Protein AF-A0A7W0M1M4-F1 (afdb_monomer)

Secondary structure (DSSP, 8-state):
--SHHHHHHHHHHHHHHHHHTT-------------SS----THHHHHHTTS-PPPPPHHHHHHHHHTTTT--S-----------PPP-------------PPP----------HHHHHHHHHHHHHHTS-TTSS-TTS-TTTTT--HHHHHHHHHHHHHHHTS---TTHHHHS-SHHHHHHHHTTSPPGGGTSS-----S-TTEEEPPHHHHHHHHHHHH-TTS--EEEEEEEEEE---HHHHHHHHHHHHHH-GGGGEEEE-SSSS-EEEEPPPP--SS-TTEEEEE--S-HHHHHHHHHHS---TTTS-SEEEEEEE-SSSEEEEEEEEETTT--HHHHHHHHHHHHHHHHHHHTTPPP--PPP---HHHHHHHHHHHHTSHHHHHHHHHHHHHHHHTTTTS-PPPP-SS-TTSPP-SPEEEEEEE--HHHHHHHHHHHHHTT--HHHHHHHHHHHHHHHHHT-SEEEEEEEE----SS-TTGGG--S---EEEEEEEEPPTTS-TTTHHHHHHHHHHHHHTTTTS-HHHHHHHS---SSS---S-SEEEEEE----PPPTT-SEEEEEEEEEEE-TT-SEEEEEEEETTEEEEEEEEETTTS-HHHHHHHHHHHHHHHHHHTT----------HHHHHHHHHHH-TTSEEEEETTEEEEHHHHHHHHHHHHHHHHHTT--TT-EEEEE--SSHHHHHHHHHHHHTT-EEEE--TTS-HHHHHHHHHHHT--EEEE-GGGHHHHHTS-S-EEEETTSPP-PPP-TTPPPP---TTSEEEEEEE--TTSS-EEEEEEHHHHHH-

pLDDT: mean 75.46, std 21.23, range [21.81, 98.5]

Foldseek 3Di:
DPVVVVVVVVVVVVCVVVVVVVHDDDDDDDDDDDDPPPDPDPVVVVVVVVPPDDDDDPVRVVVVVVVVVPDDDDDDDDDDDPDDDDDDDDDDDDDDDDPPDDPDPPPPPDPDDPQLQQLLVLLCVVLVHDSVVDDQPDFCVNSVCALVNLQVSQVSSCVVQVHHDPSCLCQLQGGSNSSSVVVVPDDDPPVLPDPPDDDPDPFKDAADLQLVLQVVQCVVAVQAAFKWKFKKKKFFDDDVLLLQQLVLVVCQVAQLQQWAWDDPVDHIMIGRDDRDDDSHDPQEEEDEDDDDVQVVVLVVNSPHDRRNPDGQWHWYWYHPDDGIIMIMIMGGLQRFDLLLVLLSQQSSLQCSLQVVVVHHRDDDDDPDAVVSVVVLLVVLCPDVLLVVLLVVLLVVLVVLVLLDAQDFDWPFDPLAFQHDDKDKDKDWADLVLLVLLCVLCSVLVHHSVLLLVLLVQVLSCVRRVHQKAKAWEKDQQQPGSDGPSSNHGGNNMATWIQIDGHDPPDDPSCSSVSSVVSVVVRVSSVSDGQSSSLVSHDDDPGYRRGSHQEYEYEHENDDDNDVSRSMDMFTDDIDGDGSNHAWYWYWYDGPSMIMIMTIHHCNTHPPVRVVVSVVSSSVSSSVSSVHPPPPPVLQFPLNVLLVVCVVFVQDWDDDFPPDTHGSVRLLQLLCLLLVVCVVVVDAAAAEEEEAEDDGSLSSSVLSNCVQVNYAYEYDYLPDDLVLLLLSCVQSVHQAYEYAPVSVVSRVSSDPHHYHHSPPDDPDDGDSPDDGRPYDQQRFRYWYWDCDPVNRIDTDTDGSVNVVVD

Sequence (805 aa):
MGAYAAANAFLDAFALAETQAGRPVQVLNFAAWANTGMAAAPAFRAAAAAKGVPQLSTEQALQALYDATTLNSPQLLVMDAGRQAGRVEDTGDAVPATRTSVPMREQVRTADSPARDVIASLIAAELGQRAHDIDDDTSFLAMGLDSLTAVDLVKKLEHEMGRALPTTLLFEHSSIARLSAHLSRTPSEEQIAEVAAQHDDESSFALTPVQLAFHTTGKLHPDIGSYAYLRQTVVGELDADLLAQSLVFLERRHPMLRMRIRSDGGQPRQVIRPSIETDWPDWFETSDLDGPIEAVEDDLCNRVFRLANEPPIRVLLLREGADRAALLILLHHAAADGASLNVLCEELWQVYTAMSQGRAPELPSLHSHFRDYVDSIGKLRASEAFAADCRYWRERLEVTGQAQPKSLTYDGDLDAEPSGPLAARQFVTGASVTEALQERAAELDVSLFHLVLTAYIRRLACWGGQQQVTVNVARAGREARVQDIARLVGPFADTLPVTVTVHETGDTAALPHEVRVAWLDSERRGSVTTLDLARLLPTIDTAPRTAGTASFSFARFPLESQPGCPVSITATAARTASAATQLGLVCWEFEGALNFSWNYPGNRFSPETIERFTNEYLAELTATAGCAATPATESSVAQRIRAQCRRTPEAVAVEAGDVTLTYAQLDQSAHRLAARLRRHGIKANDRVALLTSPGADTVVGLLGVLHAGAAWVPLDSAHPLQRLAGQVARAGVTAVVCHGSTREVADRLGELGVIDLDAPSTEEPCADGPDPAVRPHDVAYIIFTSGTTGRPKGVPITHSAMTTY

Radius of gyration: 34.17 Å; Cα contacts (8 Å, |Δi|>4): 1232; chains: 1; bounding box: 72×74×99 Å

Nearest PDB structures (foldseek):
  8fx6-assembly2_B  TM=7.760E-01  e=3.295E-30  Thermobifida fusca YX
  5t3e-assembly1_A  TM=8.117E-01  e=9.249E-25  Thermoactinomyces vulgaris
  8weu-assembly1_A-2  TM=8.456E-01  e=2.542E-11  Amycolatopsis thermoflava N1165
  5es8-assembly1_A  TM=7.266E-01  e=5.598E-13  Brevibacillus parabrevis
  1amu-assembly2_B  TM=8.471E-01  e=1.952E-10  Brevibacillus brevis

Mean predicted aligned error: 18.9 Å

Solvent-accessible surface area (backbone atoms only — not comparable to full-atom values): 46286 Å² total; per-residue (Å²): 143,74,61,70,64,53,55,47,52,48,52,54,52,49,49,51,52,38,48,75,70,73,46,94,80,87,87,86,84,91,86,79,91,82,84,87,85,83,72,99,50,77,73,57,62,64,59,57,73,74,64,80,67,84,79,77,50,74,65,59,54,46,49,58,50,56,71,60,68,79,68,88,83,88,86,83,86,79,86,82,78,96,70,84,85,78,91,78,82,91,76,87,80,91,77,80,88,79,82,78,74,77,76,80,75,78,80,77,78,76,73,96,44,77,57,39,56,53,51,35,43,57,51,14,67,73,71,74,50,56,47,87,77,58,62,45,80,48,39,46,56,80,72,67,46,48,79,66,54,46,40,53,48,42,53,53,47,22,63,77,67,75,43,92,66,64,77,56,47,63,74,79,24,42,18,50,52,52,36,27,56,56,60,71,70,54,83,64,77,86,74,70,79,78,79,81,79,89,71,98,62,89,44,60,46,75,55,47,66,62,36,46,41,50,55,50,48,40,68,77,32,67,67,35,29,43,32,35,36,41,33,29,43,37,40,36,74,77,58,66,66,54,48,30,41,26,52,45,51,48,44,64,75,34,54,39,53,35,31,26,49,47,66,89,87,58,81,57,28,36,34,46,53,82,84,75,96,58,64,62,54,94,48,54,47,77,48,70,63,81,76,65,65,66,62,56,50,47,53,60,60,44,55,55,78,56,37,69,81,40,55,39,49,42,34,40,39,30,35,65,68,93,45,31,31,38,41,37,42,38,32,29,40,65,30,26,29,70,68,22,50,35,47,53,53,52,51,37,53,52,31,33,32,25,49,78,70,77,40,81,65,84,73,85,87,75,90,54,55,63,64,58,49,44,54,50,50,57,54,48,68,72,33,69,67,36,55,50,34,55,50,53,50,45,54,52,45,61,74,68,57,46,74,58,55,76,63,63,77,58,78,37,72,86,77,55,57,72,54,57,57,64,40,71,51,74,52,67,51,55,44,71,45,38,50,32,32,45,54,44,14,50,77,65,78,43,51,52,67,34,46,57,48,38,43,48,50,53,49,50,18,62,60,40,74,34,46,69,37,45,33,26,36,52,45,67,58,65,83,61,99,47,66,61,45,88,73,51,51,33,48,43,46,47,46,48,64,34,64,51,76,58,62,97,85,54,67,80,78,51,52,37,54,52,46,45,51,37,45,52,56,39,59,76,44,53,80,62,48,50,55,55,55,30,69,65,45,70,94,61,98,57,61,76,62,54,71,28,63,34,33,41,36,80,51,67,59,85,63,76,74,56,90,82,36,68,46,48,59,43,70,76,47,61,52,58,46,34,66,76,42,54,42,25,40,40,36,33,66,48,96,67,16,42,34,36,19,43,23,28,28,49,72,38,45,50,73,66,56,53,49,50,52,49,55,54,48,54,50,40,48,30,54,69,23,66,45,76,67,74,71,67,76,71,60,23,49,58,54,51,53,49,52,48,26,71,74,44,35,84,43,79,66,44,78,37,90,97,45,75,33,27,21,42,57,41,50,34,49,10,43,56,45,14,52,54,42,43,74,74,66,52,44,61,70,36,28,34,31,38,36,54,69,94,46,58,64,41,57,31,52,51,46,6,33,35,50,39,17,17,13,35,26,76,43,63,84,88,52,58,66,73,57,53,33,52,49,38,64,71,66,54,47,59,30,36,38,22,32,76,93,39,37,74,62,56,67,71,56,51,101,52,53,74,44,58,70,75,55,90,75,89,71,80,77,58,85,83,57,81,76,50,80,57,53,34,83,38,48,44,32,35,52,68,42,87,33,96,84,81,48,72,41,72,49,76,38,30,18,47,62,59,62,76,104

Structure (mmCIF, N/CA/C/O backbone):
data_AF-A0A7W0M1M4-F1
#
_entry.id   AF-A0A7W0M1M4-F1
#
loop_
_atom_site.group_PDB
_atom_site.id
_atom_site.type_symbol
_atom_site.label_atom_id
_atom_site.label_alt_id
_atom_site.label_comp_id
_atom_site.label_asym_id
_atom_site.label_entity_id
_atom_site.label_seq_id
_atom_site.pdbx_PDB_ins_code
_atom_site.Cartn_x
_atom_site.Cartn_y
_atom_site.Cartn_z
_atom_site.occupancy
_atom_site.B_iso_or_equiv
_atom_site.auth_seq_id
_atom_site.auth_comp_id
_atom_site.auth_asym_id
_atom_site.auth_atom_id
_atom_site.pdbx_PDB_model_num
ATOM 1 N N . MET A 1 1 ? 7.503 -13.613 61.437 1.00 41.31 1 MET A N 1
ATOM 2 C CA . MET A 1 1 ? 7.939 -14.143 60.126 1.00 41.31 1 MET A CA 1
ATOM 3 C C . MET A 1 1 ? 7.103 -15.377 59.782 1.00 41.31 1 MET A C 1
ATOM 5 O O . MET A 1 1 ? 7.562 -16.478 60.025 1.00 41.31 1 MET A O 1
ATOM 9 N N . GLY A 1 2 ? 5.862 -15.214 59.302 1.00 35.69 2 GLY A N 1
ATOM 10 C CA . GLY A 1 2 ? 4.947 -16.363 59.125 1.00 35.69 2 GLY A CA 1
ATOM 11 C C . GLY A 1 2 ? 3.949 -16.298 57.960 1.00 35.69 2 GLY A C 1
ATOM 12 O O . GLY A 1 2 ? 3.436 -17.337 57.584 1.00 35.69 2 GLY A O 1
ATOM 13 N N . ALA A 1 3 ? 3.706 -15.137 57.338 1.00 31.62 3 ALA A N 1
ATOM 14 C CA . ALA A 1 3 ? 2.821 -15.028 56.163 1.00 31.62 3 ALA A CA 1
ATOM 15 C C . ALA A 1 3 ? 3.587 -14.800 54.843 1.00 31.62 3 ALA A C 1
ATOM 17 O O . ALA A 1 3 ? 3.163 -15.259 53.790 1.00 31.62 3 ALA A O 1
ATOM 18 N N . TYR A 1 4 ? 4.765 -14.168 54.908 1.00 32.53 4 TYR A N 1
ATOM 19 C CA . TYR A 1 4 ? 5.622 -13.931 53.736 1.00 32.53 4 TYR A CA 1
ATOM 20 C C . TYR A 1 4 ? 6.211 -15.227 53.159 1.00 32.53 4 TYR A C 1
ATOM 22 O O . TYR A 1 4 ? 6.344 -15.364 51.950 1.00 32.53 4 TYR A O 1
ATOM 30 N N . ALA A 1 5 ? 6.506 -16.207 54.020 1.00 33.34 5 ALA A N 1
ATOM 31 C CA . ALA A 1 5 ? 6.972 -17.524 53.590 1.00 33.34 5 ALA A CA 1
ATOM 32 C C . ALA A 1 5 ? 5.856 -18.351 52.921 1.00 33.34 5 ALA A C 1
ATOM 34 O O . ALA A 1 5 ? 6.146 -19.136 52.030 1.00 33.34 5 ALA A O 1
ATOM 35 N N . ALA A 1 6 ? 4.588 -18.142 53.302 1.00 32.94 6 ALA A N 1
ATOM 36 C CA . ALA A 1 6 ? 3.442 -18.827 52.702 1.00 32.94 6 ALA A CA 1
ATOM 37 C C . ALA A 1 6 ? 3.048 -18.230 51.338 1.00 32.94 6 ALA A C 1
ATOM 39 O O . ALA A 1 6 ? 2.707 -18.976 50.428 1.00 32.94 6 ALA A O 1
ATOM 40 N N . ALA A 1 7 ? 3.151 -16.905 51.172 1.00 34.19 7 ALA A N 1
ATOM 41 C CA . ALA A 1 7 ? 2.937 -16.242 49.883 1.00 34.19 7 ALA A CA 1
ATOM 42 C C . ALA A 1 7 ? 4.032 -16.600 48.865 1.00 34.19 7 ALA A C 1
ATOM 44 O O . ALA A 1 7 ? 3.717 -16.899 47.718 1.00 34.19 7 ALA A O 1
ATOM 45 N N . ASN A 1 8 ? 5.297 -16.658 49.299 1.00 37.81 8 ASN A N 1
ATOM 46 C CA . ASN A 1 8 ? 6.385 -17.123 48.439 1.00 37.81 8 ASN A CA 1
ATOM 47 C C . ASN A 1 8 ? 6.237 -18.612 48.102 1.00 37.81 8 ASN A C 1
ATOM 49 O O . ASN A 1 8 ? 6.357 -18.965 46.942 1.00 37.81 8 ASN A O 1
ATOM 53 N N . ALA A 1 9 ? 5.855 -19.468 49.059 1.00 37.06 9 ALA A N 1
ATOM 54 C CA . ALA A 1 9 ? 5.606 -20.885 48.779 1.00 37.06 9 ALA A CA 1
ATOM 55 C C . ALA A 1 9 ? 4.432 -21.120 47.805 1.00 37.06 9 ALA A C 1
ATOM 57 O O . ALA A 1 9 ? 4.476 -22.065 47.024 1.00 37.06 9 ALA A O 1
ATOM 58 N N . PHE A 1 10 ? 3.397 -20.269 47.821 1.00 39.84 10 PHE A N 1
ATOM 59 C CA . PHE A 1 10 ? 2.310 -20.314 46.837 1.00 39.84 10 PHE A CA 1
ATOM 60 C C . PHE A 1 10 ? 2.772 -19.850 45.451 1.00 39.84 10 PHE A C 1
ATOM 62 O O . PHE A 1 10 ? 2.469 -20.513 44.466 1.00 39.84 10 PHE A O 1
ATOM 69 N N . LEU A 1 11 ? 3.532 -18.751 45.373 1.00 39.50 11 LEU A N 1
ATOM 70 C CA . LEU A 1 11 ? 4.080 -18.240 44.112 1.00 39.50 11 LEU A CA 1
ATOM 71 C C . LEU A 1 11 ? 5.096 -19.212 43.497 1.00 39.50 11 LEU A C 1
ATOM 73 O O . LEU A 1 11 ? 5.069 -19.418 42.289 1.00 39.50 11 LEU A O 1
ATOM 77 N N . ASP A 1 12 ? 5.911 -19.873 44.321 1.00 42.06 12 ASP A N 1
ATOM 78 C CA . ASP A 1 12 ? 6.856 -20.907 43.892 1.00 42.06 12 ASP A CA 1
ATOM 79 C C . ASP A 1 12 ? 6.125 -22.182 43.429 1.00 42.06 12 ASP A C 1
ATOM 81 O O . ASP A 1 12 ? 6.490 -22.766 42.411 1.00 42.06 12 ASP A O 1
ATOM 85 N N . ALA A 1 13 ? 5.056 -22.605 44.121 1.00 40.16 13 ALA A N 1
ATOM 86 C CA . ALA A 1 13 ? 4.242 -23.760 43.721 1.00 40.16 13 ALA A CA 1
ATOM 87 C C . ALA A 1 13 ? 3.413 -23.493 42.450 1.00 40.16 13 ALA A C 1
ATOM 89 O O . ALA A 1 13 ? 3.265 -24.384 41.614 1.00 40.16 13 ALA A O 1
ATOM 90 N N . PHE A 1 14 ? 2.907 -22.268 42.285 1.00 42.03 14 PHE A N 1
ATOM 91 C CA . PHE A 1 14 ? 2.188 -21.814 41.093 1.00 42.03 14 PHE A CA 1
ATOM 92 C C . PHE A 1 14 ? 3.132 -21.684 39.891 1.00 42.03 14 PHE A C 1
ATOM 94 O O . PHE A 1 14 ? 2.835 -22.209 38.822 1.00 42.03 14 PHE A O 1
ATOM 101 N N . ALA A 1 15 ? 4.316 -21.091 40.079 1.00 43.72 15 ALA A N 1
ATOM 102 C CA . ALA A 1 15 ? 5.346 -21.024 39.045 1.00 43.72 15 ALA A CA 1
ATOM 103 C C . ALA A 1 15 ? 5.835 -22.422 38.627 1.00 43.72 15 ALA A C 1
ATOM 105 O O . ALA A 1 15 ? 6.028 -22.667 37.438 1.00 43.72 15 ALA A O 1
ATOM 106 N N . LEU A 1 16 ? 5.981 -23.367 39.569 1.00 41.59 16 LEU A N 1
ATOM 107 C CA . LEU A 1 16 ? 6.354 -24.754 39.268 1.00 41.59 16 LEU A CA 1
ATOM 108 C C . LEU A 1 16 ? 5.262 -25.489 38.466 1.00 41.59 16 LEU A C 1
ATOM 110 O O . LEU A 1 16 ? 5.596 -26.218 37.532 1.00 41.59 16 LEU A O 1
ATOM 114 N N . ALA A 1 17 ? 3.980 -25.273 38.786 1.00 41.56 17 ALA A N 1
ATOM 115 C CA . ALA A 1 17 ? 2.842 -25.844 38.059 1.00 41.56 17 ALA A CA 1
ATOM 116 C C . ALA A 1 17 ? 2.703 -25.271 36.633 1.00 41.56 17 ALA A C 1
ATOM 118 O O . ALA A 1 17 ? 2.511 -26.031 35.686 1.00 41.56 17 ALA A O 1
ATOM 119 N N . GLU A 1 18 ? 2.883 -23.958 36.460 1.00 45.53 18 GLU A N 1
ATOM 120 C CA . GLU A 1 18 ? 2.844 -23.290 35.148 1.00 45.53 18 GLU A CA 1
ATOM 121 C C . GLU A 1 18 ? 4.065 -23.644 34.275 1.00 45.53 18 GLU A C 1
ATOM 123 O O . GLU A 1 18 ? 3.927 -23.863 33.070 1.00 45.53 18 GLU A O 1
ATOM 128 N N . THR A 1 19 ? 5.247 -23.819 34.885 1.00 45.16 19 THR A N 1
ATOM 129 C CA . THR A 1 19 ? 6.462 -24.289 34.187 1.00 45.16 19 THR A CA 1
ATOM 130 C C . THR A 1 19 ? 6.320 -25.751 33.740 1.00 45.16 19 THR A C 1
ATOM 132 O O . THR A 1 19 ? 6.719 -26.096 32.630 1.00 45.16 19 THR A O 1
ATOM 135 N N . GLN A 1 20 ? 5.705 -26.620 34.556 1.00 42.16 20 GLN A N 1
ATOM 136 C CA . GLN A 1 20 ? 5.370 -27.998 34.159 1.00 42.16 20 GLN A CA 1
ATOM 137 C C . GLN A 1 20 ? 4.278 -28.057 33.073 1.00 42.16 20 GLN A C 1
ATOM 139 O O . GLN A 1 20 ? 4.240 -29.021 32.311 1.00 42.16 20 GLN A O 1
ATOM 144 N N . ALA A 1 21 ? 3.443 -27.018 32.958 1.00 42.22 21 ALA A N 1
ATOM 145 C CA . ALA A 1 21 ? 2.466 -26.827 31.884 1.00 42.22 21 ALA A CA 1
ATOM 146 C C . ALA A 1 21 ? 3.031 -26.096 30.643 1.00 42.22 21 ALA A C 1
ATOM 148 O O . ALA A 1 21 ? 2.273 -25.770 29.728 1.00 42.22 21 ALA A O 1
ATOM 149 N N . GLY A 1 22 ? 4.346 -25.844 30.594 1.00 34.16 22 GLY A N 1
ATOM 150 C CA . GLY A 1 22 ? 5.046 -25.298 29.428 1.00 34.16 22 GLY A CA 1
ATOM 151 C C . GLY A 1 22 ? 4.925 -23.784 29.221 1.00 34.16 22 GLY A C 1
ATOM 152 O O . GLY A 1 22 ? 5.233 -23.312 28.128 1.00 34.16 22 GLY A O 1
ATOM 153 N N . ARG A 1 23 ? 4.491 -23.010 30.227 1.00 39.12 23 ARG A N 1
ATOM 154 C CA . ARG A 1 23 ? 4.334 -21.546 30.123 1.00 39.12 23 ARG A CA 1
ATOM 155 C C . ARG A 1 23 ? 5.459 -20.824 30.885 1.00 39.12 23 ARG A C 1
ATOM 157 O O . ARG A 1 23 ? 5.651 -21.111 32.067 1.00 39.12 23 ARG A O 1
ATOM 164 N N . PRO A 1 24 ? 6.225 -19.908 30.260 1.00 32.81 24 PRO A N 1
ATOM 165 C CA . PRO A 1 24 ? 7.336 -19.233 30.929 1.00 32.81 24 PRO A CA 1
ATOM 166 C C . PRO A 1 24 ? 6.841 -18.090 31.830 1.00 32.81 24 PRO A C 1
ATOM 168 O O . PRO A 1 24 ? 6.168 -17.177 31.359 1.00 32.81 24 PRO A O 1
ATOM 171 N N . VAL A 1 25 ? 7.213 -18.098 33.117 1.00 37.41 25 VAL A N 1
ATOM 172 C CA . VAL A 1 25 ? 6.992 -16.972 34.048 1.00 37.41 25 VAL A CA 1
ATOM 173 C C . VAL A 1 25 ? 8.238 -16.747 34.919 1.00 37.41 25 VAL A C 1
ATOM 175 O O . VAL A 1 25 ? 8.776 -17.695 35.487 1.00 37.41 25 VAL A O 1
ATOM 178 N N . GLN A 1 26 ? 8.677 -15.485 35.057 1.00 34.09 26 GLN A N 1
ATOM 179 C CA . GLN A 1 26 ? 9.661 -15.032 36.058 1.00 34.09 26 GLN A CA 1
ATOM 180 C C . GLN A 1 26 ? 8.982 -14.186 37.147 1.00 34.09 26 GLN A C 1
ATOM 182 O O . GLN A 1 26 ? 8.151 -13.331 36.852 1.00 34.09 26 GLN A O 1
ATOM 187 N N . VAL A 1 27 ? 9.376 -14.387 38.409 1.00 36.75 27 VAL A N 1
ATOM 188 C CA . VAL A 1 27 ? 8.903 -13.613 39.572 1.00 36.75 27 VAL A CA 1
ATOM 189 C C . VAL A 1 27 ? 10.035 -12.714 40.086 1.00 36.75 27 VAL A C 1
ATOM 191 O O . VAL A 1 27 ? 11.117 -13.210 40.396 1.00 36.75 27 VAL A O 1
ATOM 194 N N . LEU A 1 28 ? 9.788 -11.404 40.235 1.00 31.17 28 LEU A N 1
ATOM 195 C CA . LEU A 1 28 ? 10.718 -10.442 40.854 1.00 31.17 28 LEU A CA 1
ATOM 196 C C . LEU A 1 28 ? 10.132 -9.829 42.139 1.00 31.17 28 LEU A C 1
ATOM 198 O O . LEU A 1 28 ? 8.965 -9.448 42.202 1.00 31.17 28 LEU A O 1
ATOM 202 N N . ASN A 1 29 ? 10.968 -9.735 43.179 1.00 31.69 29 ASN A N 1
ATOM 203 C CA . ASN A 1 29 ? 10.613 -9.349 44.550 1.00 31.69 29 ASN A CA 1
ATOM 204 C C . ASN A 1 29 ? 11.158 -7.942 44.894 1.00 31.69 29 ASN A C 1
ATOM 206 O O . ASN A 1 29 ? 12.367 -7.719 44.861 1.00 31.69 29 ASN A O 1
ATOM 210 N N . PHE A 1 30 ? 10.287 -6.990 45.254 1.00 33.34 30 PHE A N 1
ATOM 211 C CA . PHE A 1 30 ? 10.610 -5.555 45.387 1.00 33.34 30 PHE A CA 1
ATOM 212 C C . PHE A 1 30 ? 10.792 -5.072 46.839 1.00 33.34 30 PHE A C 1
ATOM 214 O O . PHE A 1 30 ? 10.016 -4.264 47.349 1.00 33.34 30 PHE A O 1
ATOM 221 N N . ALA A 1 31 ? 11.847 -5.517 47.523 1.00 28.34 31 ALA A N 1
ATOM 222 C CA . ALA A 1 31 ? 12.089 -5.149 48.925 1.00 28.34 31 ALA A CA 1
ATOM 223 C C . ALA A 1 31 ? 13.068 -3.974 49.176 1.00 28.34 31 ALA A C 1
ATOM 225 O O . ALA A 1 31 ? 13.454 -3.766 50.325 1.00 28.34 31 ALA A O 1
ATOM 226 N N . ALA A 1 32 ? 13.486 -3.176 48.185 1.00 32.03 32 ALA A N 1
ATOM 227 C CA . ALA A 1 32 ? 14.485 -2.120 48.430 1.00 32.03 32 ALA A CA 1
ATOM 228 C C . ALA A 1 32 ? 14.256 -0.829 47.627 1.00 32.03 32 ALA A C 1
ATOM 230 O O . ALA A 1 32 ? 14.985 -0.531 46.689 1.00 32.03 32 ALA A O 1
ATOM 231 N N . TRP A 1 33 ? 13.269 -0.022 48.024 1.00 31.62 33 TRP A N 1
ATOM 232 C CA . TRP A 1 33 ? 13.191 1.390 47.626 1.00 31.62 33 TRP A CA 1
ATOM 233 C C . TRP A 1 33 ? 13.669 2.270 48.790 1.00 31.62 33 TRP A C 1
ATOM 235 O O . TRP A 1 33 ? 12.910 2.612 49.695 1.00 31.62 33 TRP A O 1
ATOM 245 N N . ALA A 1 34 ? 14.958 2.613 48.771 1.00 28.83 34 ALA A N 1
ATOM 246 C CA . ALA A 1 34 ? 15.563 3.683 49.562 1.00 28.83 34 ALA A CA 1
ATOM 247 C C . ALA A 1 34 ? 15.949 4.840 48.614 1.00 28.83 34 ALA A C 1
ATOM 249 O O . ALA A 1 34 ? 16.330 4.569 47.482 1.00 28.83 34 ALA A O 1
ATOM 250 N N . ASN A 1 35 ? 15.888 6.094 49.098 1.00 36.81 35 ASN A N 1
ATOM 251 C CA . ASN A 1 35 ? 16.219 7.381 48.426 1.00 36.81 35 ASN A CA 1
ATOM 252 C C . ASN A 1 35 ? 15.072 8.282 47.911 1.00 36.81 35 ASN A C 1
ATOM 254 O O . ASN A 1 35 ? 15.281 9.085 47.010 1.00 36.81 35 ASN A O 1
ATOM 258 N N . THR A 1 36 ? 13.907 8.306 48.564 1.00 34.06 36 THR A N 1
ATOM 259 C CA . THR A 1 36 ? 12.875 9.352 48.338 1.00 34.06 36 THR A CA 1
ATOM 260 C C . THR A 1 36 ? 12.937 10.532 49.327 1.00 34.06 36 THR A C 1
ATOM 262 O O . THR A 1 36 ? 11.934 11.172 49.625 1.00 34.06 36 THR A O 1
ATOM 265 N N . GLY A 1 37 ? 14.122 10.869 49.852 1.00 32.56 37 GLY A N 1
ATOM 266 C CA . GLY A 1 37 ? 14.365 12.199 50.439 1.00 32.56 37 GLY A CA 1
ATOM 267 C C . GLY A 1 37 ? 13.685 12.550 51.777 1.00 32.56 37 GLY A C 1
ATOM 268 O O . GLY A 1 37 ? 13.780 13.699 52.198 1.00 32.56 37 GLY A O 1
ATOM 269 N N . MET A 1 38 ? 13.074 11.608 52.502 1.00 33.22 38 MET A N 1
ATOM 270 C CA . MET A 1 38 ? 12.570 11.837 53.871 1.00 33.22 38 MET A CA 1
ATOM 271 C C . MET A 1 38 ? 13.224 10.910 54.906 1.00 33.22 38 MET A C 1
ATOM 273 O O . MET A 1 38 ? 12.551 10.077 55.497 1.00 33.22 38 MET A O 1
ATOM 277 N N . ALA A 1 39 ? 14.536 11.024 55.130 1.00 31.09 39 ALA A N 1
ATOM 278 C CA . ALA A 1 39 ? 15.198 10.507 56.342 1.00 31.09 39 ALA A CA 1
ATOM 279 C C . ALA A 1 39 ? 16.673 10.941 56.393 1.00 31.09 39 ALA A C 1
ATOM 281 O O . ALA A 1 39 ? 17.590 10.128 56.291 1.00 31.09 39 ALA A O 1
ATOM 282 N N . ALA A 1 40 ? 16.930 12.232 56.599 1.00 33.53 40 ALA A N 1
ATOM 283 C CA . ALA A 1 40 ? 18.245 12.712 57.028 1.00 33.53 40 ALA A CA 1
ATOM 284 C C . ALA A 1 40 ? 18.455 12.443 58.535 1.00 33.53 40 ALA A C 1
ATOM 286 O O . ALA A 1 40 ? 18.701 13.359 59.312 1.00 33.53 40 ALA A O 1
ATOM 287 N N . ALA A 1 41 ? 18.320 11.184 58.964 1.00 38.50 41 ALA A N 1
ATOM 288 C CA . ALA A 1 41 ? 18.547 10.780 60.349 1.00 38.50 41 ALA A CA 1
ATOM 289 C C . ALA A 1 41 ? 19.822 9.915 60.447 1.00 38.50 41 ALA A C 1
ATOM 291 O O . ALA A 1 41 ? 19.858 8.813 59.890 1.00 38.50 41 ALA A O 1
ATOM 292 N N . PRO A 1 42 ? 20.866 10.361 61.175 1.00 37.28 42 PRO A N 1
ATOM 293 C CA . PRO A 1 42 ? 22.141 9.644 61.323 1.00 37.28 42 PRO A CA 1
ATOM 294 C C . PRO A 1 42 ? 22.008 8.209 61.860 1.00 37.28 42 PRO A C 1
ATOM 296 O O . PRO A 1 42 ? 22.847 7.360 61.568 1.00 37.28 42 PRO A O 1
ATOM 299 N N . ALA A 1 43 ? 20.927 7.913 62.589 1.00 39.62 43 ALA A N 1
ATOM 300 C CA . ALA A 1 43 ? 20.675 6.609 63.199 1.00 39.62 43 ALA A CA 1
ATOM 301 C C . ALA A 1 43 ? 20.481 5.465 62.181 1.00 39.62 43 ALA A C 1
ATOM 303 O O . ALA A 1 43 ? 20.780 4.315 62.496 1.00 39.62 43 ALA A O 1
ATOM 304 N N . PHE A 1 44 ? 20.039 5.750 60.948 1.00 35.19 44 PHE A N 1
ATOM 305 C CA . PHE A 1 44 ? 19.783 4.700 59.950 1.00 35.19 44 PHE A CA 1
ATOM 306 C C . PHE A 1 44 ? 21.061 4.209 59.245 1.00 35.19 44 PHE A C 1
ATOM 308 O O . PHE A 1 44 ? 21.140 3.048 58.840 1.00 35.19 44 PHE A O 1
ATOM 315 N N . ARG A 1 45 ? 22.110 5.046 59.160 1.00 38.28 45 ARG A N 1
ATOM 316 C CA . ARG A 1 45 ? 23.403 4.643 58.566 1.00 38.28 45 ARG A CA 1
ATOM 317 C C . ARG A 1 45 ? 24.134 3.600 59.411 1.00 38.28 45 ARG A C 1
ATOM 319 O O . ARG A 1 45 ? 24.796 2.731 58.855 1.00 38.28 45 ARG A O 1
ATOM 326 N N . ALA A 1 46 ? 23.971 3.643 60.734 1.00 41.72 46 ALA A N 1
ATOM 327 C CA . ALA A 1 46 ? 24.588 2.675 61.639 1.00 41.72 46 ALA A CA 1
ATOM 328 C C . ALA A 1 46 ? 23.950 1.274 61.537 1.00 41.72 46 ALA A C 1
ATOM 330 O O . ALA A 1 46 ? 24.642 0.273 61.696 1.00 41.72 46 ALA A O 1
ATOM 331 N N . ALA A 1 47 ? 22.652 1.187 61.217 1.00 38.81 47 ALA A N 1
ATOM 332 C CA . ALA A 1 47 ? 21.944 -0.089 61.085 1.00 38.81 47 ALA A CA 1
ATOM 333 C C . ALA A 1 47 ? 22.183 -0.781 59.728 1.00 38.81 47 ALA A C 1
ATOM 335 O O . ALA A 1 47 ? 22.241 -2.010 59.671 1.00 38.81 47 ALA A O 1
ATOM 336 N N . ALA A 1 48 ? 22.362 -0.015 58.645 1.00 38.84 48 ALA A N 1
ATOM 337 C CA . ALA A 1 48 ? 22.622 -0.562 57.309 1.00 38.84 48 ALA A CA 1
ATOM 338 C C . ALA A 1 48 ? 24.037 -1.160 57.166 1.00 38.84 48 ALA A C 1
ATOM 340 O O . ALA A 1 48 ? 24.210 -2.165 56.480 1.00 38.84 48 ALA A O 1
ATOM 341 N N . ALA A 1 49 ? 25.030 -0.618 57.882 1.00 39.62 49 ALA A N 1
ATOM 342 C CA . ALA A 1 49 ? 26.388 -1.171 57.913 1.00 39.62 49 ALA A CA 1
ATOM 343 C C . ALA A 1 49 ? 26.473 -2.548 58.608 1.00 39.62 49 ALA A C 1
ATOM 345 O O . ALA A 1 49 ? 27.391 -3.317 58.340 1.00 39.62 49 ALA A O 1
ATOM 346 N N . ALA A 1 50 ? 25.505 -2.891 59.467 1.00 38.81 50 ALA A N 1
ATOM 347 C CA . ALA A 1 50 ? 25.525 -4.123 60.257 1.00 38.81 50 ALA A CA 1
ATOM 348 C C . ALA A 1 50 ? 24.937 -5.359 59.543 1.00 38.81 50 ALA A C 1
ATOM 350 O O . ALA A 1 50 ? 25.049 -6.461 60.074 1.00 38.81 50 ALA A O 1
ATOM 351 N N . LYS A 1 51 ? 24.293 -5.212 58.371 1.00 35.41 51 LYS A N 1
ATOM 352 C CA . LYS A 1 51 ? 23.581 -6.324 57.702 1.00 35.41 51 LYS A CA 1
ATOM 353 C C . LYS A 1 51 ? 24.087 -6.728 56.318 1.00 35.41 51 LYS A C 1
ATOM 355 O O . LYS A 1 51 ? 23.460 -7.580 55.702 1.00 35.41 51 LYS A O 1
ATOM 360 N N . GLY A 1 52 ? 25.214 -6.186 55.852 1.00 37.41 52 GLY A N 1
ATOM 361 C CA . GLY A 1 52 ? 25.922 -6.716 54.676 1.00 37.41 52 GLY A CA 1
ATOM 362 C C . GLY A 1 52 ? 25.068 -6.878 53.410 1.00 37.41 52 GLY A C 1
ATOM 363 O O . GLY A 1 52 ? 25.317 -7.791 52.631 1.00 37.41 52 GLY A O 1
ATOM 364 N N . VAL A 1 53 ? 24.047 -6.037 53.212 1.00 37.06 53 VAL A N 1
ATOM 365 C CA . VAL A 1 53 ? 23.235 -6.055 51.989 1.00 37.06 53 VAL A CA 1
ATOM 366 C C . VAL A 1 53 ? 23.925 -5.156 50.961 1.00 37.06 53 VAL A C 1
ATOM 368 O O . VAL A 1 53 ? 24.163 -3.985 51.275 1.00 37.06 53 VAL A O 1
ATOM 371 N N . PRO A 1 54 ? 24.275 -5.660 49.765 1.00 37.19 54 PRO A N 1
ATOM 372 C CA . PRO A 1 54 ? 24.919 -4.836 48.755 1.00 37.19 54 PRO A CA 1
ATOM 373 C C . PRO A 1 54 ? 23.944 -3.758 48.270 1.00 37.19 54 PRO A C 1
ATOM 375 O O . PRO A 1 54 ? 22.785 -4.040 47.968 1.00 37.19 54 PRO A O 1
ATOM 378 N N . GLN A 1 55 ? 24.409 -2.510 48.222 1.00 39.47 55 GLN A N 1
ATOM 379 C CA . GLN A 1 55 ? 23.674 -1.430 47.571 1.00 39.47 55 GLN A CA 1
ATOM 380 C C . GLN A 1 55 ? 23.932 -1.494 46.067 1.00 39.47 55 GLN A C 1
ATOM 382 O O . GLN A 1 55 ? 25.086 -1.511 45.643 1.00 39.47 55 GLN A O 1
ATOM 387 N N . LEU A 1 56 ? 22.858 -1.531 45.279 1.00 36.62 56 LEU A N 1
ATOM 388 C CA . LEU A 1 56 ? 22.933 -1.428 43.823 1.00 36.62 56 LEU A CA 1
ATOM 389 C C . LEU A 1 56 ? 23.364 -0.012 43.431 1.00 36.62 56 LEU A C 1
ATOM 391 O O . LEU A 1 56 ? 22.904 0.970 44.023 1.00 36.62 56 LEU A O 1
ATOM 395 N N . SER A 1 57 ? 24.244 0.096 42.436 1.00 40.31 57 SER A N 1
ATOM 396 C CA . SER A 1 57 ? 24.604 1.394 41.864 1.00 40.31 57 SER A CA 1
ATOM 397 C C . SER A 1 57 ? 23.431 1.972 41.062 1.00 40.31 57 SER A C 1
ATOM 399 O O . SER A 1 57 ? 22.564 1.238 40.586 1.00 40.31 57 SER A O 1
ATOM 401 N N . THR A 1 58 ? 23.412 3.295 40.874 1.00 38.59 58 THR A N 1
ATOM 402 C CA . THR A 1 58 ? 22.413 3.995 40.043 1.00 38.59 58 THR A CA 1
ATOM 403 C C . THR A 1 58 ? 22.297 3.385 38.642 1.00 38.59 58 THR A C 1
ATOM 405 O O . THR A 1 58 ? 21.209 3.319 38.090 1.00 38.59 58 THR A O 1
ATOM 408 N N . GLU A 1 59 ? 23.403 2.881 38.100 1.00 39.16 59 GLU A N 1
ATOM 409 C CA . GLU A 1 59 ? 23.491 2.231 36.791 1.00 39.16 59 GLU A CA 1
ATOM 410 C C . GLU A 1 59 ? 22.817 0.846 36.773 1.00 39.16 59 GLU A C 1
ATOM 412 O O . GLU A 1 59 ? 22.084 0.531 35.843 1.00 39.16 59 GLU A O 1
ATOM 417 N N . GLN A 1 60 ? 22.950 0.051 37.841 1.00 40.50 60 GLN A N 1
ATOM 418 C CA . GLN A 1 60 ? 22.254 -1.239 37.973 1.00 40.50 60 GLN A CA 1
ATOM 419 C C . GLN A 1 60 ? 20.757 -1.070 38.275 1.00 40.50 60 GLN A C 1
ATOM 421 O O . GLN A 1 60 ? 19.942 -1.892 37.860 1.00 40.50 60 GLN A O 1
ATOM 426 N N . ALA A 1 61 ? 20.382 0.011 38.963 1.00 40.12 61 ALA A N 1
ATOM 427 C CA . ALA A 1 61 ? 18.983 0.394 39.146 1.00 40.12 61 ALA A CA 1
ATOM 428 C C . ALA A 1 61 ? 18.350 0.912 37.839 1.00 40.12 61 ALA A C 1
ATOM 430 O O . ALA A 1 61 ? 17.181 0.639 37.583 1.00 40.12 61 ALA A O 1
ATOM 431 N N . LEU A 1 62 ? 19.126 1.615 37.003 1.00 39.97 62 LEU A N 1
ATOM 432 C CA . LEU A 1 62 ? 18.721 2.055 35.665 1.00 39.97 62 LEU A CA 1
ATOM 433 C C . LEU A 1 62 ? 18.583 0.883 34.692 1.00 39.97 62 LEU A C 1
ATOM 435 O O . LEU A 1 62 ? 17.598 0.853 33.967 1.00 39.97 62 LEU A O 1
ATOM 439 N N . GLN A 1 63 ? 19.484 -0.103 34.718 1.00 41.66 63 GLN A N 1
ATOM 440 C CA . GLN A 1 63 ? 19.355 -1.311 33.896 1.00 41.66 63 GLN A CA 1
ATOM 441 C C . GLN A 1 63 ? 18.114 -2.130 34.282 1.00 41.66 63 GLN A C 1
ATOM 443 O O . GLN A 1 63 ? 17.367 -2.547 33.410 1.00 41.66 63 GLN A O 1
ATOM 448 N N . ALA A 1 64 ? 17.812 -2.264 35.578 1.0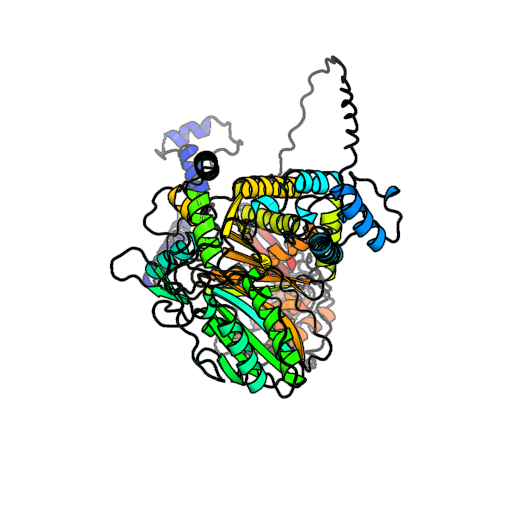0 39.19 64 ALA A N 1
ATOM 449 C CA . ALA A 1 64 ? 16.586 -2.926 36.036 1.00 39.19 64 ALA A CA 1
ATOM 450 C C . ALA A 1 64 ? 15.297 -2.152 35.678 1.00 39.19 64 ALA A C 1
ATOM 452 O O . ALA A 1 64 ? 14.233 -2.752 35.543 1.00 39.19 64 ALA A O 1
ATOM 453 N N . LEU A 1 65 ? 15.381 -0.825 35.523 1.00 39.06 65 LEU A N 1
ATOM 454 C CA . LEU A 1 65 ? 14.308 0.018 34.980 1.00 39.06 65 LEU A CA 1
ATOM 455 C C . LEU A 1 65 ? 14.186 -0.139 33.459 1.00 39.06 65 LEU A C 1
ATOM 457 O O . LEU A 1 65 ? 13.074 -0.203 32.953 1.00 39.06 65 LEU A O 1
ATOM 461 N N . TYR A 1 66 ? 15.309 -0.246 32.750 1.00 36.91 66 TYR A N 1
ATOM 462 C CA . TYR A 1 66 ? 15.368 -0.481 31.307 1.00 36.91 66 TYR A CA 1
ATOM 463 C C . TYR A 1 66 ? 14.789 -1.858 30.945 1.00 36.91 66 TYR A C 1
ATOM 465 O O . TYR A 1 66 ? 13.954 -1.973 30.052 1.00 36.91 66 TYR A O 1
ATOM 473 N N . ASP A 1 67 ? 15.102 -2.890 31.725 1.00 38.16 67 ASP A N 1
ATOM 474 C CA . ASP A 1 67 ? 14.565 -4.242 31.535 1.00 38.16 67 ASP A CA 1
ATOM 475 C C . ASP A 1 67 ? 13.067 -4.338 31.906 1.00 38.16 67 ASP A C 1
ATOM 477 O O . ASP A 1 67 ? 12.376 -5.258 31.476 1.00 38.16 67 ASP A O 1
ATOM 481 N N . ALA A 1 68 ? 12.534 -3.364 32.655 1.00 35.94 68 ALA A N 1
ATOM 482 C CA . ALA A 1 68 ? 11.102 -3.223 32.931 1.00 35.94 68 ALA A CA 1
ATOM 483 C C . ALA A 1 68 ? 10.337 -2.439 31.840 1.00 35.94 68 ALA A C 1
ATOM 485 O O . ALA A 1 68 ? 9.106 -2.442 31.847 1.00 35.94 68 ALA A O 1
ATOM 486 N N . THR A 1 69 ? 11.032 -1.782 30.897 1.00 33.66 69 THR A N 1
ATOM 487 C CA . THR A 1 69 ? 10.420 -0.975 29.816 1.00 33.66 69 THR A CA 1
ATOM 488 C C . THR A 1 69 ? 9.980 -1.767 28.576 1.00 33.66 69 THR A C 1
ATOM 490 O O . THR A 1 69 ? 9.528 -1.168 27.606 1.00 33.66 69 THR A O 1
ATOM 493 N N . THR A 1 70 ? 10.029 -3.102 28.599 1.00 35.19 70 THR A N 1
ATOM 494 C CA . THR A 1 70 ? 9.574 -3.977 27.496 1.00 35.19 70 THR A CA 1
ATOM 495 C C . THR A 1 70 ? 8.148 -4.533 27.665 1.00 35.19 70 THR A C 1
ATOM 497 O O . THR A 1 70 ? 7.727 -5.394 26.896 1.00 35.19 70 THR A O 1
ATOM 500 N N . LEU A 1 71 ? 7.363 -4.036 28.630 1.00 32.56 71 LEU A N 1
ATOM 501 C CA . LEU A 1 71 ? 5.945 -4.387 28.801 1.00 32.56 71 LEU A CA 1
ATOM 502 C C . LEU A 1 71 ? 5.027 -3.331 28.152 1.00 32.56 71 LEU A C 1
ATOM 504 O O . LEU A 1 71 ? 5.014 -2.170 28.557 1.00 32.56 71 LEU A O 1
ATOM 508 N N . ASN A 1 72 ? 4.253 -3.755 27.147 1.00 29.19 72 ASN A N 1
ATOM 509 C CA . ASN A 1 72 ? 3.291 -2.939 26.398 1.00 29.19 72 ASN A CA 1
ATOM 510 C C . ASN A 1 72 ? 2.018 -2.602 27.218 1.00 29.19 72 ASN A C 1
ATOM 512 O O . ASN A 1 72 ? 1.441 -3.478 27.860 1.00 29.19 72 ASN A O 1
ATOM 516 N N . SER A 1 73 ? 1.548 -1.352 27.060 1.00 26.52 73 SER A N 1
ATOM 517 C CA . SER A 1 73 ? 0.266 -0.720 27.474 1.00 26.52 73 SER A CA 1
ATOM 518 C C . SER A 1 73 ? 0.186 0.038 28.828 1.00 26.52 73 SER A C 1
ATOM 520 O O . SER A 1 73 ? 0.931 -0.248 29.759 1.00 26.52 73 SER A O 1
ATOM 522 N N . PRO A 1 74 ? -0.635 1.119 28.916 1.00 29.97 74 PRO A N 1
ATOM 523 C CA . PRO A 1 74 ? -0.100 2.468 29.129 1.00 29.97 74 PRO A CA 1
ATOM 524 C C . PRO A 1 74 ? -0.316 3.090 30.524 1.00 29.97 74 PRO A C 1
ATOM 526 O O . PRO A 1 74 ? -1.236 2.763 31.267 1.00 29.97 74 PRO A O 1
ATOM 529 N N . GLN A 1 75 ? 0.488 4.139 30.732 1.00 25.77 75 GLN A N 1
ATOM 530 C CA . GLN A 1 75 ? 0.418 5.256 31.684 1.00 25.77 75 GLN A CA 1
ATOM 531 C C . GLN A 1 75 ? 1.066 5.092 33.066 1.00 25.77 75 GLN A C 1
ATOM 533 O O . GLN A 1 75 ? 0.508 4.522 33.999 1.00 25.77 75 GLN A O 1
ATOM 538 N N . LEU A 1 76 ? 2.149 5.854 33.253 1.00 21.81 76 LEU A N 1
ATOM 539 C CA . LEU A 1 76 ? 2.268 6.684 34.448 1.00 21.81 76 LEU A CA 1
ATOM 540 C C . LEU A 1 76 ? 2.904 8.037 34.113 1.00 21.81 76 LEU A C 1
ATOM 542 O O . LEU A 1 76 ? 4.116 8.187 33.990 1.00 21.81 76 LEU A O 1
ATOM 546 N N . LEU A 1 77 ? 2.029 9.034 33.980 1.00 23.78 77 LEU A N 1
ATOM 547 C CA . LEU A 1 77 ? 2.349 10.444 34.167 1.00 23.78 77 LEU A CA 1
ATOM 548 C C . LEU A 1 77 ? 2.703 10.665 35.641 1.00 23.78 77 LEU A C 1
ATOM 550 O O . LEU A 1 77 ? 1.921 10.308 36.524 1.00 23.78 77 LEU A O 1
ATOM 554 N N . VAL A 1 78 ? 3.825 11.330 35.908 1.00 23.34 78 VAL A N 1
ATOM 555 C CA . VAL A 1 78 ? 4.042 12.004 37.192 1.00 23.34 78 VAL A CA 1
ATOM 556 C C . VAL A 1 78 ? 4.285 13.478 36.914 1.00 23.34 78 VAL A C 1
ATOM 558 O O . VAL A 1 78 ? 5.387 13.895 36.570 1.00 23.34 78 VAL A O 1
ATOM 561 N N . MET A 1 79 ? 3.232 14.273 37.099 1.00 23.83 79 MET A N 1
ATOM 562 C CA . MET A 1 79 ? 3.405 15.638 37.573 1.00 23.83 79 MET A CA 1
ATOM 563 C C . MET A 1 79 ? 3.661 15.577 39.078 1.00 23.83 79 MET A C 1
ATOM 565 O O . MET A 1 79 ? 2.936 14.898 39.802 1.00 23.83 79 MET A O 1
ATOM 569 N N . ASP A 1 80 ? 4.663 16.299 39.556 1.00 25.31 80 ASP A N 1
ATOM 570 C CA . ASP A 1 80 ? 4.441 17.598 40.200 1.00 25.31 80 ASP A CA 1
ATOM 571 C C . ASP A 1 80 ? 5.715 17.998 40.953 1.00 25.31 80 ASP A C 1
ATOM 573 O O . ASP A 1 80 ? 6.315 17.211 41.688 1.00 25.31 80 ASP A O 1
ATOM 577 N N . ALA A 1 81 ? 6.103 19.256 40.802 1.00 27.38 81 ALA A N 1
ATOM 578 C CA . ALA A 1 81 ? 6.947 19.906 41.782 1.00 27.38 81 ALA A CA 1
ATOM 579 C C . ALA A 1 81 ? 6.566 21.381 41.878 1.00 27.38 81 ALA A C 1
ATOM 581 O O . ALA A 1 81 ? 7.325 22.279 41.518 1.00 27.38 81 ALA A O 1
ATOM 582 N N . GLY A 1 82 ? 5.416 21.636 42.496 1.00 26.58 82 GLY A N 1
ATOM 583 C CA . GLY A 1 82 ? 5.304 22.760 43.408 1.00 26.58 82 GLY A CA 1
ATOM 584 C C . GLY A 1 82 ? 6.442 22.724 44.438 1.00 26.58 82 GLY A C 1
ATOM 585 O O . GLY A 1 82 ? 6.359 22.044 45.461 1.00 26.58 82 GLY A O 1
ATOM 586 N N . ARG A 1 83 ? 7.498 23.513 44.205 1.00 29.92 83 ARG A N 1
ATOM 587 C CA . ARG A 1 83 ? 8.304 24.095 45.282 1.00 29.92 83 ARG A CA 1
ATOM 588 C C . ARG A 1 83 ? 8.557 25.580 45.048 1.00 29.92 83 ARG A C 1
ATOM 590 O O . ARG A 1 83 ? 9.088 26.008 44.034 1.00 29.92 83 ARG A O 1
ATOM 597 N N . GLN A 1 84 ? 8.134 26.305 46.076 1.00 29.41 84 GLN A N 1
ATOM 598 C CA . GLN A 1 84 ? 8.309 27.710 46.407 1.00 29.41 84 GLN A CA 1
ATOM 599 C C . GLN A 1 84 ? 9.544 28.395 45.808 1.00 29.41 84 GLN A C 1
ATOM 601 O O . GLN A 1 84 ? 10.684 28.004 46.053 1.00 29.41 84 GLN A O 1
ATOM 606 N N . ALA A 1 85 ? 9.265 29.508 45.131 1.00 29.27 85 ALA A N 1
ATOM 607 C CA . ALA A 1 85 ? 10.215 30.544 44.777 1.00 29.27 85 ALA A CA 1
ATOM 608 C C . ALA A 1 85 ? 10.811 31.202 46.036 1.00 29.27 85 ALA A C 1
ATOM 610 O O . ALA A 1 85 ? 10.088 31.734 46.882 1.00 29.27 85 ALA A O 1
ATOM 611 N N . GLY A 1 86 ? 12.140 31.200 46.127 1.00 27.94 86 GLY A N 1
ATOM 612 C CA . GLY A 1 86 ? 12.893 32.156 46.930 1.00 27.94 86 GLY A CA 1
ATOM 613 C C . GLY A 1 86 ? 13.110 33.436 46.122 1.00 27.94 86 GLY A C 1
ATOM 614 O O . GLY A 1 86 ? 13.522 33.378 44.968 1.00 27.94 86 GLY A O 1
ATOM 615 N N . ARG A 1 87 ? 12.819 34.591 46.728 1.00 27.30 87 ARG A N 1
ATOM 616 C CA . ARG A 1 87 ? 13.215 35.917 46.227 1.00 27.30 87 ARG A CA 1
ATOM 617 C C . ARG A 1 87 ? 14.740 36.028 46.185 1.00 27.30 87 ARG A C 1
ATOM 619 O O . ARG A 1 87 ? 15.332 35.896 47.250 1.00 27.30 87 ARG A O 1
ATOM 626 N N . VAL A 1 88 ? 15.310 36.416 45.040 1.00 25.59 88 VAL A N 1
ATOM 627 C CA . VAL A 1 88 ? 16.437 37.366 44.952 1.00 25.59 88 VAL A CA 1
ATOM 628 C C . VAL A 1 88 ? 16.306 38.186 43.658 1.00 25.59 88 VAL A C 1
ATOM 630 O O . VAL A 1 88 ? 16.281 37.639 42.564 1.00 25.59 88 VAL A O 1
ATOM 633 N N . GLU A 1 89 ? 16.125 39.483 43.892 1.00 26.08 89 GLU A N 1
ATOM 634 C CA . GLU A 1 89 ? 16.523 40.708 43.180 1.00 26.08 89 GLU A CA 1
ATOM 635 C C . GLU A 1 89 ? 16.613 40.776 41.645 1.00 26.08 89 GLU A C 1
ATOM 637 O O . GLU A 1 89 ? 17.433 40.153 40.979 1.00 26.08 89 GLU A O 1
ATOM 642 N N . ASP A 1 90 ? 15.774 41.689 41.154 1.00 29.42 90 ASP A N 1
ATOM 643 C CA . ASP A 1 90 ? 15.839 42.437 39.907 1.00 29.42 90 ASP A CA 1
ATOM 644 C C . ASP A 1 90 ? 17.132 43.266 39.829 1.00 29.42 90 ASP A C 1
ATOM 646 O O . ASP A 1 90 ? 17.344 44.188 40.621 1.00 29.42 90 ASP A O 1
ATOM 650 N N . THR A 1 91 ? 17.974 42.960 38.847 1.00 27.56 91 THR A N 1
ATOM 651 C CA . THR A 1 91 ? 18.841 43.955 38.219 1.00 27.56 91 THR A CA 1
ATOM 652 C C . THR A 1 91 ? 18.622 43.883 36.719 1.00 27.56 91 THR A C 1
ATOM 654 O O . THR A 1 91 ? 19.190 43.054 36.008 1.00 27.56 91 THR A O 1
ATOM 657 N N . GLY A 1 92 ? 17.730 44.750 36.249 1.00 33.75 92 GLY A N 1
ATOM 658 C CA . GLY A 1 92 ? 17.565 45.028 34.839 1.00 33.75 92 GLY A CA 1
ATOM 659 C C . GLY A 1 92 ? 18.883 45.409 34.173 1.00 33.75 92 GLY A C 1
ATOM 660 O O . GLY A 1 92 ? 19.671 46.174 34.717 1.00 33.75 92 GLY A O 1
ATOM 661 N N . ASP A 1 93 ? 19.056 44.912 32.956 1.00 27.20 93 ASP A N 1
ATOM 662 C CA . ASP A 1 93 ? 19.703 45.670 31.899 1.00 27.20 93 ASP A CA 1
ATOM 663 C C . ASP A 1 93 ? 19.023 45.330 30.572 1.00 27.20 93 ASP A C 1
ATOM 665 O O . ASP A 1 93 ? 19.011 44.196 30.091 1.00 27.20 93 ASP A O 1
ATOM 669 N N . ALA A 1 94 ? 18.387 46.355 30.015 1.00 32.25 94 ALA A N 1
ATOM 670 C CA . ALA A 1 94 ? 17.799 46.354 28.693 1.00 32.25 94 ALA A CA 1
ATOM 671 C C . ALA A 1 94 ? 18.904 46.572 27.654 1.00 32.25 94 ALA A C 1
ATOM 673 O O . ALA A 1 94 ? 19.620 47.568 27.718 1.00 32.25 94 ALA A O 1
ATOM 674 N N . VAL A 1 95 ? 18.993 45.694 26.651 1.00 28.77 95 VAL A N 1
ATOM 675 C CA . VAL A 1 95 ? 19.769 45.933 25.422 1.00 28.77 95 VAL A CA 1
ATOM 676 C C . VAL A 1 95 ? 18.941 45.429 24.223 1.00 28.77 95 VAL A C 1
ATOM 678 O O . VAL A 1 95 ? 18.288 44.391 24.333 1.00 28.77 95 VAL A O 1
ATOM 681 N N . PRO A 1 96 ? 18.842 46.197 23.120 1.00 27.80 96 PRO A N 1
ATOM 682 C CA . PRO A 1 96 ? 17.618 46.283 22.328 1.00 27.80 96 PRO A CA 1
ATOM 683 C C . PRO A 1 96 ? 17.476 45.210 21.245 1.00 27.80 96 PRO A C 1
ATOM 685 O O . PRO A 1 96 ? 18.444 44.758 20.636 1.00 27.80 96 PRO A O 1
ATOM 688 N N . ALA A 1 97 ? 16.214 44.907 20.932 1.00 26.14 97 ALA A N 1
ATOM 689 C CA . ALA A 1 97 ? 15.805 44.188 19.737 1.00 26.14 97 ALA A CA 1
ATOM 690 C C . ALA A 1 97 ? 16.261 44.943 18.478 1.00 26.14 97 ALA A C 1
ATOM 692 O O . ALA A 1 97 ? 15.706 45.980 18.111 1.00 26.14 97 ALA A O 1
ATOM 693 N N . THR A 1 98 ? 17.256 44.399 17.785 1.00 23.91 98 THR A N 1
ATOM 694 C CA . THR A 1 98 ? 17.520 44.748 16.392 1.00 23.91 98 THR A CA 1
ATOM 695 C C . THR A 1 98 ? 16.555 43.944 15.530 1.00 23.91 98 THR A C 1
ATOM 697 O O . THR A 1 98 ? 16.710 42.745 15.323 1.00 23.91 98 THR A O 1
ATOM 700 N N . ARG A 1 99 ? 15.507 44.616 15.042 1.00 25.91 99 ARG A N 1
ATOM 701 C CA . ARG A 1 99 ? 14.730 44.147 13.894 1.00 25.91 99 ARG A CA 1
ATOM 702 C C . ARG A 1 99 ? 15.655 44.147 12.681 1.00 25.91 99 ARG A C 1
ATOM 704 O O . ARG A 1 99 ? 15.862 45.191 12.067 1.00 25.91 99 ARG A O 1
ATOM 711 N N . THR A 1 100 ? 16.204 42.993 12.331 1.00 23.52 100 THR A N 1
ATOM 712 C CA . THR A 1 100 ? 16.794 42.786 11.011 1.00 23.52 100 THR A CA 1
ATOM 713 C C . THR A 1 100 ? 15.638 42.689 10.023 1.00 23.52 100 THR A C 1
ATOM 715 O O . THR A 1 100 ? 14.922 41.692 9.963 1.00 23.52 100 THR A O 1
ATOM 718 N N . SER A 1 101 ? 15.407 43.776 9.291 1.00 23.69 101 SER A N 1
ATOM 719 C CA . SER A 1 101 ? 14.600 43.773 8.078 1.00 23.69 101 SER A CA 1
ATOM 720 C C . SER A 1 101 ? 15.148 42.702 7.138 1.00 23.69 101 SER A C 1
ATOM 722 O O . SER A 1 101 ? 16.302 42.785 6.713 1.00 23.69 101 SER A O 1
ATOM 724 N N . VAL A 1 102 ? 14.329 41.701 6.826 1.00 26.06 102 VAL A N 1
ATOM 725 C CA . VAL A 1 102 ? 14.571 40.790 5.706 1.00 26.06 102 VAL A CA 1
ATOM 726 C C . VAL A 1 102 ? 14.701 41.656 4.446 1.00 26.06 102 VAL A C 1
ATOM 728 O O . VAL A 1 102 ? 13.806 42.470 4.199 1.00 26.06 102 VAL A O 1
ATOM 731 N N . PRO A 1 103 ? 15.793 41.563 3.665 1.00 23.84 103 PRO A N 1
ATOM 732 C CA . PRO A 1 103 ? 15.867 42.284 2.409 1.00 23.84 103 PRO A CA 1
ATOM 733 C C . PRO A 1 103 ? 14.796 41.721 1.477 1.00 23.84 103 PRO A C 1
ATOM 735 O O . PRO A 1 103 ? 14.706 40.511 1.260 1.00 23.84 103 PRO A O 1
ATOM 738 N N . MET A 1 104 ? 13.971 42.625 0.956 1.00 25.52 104 MET A N 1
ATOM 739 C CA . MET A 1 104 ? 13.060 42.385 -0.154 1.00 25.52 104 MET A CA 1
ATOM 740 C C . MET A 1 104 ? 13.868 41.730 -1.278 1.00 25.52 104 MET A C 1
ATOM 742 O O . MET A 1 104 ? 14.769 42.357 -1.835 1.00 25.52 104 MET A O 1
ATOM 746 N N . ARG A 1 105 ? 13.612 40.442 -1.544 1.00 26.88 105 ARG A N 1
ATOM 747 C CA . ARG A 1 105 ? 14.205 39.745 -2.686 1.00 26.88 105 ARG A CA 1
ATOM 748 C C . ARG A 1 105 ? 13.760 40.481 -3.944 1.00 26.88 105 ARG A C 1
ATOM 750 O O . ARG A 1 105 ? 12.564 40.631 -4.179 1.00 26.88 105 ARG A O 1
ATOM 757 N N . GLU A 1 106 ? 14.737 40.950 -4.711 1.00 26.09 106 GLU A N 1
ATOM 758 C CA . GLU A 1 106 ? 14.550 41.421 -6.078 1.00 26.09 106 GLU A CA 1
ATOM 759 C C . GLU A 1 106 ? 13.721 40.395 -6.857 1.00 26.09 106 GLU A C 1
ATOM 761 O O . GLU A 1 106 ? 14.111 39.233 -6.988 1.00 26.09 106 GLU A O 1
ATOM 766 N N . GLN A 1 107 ? 12.567 40.842 -7.354 1.00 27.33 107 GLN A N 1
ATOM 767 C CA . GLN A 1 107 ? 11.808 40.147 -8.383 1.00 27.33 107 GLN A CA 1
ATOM 768 C C . GLN A 1 107 ? 12.701 40.023 -9.616 1.00 27.33 107 GLN A C 1
ATOM 770 O O . GLN A 1 107 ? 12.906 40.987 -10.358 1.00 27.33 107 GLN A O 1
ATOM 775 N N . VAL A 1 108 ? 13.230 38.825 -9.843 1.00 30.22 108 VAL A N 1
ATOM 776 C CA . VAL A 1 108 ? 13.770 38.459 -11.147 1.00 30.22 108 VAL A CA 1
ATOM 777 C C . VAL A 1 108 ? 12.565 38.307 -12.066 1.00 30.22 108 VAL A C 1
ATOM 779 O O . VAL A 1 108 ? 11.948 37.251 -12.111 1.00 30.22 108 VAL A O 1
ATOM 782 N N . ARG A 1 109 ? 12.213 39.371 -12.795 1.00 31.38 109 ARG A N 1
ATOM 783 C CA . ARG A 1 109 ? 11.381 39.230 -13.993 1.00 31.38 109 ARG A CA 1
ATOM 784 C C . ARG A 1 109 ? 12.147 38.331 -14.959 1.00 31.38 109 ARG A C 1
ATOM 786 O O . ARG A 1 109 ? 13.112 38.775 -15.582 1.00 31.38 109 ARG A O 1
ATOM 793 N N . THR A 1 110 ? 11.773 37.060 -15.029 1.00 35.25 110 THR A N 1
ATOM 794 C CA . THR A 1 110 ? 12.268 36.149 -16.056 1.00 35.25 110 THR A CA 1
ATOM 795 C C . THR A 1 110 ? 11.793 36.657 -17.410 1.00 35.25 110 THR A C 1
ATOM 797 O O . THR A 1 110 ? 10.602 36.857 -17.621 1.00 35.25 110 THR A O 1
ATOM 800 N N . ALA A 1 111 ? 12.752 36.933 -18.290 1.00 35.97 111 ALA A N 1
ATOM 801 C CA . ALA A 1 111 ? 12.517 37.338 -19.667 1.00 35.97 111 ALA A CA 1
ATOM 802 C C . ALA A 1 111 ? 11.688 36.291 -20.436 1.00 35.97 111 ALA A C 1
ATOM 804 O O . ALA A 1 111 ? 11.769 35.099 -20.132 1.00 35.97 111 ALA A O 1
ATOM 805 N N . ASP A 1 112 ? 10.937 36.766 -21.436 1.00 47.50 112 ASP A N 1
ATOM 806 C CA . ASP A 1 112 ? 10.077 35.998 -22.344 1.00 47.50 112 ASP A CA 1
ATOM 807 C C . ASP A 1 112 ? 10.742 34.692 -22.817 1.00 47.50 112 ASP A C 1
ATOM 809 O O . ASP A 1 112 ? 11.701 34.698 -23.593 1.00 47.50 112 ASP A O 1
ATOM 813 N N . SER A 1 113 ? 10.221 33.559 -22.340 1.00 58.00 113 SER A N 1
ATOM 814 C CA . SER A 1 113 ? 10.536 32.224 -22.852 1.00 58.00 113 SER A CA 1
ATOM 815 C C . SER A 1 113 ? 9.309 31.695 -23.601 1.00 58.00 113 SER A C 1
ATOM 817 O O . SER A 1 113 ? 8.219 31.745 -23.032 1.00 58.00 113 SER A O 1
ATOM 819 N N . PRO A 1 114 ? 9.447 31.117 -24.812 1.00 67.81 114 PRO A N 1
ATOM 820 C CA . PRO A 1 114 ? 8.327 30.518 -25.546 1.00 67.81 114 PRO A CA 1
ATOM 821 C C . PRO A 1 114 ? 7.544 29.489 -24.717 1.00 67.81 114 PRO A C 1
ATOM 823 O O . PRO A 1 114 ? 6.328 29.382 -24.837 1.00 67.81 114 PRO A O 1
ATOM 826 N N . ALA A 1 115 ? 8.230 28.769 -23.819 1.00 68.50 115 ALA A N 1
ATOM 827 C CA . ALA A 1 115 ? 7.596 27.819 -22.910 1.00 68.50 115 ALA A CA 1
ATOM 828 C C . ALA A 1 115 ? 6.667 28.514 -21.900 1.00 68.50 115 ALA A C 1
ATOM 830 O O . ALA A 1 115 ? 5.611 27.980 -21.580 1.00 68.50 115 ALA A O 1
ATOM 831 N N . ARG A 1 116 ? 7.025 29.714 -21.424 1.00 82.69 116 ARG A N 1
ATOM 832 C CA . ARG A 1 116 ? 6.205 30.491 -20.481 1.00 82.69 116 ARG A CA 1
ATOM 833 C C . ARG A 1 116 ? 4.862 30.868 -21.103 1.00 82.69 116 ARG A C 1
ATOM 835 O O . ARG A 1 116 ? 3.835 30.675 -20.461 1.00 82.69 116 ARG A O 1
ATOM 842 N N . ASP A 1 117 ? 4.866 31.334 -22.348 1.00 78.94 117 ASP A N 1
ATOM 843 C CA . ASP A 1 117 ? 3.646 31.780 -23.028 1.00 78.94 117 ASP A CA 1
ATOM 844 C C . ASP A 1 117 ? 2.692 30.618 -23.341 1.00 78.94 117 ASP A C 1
ATOM 846 O O . ASP A 1 117 ? 1.476 30.768 -23.199 1.00 78.94 117 ASP A O 1
ATOM 850 N N . VAL A 1 118 ? 3.227 29.440 -23.688 1.00 78.94 118 VAL A N 1
ATOM 851 C CA . VAL A 1 118 ? 2.434 28.211 -23.877 1.00 78.94 118 VAL A CA 1
ATOM 852 C C . VAL A 1 118 ? 1.782 27.781 -22.560 1.00 78.94 118 VAL A C 1
ATOM 854 O O . VAL A 1 118 ? 0.570 27.575 -22.512 1.00 78.94 118 VAL A O 1
ATOM 857 N N . ILE A 1 119 ? 2.553 27.718 -21.469 1.00 80.69 119 ILE A N 1
ATOM 858 C CA . ILE A 1 119 ? 2.045 27.329 -20.143 1.00 80.69 119 ILE A CA 1
ATOM 859 C C . ILE A 1 119 ? 0.971 28.316 -19.662 1.00 80.69 119 ILE A C 1
ATOM 861 O O . ILE A 1 119 ? -0.111 27.898 -19.256 1.00 80.69 119 ILE A O 1
ATOM 865 N N . ALA A 1 120 ? 1.241 29.623 -19.738 1.00 81.25 120 ALA A N 1
ATOM 866 C CA . ALA A 1 120 ? 0.299 30.657 -19.313 1.00 81.25 120 ALA A CA 1
ATOM 867 C C . ALA A 1 120 ? -0.997 30.629 -20.139 1.00 81.25 120 ALA A C 1
ATOM 869 O O . ALA A 1 120 ? -2.078 30.823 -19.589 1.00 81.25 120 ALA A O 1
ATOM 870 N N . SER A 1 121 ? -0.914 30.339 -21.441 1.00 80.25 121 SER A N 1
ATOM 871 C CA . SER A 1 121 ? -2.090 30.243 -22.316 1.00 80.25 121 SER A CA 1
ATOM 872 C C . SER A 1 121 ? -2.964 29.030 -21.999 1.00 80.25 121 SER A C 1
ATOM 874 O O . SER A 1 121 ? -4.187 29.163 -21.947 1.00 80.25 121 SER A O 1
ATOM 876 N N . LEU A 1 122 ? -2.355 27.869 -21.738 1.00 81.25 122 LEU A N 1
ATOM 877 C CA . LEU A 1 122 ? -3.080 26.654 -21.355 1.00 81.25 122 LEU A CA 1
ATOM 878 C C . LEU A 1 122 ? -3.796 26.825 -20.009 1.00 81.25 122 LEU A C 1
ATOM 880 O O . LEU A 1 122 ? -4.956 26.442 -19.881 1.00 81.25 122 LEU A O 1
ATOM 884 N N . ILE A 1 123 ? -3.140 27.457 -19.032 1.00 78.88 123 ILE A N 1
ATOM 885 C CA . ILE A 1 123 ? -3.729 27.719 -17.710 1.00 78.88 123 ILE A CA 1
ATOM 886 C C . ILE A 1 123 ? -4.836 28.772 -17.797 1.00 78.88 123 ILE A C 1
ATOM 888 O O . ILE A 1 123 ? -5.886 28.626 -17.178 1.00 78.88 123 ILE A O 1
ATOM 892 N N . ALA A 1 124 ? -4.641 29.820 -18.598 1.00 78.56 124 ALA A N 1
ATOM 893 C CA . ALA A 1 124 ? -5.642 30.864 -18.808 1.00 78.56 124 ALA A CA 1
ATOM 894 C C . ALA A 1 124 ? -6.939 30.326 -19.413 1.00 78.56 124 ALA A C 1
ATOM 896 O O . ALA A 1 124 ? -8.022 30.720 -18.981 1.00 78.56 124 ALA A O 1
ATOM 897 N N . ALA A 1 125 ? -6.825 29.413 -20.380 1.00 76.06 125 ALA A N 1
ATOM 898 C CA . ALA A 1 125 ? -7.972 28.764 -21.001 1.00 76.06 125 ALA A CA 1
ATOM 899 C C . ALA A 1 125 ? -8.791 27.946 -19.991 1.00 76.06 125 ALA A C 1
ATOM 901 O O . ALA A 1 125 ? -10.016 27.937 -20.065 1.00 76.06 125 ALA A O 1
ATOM 902 N N . GLU A 1 126 ? -8.116 27.316 -19.033 1.00 73.50 126 GLU A N 1
ATOM 903 C CA . GLU A 1 126 ? -8.731 26.474 -18.009 1.00 73.50 126 GLU A CA 1
ATOM 904 C C . GLU A 1 126 ? -9.385 27.296 -16.886 1.00 73.50 126 GLU A C 1
ATOM 906 O O . GLU A 1 126 ? -10.491 27.003 -16.445 1.00 73.50 126 GLU A O 1
ATOM 911 N N . LEU A 1 127 ? -8.747 28.397 -16.477 1.00 71.25 127 LEU A N 1
ATOM 912 C CA . LEU A 1 127 ? -9.260 29.294 -15.434 1.00 71.25 127 LEU A CA 1
ATOM 913 C C . LEU A 1 127 ? -10.272 30.330 -15.956 1.00 71.25 127 LEU A C 1
ATOM 915 O O . LEU A 1 127 ? -10.797 31.128 -15.176 1.00 71.25 127 LEU A O 1
ATOM 919 N N . GLY A 1 128 ? -10.520 30.379 -17.270 1.00 69.12 128 GLY A N 1
ATOM 920 C CA . GLY A 1 128 ? -11.351 31.409 -17.904 1.00 69.12 128 GLY A CA 1
ATOM 921 C C . GLY A 1 128 ? -10.770 32.826 -17.785 1.00 69.12 128 GLY A C 1
ATOM 922 O O . GLY A 1 128 ? -11.515 33.808 -17.780 1.00 69.12 128 GLY A O 1
ATOM 923 N N . GLN A 1 129 ? -9.447 32.942 -17.658 1.00 77.25 129 GLN A N 1
ATOM 924 C CA . GLN A 1 129 ? -8.719 34.203 -17.477 1.00 77.25 129 GLN A CA 1
ATOM 925 C C . GLN A 1 129 ? -7.919 34.569 -18.735 1.00 77.25 129 GLN A C 1
ATOM 927 O O . GLN A 1 129 ? -7.879 33.827 -19.713 1.00 77.25 129 GLN A O 1
ATOM 932 N N . ARG A 1 130 ? -7.282 35.747 -18.749 1.00 69.50 130 ARG A N 1
ATOM 933 C CA . ARG A 1 130 ? -6.365 36.143 -19.831 1.00 69.50 130 ARG A CA 1
ATOM 934 C C . ARG A 1 130 ? -4.934 35.808 -19.413 1.00 69.50 130 ARG A C 1
ATOM 936 O O . ARG A 1 130 ? -4.546 36.118 -18.296 1.00 69.50 130 ARG A O 1
ATOM 943 N N . ALA A 1 131 ? -4.125 35.260 -20.321 1.00 68.81 131 ALA A N 1
ATOM 944 C CA . ALA A 1 131 ? -2.766 34.779 -20.022 1.00 68.81 131 ALA A CA 1
ATOM 945 C C . ALA A 1 131 ? -1.810 35.823 -19.404 1.00 68.81 131 ALA A C 1
ATOM 947 O O . ALA A 1 131 ? -0.872 35.451 -18.713 1.00 68.81 131 ALA A O 1
ATOM 948 N N . HIS A 1 132 ? -2.048 37.124 -19.615 1.00 70.75 132 HIS A N 1
ATOM 949 C CA . HIS A 1 132 ? -1.249 38.202 -19.012 1.00 70.75 132 HIS A CA 1
ATOM 950 C C . HIS A 1 132 ? -1.661 38.570 -17.579 1.00 70.75 132 HIS A C 1
ATOM 952 O O . HIS A 1 132 ? -0.930 39.309 -16.925 1.00 70.75 132 HIS A O 1
ATOM 958 N N . ASP A 1 133 ? -2.825 38.102 -17.120 1.00 71.00 133 ASP A N 1
ATOM 959 C CA . ASP A 1 133 ? -3.346 38.347 -15.772 1.00 71.00 133 ASP A CA 1
ATOM 960 C C . ASP A 1 133 ? -2.890 37.253 -14.777 1.00 71.00 133 ASP A C 1
ATOM 962 O O . ASP A 1 133 ? -3.124 37.384 -13.577 1.00 71.00 133 ASP A O 1
ATOM 966 N N . ILE A 1 134 ? -2.228 36.190 -15.259 1.00 73.94 134 ILE A N 1
ATOM 967 C CA . ILE A 1 134 ? -1.720 35.092 -14.429 1.00 73.94 134 ILE A CA 1
ATOM 968 C C . ILE A 1 134 ? -0.334 35.448 -13.891 1.00 73.94 134 ILE A C 1
ATOM 970 O O . ILE A 1 134 ? 0.572 35.785 -14.652 1.00 73.94 134 ILE A O 1
ATOM 974 N N . ASP A 1 135 ? -0.172 35.354 -12.573 1.00 75.88 135 ASP A N 1
ATOM 975 C CA . ASP A 1 135 ? 1.110 35.563 -11.905 1.00 75.88 135 ASP A CA 1
ATOM 976 C C . ASP A 1 135 ? 2.024 34.338 -12.058 1.00 75.88 135 ASP A C 1
ATOM 978 O O . ASP A 1 135 ? 1.693 33.237 -11.617 1.00 75.88 135 ASP A O 1
ATOM 982 N N . ASP A 1 136 ? 3.200 34.544 -12.653 1.00 75.69 136 ASP A N 1
ATOM 983 C CA . ASP A 1 136 ? 4.150 33.481 -12.981 1.00 75.69 136 ASP A CA 1
ATOM 984 C C . ASP A 1 136 ? 4.733 32.773 -11.740 1.00 75.69 136 ASP A C 1
ATOM 986 O O . ASP A 1 136 ? 5.187 31.624 -11.830 1.00 75.69 136 ASP A O 1
ATOM 990 N N . ASP A 1 137 ? 4.738 33.450 -10.588 1.00 67.38 137 ASP A N 1
ATOM 991 C CA . ASP A 1 137 ? 5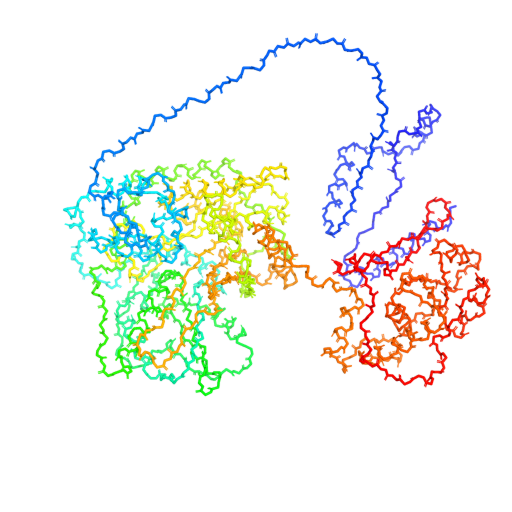.273 32.936 -9.323 1.00 67.38 137 ASP A CA 1
ATOM 992 C C . ASP A 1 137 ? 4.208 32.260 -8.447 1.00 67.38 137 ASP A C 1
ATOM 994 O O . ASP A 1 137 ? 4.553 31.520 -7.516 1.00 67.38 137 ASP A O 1
ATOM 998 N N . THR A 1 138 ? 2.924 32.470 -8.755 1.00 66.25 138 THR A N 1
ATOM 999 C CA . THR A 1 138 ? 1.817 31.855 -8.020 1.00 66.25 138 THR A CA 1
ATOM 1000 C C . THR A 1 138 ? 1.796 30.340 -8.268 1.00 66.25 138 THR A C 1
ATOM 1002 O O . THR A 1 138 ? 2.058 29.851 -9.369 1.00 66.25 138 THR A O 1
ATOM 1005 N N . SER A 1 139 ? 1.531 29.575 -7.205 1.00 68.38 139 SER A N 1
ATOM 1006 C CA . SER A 1 139 ? 1.491 28.112 -7.267 1.00 68.38 139 SER A CA 1
ATOM 1007 C C . SER A 1 139 ? 0.273 27.639 -8.069 1.00 68.38 139 SER A C 1
ATOM 1009 O O . SER A 1 139 ? -0.816 28.165 -7.854 1.00 68.38 139 SER A O 1
ATOM 1011 N N . PHE A 1 140 ? 0.406 26.630 -8.935 1.00 70.88 140 PHE A N 1
ATOM 1012 C CA . PHE A 1 140 ? -0.713 26.076 -9.717 1.00 70.88 140 PHE A CA 1
ATOM 1013 C C . PHE A 1 140 ? -1.895 25.658 -8.831 1.00 70.88 140 PHE A C 1
ATOM 1015 O O . PHE A 1 140 ? -3.046 25.926 -9.164 1.00 70.88 140 PHE A O 1
ATOM 1022 N N . LEU A 1 141 ? -1.603 25.108 -7.649 1.00 64.88 141 LEU A N 1
ATOM 1023 C CA . LEU A 1 141 ? -2.612 24.738 -6.653 1.00 64.88 141 LEU A CA 1
ATOM 1024 C C . LEU A 1 141 ? -3.326 25.967 -6.067 1.00 64.88 141 LEU A C 1
ATOM 1026 O O . LEU A 1 141 ? -4.539 25.957 -5.889 1.00 64.88 141 LEU A O 1
ATOM 1030 N N . ALA A 1 142 ? -2.593 27.057 -5.822 1.00 61.19 142 ALA A N 1
ATOM 1031 C CA . ALA A 1 142 ? -3.165 28.315 -5.338 1.00 61.19 142 ALA A CA 1
ATOM 1032 C C . ALA A 1 142 ? -4.003 29.040 -6.409 1.00 61.19 142 ALA A C 1
ATOM 1034 O O . ALA A 1 142 ? -4.834 29.879 -6.068 1.00 61.19 142 ALA A O 1
ATOM 1035 N N . MET A 1 143 ? -3.819 28.704 -7.693 1.00 66.88 143 MET A N 1
ATOM 1036 C CA . MET A 1 143 ? -4.663 29.181 -8.796 1.00 66.88 143 MET A CA 1
ATOM 1037 C C . MET A 1 143 ? -5.986 28.411 -8.924 1.00 66.88 143 MET A C 1
ATOM 1039 O O . MET A 1 143 ? -6.790 28.747 -9.790 1.00 66.88 143 MET A O 1
ATOM 1043 N N . GLY A 1 144 ? -6.227 27.397 -8.085 1.00 55.47 144 GLY A N 1
ATOM 1044 C CA . GLY A 1 144 ? -7.421 26.554 -8.167 1.00 55.47 144 GLY A CA 1
ATOM 1045 C C . GLY A 1 144 ? -7.336 25.456 -9.229 1.00 55.47 144 GLY A C 1
ATOM 1046 O O . GLY A 1 144 ? -8.359 24.865 -9.557 1.00 55.47 144 GLY A O 1
ATOM 1047 N N . LEU A 1 145 ? -6.140 25.169 -9.761 1.00 62.28 145 LEU A N 1
ATOM 1048 C CA . LEU A 1 145 ? -5.923 23.979 -10.583 1.00 62.28 145 LEU A CA 1
ATOM 1049 C C . LEU A 1 145 ? -5.842 22.770 -9.650 1.00 62.28 145 LEU A C 1
ATOM 1051 O O . LEU A 1 145 ? -4.859 22.593 -8.924 1.00 62.28 145 LEU A O 1
ATOM 1055 N N . ASP A 1 146 ? -6.886 21.948 -9.656 1.00 58.03 146 ASP A N 1
ATOM 1056 C CA . ASP A 1 146 ? -6.877 20.677 -8.944 1.00 58.03 146 ASP A CA 1
ATOM 1057 C C . ASP A 1 146 ? -5.989 19.633 -9.653 1.00 58.03 146 ASP A C 1
ATOM 1059 O O . ASP A 1 146 ? -5.418 19.846 -10.730 1.00 58.03 146 ASP A O 1
ATOM 1063 N N . SER A 1 147 ? -5.831 18.471 -9.020 1.00 45.38 147 SER A N 1
ATOM 1064 C CA . SER A 1 147 ? -4.963 17.408 -9.538 1.00 45.38 147 SER A CA 1
ATOM 1065 C C . SER A 1 147 ? -5.447 16.793 -10.859 1.00 45.38 147 SER A C 1
ATOM 1067 O O . SER A 1 147 ? -4.616 16.210 -11.558 1.00 45.38 147 SER A O 1
ATOM 1069 N N . LEU A 1 148 ? -6.739 16.901 -11.196 1.00 43.16 148 LEU A N 1
ATOM 1070 C CA . LEU A 1 148 ? -7.324 16.382 -12.439 1.00 43.16 148 LEU A CA 1
ATOM 1071 C C . LEU A 1 148 ? -7.016 17.340 -13.595 1.00 43.16 148 LEU A C 1
ATOM 1073 O O . LEU A 1 148 ? -6.466 16.947 -14.624 1.00 43.16 148 LEU A O 1
ATOM 1077 N N . THR A 1 149 ? -7.224 18.625 -13.332 1.00 58.12 149 THR A N 1
ATOM 1078 C CA . THR A 1 149 ? -6.901 19.734 -14.221 1.00 58.12 149 THR A CA 1
ATOM 1079 C C . THR A 1 149 ? -5.407 19.769 -14.546 1.00 58.12 149 THR A C 1
ATOM 1081 O O . THR A 1 149 ? -5.021 19.989 -15.691 1.00 58.12 149 THR A O 1
ATOM 1084 N N . ALA A 1 150 ? -4.540 19.476 -13.570 1.00 56.06 150 ALA A N 1
ATOM 1085 C CA . ALA A 1 150 ? -3.098 19.383 -13.783 1.00 56.06 150 ALA A CA 1
ATOM 1086 C C . ALA A 1 150 ? -2.710 18.254 -14.761 1.00 56.06 150 ALA A C 1
ATOM 1088 O O . ALA A 1 150 ? -1.859 18.451 -15.624 1.00 56.06 150 ALA A O 1
ATOM 1089 N N . VAL A 1 151 ? -3.331 17.076 -14.680 1.00 53.00 151 VAL A N 1
ATOM 1090 C CA . VAL A 1 151 ? -3.013 15.962 -15.593 1.00 53.00 151 VAL A CA 1
ATOM 1091 C C . VAL A 1 151 ? -3.426 16.290 -17.028 1.00 53.00 151 VAL A C 1
ATOM 1093 O O . VAL A 1 151 ? -2.643 16.065 -17.953 1.00 53.00 151 VAL A O 1
ATOM 1096 N N . ASP A 1 152 ? -4.602 16.884 -17.216 1.00 60.00 152 ASP A N 1
ATOM 1097 C CA . ASP A 1 152 ? -5.049 17.341 -18.534 1.00 60.00 152 ASP A CA 1
ATOM 1098 C C . ASP A 1 152 ? -4.180 18.478 -19.071 1.00 60.00 152 ASP A C 1
ATOM 1100 O O . ASP A 1 152 ? -3.875 18.522 -20.264 1.00 60.00 152 ASP A O 1
ATOM 1104 N N . LEU A 1 153 ? -3.708 19.363 -18.193 1.00 67.25 153 LEU A N 1
ATOM 1105 C CA . LEU A 1 153 ? -2.780 20.424 -18.555 1.00 67.25 153 LEU A CA 1
ATOM 1106 C C . LEU A 1 153 ? -1.410 19.864 -18.971 1.00 67.25 153 LEU A C 1
ATOM 1108 O O . LEU A 1 153 ? -0.838 20.367 -19.934 1.00 67.25 153 LEU A O 1
ATOM 1112 N N . VAL A 1 154 ? -0.907 18.802 -18.322 1.00 65.06 154 VAL A N 1
ATOM 1113 C CA . VAL A 1 154 ? 0.303 18.089 -18.776 1.00 65.06 154 VAL A CA 1
ATOM 1114 C C . VAL A 1 154 ? 0.069 17.476 -20.150 1.00 65.06 154 VAL A C 1
ATOM 1116 O O . VAL A 1 154 ? 0.883 17.718 -21.029 1.00 65.06 154 VAL A O 1
ATOM 1119 N N . LYS A 1 155 ? -1.045 16.772 -20.388 1.00 60.25 155 LYS A N 1
ATOM 1120 C CA . LYS A 1 155 ? -1.355 16.185 -21.708 1.00 60.25 155 LYS A CA 1
ATOM 1121 C C . LYS A 1 155 ? -1.448 17.243 -22.815 1.00 60.25 155 LYS A C 1
ATOM 1123 O O . LYS A 1 155 ? -0.930 17.052 -23.914 1.00 60.25 155 LYS A O 1
ATOM 1128 N N . LYS A 1 156 ? -2.091 18.382 -22.534 1.00 70.88 156 LYS A N 1
ATOM 1129 C CA . LYS A 1 156 ? -2.158 19.526 -23.463 1.00 70.88 156 LYS A CA 1
ATOM 1130 C C . LYS A 1 156 ? -0.765 20.123 -23.701 1.00 70.88 156 LYS A C 1
ATOM 1132 O O . LYS A 1 156 ? -0.419 20.438 -24.834 1.00 70.88 156 LYS A O 1
ATOM 1137 N N . LEU A 1 157 ? 0.057 20.225 -22.656 1.00 71.62 157 LEU A N 1
ATOM 1138 C CA . LEU A 1 157 ? 1.435 20.707 -22.749 1.00 71.62 157 LEU A CA 1
ATOM 1139 C C . LEU A 1 157 ? 2.342 19.730 -23.519 1.00 71.62 157 LEU A C 1
ATOM 1141 O O . LEU A 1 157 ? 3.170 20.177 -24.302 1.00 71.62 157 LEU A O 1
ATOM 1145 N N . GLU A 1 158 ? 2.169 18.417 -23.357 1.00 65.88 158 GLU A N 1
ATOM 1146 C CA . GLU A 1 158 ? 2.845 17.382 -24.153 1.00 65.88 158 GLU A CA 1
ATOM 1147 C C . GLU A 1 158 ? 2.532 17.539 -25.641 1.00 65.88 158 GLU A C 1
ATOM 1149 O O . GLU A 1 158 ? 3.439 17.482 -26.475 1.00 65.88 158 GLU A O 1
ATOM 1154 N N . HIS A 1 159 ? 1.256 17.779 -25.963 1.00 66.12 159 HIS A N 1
ATOM 1155 C CA . HIS A 1 159 ? 0.795 17.995 -27.329 1.00 66.12 159 HIS A CA 1
ATOM 1156 C C . HIS A 1 159 ? 1.411 19.255 -27.954 1.00 66.12 159 HIS A C 1
ATOM 1158 O O . HIS A 1 159 ? 1.978 19.181 -29.040 1.00 66.12 159 HIS A O 1
ATOM 1164 N N . GLU A 1 160 ? 1.361 20.389 -27.250 1.00 68.81 160 GLU A N 1
ATOM 1165 C CA . GLU A 1 160 ? 1.904 21.672 -27.726 1.00 68.81 160 GLU A CA 1
ATOM 1166 C C . GLU A 1 160 ? 3.440 21.681 -27.808 1.00 68.81 160 GLU A C 1
ATOM 1168 O O . GLU A 1 160 ? 4.022 22.360 -28.652 1.00 68.81 160 GLU A O 1
ATOM 1173 N N . MET A 1 161 ? 4.121 20.924 -26.943 1.00 65.44 161 MET A N 1
ATOM 1174 C CA . MET A 1 161 ? 5.585 20.847 -26.925 1.00 65.44 161 MET A CA 1
ATOM 1175 C C . MET A 1 161 ? 6.166 19.715 -27.782 1.00 65.44 161 MET A C 1
ATOM 1177 O O . MET A 1 161 ? 7.391 19.620 -27.871 1.00 65.44 161 MET A O 1
ATOM 1181 N N . GLY A 1 162 ? 5.332 18.843 -28.358 1.00 51.41 162 GLY A N 1
ATOM 1182 C CA . GLY A 1 162 ? 5.773 17.718 -29.191 1.00 51.41 162 GLY A CA 1
ATOM 1183 C C . GLY A 1 162 ? 6.602 16.657 -28.453 1.00 51.41 162 GLY A C 1
ATOM 1184 O O . GLY A 1 162 ? 7.335 15.899 -29.083 1.00 51.41 162 GLY A O 1
ATOM 1185 N N . ARG A 1 163 ? 6.524 16.586 -27.117 1.00 56.34 163 ARG A N 1
ATOM 1186 C CA . ARG A 1 163 ? 7.325 15.656 -26.303 1.00 56.34 163 ARG A CA 1
ATOM 1187 C C . ARG A 1 163 ? 6.538 15.104 -25.124 1.00 56.34 163 ARG A C 1
ATOM 1189 O O . ARG A 1 163 ? 5.740 15.819 -24.531 1.00 56.34 163 ARG A O 1
ATOM 1196 N N . ALA A 1 164 ? 6.835 13.861 -24.749 1.00 45.34 164 ALA A N 1
ATOM 1197 C CA . ALA A 1 164 ? 6.301 13.261 -23.532 1.00 45.34 164 ALA A CA 1
ATOM 1198 C C . ALA A 1 164 ? 6.852 13.978 -22.290 1.00 45.34 164 ALA A C 1
ATOM 1200 O O . ALA A 1 164 ? 8.045 14.295 -22.209 1.00 45.34 164 ALA A O 1
ATOM 1201 N N . LEU A 1 165 ? 5.980 14.221 -21.322 1.00 52.97 165 LEU A N 1
ATOM 1202 C CA . LEU A 1 165 ? 6.256 14.917 -20.080 1.00 52.97 165 LEU A CA 1
ATOM 1203 C C . LEU A 1 165 ? 5.716 14.073 -18.916 1.00 52.97 165 LEU A C 1
ATOM 1205 O O . LEU A 1 165 ? 4.613 13.540 -19.000 1.00 52.97 165 LEU A O 1
ATOM 1209 N N . PRO A 1 166 ? 6.451 13.942 -17.799 1.00 50.16 166 PRO A N 1
ATOM 1210 C CA . PRO A 1 166 ? 5.938 13.232 -16.634 1.00 50.16 166 PRO A CA 1
ATOM 1211 C C . PRO A 1 166 ? 4.593 13.810 -16.178 1.00 50.16 166 PRO A C 1
ATOM 1213 O O . PRO A 1 166 ? 4.445 15.019 -16.026 1.00 50.16 166 PRO A O 1
ATOM 1216 N N . THR A 1 167 ? 3.618 12.962 -15.854 1.00 47.97 167 THR A N 1
ATOM 1217 C CA . THR A 1 167 ? 2.332 13.410 -15.281 1.00 47.97 167 THR A CA 1
ATOM 1218 C C . THR A 1 167 ? 2.499 14.111 -13.927 1.00 47.97 167 THR A C 1
ATOM 1220 O O . THR A 1 167 ? 1.591 14.790 -13.453 1.00 47.97 167 THR A O 1
ATOM 1223 N N . THR A 1 168 ? 3.663 13.952 -13.291 1.00 46.75 168 THR A N 1
ATOM 1224 C CA . THR A 1 168 ? 4.064 14.619 -12.048 1.00 46.75 168 THR A CA 1
ATOM 1225 C C . THR A 1 168 ? 4.656 16.017 -12.264 1.00 46.75 168 THR A C 1
ATOM 1227 O O . THR A 1 168 ? 4.846 16.752 -11.297 1.00 46.75 168 THR A O 1
ATOM 1230 N N . LEU A 1 169 ? 4.914 16.423 -13.512 1.00 60.78 169 LEU A N 1
ATOM 1231 C CA . LEU A 1 169 ? 5.713 17.603 -13.861 1.00 60.78 169 LEU A CA 1
ATOM 1232 C C . LEU A 1 169 ? 5.196 18.908 -13.234 1.00 60.78 169 LEU A C 1
ATOM 1234 O O . LEU A 1 169 ? 5.980 19.704 -12.716 1.00 60.78 169 LEU A O 1
ATOM 1238 N N . LEU A 1 170 ? 3.879 19.127 -13.237 1.00 58.84 170 LEU A N 1
ATOM 1239 C CA . LEU A 1 170 ? 3.271 20.317 -12.624 1.00 58.84 170 LEU A CA 1
ATOM 1240 C C . LEU A 1 170 ? 3.367 20.314 -11.091 1.00 58.84 170 LEU A C 1
ATOM 1242 O O . LEU A 1 170 ? 3.382 21.375 -10.473 1.00 58.84 170 LEU A O 1
ATOM 1246 N N . PHE A 1 171 ? 3.481 19.137 -10.471 1.00 56.91 171 PHE A N 1
ATOM 1247 C CA . PHE A 1 171 ? 3.671 18.995 -9.025 1.00 56.91 171 PHE A CA 1
ATOM 1248 C C . PHE A 1 171 ? 5.135 19.210 -8.620 1.00 56.91 171 PHE A C 1
ATOM 1250 O O . PHE A 1 171 ? 5.420 19.745 -7.547 1.00 56.91 171 PHE A O 1
ATOM 1257 N N . GLU A 1 172 ? 6.070 18.817 -9.483 1.00 58.38 172 GLU A N 1
ATOM 1258 C CA . GLU A 1 172 ? 7.511 19.018 -9.296 1.00 58.38 172 GLU A CA 1
ATOM 1259 C C . GLU A 1 172 ? 7.915 20.485 -9.500 1.00 58.38 172 GLU A C 1
ATOM 1261 O O . GLU A 1 172 ? 8.809 21.004 -8.820 1.00 58.38 172 GLU A O 1
ATOM 1266 N N . HIS A 1 173 ? 7.212 21.184 -10.394 1.00 72.75 173 HIS A N 1
ATOM 1267 C CA . HIS A 1 173 ? 7.475 22.569 -10.760 1.00 72.75 173 HIS A CA 1
ATOM 1268 C C . HIS A 1 173 ? 6.237 23.432 -10.566 1.00 72.75 173 HIS A C 1
ATOM 1270 O O . HIS A 1 173 ? 5.563 23.785 -11.520 1.00 72.75 173 HIS A O 1
ATOM 1276 N N . SER A 1 174 ? 5.977 23.811 -9.315 1.00 73.25 174 SER A N 1
ATOM 1277 C CA . SER A 1 174 ? 4.680 24.333 -8.876 1.00 73.25 174 SER A CA 1
ATOM 1278 C C . SER A 1 174 ? 4.243 25.699 -9.419 1.00 73.25 174 SER A C 1
ATOM 1280 O O . SER A 1 174 ? 3.187 26.153 -9.017 1.00 73.25 174 SER A O 1
ATOM 1282 N N . SER A 1 175 ? 5.000 26.375 -10.286 1.00 77.31 175 SER A N 1
ATOM 1283 C CA . SER A 1 175 ? 4.607 27.675 -10.858 1.00 77.31 175 SER A CA 1
ATOM 1284 C C . SER A 1 175 ? 5.065 27.810 -12.308 1.00 77.31 175 SER A C 1
ATOM 1286 O O . SER A 1 175 ? 5.993 27.111 -12.731 1.00 77.31 175 SER A O 1
ATOM 1288 N N . ILE A 1 176 ? 4.465 28.736 -13.066 1.00 79.19 176 ILE A N 1
ATOM 1289 C CA . ILE A 1 176 ? 4.830 29.000 -14.470 1.00 79.19 176 ILE A CA 1
ATOM 1290 C C . ILE A 1 176 ? 6.321 29.328 -14.578 1.00 79.19 176 ILE A C 1
ATOM 1292 O O . ILE A 1 176 ? 7.007 28.784 -15.443 1.00 79.19 176 ILE A O 1
ATOM 1296 N N . ALA A 1 177 ? 6.851 30.144 -13.663 1.00 70.12 177 ALA A N 1
ATOM 1297 C CA . ALA A 1 177 ? 8.264 30.503 -13.629 1.00 70.12 177 ALA A CA 1
ATOM 1298 C C . ALA A 1 177 ? 9.171 29.274 -13.441 1.00 70.12 177 ALA A C 1
ATOM 1300 O O . ALA A 1 177 ? 10.159 29.101 -14.161 1.00 70.12 177 ALA A O 1
ATOM 1301 N N . ARG A 1 178 ? 8.834 28.378 -12.500 1.00 67.25 178 ARG A N 1
ATOM 1302 C CA . ARG A 1 178 ? 9.634 27.173 -12.211 1.00 67.25 178 ARG A CA 1
ATOM 1303 C C . ARG A 1 178 ? 9.539 26.137 -13.324 1.00 67.25 178 ARG A C 1
ATOM 1305 O O . ARG A 1 178 ? 10.558 25.550 -13.689 1.00 67.25 178 ARG A O 1
ATOM 1312 N N . LEU A 1 179 ? 8.342 25.939 -13.866 1.00 74.38 179 LEU A N 1
ATOM 1313 C CA . LEU A 1 179 ? 8.086 25.000 -14.948 1.00 74.38 179 LEU A CA 1
ATOM 1314 C C . LEU A 1 179 ? 8.746 25.468 -16.244 1.00 74.38 179 LEU A C 1
ATOM 1316 O O . LEU A 1 179 ? 9.478 24.707 -16.872 1.00 74.38 179 LEU A O 1
ATOM 1320 N N . SER A 1 180 ? 8.587 26.741 -16.601 1.00 74.81 180 SER A N 1
ATOM 1321 C CA . SER A 1 180 ? 9.240 27.329 -17.772 1.00 74.81 180 SER A CA 1
ATOM 1322 C C . SER A 1 180 ? 10.765 27.263 -17.661 1.00 74.81 180 SER A C 1
ATOM 1324 O O . SER A 1 180 ? 11.438 26.880 -18.619 1.00 74.81 180 SER A O 1
ATOM 1326 N N . ALA A 1 181 ? 11.333 27.531 -16.479 1.00 70.50 181 ALA A N 1
ATOM 1327 C CA . ALA A 1 181 ? 12.772 27.405 -16.247 1.00 70.50 181 ALA A CA 1
ATOM 1328 C C . ALA A 1 181 ? 13.282 25.955 -16.358 1.00 70.50 181 ALA A C 1
ATOM 1330 O O . ALA A 1 181 ? 14.402 25.738 -16.827 1.00 70.50 181 ALA A O 1
ATOM 1331 N N . HIS A 1 182 ? 12.486 24.961 -15.948 1.00 68.25 182 HIS A N 1
ATOM 1332 C CA . HIS A 1 182 ? 12.802 23.544 -16.151 1.00 68.25 182 HIS A CA 1
ATOM 1333 C C . HIS A 1 182 ? 12.742 23.167 -17.639 1.00 68.25 182 HIS A C 1
ATOM 1335 O O . HIS A 1 182 ? 13.687 22.598 -18.187 1.00 68.25 182 HIS A O 1
ATOM 1341 N N . LEU A 1 183 ? 11.666 23.557 -18.323 1.00 68.44 183 LEU A N 1
ATOM 1342 C CA . LEU A 1 183 ? 11.431 23.209 -19.722 1.00 68.44 183 LEU A CA 1
ATOM 1343 C C . LEU A 1 183 ? 12.423 23.895 -20.670 1.00 68.44 183 LEU A C 1
ATOM 1345 O O . LEU A 1 183 ? 12.844 23.266 -21.639 1.00 68.44 183 LEU A O 1
ATOM 1349 N N . SER A 1 184 ? 12.866 25.115 -20.343 1.00 63.34 184 SER A N 1
ATOM 1350 C CA . SER A 1 184 ? 13.878 25.886 -21.088 1.00 63.34 184 SER A CA 1
ATOM 1351 C C . SER A 1 184 ? 15.309 25.343 -20.929 1.00 63.34 184 SER A C 1
ATOM 1353 O O . SER A 1 184 ? 16.216 25.770 -21.638 1.00 63.34 184 SER A O 1
ATOM 1355 N N . ARG A 1 185 ? 15.542 24.403 -20.000 1.00 55.59 185 ARG A N 1
ATOM 1356 C CA . ARG A 1 185 ? 16.840 23.734 -19.785 1.00 55.59 185 ARG A CA 1
ATOM 1357 C C . ARG A 1 185 ? 16.993 22.423 -20.565 1.00 55.59 185 ARG A C 1
ATOM 1359 O O . ARG A 1 185 ? 18.004 21.741 -20.404 1.00 55.59 185 ARG A O 1
ATOM 1366 N N . THR A 1 186 ? 16.025 22.072 -21.413 1.00 47.53 186 THR A N 1
ATOM 1367 C CA . THR A 1 186 ? 16.105 20.886 -22.280 1.00 47.53 186 THR A CA 1
ATOM 1368 C C . THR A 1 186 ? 16.458 21.305 -23.715 1.00 47.53 186 THR A C 1
ATOM 1370 O O . THR A 1 186 ? 15.801 22.209 -24.226 1.00 47.53 186 THR A O 1
ATOM 1373 N N . PRO A 1 187 ? 17.459 20.699 -24.384 1.00 39.09 187 PRO A N 1
ATOM 1374 C CA . PRO A 1 187 ? 17.747 20.988 -25.791 1.00 39.09 187 PRO A CA 1
ATOM 1375 C C . PRO A 1 187 ? 16.646 20.470 -26.732 1.00 39.09 187 PRO A C 1
ATOM 1377 O O . PRO A 1 187 ? 15.855 19.606 -26.353 1.00 39.09 187 PRO A O 1
ATOM 1380 N N . SER A 1 188 ? 16.634 21.006 -27.955 1.00 38.62 188 SER A N 1
ATOM 1381 C CA . SER A 1 188 ? 15.709 20.719 -29.060 1.00 38.62 188 SER A CA 1
ATOM 1382 C C . SER A 1 188 ? 15.762 19.271 -29.580 1.00 38.62 188 SER A C 1
ATOM 1384 O O . SER A 1 188 ? 16.731 18.541 -29.360 1.00 38.62 188 SER A O 1
ATOM 1386 N N . GLU A 1 189 ? 14.717 18.890 -30.326 1.00 39.62 189 GLU A N 1
ATOM 1387 C CA . GLU A 1 189 ? 14.473 17.580 -30.967 1.00 39.62 189 GLU A CA 1
ATOM 1388 C C . GLU A 1 189 ? 15.651 17.014 -31.788 1.00 39.62 189 GLU A C 1
ATOM 1390 O O . GLU A 1 189 ? 15.719 15.806 -32.010 1.00 39.62 189 GLU A O 1
ATOM 1395 N N . GLU A 1 190 ? 16.638 17.834 -32.163 1.00 35.78 190 GLU A N 1
ATOM 1396 C CA . GLU A 1 190 ? 17.831 17.405 -32.910 1.00 35.78 190 GLU A CA 1
ATOM 1397 C C . GLU A 1 190 ? 18.766 16.461 -32.124 1.00 35.78 190 GLU A C 1
ATOM 1399 O O . GLU A 1 190 ? 19.625 15.826 -32.728 1.00 35.78 190 GLU A O 1
ATOM 1404 N N . GLN A 1 191 ? 18.602 16.311 -30.802 1.00 42.62 191 GLN A N 1
ATOM 1405 C CA . GLN A 1 191 ? 19.405 15.384 -29.979 1.00 42.62 191 GLN A CA 1
ATOM 1406 C C . GLN A 1 191 ? 18.667 14.106 -29.535 1.00 42.62 191 GLN A C 1
ATOM 1408 O O . GLN A 1 191 ? 19.278 13.247 -28.899 1.00 42.62 191 GLN A O 1
ATOM 1413 N N . ILE A 1 192 ? 17.374 13.958 -29.852 1.00 44.34 192 ILE A N 1
ATOM 1414 C CA . ILE A 1 192 ? 16.585 12.747 -29.536 1.00 44.34 192 ILE A CA 1
ATOM 1415 C C . ILE A 1 192 ? 16.749 11.683 -30.642 1.00 44.34 192 ILE A C 1
ATOM 1417 O O . ILE A 1 192 ? 16.602 10.488 -30.393 1.00 44.34 192 ILE A O 1
ATOM 1421 N N . ALA A 1 193 ? 17.165 12.091 -31.842 1.00 39.44 193 ALA A N 1
ATOM 1422 C CA . ALA A 1 193 ? 17.369 11.214 -32.990 1.00 39.44 193 ALA A CA 1
ATOM 1423 C C . ALA A 1 193 ? 18.775 10.580 -33.038 1.00 39.44 193 ALA A C 1
ATOM 1425 O O . ALA A 1 193 ? 19.491 10.751 -34.018 1.00 39.44 193 ALA A O 1
ATOM 1426 N N . GLU A 1 194 ? 19.194 9.837 -32.006 1.00 39.72 194 GLU A N 1
ATOM 1427 C CA . GLU A 1 194 ? 20.365 8.948 -32.147 1.00 39.72 194 GLU A CA 1
ATOM 1428 C C . GLU A 1 194 ? 20.407 7.780 -31.142 1.00 39.72 194 GLU A C 1
ATOM 1430 O O . GLU A 1 194 ? 21.443 7.481 -30.556 1.00 39.72 194 GLU A O 1
ATOM 1435 N N . VAL A 1 195 ? 19.290 7.073 -30.928 1.00 41.25 195 VAL A N 1
ATOM 1436 C CA . VAL A 1 195 ? 19.323 5.704 -30.369 1.00 41.25 195 VAL A CA 1
ATOM 1437 C C . VAL A 1 195 ? 18.196 4.856 -30.969 1.00 41.25 195 VAL A C 1
ATOM 1439 O O . VAL A 1 195 ? 17.269 4.458 -30.283 1.00 41.25 195 VAL A O 1
ATOM 1442 N N . ALA A 1 196 ? 18.274 4.566 -32.265 1.00 38.09 196 ALA A N 1
ATOM 1443 C CA . ALA A 1 196 ? 17.583 3.416 -32.845 1.00 38.09 196 ALA A CA 1
ATOM 1444 C C . ALA A 1 196 ? 18.665 2.493 -33.409 1.00 38.09 196 ALA A C 1
ATOM 1446 O O . ALA A 1 196 ? 19.049 2.589 -34.574 1.00 38.09 196 ALA A O 1
ATOM 1447 N N . ALA A 1 197 ? 19.254 1.669 -32.543 1.00 40.41 197 ALA A N 1
ATOM 1448 C CA . ALA A 1 197 ? 20.198 0.656 -32.990 1.00 40.41 197 ALA A CA 1
ATOM 1449 C C . ALA A 1 197 ? 19.411 -0.491 -33.641 1.00 40.41 197 ALA A C 1
ATOM 1451 O O . ALA A 1 197 ? 18.534 -1.089 -33.021 1.00 40.41 197 ALA A O 1
ATOM 1452 N N . GLN A 1 198 ? 19.720 -0.789 -34.903 1.00 39.22 198 GLN A N 1
ATOM 14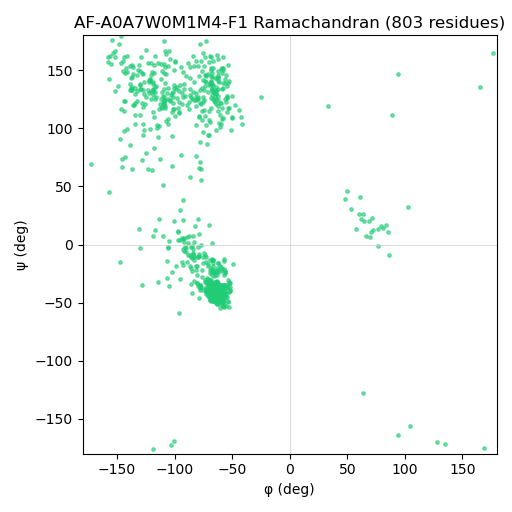53 C CA . GLN A 1 198 ? 19.285 -2.025 -35.550 1.00 39.22 198 GLN A CA 1
ATOM 1454 C C . GLN A 1 198 ? 19.978 -3.199 -34.845 1.00 39.22 198 GLN A C 1
ATOM 1456 O O . GLN A 1 198 ? 21.205 -3.218 -34.735 1.00 39.22 198 GLN A O 1
ATOM 1461 N N . HIS A 1 199 ? 19.200 -4.148 -34.326 1.00 46.03 199 HIS A N 1
ATOM 1462 C CA . HIS A 1 199 ? 19.697 -5.259 -33.516 1.00 46.03 199 HIS A CA 1
ATOM 1463 C C . HIS A 1 199 ? 19.431 -6.613 -34.194 1.00 46.03 199 HIS A C 1
ATOM 1465 O O . HIS A 1 199 ? 18.303 -6.900 -34.576 1.00 46.03 199 HIS A O 1
ATOM 1471 N N . ASP A 1 200 ? 20.462 -7.466 -34.268 1.00 41.81 200 ASP A N 1
ATOM 1472 C CA . ASP A 1 200 ? 20.439 -8.784 -34.938 1.00 41.81 200 ASP A CA 1
ATOM 1473 C C . ASP A 1 200 ? 19.766 -9.923 -34.129 1.00 41.81 200 ASP A C 1
ATOM 1475 O O . ASP A 1 200 ? 19.533 -11.004 -34.665 1.00 41.81 200 ASP A O 1
ATOM 1479 N N . ASP A 1 201 ? 19.436 -9.715 -32.846 1.00 50.75 201 ASP A N 1
ATOM 1480 C CA . ASP A 1 201 ? 18.681 -10.681 -32.023 1.00 50.75 201 ASP A CA 1
ATOM 1481 C C . ASP A 1 201 ? 17.800 -9.938 -31.005 1.00 50.75 201 ASP A C 1
ATOM 1483 O O . ASP A 1 201 ? 18.242 -9.578 -29.909 1.00 50.75 201 ASP A O 1
ATOM 1487 N N . GLU A 1 202 ? 16.552 -9.642 -31.383 1.00 60.81 202 GLU A N 1
ATOM 1488 C CA . GLU A 1 202 ? 15.552 -8.959 -30.542 1.00 60.81 202 GLU A CA 1
ATOM 1489 C C . GLU A 1 202 ? 15.099 -9.792 -29.332 1.00 60.81 202 GLU A C 1
ATOM 1491 O O . GLU A 1 202 ? 14.524 -9.255 -28.384 1.00 60.81 202 GLU A O 1
ATOM 1496 N N . SER A 1 203 ? 15.369 -11.099 -29.326 1.00 77.69 203 SER A N 1
ATOM 1497 C CA . SER A 1 203 ? 14.701 -12.029 -28.418 1.00 77.69 203 SER A CA 1
ATOM 1498 C C . SER A 1 203 ? 15.358 -12.171 -27.042 1.00 77.69 203 SER A C 1
ATOM 1500 O O . SER A 1 203 ? 14.690 -12.636 -26.120 1.00 77.69 203 SER A O 1
ATOM 1502 N N . SER A 1 204 ? 16.631 -11.783 -26.863 1.00 89.31 204 SER A N 1
ATOM 1503 C CA . SER A 1 204 ? 17.377 -11.991 -25.607 1.00 89.31 204 SER A CA 1
ATOM 1504 C C . SER A 1 204 ? 18.340 -10.852 -25.259 1.00 89.31 204 SER A C 1
ATOM 1506 O O . SER A 1 204 ? 19.282 -10.562 -25.995 1.00 89.31 204 SER A O 1
ATOM 1508 N N . PHE A 1 205 ? 18.192 -10.248 -24.078 1.00 90.62 205 PHE A N 1
ATOM 1509 C CA . PHE A 1 205 ? 19.003 -9.102 -23.634 1.00 90.62 205 PHE A CA 1
ATOM 1510 C C . PHE A 1 205 ? 19.226 -9.083 -22.110 1.00 90.62 205 PHE A C 1
ATOM 1512 O O . PHE A 1 205 ? 18.743 -9.952 -21.380 1.00 90.62 205 PHE A O 1
ATOM 1519 N N . ALA A 1 206 ? 20.072 -8.168 -21.629 1.00 91.19 206 ALA A N 1
ATOM 1520 C CA . ALA A 1 206 ? 20.461 -8.093 -20.219 1.00 91.19 206 ALA A CA 1
ATOM 1521 C C . ALA A 1 206 ? 19.287 -7.668 -19.322 1.00 91.19 206 ALA A C 1
ATOM 1523 O O . ALA A 1 206 ? 18.394 -6.951 -19.769 1.00 91.19 206 ALA A O 1
ATOM 1524 N N . LEU A 1 207 ? 19.291 -8.098 -18.058 1.00 92.69 207 LEU A N 1
ATOM 1525 C CA . LEU A 1 207 ? 18.349 -7.592 -17.056 1.00 92.69 207 LEU A CA 1
ATOM 1526 C C . LEU A 1 207 ? 18.719 -6.170 -16.621 1.00 92.69 207 LEU A C 1
ATOM 1528 O O . LEU A 1 207 ? 19.902 -5.850 -16.478 1.00 92.69 207 LEU A O 1
ATOM 1532 N N . THR A 1 208 ? 17.713 -5.345 -16.326 1.00 92.88 208 THR A N 1
ATOM 1533 C CA . THR A 1 208 ? 17.927 -4.101 -15.571 1.00 92.88 208 THR A CA 1
ATOM 1534 C C . THR A 1 208 ? 18.326 -4.417 -14.120 1.00 92.88 208 THR A C 1
ATOM 1536 O O . THR A 1 208 ? 18.073 -5.526 -13.637 1.00 92.88 208 THR A O 1
ATOM 1539 N N . PRO A 1 209 ? 18.922 -3.470 -13.370 1.00 89.62 209 PRO A N 1
ATOM 1540 C CA . PRO A 1 209 ? 19.209 -3.682 -11.950 1.00 89.62 209 PRO A CA 1
ATOM 1541 C C . PRO A 1 209 ? 17.957 -4.015 -11.123 1.00 89.62 209 PRO A C 1
ATOM 1543 O O . PRO A 1 209 ? 18.030 -4.873 -10.247 1.00 89.62 209 PRO A O 1
ATOM 1546 N N . VAL A 1 210 ? 16.806 -3.414 -11.449 1.00 90.12 210 VAL A N 1
ATOM 1547 C CA . VAL A 1 210 ? 15.504 -3.715 -10.827 1.00 90.12 210 VAL A CA 1
ATOM 1548 C C . VAL A 1 210 ? 15.093 -5.168 -11.092 1.00 90.12 210 VAL A C 1
ATOM 1550 O O . VAL A 1 210 ? 14.792 -5.915 -10.162 1.00 90.12 210 VAL A O 1
ATOM 1553 N N . GLN A 1 211 ? 15.167 -5.629 -12.345 1.00 93.06 211 GLN A N 1
ATOM 1554 C CA . GLN A 1 211 ? 14.890 -7.031 -12.682 1.00 93.06 211 GLN A CA 1
ATOM 1555 C C . GLN A 1 211 ? 15.868 -7.996 -12.003 1.00 93.06 211 GLN A C 1
ATOM 1557 O O . GLN A 1 211 ? 15.467 -9.065 -11.542 1.00 93.06 211 GLN A O 1
ATOM 1562 N N . LEU A 1 212 ? 17.149 -7.624 -11.914 1.00 89.94 212 LEU A N 1
ATOM 1563 C CA . LEU A 1 212 ? 18.159 -8.409 -11.211 1.00 89.94 212 LEU A CA 1
ATOM 1564 C C . LEU A 1 212 ? 17.865 -8.490 -9.706 1.00 89.94 212 LEU A C 1
ATOM 1566 O O . LEU A 1 212 ? 18.093 -9.548 -9.115 1.00 89.94 212 LEU A O 1
ATOM 1570 N N . ALA A 1 213 ? 17.337 -7.423 -9.099 1.00 86.81 213 ALA A N 1
ATOM 1571 C CA . ALA A 1 213 ? 16.895 -7.421 -7.707 1.00 86.81 213 ALA A CA 1
ATOM 1572 C C . ALA A 1 213 ? 15.782 -8.453 -7.495 1.00 86.81 213 ALA A C 1
ATOM 1574 O O . ALA A 1 213 ? 15.960 -9.372 -6.701 1.00 86.81 213 ALA A O 1
ATOM 1575 N N . PHE A 1 214 ? 14.697 -8.390 -8.275 1.00 89.31 214 PHE A N 1
ATOM 1576 C CA . PHE A 1 214 ? 13.592 -9.350 -8.164 1.00 89.31 214 PHE A CA 1
ATOM 1577 C C . PHE A 1 214 ? 14.019 -10.792 -8.455 1.00 89.31 214 PHE A C 1
ATOM 1579 O O . PHE A 1 214 ? 13.611 -11.705 -7.742 1.00 89.31 214 PHE A O 1
ATOM 1586 N N . HIS A 1 215 ? 14.883 -11.012 -9.451 1.00 88.19 215 HIS A N 1
ATOM 1587 C CA . HIS A 1 215 ? 15.431 -12.342 -9.740 1.00 88.19 215 HIS A CA 1
ATOM 1588 C C . HIS A 1 215 ? 16.275 -12.889 -8.584 1.00 88.19 215 HIS A C 1
ATOM 1590 O O . HIS A 1 215 ? 16.181 -14.067 -8.247 1.00 88.19 215 HIS A O 1
ATOM 1596 N N . THR A 1 216 ? 17.102 -12.043 -7.968 1.00 83.81 216 THR A N 1
ATOM 1597 C CA . THR A 1 216 ? 17.933 -12.436 -6.820 1.00 83.81 216 THR A CA 1
ATOM 1598 C C . THR A 1 216 ? 17.058 -12.742 -5.609 1.00 83.81 216 THR A C 1
ATOM 1600 O O . THR A 1 216 ? 17.204 -13.800 -5.003 1.00 83.81 216 THR A O 1
ATOM 1603 N N . THR A 1 217 ? 16.100 -11.869 -5.307 1.00 81.00 217 THR A N 1
ATOM 1604 C CA . THR A 1 217 ? 15.151 -12.040 -4.206 1.00 81.00 217 THR A CA 1
ATOM 1605 C C . THR A 1 217 ? 14.309 -13.303 -4.373 1.00 81.00 217 THR A C 1
ATOM 1607 O O . THR A 1 217 ? 14.191 -14.068 -3.424 1.00 81.00 217 THR A O 1
ATOM 1610 N N . GLY A 1 218 ? 13.805 -13.593 -5.577 1.00 82.81 218 GLY A N 1
ATOM 1611 C CA . GLY A 1 218 ? 13.054 -14.823 -5.851 1.00 82.81 218 GLY A CA 1
ATOM 1612 C C . GLY A 1 218 ? 13.892 -16.105 -5.754 1.00 82.81 218 GLY A C 1
ATOM 1613 O O . GLY A 1 218 ? 13.346 -17.175 -5.511 1.00 82.81 218 GLY A O 1
ATOM 1614 N N . LYS A 1 219 ? 15.223 -16.027 -5.904 1.00 83.44 219 LYS A N 1
ATOM 1615 C CA . LYS A 1 219 ? 16.120 -17.162 -5.620 1.00 83.44 219 LYS A CA 1
ATOM 1616 C C . LYS A 1 219 ? 16.365 -17.362 -4.124 1.00 83.44 219 LYS A C 1
ATOM 1618 O O . LYS A 1 219 ? 16.547 -18.502 -3.710 1.00 83.44 219 LYS A O 1
ATOM 1623 N N . LEU A 1 220 ? 16.419 -16.277 -3.352 1.00 81.94 220 LEU A N 1
ATOM 1624 C CA . LEU A 1 220 ? 16.621 -16.318 -1.900 1.00 81.94 220 LEU A CA 1
ATOM 1625 C C . LEU A 1 220 ? 15.340 -16.724 -1.158 1.00 81.94 220 LEU A C 1
ATOM 1627 O O . LEU A 1 220 ? 15.408 -17.478 -0.197 1.00 81.94 220 LEU A O 1
ATOM 1631 N N . HIS A 1 221 ? 14.183 -16.272 -1.644 1.00 84.81 221 HIS A N 1
ATOM 1632 C CA . HIS A 1 221 ? 12.871 -16.495 -1.036 1.00 84.81 221 HIS A CA 1
ATOM 1633 C C . HIS A 1 221 ? 11.892 -17.064 -2.080 1.00 84.81 221 HIS A C 1
ATOM 1635 O O . HIS A 1 221 ? 11.015 -16.344 -2.562 1.00 84.81 221 HIS A O 1
ATOM 1641 N N . PRO A 1 222 ? 12.048 -18.343 -2.473 1.00 84.56 222 PRO A N 1
ATOM 1642 C CA . PRO A 1 222 ? 11.311 -18.940 -3.592 1.00 84.56 222 PRO A CA 1
ATOM 1643 C C . PRO A 1 222 ? 9.803 -19.074 -3.354 1.00 84.56 222 PRO A C 1
ATOM 1645 O O . PRO A 1 222 ? 9.056 -19.210 -4.320 1.00 84.56 222 PRO A O 1
ATOM 1648 N N . ASP A 1 223 ? 9.360 -19.010 -2.098 1.00 85.62 223 ASP A N 1
ATOM 1649 C CA . ASP A 1 223 ? 7.954 -19.150 -1.708 1.00 85.62 223 ASP A CA 1
ATOM 1650 C C . ASP A 1 223 ? 7.230 -17.798 -1.563 1.00 85.62 223 ASP A C 1
ATOM 1652 O O . ASP A 1 223 ? 6.066 -17.757 -1.171 1.00 85.62 223 ASP A O 1
ATOM 1656 N N . ILE A 1 224 ? 7.896 -16.678 -1.877 1.00 87.81 224 ILE A N 1
ATOM 1657 C CA . ILE A 1 224 ? 7.313 -15.336 -1.784 1.00 87.81 224 ILE A CA 1
ATOM 1658 C C . ILE A 1 224 ? 7.155 -14.719 -3.175 1.00 87.81 224 ILE A C 1
ATOM 1660 O O . ILE A 1 224 ? 8.123 -14.504 -3.908 1.00 87.81 224 ILE A O 1
ATOM 1664 N N . GLY A 1 225 ? 5.915 -14.378 -3.528 1.00 85.62 225 GLY A N 1
ATOM 1665 C CA . GLY A 1 225 ? 5.600 -13.676 -4.769 1.00 85.62 225 GLY A CA 1
ATOM 1666 C C . GLY A 1 225 ? 6.142 -12.242 -4.788 1.00 85.62 225 GLY A C 1
ATOM 1667 O O . GLY A 1 225 ? 6.135 -11.548 -3.774 1.00 85.62 225 GLY A O 1
ATOM 1668 N N . SER A 1 226 ? 6.590 -11.781 -5.961 1.00 91.44 226 SER A N 1
ATOM 1669 C CA . SER A 1 226 ? 6.909 -10.369 -6.220 1.00 91.44 226 SER A CA 1
ATOM 1670 C C . SER A 1 226 ? 5.957 -9.817 -7.273 1.00 91.44 226 SER A C 1
ATOM 1672 O O . SER A 1 226 ? 6.138 -10.091 -8.460 1.00 91.44 226 SER A O 1
ATOM 1674 N N . TYR A 1 227 ? 4.932 -9.079 -6.854 1.00 93.44 227 TYR A N 1
ATOM 1675 C CA . TYR A 1 227 ? 3.802 -8.755 -7.718 1.00 93.44 227 TYR A CA 1
ATOM 1676 C C . TYR A 1 227 ? 3.238 -7.345 -7.542 1.00 93.44 227 TYR A C 1
ATOM 1678 O O . TYR A 1 227 ? 3.238 -6.786 -6.442 1.00 93.44 227 TYR A O 1
ATOM 1686 N N . ALA A 1 228 ? 2.670 -6.834 -8.633 1.00 92.94 228 ALA A N 1
ATOM 1687 C CA . ALA A 1 228 ? 1.689 -5.760 -8.652 1.00 92.94 228 ALA A CA 1
ATOM 1688 C C . ALA A 1 228 ? 0.308 -6.360 -8.950 1.00 92.94 228 ALA A C 1
ATOM 1690 O O . ALA A 1 228 ? 0.167 -7.193 -9.847 1.00 92.94 228 ALA A O 1
ATOM 1691 N N . TYR A 1 229 ? -0.702 -5.942 -8.194 1.00 95.06 229 TYR A N 1
ATOM 1692 C CA . TYR A 1 229 ? -2.059 -6.471 -8.274 1.00 95.06 229 TYR A CA 1
ATOM 1693 C C . TYR A 1 229 ? -3.074 -5.338 -8.383 1.00 95.06 229 TYR A C 1
ATOM 1695 O O . TYR A 1 229 ? -2.989 -4.361 -7.632 1.00 95.06 229 TYR A O 1
ATOM 1703 N N . LEU A 1 230 ? -4.057 -5.511 -9.265 1.00 94.81 230 LEU A N 1
ATOM 1704 C CA . LEU A 1 230 ? -5.210 -4.631 -9.405 1.00 94.81 230 LEU A CA 1
ATOM 1705 C C . LEU A 1 230 ? -6.484 -5.464 -9.569 1.00 94.81 230 LEU A C 1
ATOM 1707 O O . LEU A 1 230 ? -6.534 -6.369 -10.400 1.00 94.81 230 LEU A O 1
ATOM 1711 N N . ARG A 1 231 ? -7.530 -5.108 -8.825 1.00 95.25 231 ARG A N 1
ATOM 1712 C CA . ARG A 1 231 ? -8.893 -5.598 -9.037 1.00 95.25 231 ARG A CA 1
ATOM 1713 C C . ARG A 1 231 ? -9.747 -4.501 -9.643 1.00 95.25 231 ARG A C 1
ATOM 1715 O O . ARG A 1 231 ? -9.811 -3.390 -9.110 1.00 95.25 231 ARG A O 1
ATOM 1722 N N . GLN A 1 232 ? -10.449 -4.852 -10.711 1.00 94.94 232 GLN A N 1
ATOM 1723 C CA . GLN A 1 232 ? -11.475 -4.021 -11.321 1.00 94.94 232 GLN A CA 1
ATOM 1724 C C . GLN A 1 232 ? -12.851 -4.638 -11.094 1.00 94.94 232 GLN A C 1
ATOM 1726 O O . GLN A 1 232 ? -13.042 -5.822 -11.358 1.00 94.94 232 GLN A O 1
ATOM 1731 N N . THR A 1 233 ? -13.813 -3.846 -10.633 1.00 93.38 233 THR A N 1
ATOM 1732 C CA . THR A 1 233 ? -15.226 -4.225 -10.679 1.00 93.38 233 THR A CA 1
ATOM 1733 C C . THR A 1 233 ? -15.786 -3.809 -12.032 1.00 93.38 233 THR A C 1
ATOM 1735 O O . THR A 1 233 ? -15.618 -2.668 -12.459 1.00 93.38 233 THR A O 1
ATOM 1738 N N . VAL A 1 234 ? -16.433 -4.749 -12.710 1.00 95.19 234 VAL A N 1
ATOM 1739 C CA . VAL A 1 234 ? -17.038 -4.585 -14.029 1.00 95.19 234 VAL A CA 1
ATOM 1740 C C . VAL A 1 234 ? -18.543 -4.778 -13.884 1.00 95.19 234 VAL A C 1
ATOM 1742 O O . VAL A 1 234 ? -18.985 -5.786 -13.334 1.00 95.19 234 VAL A O 1
ATOM 1745 N N . VAL A 1 235 ? -19.329 -3.814 -14.360 1.00 94.19 235 VAL A N 1
ATOM 1746 C CA . VAL A 1 235 ? -20.799 -3.841 -14.309 1.00 94.19 235 VAL A CA 1
ATOM 1747 C C . VAL A 1 235 ? -21.361 -3.660 -15.716 1.00 94.19 235 VAL A C 1
ATOM 1749 O O . VAL A 1 235 ? -21.015 -2.694 -16.394 1.00 94.19 235 VAL A O 1
ATOM 1752 N N . GLY A 1 236 ? -22.234 -4.565 -16.149 1.00 92.81 236 GLY A N 1
ATOM 1753 C CA . GLY A 1 236 ? -22.865 -4.575 -17.470 1.00 92.81 236 GLY A CA 1
ATOM 1754 C C . GLY A 1 236 ? -22.726 -5.916 -18.195 1.00 92.81 236 GLY A C 1
ATOM 1755 O O . GLY A 1 236 ? -22.291 -6.916 -17.623 1.00 92.81 236 GLY A O 1
ATOM 1756 N N . GLU A 1 237 ? -23.089 -5.929 -19.478 1.00 90.56 237 GLU A N 1
ATOM 1757 C CA . GLU A 1 237 ? -22.993 -7.115 -20.339 1.00 90.56 237 GLU A CA 1
ATOM 1758 C C . GLU A 1 237 ? -21.541 -7.322 -20.803 1.00 90.56 237 GLU A C 1
ATOM 1760 O O . GLU A 1 237 ? -21.102 -6.807 -21.834 1.00 90.56 237 GLU A O 1
ATOM 1765 N N . LEU A 1 238 ? -20.769 -8.052 -19.994 1.00 94.56 238 LEU A N 1
ATOM 1766 C CA . LEU A 1 238 ? -19.385 -8.412 -20.293 1.00 94.56 238 LEU A CA 1
ATOM 1767 C C . LEU A 1 238 ? -19.316 -9.682 -21.153 1.00 94.56 238 LEU A C 1
ATOM 1769 O O . LEU A 1 238 ? -19.793 -10.743 -20.750 1.00 94.56 238 LEU A O 1
ATOM 1773 N N . ASP A 1 239 ? -18.637 -9.592 -22.292 1.00 95.25 239 ASP A N 1
ATOM 1774 C CA . ASP A 1 239 ? -18.319 -10.722 -23.161 1.00 95.25 239 ASP A CA 1
ATOM 1775 C C . ASP A 1 239 ? -16.899 -11.229 -22.851 1.00 95.25 239 ASP A C 1
ATOM 1777 O O . ASP A 1 239 ? -15.897 -10.540 -23.071 1.00 95.25 239 ASP A O 1
ATOM 1781 N N . ALA A 1 240 ? -16.810 -12.444 -22.307 1.00 95.94 240 ALA A N 1
ATOM 1782 C CA . ALA A 1 240 ? -15.539 -13.046 -21.914 1.00 95.94 240 ALA A CA 1
ATOM 1783 C C . ALA A 1 240 ? -14.649 -13.417 -23.114 1.00 95.94 240 ALA A C 1
ATOM 1785 O O . ALA A 1 240 ? -13.425 -13.353 -22.988 1.00 95.94 240 ALA A O 1
ATOM 1786 N N . ASP A 1 241 ? -15.231 -13.755 -24.267 1.00 96.88 241 ASP A N 1
ATOM 1787 C CA . ASP A 1 241 ? -14.477 -14.093 -25.477 1.00 96.88 241 ASP A CA 1
ATOM 1788 C C . ASP A 1 241 ? -13.849 -12.830 -26.081 1.00 96.88 241 ASP A C 1
ATOM 1790 O O . ASP A 1 241 ? -12.679 -12.832 -26.474 1.00 96.88 241 ASP A O 1
ATOM 1794 N N . LEU A 1 242 ? -14.586 -11.712 -26.094 1.00 96.56 242 LEU A N 1
ATOM 1795 C CA . LEU A 1 242 ? -14.039 -10.409 -26.490 1.00 96.56 242 LEU A CA 1
ATOM 1796 C C . LEU A 1 242 ? -12.963 -9.915 -25.518 1.00 96.56 242 LEU A C 1
ATOM 1798 O O . LEU A 1 242 ? -11.960 -9.332 -25.945 1.00 96.56 242 LEU A O 1
ATOM 1802 N N . LEU A 1 243 ? -13.138 -10.156 -24.215 1.00 97.69 243 LEU A N 1
ATOM 1803 C CA . LEU A 1 243 ? -12.121 -9.830 -23.217 1.00 97.69 243 LEU A CA 1
ATOM 1804 C C . LEU A 1 243 ? -10.839 -10.644 -23.448 1.00 97.69 243 LEU A C 1
ATOM 1806 O O . LEU A 1 243 ? -9.751 -10.066 -23.464 1.00 97.69 243 LEU A O 1
ATOM 1810 N N . ALA A 1 244 ? -10.957 -11.951 -23.709 1.00 98.06 244 ALA A N 1
ATOM 1811 C CA . ALA A 1 244 ? -9.824 -12.812 -24.046 1.00 98.06 244 ALA A CA 1
ATOM 1812 C C . ALA A 1 244 ? -9.075 -12.309 -25.293 1.00 98.06 244 ALA A C 1
ATOM 1814 O O . ALA A 1 244 ? -7.859 -12.120 -25.252 1.00 98.06 244 ALA A O 1
ATOM 1815 N N . GLN A 1 245 ? -9.794 -11.982 -26.371 1.00 97.12 245 GLN A N 1
ATOM 1816 C CA . GLN A 1 245 ? -9.199 -11.433 -27.598 1.00 97.12 245 GLN A CA 1
ATOM 1817 C C . GLN A 1 245 ? -8.494 -10.088 -27.365 1.00 97.12 245 GLN A C 1
ATOM 1819 O O . GLN A 1 245 ? -7.427 -9.830 -27.937 1.00 97.12 245 GLN A O 1
ATOM 1824 N N . SER A 1 246 ? -9.053 -9.245 -26.492 1.00 97.31 246 SER A N 1
ATOM 1825 C CA . SER A 1 246 ? -8.447 -7.969 -26.098 1.00 97.31 246 SER A CA 1
ATOM 1826 C C . SER A 1 246 ? -7.134 -8.186 -25.337 1.00 97.31 246 SER A C 1
ATOM 1828 O O . SER A 1 246 ? -6.133 -7.526 -25.619 1.00 97.31 246 SER A O 1
ATOM 1830 N N . LEU A 1 247 ? -7.087 -9.173 -24.437 1.00 97.50 247 LEU A N 1
ATOM 1831 C CA . LEU A 1 247 ? -5.871 -9.575 -23.723 1.00 97.50 247 LEU A CA 1
ATOM 1832 C C . LEU A 1 247 ? -4.789 -10.123 -24.671 1.00 97.50 247 LEU A C 1
ATOM 1834 O O . LEU A 1 247 ? -3.624 -9.738 -24.552 1.00 97.50 247 LEU A O 1
ATOM 1838 N N . VAL A 1 248 ? -5.159 -10.943 -25.662 1.00 96.50 248 VAL A N 1
ATOM 1839 C CA . VAL A 1 248 ? -4.226 -11.423 -26.705 1.00 96.50 248 VAL A CA 1
ATOM 1840 C C . VAL A 1 248 ? -3.668 -10.249 -27.521 1.00 96.50 248 VAL A C 1
ATOM 1842 O O . VAL A 1 248 ? -2.482 -10.222 -27.867 1.00 96.50 248 VAL A O 1
ATOM 1845 N N . PHE A 1 249 ? -4.501 -9.255 -27.848 1.00 96.06 249 PHE A N 1
ATOM 1846 C CA . PHE A 1 249 ? -4.047 -8.043 -28.531 1.00 96.06 249 PHE A CA 1
ATOM 1847 C C . PHE A 1 249 ? -2.980 -7.301 -27.707 1.00 96.06 249 PHE A C 1
ATOM 1849 O O . PHE A 1 249 ? -1.928 -6.948 -28.249 1.00 96.06 249 PHE A O 1
ATOM 1856 N N . LEU A 1 250 ? -3.198 -7.133 -26.398 1.00 95.56 250 LEU A N 1
ATOM 1857 C CA . LEU A 1 250 ? -2.218 -6.505 -25.507 1.00 95.56 250 LEU A CA 1
ATOM 1858 C C . LEU A 1 250 ? -0.924 -7.316 -25.381 1.00 95.56 250 LEU A C 1
ATOM 1860 O O . LEU A 1 250 ? 0.157 -6.733 -25.425 1.00 95.56 250 LEU A O 1
ATOM 1864 N N . GLU A 1 251 ? -0.992 -8.645 -25.288 1.00 94.75 251 GLU A N 1
ATOM 1865 C CA . GLU A 1 251 ? 0.196 -9.514 -25.246 1.00 94.75 251 GLU A CA 1
ATOM 1866 C C . GLU A 1 251 ? 1.063 -9.394 -26.514 1.00 94.75 251 GLU A C 1
ATOM 1868 O O . GLU A 1 251 ? 2.303 -9.422 -26.457 1.00 94.75 251 GLU A O 1
ATOM 1873 N N . ARG A 1 252 ? 0.419 -9.245 -27.680 1.00 92.81 252 ARG A N 1
ATOM 1874 C CA . ARG A 1 252 ? 1.109 -8.992 -28.952 1.00 92.81 252 ARG A CA 1
ATOM 1875 C C . ARG A 1 252 ? 1.814 -7.642 -28.937 1.00 92.81 252 ARG A C 1
ATOM 1877 O O . ARG A 1 252 ? 2.994 -7.580 -29.285 1.00 92.81 252 ARG A O 1
ATOM 1884 N N . ARG A 1 253 ? 1.110 -6.598 -28.495 1.00 93.12 253 ARG A N 1
ATOM 1885 C CA . ARG A 1 253 ? 1.601 -5.216 -28.445 1.00 93.12 253 ARG A CA 1
ATOM 1886 C C . ARG A 1 253 ? 2.705 -4.990 -27.412 1.00 93.12 253 ARG A C 1
ATOM 1888 O O . ARG A 1 253 ? 3.621 -4.224 -27.692 1.00 93.12 253 ARG A O 1
ATOM 1895 N N . HIS A 1 254 ? 2.637 -5.657 -26.258 1.00 94.62 254 HIS A N 1
ATOM 1896 C CA . HIS A 1 254 ? 3.551 -5.470 -25.126 1.00 94.62 254 HIS A CA 1
ATOM 1897 C C . HIS A 1 254 ? 4.399 -6.725 -24.878 1.00 94.62 254 HIS A C 1
ATOM 1899 O O . HIS A 1 254 ? 4.002 -7.605 -24.109 1.00 94.62 254 HIS A O 1
ATOM 1905 N N . PRO A 1 255 ? 5.609 -6.825 -25.468 1.00 93.75 255 PRO A N 1
ATOM 1906 C CA . PRO A 1 255 ? 6.436 -8.030 -25.383 1.00 93.75 255 PRO A CA 1
ATOM 1907 C C . PRO A 1 255 ? 6.822 -8.448 -23.958 1.00 93.75 255 PRO A C 1
ATOM 1909 O O . PRO A 1 255 ? 7.103 -9.623 -23.721 1.00 93.75 255 PRO A O 1
ATOM 1912 N N . MET A 1 256 ? 6.805 -7.520 -22.995 1.00 95.56 256 MET A N 1
ATOM 1913 C CA . MET A 1 256 ? 7.094 -7.814 -21.588 1.00 95.56 256 MET A CA 1
ATOM 1914 C C . MET A 1 256 ? 6.091 -8.783 -20.946 1.00 95.56 256 MET A C 1
ATOM 1916 O O . MET A 1 256 ? 6.474 -9.516 -20.037 1.00 95.56 256 MET A O 1
ATOM 1920 N N . LEU A 1 257 ? 4.867 -8.904 -21.474 1.00 95.75 257 LEU A N 1
ATOM 1921 C CA . LEU A 1 257 ? 3.902 -9.935 -21.057 1.00 95.75 257 LEU A CA 1
ATOM 1922 C C . LEU A 1 257 ? 4.321 -11.357 -21.481 1.00 95.75 257 LEU A C 1
ATOM 1924 O O . LEU A 1 257 ? 3.818 -12.349 -20.962 1.00 95.75 257 LEU A O 1
ATOM 1928 N N . ARG A 1 258 ? 5.304 -11.472 -22.382 1.00 94.62 258 ARG A N 1
ATOM 1929 C CA . ARG A 1 258 ? 5.901 -12.733 -22.860 1.00 94.62 258 ARG A CA 1
ATOM 1930 C C . ARG A 1 258 ? 7.329 -12.944 -22.366 1.00 94.62 258 ARG A C 1
ATOM 1932 O O . ARG A 1 258 ? 8.005 -13.883 -22.797 1.00 94.62 258 ARG A O 1
ATOM 1939 N N . MET A 1 259 ? 7.800 -12.085 -21.470 1.00 95.62 259 MET A N 1
ATOM 1940 C CA . MET A 1 259 ? 9.156 -12.143 -20.945 1.00 95.62 259 MET A CA 1
ATOM 1941 C C . MET A 1 259 ? 9.365 -13.387 -20.071 1.00 95.62 259 MET A C 1
ATOM 1943 O O . MET A 1 259 ? 8.460 -13.873 -19.389 1.00 95.62 259 MET A O 1
ATOM 1947 N N . ARG A 1 260 ? 10.574 -13.940 -20.139 1.00 94.75 260 ARG A N 1
ATOM 1948 C CA . ARG A 1 260 ? 11.102 -14.994 -19.269 1.00 94.75 260 ARG A CA 1
ATOM 1949 C C . ARG A 1 260 ? 12.472 -14.580 -18.761 1.00 94.75 260 ARG A C 1
ATOM 1951 O O . ARG A 1 260 ? 13.189 -13.877 -19.466 1.00 94.75 260 ARG A O 1
ATOM 1958 N N . ILE A 1 261 ? 12.883 -15.092 -17.606 1.00 93.31 261 ILE A N 1
ATOM 1959 C CA . ILE A 1 261 ? 14.253 -14.926 -17.102 1.00 93.31 261 ILE A CA 1
ATOM 1960 C C . ILE A 1 261 ? 14.977 -16.268 -17.155 1.00 93.31 261 ILE A C 1
ATOM 1962 O O . ILE A 1 261 ? 14.548 -17.242 -16.537 1.00 93.31 261 ILE A O 1
ATOM 1966 N N . ARG A 1 262 ? 16.100 -16.327 -17.879 1.00 90.00 262 ARG A N 1
ATOM 1967 C CA . ARG A 1 262 ? 16.954 -17.520 -17.974 1.00 90.00 262 ARG A CA 1
ATOM 1968 C C . ARG A 1 262 ? 18.296 -17.293 -17.294 1.00 90.00 262 ARG A C 1
ATOM 1970 O O . ARG A 1 262 ? 18.863 -16.209 -17.365 1.00 90.00 262 ARG A O 1
ATOM 1977 N N . SER A 1 263 ? 18.796 -18.335 -16.637 1.00 80.69 263 SER A N 1
ATOM 1978 C CA . SER A 1 263 ? 20.080 -18.357 -15.931 1.00 80.69 263 SER A CA 1
ATOM 1979 C C . SER A 1 263 ? 20.739 -19.709 -16.220 1.00 80.69 263 SER A C 1
ATOM 1981 O O . SER A 1 263 ? 20.540 -20.674 -15.492 1.00 80.69 263 SER A O 1
ATOM 1983 N N . ASP A 1 264 ? 21.456 -19.803 -17.335 1.00 71.25 264 ASP A N 1
ATOM 1984 C CA . ASP A 1 264 ? 22.097 -21.014 -17.874 1.00 71.25 264 ASP A CA 1
ATOM 1985 C C . ASP A 1 264 ? 23.562 -21.163 -17.412 1.00 71.25 264 ASP A C 1
ATOM 1987 O O . ASP A 1 264 ? 24.439 -21.582 -18.161 1.00 71.25 264 AS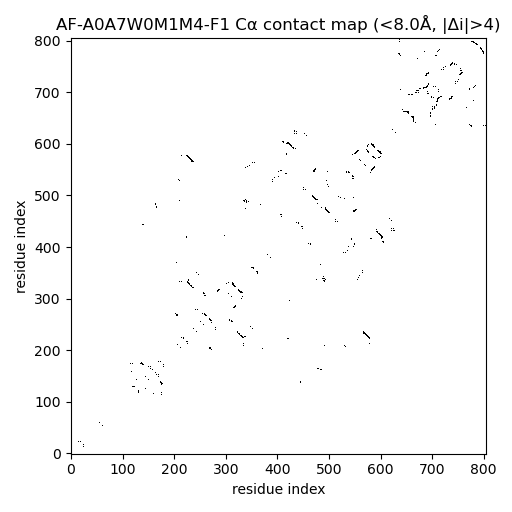P A O 1
ATOM 1991 N N . GLY A 1 265 ? 23.840 -20.812 -16.151 1.00 60.06 265 GLY A N 1
ATOM 1992 C CA . GLY A 1 265 ? 25.193 -20.805 -15.575 1.00 60.06 265 GLY A CA 1
ATOM 1993 C C . GLY A 1 265 ? 25.978 -19.507 -15.810 1.00 60.06 265 GLY A C 1
ATOM 1994 O O . GLY A 1 265 ? 27.022 -19.315 -15.191 1.00 60.06 265 GLY A O 1
ATOM 1995 N N . GLY A 1 266 ? 25.459 -18.598 -16.645 1.00 70.19 266 GLY A N 1
ATOM 1996 C CA . GLY A 1 266 ? 25.949 -17.227 -16.820 1.00 70.19 266 GLY A CA 1
ATOM 1997 C C . GLY A 1 266 ? 25.121 -16.165 -16.080 1.00 70.19 266 GLY A C 1
ATOM 1998 O O . GLY A 1 266 ? 24.253 -16.472 -15.256 1.00 70.19 266 GLY A O 1
ATOM 1999 N N . GLN A 1 267 ? 25.386 -14.890 -16.393 1.00 81.38 267 GLN A N 1
ATOM 2000 C CA . GLN A 1 267 ? 24.557 -13.770 -15.930 1.00 81.38 267 GLN A CA 1
ATOM 2001 C C . GLN A 1 267 ? 23.115 -13.950 -16.427 1.00 81.38 267 GLN A C 1
ATOM 2003 O O . GLN A 1 267 ? 22.927 -14.273 -17.602 1.00 81.38 267 GLN A O 1
ATOM 2008 N N . PRO A 1 268 ? 22.099 -13.760 -15.567 1.00 89.75 268 PRO A N 1
ATOM 2009 C CA . PRO A 1 268 ? 20.716 -13.938 -15.972 1.00 89.75 268 PRO A CA 1
ATOM 2010 C C . PRO A 1 268 ? 20.338 -12.943 -17.074 1.00 89.75 268 PRO A C 1
ATOM 2012 O O . PRO A 1 268 ? 20.740 -11.778 -17.047 1.00 89.75 268 PRO A O 1
ATOM 2015 N N . ARG A 1 269 ? 19.553 -13.413 -18.043 1.00 91.81 269 ARG A N 1
ATOM 2016 C CA . ARG A 1 269 ? 19.078 -12.626 -19.187 1.00 91.81 269 ARG A CA 1
ATOM 2017 C C . ARG A 1 269 ? 17.569 -12.739 -19.313 1.00 91.81 269 ARG A C 1
ATOM 2019 O O . ARG A 1 269 ? 16.998 -13.790 -19.007 1.00 91.81 269 ARG A O 1
ATOM 2026 N N . GLN A 1 270 ? 16.940 -11.668 -19.784 1.00 92.88 270 GLN A N 1
ATOM 2027 C CA . GLN A 1 270 ? 15.542 -11.720 -20.190 1.00 92.88 270 GLN A CA 1
ATOM 2028 C C . GLN A 1 270 ? 15.438 -12.251 -21.613 1.00 92.88 270 GLN A C 1
ATOM 2030 O O . GLN A 1 270 ? 16.259 -11.921 -22.468 1.00 92.88 270 GLN A O 1
ATOM 2035 N N . VAL A 1 271 ? 14.430 -13.086 -21.841 1.00 93.31 271 VAL A N 1
ATOM 2036 C CA . VAL A 1 271 ? 14.113 -13.683 -23.134 1.00 93.31 271 VAL A CA 1
ATOM 2037 C C . VAL A 1 271 ? 12.644 -13.434 -23.434 1.00 93.31 271 VAL A C 1
ATOM 2039 O O . VAL A 1 271 ? 11.776 -13.851 -22.668 1.00 93.31 271 VAL A O 1
ATOM 2042 N N . ILE A 1 272 ? 12.358 -12.783 -24.553 1.00 93.94 272 ILE A N 1
ATOM 2043 C CA . ILE A 1 272 ? 10.999 -12.538 -25.027 1.00 93.94 272 ILE A CA 1
ATOM 2044 C C . ILE A 1 272 ? 10.564 -13.735 -25.868 1.00 93.94 272 ILE A C 1
ATOM 2046 O O . ILE A 1 272 ? 11.156 -14.043 -26.903 1.00 93.94 272 ILE A O 1
ATOM 2050 N N . ARG A 1 273 ? 9.529 -14.447 -25.417 1.00 93.00 273 ARG A N 1
ATOM 2051 C CA . ARG A 1 273 ? 8.954 -15.561 -26.183 1.00 93.00 273 ARG A CA 1
ATOM 2052 C C . ARG A 1 273 ? 8.165 -15.024 -27.377 1.00 93.00 273 ARG A C 1
ATOM 2054 O O . ARG A 1 273 ? 7.525 -13.988 -27.223 1.00 93.00 273 ARG A O 1
ATOM 2061 N N . PRO A 1 274 ? 8.156 -15.701 -28.540 1.00 89.50 274 PRO A N 1
ATOM 2062 C CA . PRO A 1 274 ? 7.284 -15.315 -29.648 1.00 89.50 274 PRO A CA 1
ATOM 2063 C C . PRO A 1 274 ? 5.815 -15.359 -29.211 1.00 89.50 274 PRO A C 1
ATOM 2065 O O . PRO A 1 274 ? 5.462 -16.109 -28.300 1.00 89.50 274 PRO A O 1
ATOM 2068 N N . SER A 1 275 ? 4.977 -14.534 -29.837 1.00 85.75 275 SER A N 1
ATOM 2069 C CA . SER A 1 275 ? 3.531 -14.592 -29.618 1.00 85.75 275 SER A CA 1
ATOM 2070 C C . SER A 1 275 ? 2.992 -15.895 -30.203 1.00 85.75 275 SER A C 1
ATOM 2072 O O . SER A 1 275 ? 3.460 -16.350 -31.249 1.00 85.75 275 SER A O 1
ATOM 2074 N N . ILE A 1 276 ? 2.051 -16.507 -29.494 1.00 80.75 276 ILE A N 1
ATOM 2075 C CA . ILE A 1 276 ? 1.337 -17.699 -29.940 1.00 80.75 276 ILE A CA 1
ATOM 2076 C C . ILE A 1 276 ? -0.007 -17.227 -30.495 1.00 80.75 276 ILE A C 1
ATOM 2078 O O . ILE A 1 276 ? -0.670 -16.396 -29.877 1.00 80.75 276 ILE A O 1
ATOM 2082 N N . GLU A 1 277 ? -0.400 -17.735 -31.661 1.00 85.88 277 GLU A N 1
ATOM 2083 C CA . GLU A 1 277 ? -1.753 -17.524 -32.175 1.00 85.88 277 GLU A CA 1
ATOM 2084 C C . GLU A 1 277 ? -2.738 -18.309 -31.304 1.00 85.88 277 GLU A C 1
ATOM 2086 O O . GLU A 1 277 ? -2.793 -19.536 -31.354 1.00 85.88 277 GLU A O 1
ATOM 2091 N N . THR A 1 278 ? -3.473 -17.588 -30.464 1.00 89.94 278 THR A N 1
ATOM 2092 C CA . THR A 1 278 ? -4.570 -18.104 -29.648 1.00 89.94 278 THR A CA 1
ATOM 2093 C C . THR A 1 278 ? -5.640 -17.028 -29.534 1.00 89.94 278 THR A C 1
ATOM 2095 O O . THR A 1 278 ? -5.317 -15.839 -29.542 1.00 89.94 278 THR A O 1
ATOM 2098 N N . ASP A 1 279 ? -6.893 -17.443 -29.406 1.00 88.31 279 ASP A N 1
ATOM 2099 C CA . ASP A 1 279 ? -7.997 -16.550 -29.044 1.00 88.31 279 ASP A CA 1
ATOM 2100 C C . ASP A 1 279 ? -8.177 -16.477 -27.520 1.00 88.31 279 ASP A C 1
ATOM 2102 O O . ASP A 1 279 ? -8.816 -15.561 -27.008 1.00 88.31 279 ASP A O 1
ATOM 2106 N N . TRP A 1 280 ? -7.565 -17.419 -26.791 1.00 94.31 280 TRP A N 1
ATOM 2107 C CA . TRP A 1 280 ? -7.661 -17.547 -25.344 1.00 94.31 280 TRP A CA 1
ATOM 2108 C C . TRP A 1 280 ? -6.277 -17.778 -24.717 1.00 94.31 280 TRP A C 1
ATOM 2110 O O . TRP A 1 280 ? -5.672 -18.832 -24.940 1.00 94.31 280 TRP A O 1
ATOM 2120 N N . PRO A 1 281 ? -5.726 -16.819 -23.955 1.00 93.56 281 PRO A N 1
ATOM 2121 C CA . PRO A 1 281 ? -4.440 -17.008 -23.293 1.00 93.56 281 PRO A CA 1
ATOM 2122 C C . PRO A 1 281 ? -4.523 -18.016 -22.138 1.00 93.56 281 PRO A C 1
ATOM 2124 O O . PRO A 1 281 ? -5.413 -17.920 -21.299 1.00 93.56 281 PRO A O 1
ATOM 2127 N N . ASP A 1 282 ? -3.537 -18.909 -22.007 1.00 93.19 282 ASP A N 1
ATOM 2128 C CA . ASP A 1 282 ? -3.469 -19.901 -20.911 1.00 93.19 282 ASP A CA 1
ATOM 2129 C C . ASP A 1 282 ? -3.363 -19.274 -19.504 1.00 93.19 282 ASP A C 1
ATOM 2131 O O . ASP A 1 282 ? -3.540 -19.948 -18.493 1.00 93.19 282 ASP A O 1
ATOM 2135 N N . TRP A 1 283 ? -3.017 -17.987 -19.429 1.00 95.19 283 TRP A N 1
ATOM 2136 C CA . TRP A 1 283 ? -2.910 -17.203 -18.197 1.00 95.19 283 TRP A CA 1
ATOM 2137 C C . TRP A 1 283 ? -4.171 -16.376 -17.895 1.00 95.19 283 TRP A C 1
ATOM 2139 O O . TRP A 1 283 ? -4.168 -15.611 -16.927 1.00 95.19 283 TRP A O 1
ATOM 2149 N N . PHE A 1 284 ? -5.221 -16.517 -18.712 1.00 97.81 284 PHE A N 1
ATOM 2150 C CA . PHE A 1 284 ? -6.547 -15.949 -18.492 1.00 97.81 284 PHE A CA 1
ATOM 2151 C C . PHE A 1 284 ? -7.545 -17.051 -18.119 1.00 97.81 284 PHE A C 1
ATOM 2153 O O . PHE A 1 284 ? -7.802 -17.979 -18.887 1.00 97.81 284 PHE A O 1
ATOM 2160 N N . GLU A 1 285 ? -8.130 -16.933 -16.932 1.00 97.69 285 GLU A N 1
ATOM 2161 C CA . GLU A 1 285 ? -9.100 -17.881 -16.391 1.00 97.69 285 GLU A CA 1
ATOM 2162 C C . GLU A 1 285 ? -10.436 -17.168 -16.122 1.00 97.69 285 GLU A C 1
ATOM 2164 O O . GLU A 1 285 ? -10.467 -15.984 -15.776 1.00 97.69 285 GLU A O 1
ATOM 2169 N N . THR A 1 286 ? -11.556 -17.888 -16.247 1.00 97.38 286 THR A N 1
ATOM 2170 C CA . THR A 1 286 ? -12.867 -17.391 -15.798 1.00 97.38 286 THR A CA 1
ATOM 2171 C C . THR A 1 286 ? -13.526 -18.396 -14.869 1.00 97.38 286 THR A C 1
ATOM 2173 O O . THR A 1 286 ? -13.472 -19.603 -15.108 1.00 97.38 286 THR A O 1
ATOM 2176 N N . SER A 1 287 ? -14.163 -17.903 -13.816 1.00 96.62 287 SER A N 1
ATOM 2177 C CA . SER A 1 287 ? -14.926 -18.721 -12.873 1.00 96.62 287 SER A CA 1
ATOM 2178 C C . SER A 1 287 ? -16.050 -17.900 -12.247 1.00 96.62 287 SER A C 1
ATOM 2180 O O . SER A 1 287 ? -16.104 -16.680 -12.403 1.00 96.62 287 SER A O 1
ATOM 2182 N N . ASP A 1 288 ? -16.983 -18.572 -11.585 1.00 96.12 288 ASP A N 1
ATOM 2183 C CA . ASP A 1 288 ? -17.999 -17.897 -10.780 1.00 96.12 288 ASP A CA 1
ATOM 2184 C C . ASP A 1 288 ? -17.432 -17.662 -9.375 1.00 96.12 288 ASP A C 1
ATOM 2186 O O . ASP A 1 288 ? -16.677 -18.496 -8.868 1.00 96.12 288 ASP A O 1
ATOM 2190 N N . LEU A 1 289 ? -17.761 -16.527 -8.753 1.00 94.38 289 LEU A N 1
ATOM 2191 C CA . LEU A 1 289 ? -17.303 -16.238 -7.397 1.00 94.38 289 LEU A CA 1
ATOM 2192 C C . LEU A 1 289 ? -18.011 -17.167 -6.399 1.00 94.38 289 LEU A C 1
ATOM 2194 O O . LEU A 1 289 ? -19.220 -17.058 -6.190 1.00 94.38 289 LEU A O 1
ATOM 2198 N N . ASP A 1 290 ? -17.240 -18.041 -5.753 1.00 90.69 290 ASP A N 1
ATOM 2199 C CA . ASP A 1 290 ? -17.696 -18.906 -4.664 1.00 90.69 290 ASP A CA 1
ATOM 2200 C C . ASP A 1 290 ? -17.007 -18.497 -3.351 1.00 90.69 290 ASP A C 1
ATOM 2202 O O . ASP A 1 290 ? -15.830 -18.783 -3.125 1.00 90.69 290 ASP A O 1
ATOM 2206 N N . GLY A 1 291 ? -17.736 -17.775 -2.493 1.00 91.88 291 GLY A N 1
ATOM 2207 C CA . GLY A 1 291 ? -17.234 -17.270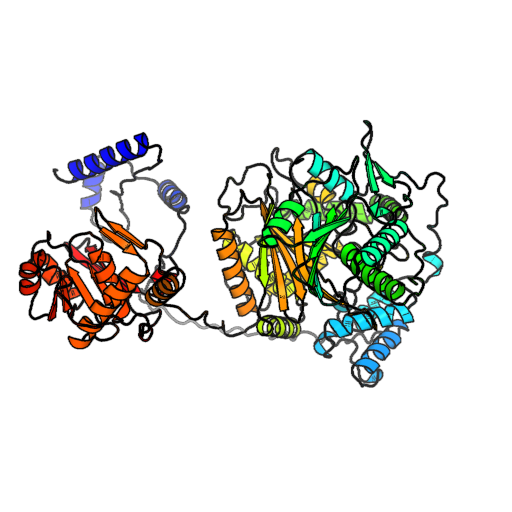 -1.212 1.00 91.88 291 GLY A CA 1
ATOM 2208 C C . GLY A 1 291 ? -16.680 -15.833 -1.253 1.00 91.88 291 GLY A C 1
ATOM 2209 O O . GLY A 1 291 ? -17.003 -15.064 -2.159 1.00 91.88 291 GLY A O 1
ATOM 2210 N N . PRO A 1 292 ? -15.910 -15.422 -0.224 1.00 93.00 292 PRO A N 1
ATOM 2211 C CA . PRO A 1 292 ? -15.351 -14.075 -0.137 1.00 93.00 292 PRO A CA 1
ATOM 2212 C C . PRO A 1 292 ? -14.241 -13.877 -1.173 1.00 93.00 292 PRO A C 1
ATOM 2214 O O . PRO A 1 292 ? -13.316 -14.687 -1.267 1.00 93.00 292 PRO A O 1
ATOM 2217 N N . ILE A 1 293 ? -14.310 -12.775 -1.922 1.00 93.75 293 ILE A N 1
ATOM 2218 C CA . ILE A 1 293 ? -13.339 -12.464 -2.975 1.00 93.75 293 ILE A CA 1
ATOM 2219 C C . ILE A 1 293 ? -11.917 -12.368 -2.424 1.00 93.75 293 ILE A C 1
ATOM 2221 O O . ILE A 1 293 ? -10.988 -12.834 -3.074 1.00 93.75 293 ILE A O 1
ATOM 2225 N N . GLU A 1 294 ? -11.753 -11.871 -1.198 1.00 92.19 294 GLU A N 1
ATOM 2226 C CA . GLU A 1 294 ? -10.466 -11.701 -0.522 1.00 92.19 294 GLU A CA 1
ATOM 2227 C C . GLU A 1 294 ? -9.691 -13.023 -0.408 1.00 92.19 294 GLU A C 1
ATOM 2229 O O . GLU A 1 294 ? -8.472 -13.030 -0.560 1.00 92.19 294 GLU A O 1
ATOM 2234 N N . ALA A 1 295 ? -10.384 -14.154 -0.221 1.00 93.38 295 ALA A N 1
ATOM 2235 C CA . ALA A 1 295 ? -9.743 -15.469 -0.180 1.00 93.38 295 ALA A CA 1
ATOM 2236 C C . ALA A 1 295 ? -9.174 -15.875 -1.551 1.00 93.38 295 ALA A C 1
ATOM 2238 O O . ALA A 1 295 ? -8.094 -16.461 -1.623 1.00 93.38 295 ALA A O 1
ATOM 2239 N N . VAL A 1 296 ? -9.873 -15.526 -2.637 1.00 96.12 296 VAL A N 1
ATOM 2240 C CA . VAL A 1 296 ? -9.394 -15.734 -4.012 1.00 96.12 296 VAL A CA 1
ATOM 2241 C C . VAL A 1 296 ? -8.221 -14.801 -4.316 1.00 96.12 296 VAL A C 1
ATOM 2243 O O . VAL A 1 296 ? -7.241 -15.226 -4.927 1.00 96.12 296 VAL A O 1
ATOM 2246 N N . GLU A 1 297 ? -8.282 -13.543 -3.865 1.00 95.19 297 GLU A N 1
ATOM 2247 C CA . GLU A 1 297 ? -7.171 -12.595 -4.007 1.00 95.19 297 GLU A CA 1
ATOM 2248 C C . GLU A 1 297 ? -5.915 -13.096 -3.280 1.00 95.19 297 GLU A C 1
ATOM 2250 O O . GLU A 1 297 ? -4.819 -13.040 -3.841 1.00 95.19 297 GLU A O 1
ATOM 2255 N N . ASP A 1 298 ? -6.064 -13.594 -2.049 1.00 94.12 298 ASP A N 1
ATOM 2256 C CA . ASP A 1 298 ? -4.962 -14.122 -1.244 1.00 94.12 298 ASP A CA 1
ATOM 2257 C C . ASP A 1 298 ? -4.327 -15.371 -1.864 1.00 94.12 298 ASP A C 1
ATOM 2259 O O . ASP A 1 298 ? -3.096 -15.438 -1.931 1.00 94.12 298 ASP A O 1
ATOM 2263 N N . ASP A 1 299 ? -5.122 -16.323 -2.364 1.00 94.62 299 ASP A N 1
ATOM 2264 C CA . ASP A 1 299 ? -4.602 -17.494 -3.085 1.00 94.62 299 ASP A CA 1
ATOM 2265 C C . ASP A 1 299 ? -3.846 -17.073 -4.357 1.00 94.62 299 ASP A C 1
ATOM 2267 O O . ASP A 1 299 ? -2.679 -17.432 -4.556 1.00 94.62 299 ASP A O 1
ATOM 227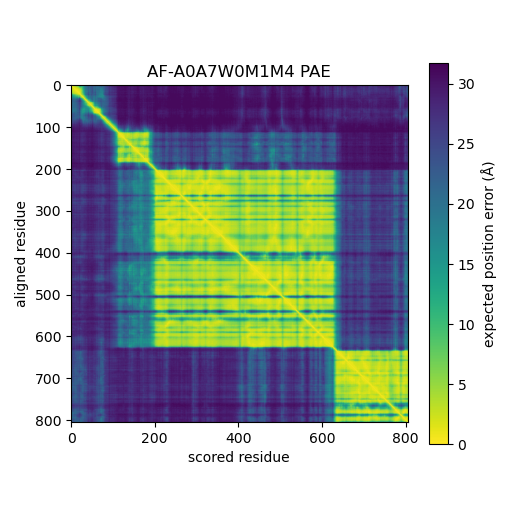1 N N . LEU A 1 300 ? -4.464 -16.212 -5.175 1.00 95.31 300 LEU A N 1
ATOM 2272 C CA . LEU A 1 300 ? -3.882 -15.735 -6.427 1.00 95.31 300 LEU A CA 1
ATOM 2273 C C . LEU A 1 300 ? -2.556 -14.990 -6.197 1.00 95.31 300 LEU A C 1
ATOM 2275 O O . LEU A 1 300 ? -1.583 -15.236 -6.916 1.00 95.31 300 LEU A O 1
ATOM 2279 N N . CYS A 1 301 ? -2.501 -14.105 -5.196 1.00 94.94 301 CYS A N 1
ATOM 2280 C CA . CYS A 1 301 ? -1.324 -13.293 -4.872 1.00 94.94 301 CYS A CA 1
ATOM 2281 C C . CYS A 1 301 ? -0.182 -14.104 -4.241 1.00 94.94 301 CYS A C 1
ATOM 2283 O O . CYS A 1 301 ? 0.987 -13.747 -4.408 1.00 94.94 301 CYS A O 1
ATOM 2285 N N . ASN A 1 302 ? -0.491 -15.191 -3.526 1.00 94.12 302 ASN A N 1
ATOM 2286 C CA . ASN A 1 302 ? 0.517 -16.067 -2.923 1.00 94.12 302 ASN A CA 1
ATOM 2287 C C . ASN A 1 302 ? 0.985 -17.196 -3.858 1.00 94.12 302 ASN A C 1
ATOM 2289 O O . ASN A 1 302 ? 1.996 -17.847 -3.587 1.00 94.12 302 ASN A O 1
ATOM 2293 N N . ARG A 1 303 ? 0.336 -17.387 -5.013 1.00 93.25 303 ARG A N 1
ATOM 2294 C CA . ARG A 1 303 ? 0.830 -18.270 -6.075 1.00 93.25 303 ARG A CA 1
ATOM 2295 C C . ARG A 1 303 ? 2.077 -17.649 -6.725 1.00 93.25 303 ARG A C 1
ATOM 2297 O O . ARG A 1 303 ? 1.986 -16.704 -7.504 1.00 93.25 303 ARG A O 1
ATOM 2304 N N . VAL A 1 304 ? 3.266 -18.190 -6.469 1.00 91.75 304 VAL A N 1
ATOM 2305 C CA . VAL A 1 304 ? 4.530 -17.647 -7.018 1.00 91.75 304 VAL A CA 1
ATOM 2306 C C . VAL A 1 304 ? 4.626 -17.825 -8.545 1.00 91.75 304 VAL A C 1
ATOM 2308 O O . VAL A 1 304 ? 4.121 -18.804 -9.099 1.00 91.75 304 VAL A O 1
ATOM 2311 N N . PHE A 1 305 ? 5.281 -16.881 -9.235 1.00 93.50 305 PHE A N 1
ATOM 2312 C CA . PHE A 1 305 ? 5.632 -16.990 -10.657 1.00 93.50 305 PHE A CA 1
ATOM 2313 C C . PHE A 1 305 ? 7.020 -17.615 -10.859 1.00 93.50 305 PHE A C 1
ATOM 2315 O O . PHE A 1 305 ? 8.036 -17.118 -10.374 1.00 93.50 305 PHE A O 1
ATOM 2322 N N . ARG A 1 306 ? 7.100 -18.652 -11.686 1.00 91.50 306 ARG A N 1
ATOM 2323 C CA . ARG A 1 306 ? 8.324 -19.279 -12.187 1.00 91.50 306 ARG A CA 1
ATOM 2324 C C . ARG A 1 306 ? 8.693 -18.690 -13.545 1.00 91.50 306 ARG A C 1
ATOM 2326 O O . ARG A 1 306 ? 8.537 -19.336 -14.584 1.00 91.50 306 ARG A O 1
ATOM 2333 N N . LEU A 1 307 ? 9.263 -17.484 -13.532 1.00 93.38 307 LEU A N 1
ATOM 2334 C CA . LEU A 1 307 ? 9.620 -16.709 -14.734 1.00 93.38 307 LEU A CA 1
ATOM 2335 C C . LEU A 1 307 ? 10.563 -17.409 -15.725 1.00 93.38 307 LEU A C 1
ATOM 2337 O O . LEU A 1 307 ? 10.729 -16.939 -16.847 1.00 93.38 307 LEU A O 1
ATOM 2341 N N . ALA A 1 308 ? 11.198 -18.518 -15.349 1.00 90.44 308 ALA A N 1
ATOM 2342 C CA . ALA A 1 308 ? 11.940 -19.344 -16.297 1.00 90.44 308 ALA A CA 1
ATOM 2343 C C . ALA A 1 308 ? 11.025 -19.981 -17.359 1.00 90.44 308 ALA A C 1
ATOM 2345 O O . ALA A 1 308 ? 11.444 -20.163 -18.505 1.00 90.44 308 ALA A O 1
ATOM 2346 N N . ASN A 1 309 ? 9.780 -20.295 -16.982 1.00 89.69 309 ASN A N 1
ATOM 2347 C CA . ASN A 1 309 ? 8.890 -21.161 -17.750 1.00 89.69 309 ASN A CA 1
ATOM 2348 C C . ASN A 1 309 ? 7.512 -20.534 -18.013 1.00 89.69 309 ASN A C 1
ATOM 2350 O O . ASN A 1 309 ? 6.984 -20.713 -19.109 1.00 89.69 309 ASN A O 1
ATOM 2354 N N . GLU A 1 310 ? 6.953 -19.745 -17.093 1.00 93.38 310 GLU A N 1
ATOM 2355 C CA . GLU A 1 310 ? 5.594 -19.190 -17.231 1.00 93.38 310 GLU A CA 1
ATOM 2356 C C . GLU A 1 310 ? 5.567 -17.669 -17.500 1.00 93.38 310 GLU A C 1
ATOM 2358 O O . GLU A 1 310 ? 6.549 -16.981 -17.197 1.00 93.38 310 GLU A O 1
ATOM 2363 N N . PRO A 1 311 ? 4.489 -17.139 -18.120 1.00 94.75 311 PRO A N 1
ATOM 2364 C CA . PRO A 1 311 ? 4.283 -15.702 -18.300 1.00 94.75 311 PRO A CA 1
ATOM 2365 C C . PRO A 1 311 ? 4.251 -14.944 -16.968 1.00 94.75 311 PRO A C 1
ATOM 2367 O O . PRO A 1 311 ? 3.762 -15.478 -15.976 1.00 94.75 311 PRO A O 1
ATOM 2370 N N . PRO A 1 312 ? 4.719 -13.686 -16.930 1.00 96.81 312 PRO A N 1
ATOM 2371 C CA . PRO A 1 312 ? 4.704 -12.853 -15.733 1.00 96.81 312 PRO A CA 1
ATOM 2372 C C . PRO A 1 312 ? 3.330 -12.219 -15.458 1.00 96.81 312 PRO A C 1
ATOM 2374 O O . PRO A 1 312 ? 3.276 -11.180 -14.810 1.00 96.81 312 PRO A O 1
ATOM 2377 N N . ILE A 1 313 ? 2.239 -12.783 -15.978 1.00 97.56 313 ILE A N 1
ATOM 2378 C CA . ILE A 1 313 ? 0.877 -12.261 -15.846 1.00 97.56 313 ILE A CA 1
ATOM 2379 C C . ILE A 1 313 ? -0.088 -13.404 -15.540 1.00 97.56 313 ILE A C 1
ATOM 2381 O O . ILE A 1 313 ? 0.088 -14.511 -16.048 1.00 97.56 313 ILE A O 1
ATOM 2385 N N . ARG A 1 314 ? -1.098 -13.124 -14.716 1.00 97.88 314 ARG A N 1
ATOM 2386 C CA . ARG A 1 314 ? -2.304 -13.934 -14.520 1.00 97.88 314 ARG A CA 1
ATOM 2387 C C . ARG A 1 314 ? -3.506 -13.004 -14.479 1.00 97.88 314 ARG A C 1
ATOM 2389 O O . ARG A 1 314 ? -3.454 -11.972 -13.810 1.00 97.88 314 ARG A O 1
ATOM 2396 N N . VAL A 1 315 ? -4.570 -13.382 -15.172 1.00 98.38 315 VAL A N 1
ATOM 2397 C CA . VAL A 1 315 ? -5.836 -12.654 -15.172 1.00 98.38 315 VAL A CA 1
ATOM 2398 C C . VAL A 1 315 ? -6.956 -13.618 -14.815 1.00 98.38 315 VAL A C 1
ATOM 2400 O O . VAL A 1 315 ? -7.058 -14.689 -15.406 1.00 98.38 315 VAL A O 1
ATOM 2403 N N . LEU A 1 316 ? -7.786 -13.241 -13.847 1.00 98.50 316 LEU A N 1
ATOM 2404 C CA . LEU A 1 316 ? -8.931 -14.033 -13.412 1.00 98.50 316 LEU A CA 1
ATOM 2405 C C . LEU A 1 316 ? -10.193 -13.179 -13.488 1.00 98.50 316 LEU A C 1
ATOM 2407 O O . LEU A 1 316 ? -10.275 -12.139 -12.838 1.00 98.50 316 LEU A O 1
ATOM 2411 N N . LEU A 1 317 ? -11.171 -13.618 -14.275 1.00 98.31 317 LEU A N 1
ATOM 2412 C CA . LEU A 1 317 ? -12.508 -13.032 -14.294 1.00 98.31 317 LEU A CA 1
ATOM 2413 C C . LEU A 1 317 ? -13.434 -13.843 -13.383 1.00 98.31 317 LEU A C 1
ATOM 2415 O O . LEU A 1 317 ? -13.741 -14.999 -13.676 1.00 98.31 317 LEU A O 1
ATOM 2419 N N . LEU A 1 318 ? -13.895 -13.219 -12.305 1.00 98.00 318 LEU A N 1
ATOM 2420 C CA . LEU A 1 318 ? -14.842 -13.776 -11.343 1.00 98.00 318 LEU A CA 1
ATOM 2421 C C . LEU A 1 318 ? -16.234 -13.209 -11.608 1.00 98.00 318 LEU A C 1
ATOM 2423 O O . LEU A 1 318 ? -16.438 -12.005 -11.481 1.00 98.00 318 LEU A O 1
ATOM 2427 N N . ARG A 1 319 ? -17.204 -14.049 -11.970 1.00 96.31 319 ARG A N 1
ATOM 2428 C CA . ARG A 1 319 ? -18.594 -13.609 -12.168 1.00 96.31 319 ARG A CA 1
ATOM 2429 C C . ARG A 1 319 ? -19.320 -13.515 -10.825 1.00 96.31 319 ARG A C 1
ATOM 2431 O O . ARG A 1 319 ? -19.393 -14.492 -10.085 1.00 96.31 319 ARG A O 1
ATOM 2438 N N . GLU A 1 320 ? -19.878 -12.342 -10.534 1.00 93.75 320 GLU A N 1
ATOM 2439 C CA . GLU A 1 320 ? -20.607 -11.990 -9.306 1.00 93.75 320 GLU A CA 1
ATOM 2440 C C . GLU A 1 320 ? -22.111 -11.816 -9.601 1.00 93.75 320 GLU A C 1
ATOM 2442 O O . GLU A 1 320 ? -22.719 -10.794 -9.284 1.00 93.75 320 GLU A O 1
ATOM 2447 N N . GLY A 1 321 ? -22.726 -12.806 -10.252 1.00 86.75 321 GLY A N 1
ATOM 2448 C CA . GLY A 1 321 ? -24.110 -12.729 -10.728 1.00 86.75 321 GLY A CA 1
ATOM 2449 C C . GLY A 1 321 ? -24.206 -12.512 -12.240 1.00 86.75 321 GLY A C 1
ATOM 2450 O O . GLY A 1 321 ? -23.313 -12.909 -12.984 1.00 86.75 321 GLY A O 1
ATOM 2451 N N . ALA A 1 322 ? -25.328 -11.950 -12.702 1.00 82.38 322 ALA A N 1
ATOM 2452 C CA . ALA A 1 322 ? -25.645 -11.871 -14.132 1.00 82.38 322 ALA A CA 1
ATOM 2453 C C . ALA A 1 322 ? -24.984 -10.683 -14.855 1.00 82.38 322 ALA A C 1
ATOM 2455 O O . ALA A 1 322 ? -24.677 -10.794 -16.036 1.00 82.38 322 ALA A O 1
ATOM 2456 N N . ASP A 1 323 ? -24.780 -9.563 -14.162 1.00 89.56 323 ASP A N 1
ATOM 2457 C CA . ASP A 1 323 ? -24.376 -8.270 -14.731 1.00 89.56 323 ASP A CA 1
ATOM 2458 C C . ASP A 1 323 ? -23.192 -7.632 -13.992 1.00 89.56 323 ASP A C 1
ATOM 2460 O O . ASP A 1 323 ? -22.900 -6.448 -14.165 1.00 89.56 323 ASP A O 1
ATOM 2464 N N . ARG A 1 324 ? -22.505 -8.403 -13.148 1.00 94.81 324 ARG A N 1
ATOM 2465 C CA . ARG A 1 324 ? -21.385 -7.931 -12.340 1.00 94.81 324 ARG A CA 1
ATOM 2466 C C . ARG A 1 324 ? -20.272 -8.968 -12.315 1.00 94.81 324 ARG A C 1
ATOM 2468 O O . ARG A 1 324 ? -20.527 -10.163 -12.183 1.00 94.81 324 ARG A O 1
ATOM 2475 N N . ALA A 1 325 ? -19.035 -8.508 -12.427 1.00 96.69 325 ALA A N 1
ATOM 2476 C CA . ALA A 1 325 ? -17.849 -9.345 -12.345 1.00 96.69 325 ALA A CA 1
ATOM 2477 C C . ALA A 1 325 ? -16.676 -8.590 -11.712 1.00 96.69 325 ALA A C 1
ATOM 2479 O O . ALA A 1 325 ? -16.605 -7.364 -11.775 1.00 96.69 325 ALA A O 1
ATOM 2480 N N . ALA A 1 326 ? -15.725 -9.325 -11.146 1.00 97.56 326 ALA A N 1
ATOM 2481 C CA . ALA A 1 326 ? -14.431 -8.806 -10.738 1.00 97.56 326 ALA A CA 1
ATOM 2482 C C . ALA A 1 326 ? -13.341 -9.327 -11.683 1.00 97.56 326 ALA A C 1
ATOM 2484 O O . ALA A 1 326 ? -13.177 -10.533 -11.856 1.00 97.56 326 ALA A O 1
ATOM 2485 N N . LEU A 1 327 ? -12.582 -8.418 -12.289 1.00 98.06 327 LEU A N 1
ATOM 2486 C CA . LEU A 1 327 ? -11.406 -8.729 -13.092 1.00 98.06 327 LEU A CA 1
ATOM 2487 C C . LEU A 1 327 ? -10.152 -8.516 -12.243 1.00 98.06 327 LEU A C 1
ATOM 2489 O O . LEU A 1 327 ? -9.810 -7.385 -11.891 1.00 98.06 327 LEU A O 1
ATOM 2493 N N . LEU A 1 328 ? -9.475 -9.609 -11.905 1.00 98.19 328 LEU A N 1
ATOM 2494 C CA . LEU A 1 328 ? -8.241 -9.602 -11.129 1.00 98.19 328 LEU A CA 1
ATOM 2495 C C . LEU A 1 328 ? -7.052 -9.664 -12.087 1.00 98.19 328 LEU A C 1
ATOM 2497 O O . LEU A 1 328 ? -6.943 -10.608 -12.866 1.00 98.19 328 LEU A O 1
ATOM 2501 N N . ILE A 1 329 ? -6.153 -8.684 -12.024 1.00 97.94 329 ILE A N 1
ATOM 2502 C CA . ILE A 1 329 ? -4.953 -8.608 -12.863 1.00 97.94 329 ILE A CA 1
ATOM 2503 C C . ILE A 1 329 ? -3.730 -8.642 -11.948 1.00 97.94 329 ILE A C 1
ATOM 2505 O O . ILE A 1 329 ? -3.490 -7.715 -11.173 1.00 97.94 329 ILE A O 1
ATOM 2509 N N . LEU A 1 330 ? -2.946 -9.715 -12.049 1.00 97.31 330 LEU A N 1
ATOM 2510 C CA . LEU A 1 330 ? -1.718 -9.916 -11.285 1.00 97.31 330 LEU A CA 1
ATOM 2511 C C . LEU A 1 330 ? -0.518 -9.978 -12.232 1.00 97.31 330 LEU A C 1
ATOM 2513 O O . LEU A 1 330 ? -0.469 -10.817 -13.131 1.00 97.31 330 LEU A O 1
ATOM 2517 N N . LEU A 1 331 ? 0.479 -9.129 -11.994 1.00 96.62 331 LEU A N 1
ATOM 2518 C CA . LEU A 1 331 ? 1.721 -9.069 -12.763 1.00 96.62 331 LEU A CA 1
ATOM 2519 C C . LEU A 1 331 ? 2.927 -9.273 -11.856 1.00 96.62 331 LEU A C 1
ATOM 2521 O O . LEU A 1 331 ? 2.974 -8.739 -10.752 1.00 96.62 331 LEU A O 1
ATOM 2525 N N . HIS A 1 332 ? 3.942 -9.987 -12.336 1.00 96.81 332 HIS A N 1
ATOM 2526 C CA . HIS A 1 332 ? 5.223 -10.058 -11.645 1.00 96.81 332 HIS A CA 1
ATOM 2527 C C . HIS A 1 332 ? 6.006 -8.748 -11.827 1.00 96.81 332 HIS A C 1
ATOM 2529 O O . HIS A 1 332 ? 6.199 -8.288 -12.956 1.00 96.81 332 HIS A O 1
ATOM 2535 N N . HIS A 1 333 ? 6.562 -8.200 -10.740 1.00 93.50 333 HIS A N 1
ATOM 2536 C CA . HIS A 1 333 ? 7.267 -6.903 -10.742 1.00 93.50 333 HIS A CA 1
ATOM 2537 C C . HIS A 1 333 ? 8.488 -6.825 -11.663 1.00 93.50 333 HIS A C 1
ATOM 2539 O O . HIS A 1 333 ? 8.931 -5.748 -12.020 1.00 93.50 333 HIS A O 1
ATOM 2545 N N . ALA A 1 334 ? 9.053 -7.958 -12.075 1.00 94.81 334 ALA A N 1
ATOM 2546 C CA . ALA A 1 334 ? 10.133 -7.999 -13.071 1.00 94.81 334 ALA A CA 1
ATOM 2547 C C . ALA A 1 334 ? 9.669 -7.724 -14.520 1.00 94.81 334 ALA A C 1
ATOM 2549 O O . ALA A 1 334 ? 10.512 -7.622 -15.415 1.00 94.81 334 ALA A O 1
ATOM 2550 N N . ALA A 1 335 ? 8.359 -7.657 -14.772 1.00 95.75 335 ALA A N 1
ATOM 2551 C CA . ALA A 1 335 ? 7.783 -7.429 -16.098 1.00 95.75 335 ALA A CA 1
ATOM 2552 C C . ALA A 1 335 ? 7.035 -6.102 -16.219 1.00 95.75 335 ALA A C 1
ATOM 2554 O O . ALA A 1 335 ? 7.025 -5.517 -17.298 1.00 95.75 335 ALA A O 1
ATOM 2555 N N . ALA A 1 336 ? 6.411 -5.647 -15.137 1.00 93.25 336 ALA A N 1
ATOM 2556 C CA . ALA A 1 336 ? 5.555 -4.474 -15.126 1.00 93.25 336 ALA A CA 1
ATOM 2557 C C . ALA A 1 336 ? 5.496 -3.870 -13.720 1.00 93.25 336 ALA A C 1
ATOM 2559 O O . ALA A 1 336 ? 5.682 -4.568 -12.726 1.00 93.25 336 ALA A O 1
ATOM 2560 N N . ASP A 1 337 ? 5.199 -2.578 -13.663 1.00 89.00 337 ASP A N 1
ATOM 2561 C CA . ASP A 1 337 ? 4.980 -1.797 -12.448 1.00 89.00 337 ASP A CA 1
ATOM 2562 C C . ASP A 1 337 ? 3.556 -1.206 -12.395 1.00 89.00 337 ASP A C 1
ATOM 2564 O O . ASP A 1 337 ? 2.725 -1.455 -13.270 1.00 89.00 337 ASP A O 1
ATOM 2568 N N . GLY A 1 338 ? 3.257 -0.400 -11.369 1.00 84.38 338 GLY A N 1
ATOM 2569 C CA . GLY A 1 338 ? 1.943 0.241 -11.219 1.00 84.38 338 GLY A CA 1
ATOM 2570 C C . GLY A 1 338 ? 1.562 1.161 -12.388 1.00 84.38 338 GLY A C 1
ATOM 2571 O O . GLY A 1 338 ? 0.409 1.174 -12.809 1.00 84.38 338 GLY A O 1
ATOM 2572 N N . ALA A 1 339 ? 2.526 1.882 -12.969 1.00 83.50 339 ALA A N 1
ATOM 2573 C CA . ALA A 1 339 ? 2.279 2.711 -14.150 1.00 83.50 339 ALA A CA 1
ATOM 2574 C C . ALA A 1 339 ? 2.016 1.856 -15.403 1.00 83.50 339 ALA A C 1
ATOM 2576 O O . ALA A 1 339 ? 1.167 2.196 -16.221 1.00 83.50 339 ALA A O 1
ATOM 2577 N N . SER A 1 340 ? 2.692 0.713 -15.530 1.00 90.38 340 SER A N 1
ATOM 2578 C CA . SER A 1 340 ? 2.440 -0.261 -16.594 1.00 90.38 340 SER A CA 1
ATOM 2579 C C . SER A 1 340 ? 1.054 -0.888 -16.463 1.00 90.38 340 SER A C 1
ATOM 2581 O O . SER A 1 340 ? 0.388 -1.080 -17.474 1.00 90.38 340 SER A O 1
ATOM 2583 N N . LEU A 1 341 ? 0.595 -1.166 -15.236 1.00 89.56 341 LEU A N 1
ATOM 2584 C CA . LEU A 1 341 ? -0.785 -1.589 -14.979 1.00 89.56 341 LEU A CA 1
ATOM 2585 C C . LEU A 1 341 ? -1.788 -0.552 -15.483 1.00 89.56 341 LEU A C 1
ATOM 2587 O O . LEU A 1 341 ? -2.762 -0.936 -16.120 1.00 89.56 341 LEU A O 1
ATOM 2591 N N . ASN A 1 342 ? -1.535 0.739 -15.254 1.00 86.44 342 ASN A N 1
ATOM 2592 C CA . ASN A 1 342 ? -2.399 1.802 -15.763 1.00 86.44 342 ASN A CA 1
ATOM 2593 C C . ASN A 1 342 ? -2.502 1.769 -17.299 1.00 86.44 342 ASN A C 1
ATOM 2595 O O . ASN A 1 342 ? -3.603 1.690 -17.836 1.00 86.44 342 ASN A O 1
ATOM 2599 N N . VAL A 1 343 ? -1.360 1.718 -17.997 1.00 90.00 343 VAL A N 1
ATOM 2600 C CA . VAL A 1 343 ? -1.318 1.613 -19.469 1.00 90.00 343 VAL A CA 1
ATOM 2601 C C . VAL A 1 343 ? -2.065 0.372 -19.962 1.00 90.00 343 VAL A C 1
ATOM 2603 O O . VAL A 1 343 ? -2.881 0.464 -20.874 1.00 90.00 343 VAL A O 1
ATOM 2606 N N . LEU A 1 344 ? -1.808 -0.789 -19.353 1.00 93.75 344 LEU A N 1
ATOM 2607 C CA . LEU A 1 344 ? -2.456 -2.045 -19.733 1.00 93.75 344 LEU A CA 1
ATOM 2608 C C . LEU A 1 344 ? -3.972 -1.979 -19.549 1.00 93.75 344 LEU A C 1
ATOM 2610 O O . LEU A 1 344 ? -4.703 -2.481 -20.394 1.00 93.75 344 LEU A O 1
ATOM 2614 N N . CYS A 1 345 ? -4.446 -1.363 -18.469 1.00 92.44 345 CYS A N 1
ATOM 2615 C CA . CYS A 1 345 ? -5.870 -1.252 -18.179 1.00 92.44 345 CYS A CA 1
ATOM 2616 C C . CYS A 1 345 ? -6.580 -0.251 -19.099 1.00 92.44 345 CYS A C 1
ATOM 2618 O O . CYS A 1 345 ? -7.663 -0.557 -19.592 1.00 92.44 345 CYS A O 1
ATOM 2620 N N . GLU A 1 346 ? -5.975 0.909 -19.363 1.00 90.31 346 GLU A N 1
ATOM 2621 C CA . GLU A 1 346 ? -6.487 1.891 -20.329 1.00 90.31 346 GLU A CA 1
ATOM 2622 C C . GLU A 1 346 ? -6.618 1.255 -21.721 1.00 90.31 346 GLU A C 1
ATOM 2624 O O . GLU A 1 346 ? -7.698 1.248 -22.318 1.00 90.31 346 GLU A O 1
ATOM 2629 N N . GLU A 1 347 ? -5.533 0.646 -22.214 1.00 94.38 347 GLU A N 1
ATOM 2630 C CA . GLU A 1 347 ? -5.517 0.028 -23.538 1.00 94.38 347 GLU A CA 1
ATOM 2631 C C . GLU A 1 347 ? -6.447 -1.198 -23.611 1.00 94.38 347 GLU A C 1
ATOM 2633 O O . GLU A 1 347 ? -7.082 -1.400 -24.646 1.00 94.38 347 GLU A O 1
ATOM 2638 N N . LEU A 1 348 ? -6.598 -1.983 -22.531 1.00 95.88 348 LEU A N 1
ATOM 2639 C CA . LEU A 1 348 ? -7.524 -3.126 -22.474 1.00 95.88 348 LEU A CA 1
ATOM 2640 C C . LEU A 1 348 ? -8.948 -2.702 -22.817 1.00 95.88 348 LEU A C 1
ATOM 2642 O O . LEU A 1 348 ? -9.572 -3.281 -23.708 1.00 95.88 348 LEU A O 1
ATOM 2646 N N . TRP A 1 349 ? -9.458 -1.684 -22.127 1.00 95.12 349 TRP A N 1
ATOM 2647 C CA . TRP A 1 349 ? -10.843 -1.259 -22.294 1.00 95.12 349 TRP A CA 1
ATOM 2648 C C . TRP A 1 349 ? -11.058 -0.461 -23.579 1.00 95.12 349 TRP A C 1
ATOM 2650 O O . TRP A 1 349 ? -12.134 -0.554 -24.171 1.00 95.12 349 TRP A O 1
ATOM 2660 N N . GLN A 1 350 ? -10.037 0.236 -24.086 1.00 94.75 350 GLN A N 1
ATOM 2661 C CA . GLN A 1 350 ? -10.079 0.835 -25.423 1.00 94.75 350 GLN A CA 1
ATOM 2662 C C . GLN A 1 350 ? -10.192 -0.236 -26.522 1.00 94.75 350 GLN A C 1
ATOM 2664 O O . GLN A 1 350 ? -11.023 -0.115 -27.426 1.00 94.75 350 GLN A O 1
ATOM 2669 N N . VAL A 1 351 ? -9.395 -1.305 -26.426 1.00 96.25 351 VAL A N 1
ATOM 2670 C CA . VAL A 1 351 ? -9.420 -2.436 -27.365 1.00 96.25 351 VAL A CA 1
ATOM 2671 C C . VAL A 1 351 ? -10.755 -3.175 -27.286 1.00 96.25 351 VAL A C 1
ATOM 2673 O O . VAL A 1 351 ? -11.410 -3.355 -28.314 1.00 96.25 351 VAL A O 1
ATOM 2676 N N . TYR A 1 352 ? -11.201 -3.519 -26.078 1.00 96.81 352 TYR A N 1
ATOM 2677 C CA . TYR A 1 352 ? -12.479 -4.191 -25.844 1.00 96.81 352 TYR A CA 1
ATOM 2678 C C . TYR A 1 352 ? -13.666 -3.378 -26.389 1.00 96.81 352 TYR A C 1
ATOM 2680 O O . TYR A 1 352 ? -14.551 -3.908 -27.067 1.00 96.81 352 TYR A O 1
ATOM 2688 N N . THR A 1 353 ? -13.664 -2.060 -26.172 1.00 95.94 353 THR A N 1
ATOM 2689 C CA . THR A 1 353 ? -14.706 -1.158 -26.689 1.00 95.94 353 THR A CA 1
ATOM 2690 C C . THR A 1 353 ? -14.715 -1.107 -28.217 1.00 95.94 353 THR A C 1
ATOM 2692 O O . THR A 1 353 ? -15.779 -1.126 -28.832 1.00 95.94 353 THR A O 1
ATOM 2695 N N . ALA A 1 354 ? -13.548 -1.067 -28.866 1.00 96.12 354 ALA A N 1
ATOM 2696 C CA . ALA A 1 354 ? -13.481 -1.103 -30.326 1.00 96.12 354 ALA A CA 1
ATOM 2697 C C . ALA A 1 354 ? -14.017 -2.434 -30.884 1.00 96.12 354 ALA A C 1
ATOM 2699 O O . ALA A 1 354 ? -14.870 -2.422 -31.776 1.00 96.12 354 ALA A O 1
ATOM 2700 N N . MET A 1 355 ? -13.577 -3.563 -30.317 1.00 96.19 355 MET A N 1
ATOM 2701 C CA . MET A 1 355 ? -13.975 -4.901 -30.765 1.00 96.19 355 MET A CA 1
ATOM 2702 C C . MET A 1 355 ? -15.472 -5.169 -30.561 1.00 96.19 355 MET A C 1
ATOM 2704 O O . MET A 1 355 ? -16.126 -5.660 -31.479 1.00 96.19 355 MET A O 1
ATOM 2708 N N . SER A 1 356 ? -16.041 -4.782 -29.413 1.00 96.25 356 SER A N 1
ATOM 2709 C CA . SER A 1 356 ? -17.485 -4.921 -29.140 1.00 96.25 356 SER A CA 1
ATOM 2710 C C . SER A 1 356 ? -18.367 -4.116 -30.102 1.00 96.25 356 SER A C 1
ATOM 2712 O O . SER A 1 356 ? -19.513 -4.481 -30.353 1.00 96.25 356 SER A O 1
ATOM 2714 N N . GLN A 1 357 ? -17.825 -3.061 -30.712 1.00 95.56 357 GLN A N 1
ATOM 2715 C CA . GLN A 1 357 ? -18.497 -2.266 -31.743 1.00 95.56 357 GLN A CA 1
ATOM 2716 C C . GLN A 1 357 ? -18.203 -2.757 -33.173 1.00 95.56 357 GLN A C 1
ATOM 2718 O O . GLN A 1 357 ? -18.582 -2.096 -34.142 1.00 95.56 357 GLN A O 1
ATOM 2723 N N . GLY A 1 358 ? -17.501 -3.884 -33.331 1.00 95.44 358 GLY A N 1
ATOM 2724 C CA . GLY A 1 358 ? -17.093 -4.421 -34.632 1.00 95.44 358 GLY A CA 1
ATOM 2725 C C . GLY A 1 358 ? -16.039 -3.574 -35.354 1.00 95.44 358 GLY A C 1
ATOM 2726 O O . GLY A 1 358 ? -15.909 -3.669 -36.575 1.00 95.44 358 GLY A O 1
ATOM 2727 N N . ARG A 1 359 ? -15.303 -2.720 -34.628 1.00 95.81 359 ARG A N 1
ATOM 2728 C CA . ARG A 1 359 ? -14.222 -1.880 -35.163 1.00 95.81 359 ARG A CA 1
ATOM 2729 C C . ARG A 1 359 ? -12.862 -2.504 -34.857 1.00 95.81 359 ARG A C 1
ATOM 2731 O O . ARG A 1 359 ? -12.677 -3.165 -33.838 1.00 95.81 359 ARG A O 1
ATOM 2738 N N . ALA A 1 360 ? -11.885 -2.257 -35.727 1.00 93.25 360 ALA A N 1
ATOM 2739 C CA . ALA A 1 360 ? -10.500 -2.604 -35.429 1.00 93.25 360 ALA A CA 1
ATOM 2740 C C . ALA A 1 360 ? -9.978 -1.723 -34.272 1.00 93.25 360 ALA A C 1
ATOM 2742 O O . ALA A 1 360 ? -10.259 -0.520 -34.267 1.00 93.25 360 ALA A O 1
ATOM 2743 N N . PRO A 1 361 ? -9.232 -2.279 -33.300 1.00 94.38 361 PRO A N 1
ATOM 2744 C CA . PRO A 1 361 ? -8.585 -1.476 -32.270 1.00 94.38 361 PRO A CA 1
ATOM 2745 C C . PRO A 1 361 ? -7.532 -0.542 -32.872 1.00 94.38 361 PRO A C 1
ATOM 2747 O O . PRO A 1 361 ? -6.641 -0.987 -33.594 1.00 94.38 361 PRO A O 1
ATOM 2750 N N . GLU A 1 362 ? -7.603 0.740 -32.526 1.00 90.94 362 GLU A N 1
ATOM 2751 C CA . GLU A 1 362 ? -6.627 1.756 -32.924 1.00 90.94 362 GLU A CA 1
ATOM 2752 C C . GLU A 1 362 ? -5.966 2.324 -31.667 1.00 90.94 362 GLU A C 1
ATOM 2754 O O . GLU A 1 362 ? -6.604 3.025 -30.881 1.00 90.94 362 GLU A O 1
ATOM 2759 N N . LEU A 1 363 ? -4.688 1.996 -31.473 1.00 91.62 363 LEU A N 1
ATOM 2760 C CA . LEU A 1 363 ? -3.844 2.535 -30.407 1.00 91.62 363 LEU A CA 1
ATOM 2761 C C . LEU A 1 363 ? -2.669 3.304 -31.024 1.00 91.62 363 LEU A C 1
ATOM 2763 O O . LEU A 1 363 ? -2.248 2.962 -32.133 1.00 91.62 363 LEU A O 1
ATOM 2767 N N . PRO A 1 364 ? -2.084 4.287 -30.315 1.00 87.75 364 PRO A N 1
ATOM 2768 C CA . PRO A 1 364 ? -0.878 4.968 -30.778 1.00 87.75 364 PRO A CA 1
ATOM 2769 C C . PRO A 1 364 ? 0.249 3.978 -31.103 1.00 87.75 364 PRO A C 1
ATOM 2771 O O . PRO A 1 364 ? 0.466 3.006 -30.370 1.00 87.75 364 PRO A O 1
ATOM 2774 N N . SER A 1 365 ? 0.981 4.211 -32.191 1.00 86.50 365 SER A N 1
ATOM 2775 C CA . SER A 1 365 ? 2.173 3.421 -32.519 1.00 86.50 365 SER A CA 1
ATOM 2776 C C . SER A 1 365 ? 3.239 3.576 -31.431 1.00 86.50 365 SER A C 1
ATOM 2778 O O . SER A 1 365 ? 3.397 4.658 -30.876 1.00 86.50 365 SER A O 1
ATOM 2780 N N . LEU A 1 366 ? 3.964 2.494 -31.136 1.00 88.12 366 LEU A N 1
ATOM 2781 C CA . LEU A 1 366 ? 5.141 2.522 -30.265 1.00 88.12 366 LEU A CA 1
ATOM 2782 C C . LEU A 1 366 ? 6.390 2.439 -31.145 1.00 88.12 366 LEU A C 1
ATOM 2784 O O . LEU A 1 366 ? 6.514 1.515 -31.950 1.00 88.12 366 LEU A O 1
ATOM 2788 N N . HIS A 1 367 ? 7.290 3.405 -31.001 1.00 86.56 367 HIS A N 1
ATOM 2789 C CA . HIS A 1 367 ? 8.547 3.512 -31.741 1.00 86.56 367 HIS A CA 1
ATOM 2790 C C . HIS A 1 367 ? 9.747 2.989 -30.952 1.00 86.56 367 HIS A C 1
ATOM 2792 O O . HIS A 1 367 ? 10.781 2.681 -31.542 1.00 86.56 367 HIS A O 1
ATOM 2798 N N . SER A 1 368 ? 9.610 2.874 -29.632 1.00 89.06 368 SER A N 1
ATOM 2799 C CA . SER A 1 368 ? 10.596 2.244 -28.756 1.00 89.06 368 SER A CA 1
ATOM 2800 C C . SER A 1 368 ? 10.032 1.004 -28.073 1.00 89.06 368 SER A C 1
ATOM 2802 O O . SER A 1 368 ? 8.823 0.791 -27.964 1.00 89.06 368 SER A O 1
ATOM 2804 N N . HIS A 1 369 ? 10.944 0.185 -27.572 1.00 89.75 369 HIS A N 1
ATOM 2805 C CA . HIS A 1 369 ? 10.671 -1.010 -26.798 1.00 89.75 369 HIS A CA 1
ATOM 2806 C C . HIS A 1 369 ? 11.395 -0.947 -25.452 1.00 89.75 369 HIS A C 1
ATOM 2808 O O . HIS A 1 369 ? 12.312 -0.156 -25.234 1.00 89.75 369 HIS A O 1
ATOM 2814 N N . PHE A 1 370 ? 11.033 -1.841 -24.529 1.00 92.94 370 PHE A N 1
ATOM 2815 C CA . PHE A 1 370 ? 11.699 -1.919 -23.224 1.00 92.94 370 PHE A CA 1
ATOM 2816 C C . PHE A 1 370 ? 13.223 -2.143 -23.336 1.00 92.94 370 PHE A C 1
ATOM 2818 O O . PHE A 1 370 ? 13.981 -1.722 -22.467 1.00 92.94 370 PHE A O 1
ATOM 2825 N N . ARG A 1 371 ? 13.702 -2.750 -24.429 1.00 90.69 371 ARG A N 1
ATOM 2826 C CA . ARG A 1 371 ? 15.137 -2.901 -24.709 1.00 90.69 371 ARG A CA 1
ATOM 2827 C C . ARG A 1 371 ? 15.870 -1.562 -24.820 1.00 90.69 371 ARG A C 1
ATOM 2829 O O . ARG A 1 371 ? 16.962 -1.443 -24.273 1.00 90.69 371 ARG A O 1
ATOM 2836 N N . ASP A 1 372 ? 15.272 -0.558 -25.455 1.00 90.88 372 ASP A N 1
ATOM 2837 C CA . ASP A 1 372 ? 15.893 0.767 -25.591 1.00 90.88 372 ASP A CA 1
ATOM 2838 C C . ASP A 1 372 ? 16.105 1.411 -24.214 1.00 90.88 372 ASP A C 1
ATOM 2840 O O . ASP A 1 372 ? 17.122 2.059 -23.952 1.00 90.88 372 ASP A O 1
ATOM 2844 N N . TYR A 1 373 ? 15.186 1.144 -23.280 1.00 91.56 373 TYR A N 1
ATOM 2845 C CA . TYR A 1 373 ? 15.357 1.514 -21.880 1.00 91.56 373 TYR A CA 1
ATOM 2846 C C . TYR A 1 373 ? 16.519 0.764 -21.216 1.00 91.56 373 TYR A C 1
ATOM 2848 O O . TYR A 1 373 ? 17.341 1.407 -20.559 1.00 91.56 373 TYR A O 1
ATOM 2856 N N . VAL A 1 374 ? 16.655 -0.551 -21.426 1.00 92.50 374 VAL A N 1
ATOM 2857 C CA . VAL A 1 374 ? 17.804 -1.335 -20.923 1.00 92.50 374 VAL A CA 1
ATOM 2858 C C . VAL A 1 374 ? 19.130 -0.730 -21.394 1.00 92.50 374 VAL A C 1
ATOM 2860 O O . VAL A 1 374 ? 20.045 -0.540 -20.586 1.00 92.50 374 VAL A O 1
ATOM 2863 N N . ASP A 1 375 ? 19.220 -0.362 -22.670 1.00 90.06 375 ASP A N 1
ATOM 2864 C CA . ASP A 1 375 ? 20.418 0.253 -23.244 1.00 90.06 375 ASP A CA 1
ATOM 2865 C C . ASP A 1 375 ? 20.681 1.650 -22.655 1.00 90.06 375 ASP A C 1
ATOM 2867 O O . ASP A 1 375 ? 21.826 1.997 -22.338 1.00 90.06 375 ASP A O 1
ATOM 2871 N N . SER A 1 376 ? 19.624 2.443 -22.430 1.00 89.50 376 SER A N 1
ATOM 2872 C CA . SER A 1 376 ? 19.720 3.756 -21.775 1.00 89.50 376 SER A CA 1
ATOM 2873 C C . SER A 1 376 ? 20.266 3.652 -20.343 1.00 89.50 376 SER A C 1
ATOM 2875 O O . SER A 1 376 ? 21.130 4.441 -19.950 1.00 89.50 376 SER A O 1
ATOM 2877 N N . ILE A 1 377 ? 19.853 2.624 -19.590 1.00 89.75 377 ILE A N 1
ATOM 2878 C CA . ILE A 1 377 ? 20.356 2.344 -18.241 1.00 89.75 377 ILE A CA 1
ATOM 2879 C C . ILE A 1 377 ? 21.828 1.939 -18.292 1.00 89.75 377 ILE A C 1
ATOM 2881 O O . ILE A 1 377 ? 22.618 2.411 -17.474 1.00 89.75 377 ILE A O 1
ATOM 2885 N N . GLY A 1 378 ? 22.232 1.124 -19.272 1.00 88.25 378 GLY A N 1
ATOM 2886 C CA . GLY A 1 378 ? 23.639 0.782 -19.486 1.00 88.25 378 GLY A CA 1
ATOM 2887 C C . GLY A 1 378 ? 24.527 2.023 -19.645 1.00 88.25 378 GLY A C 1
ATOM 2888 O O . GLY A 1 378 ? 25.562 2.133 -18.985 1.00 88.25 378 GLY A O 1
ATOM 2889 N N . LYS A 1 379 ? 24.082 2.998 -20.450 1.00 89.06 379 LYS A N 1
ATOM 2890 C CA . LYS A 1 379 ? 24.774 4.285 -20.643 1.00 89.06 379 LYS A CA 1
ATOM 2891 C C . LYS A 1 379 ? 24.792 5.135 -19.369 1.00 89.06 379 LYS A C 1
ATOM 2893 O O . LYS A 1 379 ? 25.848 5.646 -18.998 1.00 89.06 379 LYS A O 1
ATOM 2898 N N . LEU A 1 380 ? 23.656 5.261 -18.675 1.00 88.06 380 LEU A N 1
ATOM 2899 C CA . LEU A 1 380 ? 23.550 6.024 -17.425 1.00 88.06 380 LEU A CA 1
ATOM 2900 C C . LEU A 1 380 ? 24.529 5.505 -16.368 1.00 88.06 380 LEU A C 1
ATOM 2902 O O . LEU A 1 380 ? 25.241 6.287 -15.740 1.00 88.06 380 LEU A O 1
ATOM 2906 N N . ARG A 1 381 ? 24.614 4.184 -16.206 1.00 89.19 381 ARG A N 1
ATOM 2907 C CA . ARG A 1 381 ? 25.476 3.552 -15.198 1.00 89.19 381 ARG A CA 1
ATOM 2908 C C . ARG A 1 381 ? 26.970 3.708 -15.481 1.00 89.19 381 ARG A C 1
ATOM 2910 O O . ARG A 1 381 ? 27.770 3.583 -14.560 1.00 89.19 381 ARG A O 1
ATOM 2917 N N . ALA A 1 382 ? 27.346 4.000 -16.725 1.00 91.19 382 ALA A N 1
ATOM 2918 C CA . ALA A 1 382 ? 28.719 4.323 -17.107 1.00 91.19 382 ALA A CA 1
ATOM 2919 C C . ALA A 1 382 ? 29.070 5.817 -16.927 1.00 91.19 382 ALA A C 1
ATOM 2921 O O . ALA A 1 382 ? 30.201 6.213 -17.204 1.00 91.19 382 ALA A O 1
ATOM 2922 N N . SER A 1 383 ? 28.123 6.657 -16.494 1.00 91.88 383 SER A N 1
ATOM 2923 C CA . SER A 1 383 ? 28.314 8.107 -16.378 1.00 91.88 383 SER A CA 1
ATOM 2924 C C . SER A 1 383 ? 28.894 8.546 -15.026 1.00 91.88 383 SER A C 1
ATOM 2926 O O . SER A 1 383 ? 28.685 7.904 -13.996 1.00 91.88 383 SER A O 1
ATOM 2928 N N . GLU A 1 384 ? 29.548 9.714 -15.004 1.00 92.69 384 GLU A N 1
ATOM 2929 C CA . GLU A 1 384 ? 30.000 10.345 -13.751 1.00 92.69 384 GLU A CA 1
ATOM 2930 C C . GLU A 1 384 ? 28.825 10.773 -12.857 1.00 92.69 384 GLU A C 1
ATOM 2932 O O . GLU A 1 384 ? 28.962 10.798 -11.637 1.00 92.69 384 GLU A O 1
ATOM 2937 N N . ALA A 1 385 ? 27.654 11.065 -13.437 1.00 88.25 385 ALA A N 1
ATOM 2938 C CA . ALA A 1 385 ? 26.456 11.412 -12.672 1.00 88.25 385 ALA A CA 1
ATOM 2939 C C . ALA A 1 385 ? 26.025 10.253 -11.758 1.00 88.25 385 ALA A C 1
ATOM 2941 O O . ALA A 1 385 ? 25.821 10.455 -10.563 1.00 88.25 385 ALA A O 1
ATOM 2942 N N . PHE A 1 386 ? 25.998 9.028 -12.292 1.00 91.38 386 PHE A N 1
ATOM 2943 C CA . PHE A 1 386 ? 25.716 7.827 -11.503 1.00 91.38 386 PHE A CA 1
ATOM 2944 C C . PHE A 1 386 ? 26.775 7.597 -10.414 1.00 91.38 386 PHE A C 1
ATOM 2946 O O . PHE A 1 386 ? 26.445 7.340 -9.256 1.00 91.38 386 PHE A O 1
ATOM 2953 N N . ALA A 1 387 ? 28.061 7.754 -10.750 1.00 92.75 387 ALA A N 1
ATOM 2954 C CA . ALA A 1 387 ? 29.144 7.619 -9.776 1.00 92.75 387 ALA A CA 1
ATOM 2955 C C . ALA A 1 387 ? 29.049 8.651 -8.633 1.00 92.75 387 ALA A C 1
ATOM 2957 O O . ALA A 1 387 ? 29.328 8.320 -7.475 1.00 92.75 387 ALA A O 1
ATOM 2958 N N . ALA A 1 388 ? 28.639 9.886 -8.938 1.00 93.19 388 ALA A N 1
ATOM 2959 C CA . ALA A 1 388 ? 28.408 10.938 -7.954 1.00 93.19 388 ALA A CA 1
ATOM 2960 C C . ALA A 1 388 ? 27.238 10.609 -7.019 1.00 93.19 388 ALA A C 1
ATOM 2962 O O . ALA A 1 388 ? 27.386 10.744 -5.803 1.00 93.19 388 ALA A O 1
ATOM 2963 N N . ASP A 1 389 ? 26.124 10.110 -7.556 1.00 92.69 389 ASP A N 1
ATOM 2964 C CA . ASP A 1 389 ? 24.977 9.701 -6.745 1.00 92.69 389 ASP A CA 1
ATOM 2965 C C . ASP A 1 389 ? 25.327 8.506 -5.840 1.00 92.69 389 ASP A C 1
ATOM 2967 O O . ASP A 1 389 ? 24.985 8.513 -4.659 1.00 92.69 389 ASP A O 1
ATOM 2971 N N . CYS A 1 390 ? 26.109 7.526 -6.314 1.00 92.06 390 CYS A N 1
ATOM 2972 C CA . CYS A 1 390 ? 26.611 6.447 -5.453 1.00 92.06 390 CYS A CA 1
ATOM 2973 C C . CYS A 1 390 ? 27.466 6.954 -4.277 1.00 92.06 390 CYS A C 1
ATOM 2975 O O . CYS A 1 390 ? 27.417 6.370 -3.193 1.00 92.06 390 CYS A O 1
ATOM 2977 N N . ARG A 1 391 ? 28.282 8.005 -4.469 1.00 92.94 391 ARG A N 1
ATOM 2978 C CA . ARG A 1 391 ? 29.056 8.620 -3.371 1.00 92.94 391 ARG A CA 1
ATOM 2979 C C . ARG A 1 391 ? 28.137 9.320 -2.376 1.00 92.94 391 ARG A C 1
ATOM 2981 O O . ARG A 1 391 ? 28.246 9.050 -1.185 1.00 92.94 391 ARG A O 1
ATOM 2988 N N . TYR A 1 392 ? 27.198 10.123 -2.877 1.00 92.25 392 TYR A N 1
ATOM 2989 C CA . TYR A 1 392 ? 26.194 10.800 -2.057 1.00 92.25 392 TYR A CA 1
ATOM 2990 C C . TYR A 1 392 ? 25.422 9.816 -1.170 1.00 92.25 392 TYR A C 1
ATOM 2992 O O . TYR A 1 392 ? 25.316 10.019 0.038 1.00 92.25 392 TYR A O 1
ATOM 3000 N N . TRP A 1 393 ? 24.916 8.725 -1.752 1.00 91.12 393 TRP A N 1
ATOM 3001 C CA . TRP A 1 393 ? 24.143 7.742 -1.000 1.00 91.12 393 TRP A CA 1
ATOM 3002 C C . TRP A 1 393 ? 24.989 6.994 0.021 1.00 91.12 393 TRP A C 1
ATOM 3004 O O . TRP A 1 393 ? 24.522 6.787 1.134 1.00 91.12 393 TRP A O 1
ATOM 3014 N N . ARG A 1 394 ? 26.244 6.652 -0.296 1.00 88.38 394 ARG A N 1
ATOM 3015 C CA . ARG A 1 394 ? 27.151 6.040 0.686 1.00 88.38 394 ARG A CA 1
ATOM 3016 C C . ARG A 1 394 ? 27.320 6.932 1.917 1.00 88.38 394 ARG A C 1
ATOM 3018 O O . ARG A 1 394 ? 27.078 6.476 3.027 1.00 88.38 394 ARG A O 1
ATOM 3025 N N . GLU A 1 395 ? 27.650 8.206 1.709 1.00 88.31 395 GLU A N 1
ATOM 3026 C CA . GLU A 1 395 ? 27.813 9.178 2.798 1.00 88.31 395 GLU A CA 1
ATOM 3027 C C . GLU A 1 395 ? 26.511 9.349 3.596 1.00 88.31 395 GLU A C 1
ATOM 3029 O O . GLU A 1 395 ? 26.519 9.341 4.825 1.00 88.31 395 GLU A O 1
ATOM 3034 N N . ARG A 1 396 ? 25.362 9.450 2.916 1.00 87.00 396 ARG A N 1
ATOM 3035 C CA . ARG A 1 396 ? 24.060 9.626 3.574 1.00 87.00 396 ARG A CA 1
ATOM 3036 C C . ARG A 1 396 ? 23.649 8.415 4.418 1.00 87.00 396 ARG A C 1
ATOM 3038 O O . ARG A 1 396 ? 23.150 8.603 5.530 1.00 87.00 396 ARG A O 1
ATOM 3045 N N . LEU A 1 397 ? 23.856 7.197 3.919 1.00 82.69 397 LEU A N 1
ATOM 3046 C CA . LEU A 1 397 ? 23.547 5.954 4.639 1.00 82.69 397 LEU A CA 1
ATOM 3047 C C . LEU A 1 397 ? 24.482 5.752 5.848 1.00 82.69 397 LEU A C 1
ATOM 3049 O O . LEU A 1 397 ? 24.040 5.279 6.894 1.00 82.69 397 LEU A O 1
ATOM 3053 N N . GLU A 1 398 ? 25.748 6.173 5.743 1.00 77.62 398 GLU A N 1
ATOM 3054 C CA . GLU A 1 398 ? 26.702 6.177 6.862 1.00 77.62 398 GLU A CA 1
ATOM 3055 C C . GLU A 1 398 ? 26.303 7.188 7.953 1.00 77.62 398 GLU A C 1
ATOM 3057 O O . GLU A 1 398 ? 26.232 6.835 9.131 1.00 77.62 398 GLU A O 1
ATOM 3062 N N . VAL A 1 399 ? 25.990 8.434 7.573 1.00 71.25 399 VAL A N 1
ATOM 3063 C CA . VAL A 1 399 ? 25.648 9.525 8.511 1.00 71.25 399 VAL A CA 1
ATOM 3064 C C . VAL A 1 399 ? 24.352 9.256 9.274 1.00 71.25 399 VAL A C 1
ATOM 3066 O O . VAL A 1 399 ? 24.245 9.585 10.454 1.00 71.25 399 VAL A O 1
ATOM 3069 N N . THR A 1 400 ? 23.359 8.660 8.618 1.00 66.25 400 THR A N 1
ATOM 3070 C CA . THR A 1 400 ? 22.057 8.361 9.236 1.00 66.25 400 THR A CA 1
ATOM 3071 C C . THR A 1 400 ? 22.097 7.145 10.165 1.00 66.25 400 THR A C 1
ATOM 3073 O O . THR A 1 400 ? 21.083 6.803 10.768 1.00 66.25 400 THR A O 1
ATOM 3076 N N . GLY A 1 401 ? 23.252 6.482 10.315 1.00 58.34 401 GLY A N 1
ATOM 3077 C CA . GLY A 1 401 ? 23.383 5.311 11.182 1.00 58.34 401 GLY A CA 1
ATOM 3078 C C . GLY A 1 401 ? 22.500 4.139 10.745 1.00 58.34 401 GLY A C 1
ATOM 3079 O O . GLY A 1 401 ? 22.228 3.253 11.554 1.00 58.34 401 GLY A O 1
ATOM 3080 N N . GLN A 1 402 ? 22.082 4.100 9.472 1.00 59.62 402 GLN A N 1
ATOM 3081 C CA . GLN A 1 402 ? 21.242 3.051 8.873 1.00 59.62 402 GLN A CA 1
ATOM 3082 C C . GLN A 1 402 ? 21.965 1.704 8.714 1.00 59.62 402 GLN A C 1
ATOM 3084 O O . GLN A 1 402 ? 21.499 0.820 8.000 1.00 59.62 402 GLN A O 1
ATOM 3089 N N . ALA A 1 403 ? 23.090 1.509 9.409 1.00 45.34 403 ALA A N 1
ATOM 3090 C CA . ALA A 1 403 ? 23.816 0.248 9.447 1.00 45.34 403 ALA A CA 1
ATOM 3091 C C . ALA A 1 403 ? 22.932 -0.925 9.909 1.00 45.34 403 ALA A C 1
ATOM 3093 O O . ALA A 1 403 ? 23.226 -2.062 9.553 1.00 45.34 403 ALA A O 1
ATOM 3094 N N . GLN A 1 404 ? 21.841 -0.648 10.639 1.00 50.28 404 GLN A N 1
ATOM 3095 C CA . GLN A 1 404 ? 20.707 -1.556 10.811 1.00 50.28 404 GLN A CA 1
ATOM 3096 C C . GLN A 1 404 ? 19.397 -0.750 10.835 1.00 50.28 404 GLN A C 1
ATOM 3098 O O . GLN A 1 404 ? 19.272 0.157 11.665 1.00 50.28 404 GLN A O 1
ATOM 3103 N N . PRO A 1 405 ? 18.416 -1.034 9.957 1.00 52.88 405 PRO A N 1
ATOM 3104 C CA . PRO A 1 405 ? 17.111 -0.397 10.044 1.00 52.88 405 PRO A CA 1
ATOM 3105 C C . PRO A 1 405 ? 16.468 -0.796 11.382 1.00 52.88 405 PRO A C 1
ATOM 3107 O O . PRO A 1 405 ? 16.232 -1.971 11.654 1.00 52.88 405 PRO A O 1
ATOM 3110 N N . LYS A 1 406 ? 16.264 0.187 12.267 1.00 56.91 406 LYS A N 1
ATOM 3111 C CA . LYS A 1 406 ? 15.756 -0.057 13.623 1.00 56.91 406 LYS A CA 1
ATOM 3112 C C . LYS A 1 406 ? 14.301 -0.518 13.574 1.00 56.91 406 LYS A C 1
ATOM 3114 O O . LYS A 1 406 ? 13.506 -0.022 12.775 1.00 56.91 406 LYS A O 1
ATOM 3119 N N . SER A 1 407 ? 13.984 -1.489 14.425 1.00 57.69 407 SER A N 1
ATOM 3120 C CA . SER A 1 407 ? 12.772 -2.289 14.298 1.00 57.69 407 SER A CA 1
ATOM 3121 C C . SER A 1 407 ? 11.489 -1.495 14.542 1.00 57.69 407 SER A C 1
ATOM 3123 O O . SER A 1 407 ? 11.358 -0.794 15.543 1.00 57.69 407 SER A O 1
ATOM 3125 N N . LEU A 1 408 ? 10.510 -1.683 13.655 1.00 67.69 408 LEU A N 1
ATOM 3126 C CA . LEU A 1 408 ? 9.098 -1.469 13.979 1.00 67.69 408 LEU A CA 1
ATOM 3127 C C . LEU A 1 408 ? 8.690 -2.445 15.094 1.00 67.69 408 LEU A C 1
ATOM 3129 O O . LEU A 1 408 ? 9.356 -3.459 15.300 1.00 67.69 408 LEU A O 1
ATOM 3133 N N . THR A 1 409 ? 7.616 -2.176 15.832 1.00 69.75 409 THR A N 1
ATOM 3134 C CA . THR A 1 409 ? 7.038 -3.218 16.692 1.00 69.75 409 THR A CA 1
ATOM 3135 C C . THR A 1 409 ? 6.430 -4.292 15.794 1.00 69.75 409 THR A C 1
ATOM 3137 O O . THR A 1 409 ? 5.517 -3.993 15.026 1.00 69.75 409 THR A O 1
ATOM 3140 N N . TYR A 1 410 ? 6.949 -5.514 15.874 1.00 73.81 410 TYR A N 1
ATOM 3141 C CA . TYR A 1 410 ? 6.388 -6.694 15.219 1.00 73.81 410 TYR A CA 1
ATOM 3142 C C . TYR A 1 410 ? 5.846 -7.643 16.287 1.00 73.81 410 TYR A C 1
ATOM 3144 O O . TYR A 1 410 ? 6.305 -7.616 17.430 1.00 73.81 410 TYR A O 1
ATOM 3152 N N . ASP A 1 411 ? 4.890 -8.485 15.904 1.00 78.38 411 ASP A N 1
ATOM 3153 C CA . ASP A 1 411 ? 4.352 -9.518 16.798 1.00 78.38 411 ASP A CA 1
ATOM 3154 C C . ASP A 1 411 ? 5.216 -10.792 16.775 1.00 78.38 411 ASP A C 1
ATOM 3156 O O . ASP A 1 411 ? 5.182 -11.586 17.715 1.00 78.38 411 ASP A O 1
ATOM 3160 N N . GLY A 1 412 ? 5.984 -10.986 15.695 1.00 69.94 412 GLY A N 1
ATOM 3161 C CA . GLY A 1 412 ? 6.877 -12.125 15.478 1.00 69.94 412 GLY A CA 1
ATOM 3162 C C . GLY A 1 412 ? 8.362 -11.816 15.695 1.00 69.94 412 GLY A C 1
ATOM 3163 O O . GLY A 1 412 ? 8.748 -10.736 16.139 1.00 69.94 412 GLY A O 1
ATOM 3164 N N . ASP A 1 413 ? 9.207 -12.787 15.348 1.00 69.38 413 ASP A N 1
ATOM 3165 C CA . ASP A 1 413 ? 10.664 -12.657 15.408 1.00 69.38 413 ASP A CA 1
ATOM 3166 C C . ASP A 1 413 ? 11.179 -11.651 14.358 1.00 69.38 413 ASP A C 1
ATOM 3168 O O . ASP A 1 413 ? 10.889 -11.755 13.163 1.00 69.38 413 ASP A O 1
ATOM 3172 N N . LEU A 1 414 ? 11.943 -10.662 14.828 1.00 62.38 414 LEU A N 1
ATOM 3173 C CA . LEU A 1 414 ? 12.509 -9.570 14.033 1.00 62.38 414 LEU A CA 1
ATOM 3174 C C . LEU A 1 414 ? 13.583 -10.046 13.059 1.00 62.38 414 LEU A C 1
ATOM 3176 O O . LEU A 1 414 ? 13.705 -9.501 11.956 1.00 62.38 414 LEU A O 1
ATOM 3180 N N . ASP A 1 415 ? 14.325 -11.069 13.475 1.00 66.06 415 ASP A N 1
ATOM 3181 C CA . ASP A 1 415 ? 15.462 -11.624 12.752 1.00 66.06 415 ASP A CA 1
ATOM 3182 C C . ASP A 1 415 ? 15.048 -12.788 11.843 1.00 66.06 415 ASP A C 1
ATOM 3184 O O . ASP A 1 415 ? 15.871 -13.304 11.081 1.00 66.06 415 ASP A O 1
ATOM 3188 N N . ALA A 1 416 ? 13.770 -13.186 11.885 1.00 69.75 416 ALA A N 1
ATOM 3189 C CA . ALA A 1 416 ? 13.248 -14.237 11.030 1.00 69.75 416 ALA A CA 1
ATOM 3190 C C . ALA A 1 416 ? 13.353 -13.847 9.555 1.00 69.75 416 ALA A C 1
ATOM 3192 O O . ALA A 1 416 ? 12.956 -12.748 9.135 1.00 69.75 416 ALA A O 1
ATOM 3193 N N . GLU A 1 417 ? 13.842 -14.791 8.754 1.00 73.88 417 GLU A N 1
ATOM 3194 C CA . GLU A 1 417 ? 13.880 -14.648 7.306 1.00 73.88 417 GLU A CA 1
ATOM 3195 C C . GLU A 1 417 ? 12.473 -14.336 6.761 1.00 73.88 417 GLU A C 1
ATOM 3197 O O . GLU A 1 417 ? 11.469 -14.824 7.295 1.00 73.88 417 GLU A O 1
ATOM 3202 N N . PRO A 1 418 ? 12.366 -13.522 5.696 1.00 76.88 418 PRO A N 1
ATOM 3203 C CA . PRO A 1 418 ? 11.110 -13.342 4.987 1.00 76.88 418 PRO A CA 1
ATOM 3204 C C . PRO A 1 418 ? 10.484 -14.690 4.626 1.00 76.88 418 PRO A C 1
ATOM 3206 O O . PRO A 1 418 ? 11.119 -15.532 3.988 1.00 76.88 418 PRO A O 1
ATOM 3209 N N . SER A 1 419 ? 9.216 -14.867 4.983 1.00 81.88 419 SER A N 1
ATOM 3210 C CA . SER A 1 419 ? 8.449 -16.067 4.656 1.00 81.88 419 SER A CA 1
ATOM 3211 C C . SER A 1 419 ? 7.010 -15.714 4.293 1.00 81.88 419 SER A C 1
ATOM 3213 O O . SER A 1 419 ? 6.450 -14.757 4.829 1.00 81.88 419 SER A O 1
ATOM 3215 N N . GLY A 1 420 ? 6.411 -16.500 3.399 1.00 81.88 420 GLY A N 1
ATOM 3216 C CA . GLY A 1 420 ? 4.992 -16.393 3.072 1.00 81.88 420 GLY A CA 1
ATOM 3217 C C . GLY A 1 420 ? 4.079 -17.037 4.134 1.00 81.88 420 GLY A C 1
ATOM 3218 O O . GLY A 1 420 ? 4.570 -17.718 5.036 1.00 81.88 420 GLY A O 1
ATOM 3219 N N . PRO A 1 421 ? 2.751 -16.861 4.015 1.00 89.56 421 PRO A N 1
ATOM 3220 C CA . PRO A 1 421 ? 2.086 -16.055 2.995 1.00 89.56 421 PRO A CA 1
ATOM 3221 C C . PRO A 1 421 ? 2.238 -14.552 3.260 1.00 89.56 421 PRO A C 1
ATOM 3223 O O . PRO A 1 421 ? 2.388 -14.100 4.397 1.00 89.56 421 PRO A O 1
ATOM 3226 N N . LEU A 1 422 ? 2.180 -13.770 2.188 1.00 90.69 422 LEU A N 1
ATOM 3227 C CA . LEU A 1 422 ? 1.989 -12.330 2.269 1.00 90.69 422 LEU A CA 1
ATOM 3228 C C . LEU A 1 422 ? 0.499 -12.054 2.469 1.00 90.69 422 LEU A C 1
ATOM 3230 O O . LEU A 1 422 ? -0.338 -12.486 1.675 1.00 90.69 422 LEU A O 1
ATOM 3234 N N . ALA A 1 423 ? 0.187 -11.315 3.523 1.00 92.56 423 ALA A N 1
ATOM 3235 C CA . ALA A 1 423 ? -1.149 -10.852 3.844 1.00 92.56 423 ALA A CA 1
ATOM 3236 C C . ALA A 1 423 ? -1.330 -9.399 3.392 1.00 92.56 423 ALA A C 1
ATOM 3238 O O . ALA A 1 423 ? -0.367 -8.636 3.240 1.00 92.56 423 ALA A O 1
ATOM 3239 N N . ALA A 1 424 ? -2.584 -9.009 3.182 1.00 94.50 424 ALA A N 1
ATOM 3240 C CA . ALA A 1 424 ? -2.943 -7.616 2.996 1.00 94.50 424 ALA A CA 1
ATOM 3241 C C . ALA A 1 424 ? -4.202 -7.257 3.775 1.00 94.50 424 ALA A C 1
ATOM 3243 O O . ALA A 1 424 ? -5.042 -8.105 4.058 1.00 94.50 424 ALA A O 1
ATOM 3244 N N . ARG A 1 425 ? -4.332 -5.976 4.112 1.00 94.56 425 ARG A N 1
ATOM 3245 C CA . ARG A 1 425 ? -5.567 -5.418 4.667 1.00 94.56 425 ARG A CA 1
ATOM 3246 C C . ARG A 1 425 ? -5.860 -4.099 3.982 1.00 94.56 425 ARG A C 1
ATOM 3248 O O . ARG A 1 425 ? -5.049 -3.176 4.066 1.00 94.56 425 ARG A O 1
ATOM 3255 N N . GLN A 1 426 ? -7.016 -4.023 3.337 1.00 93.94 426 GLN A N 1
ATOM 3256 C CA . GLN A 1 426 ? -7.482 -2.812 2.675 1.00 93.94 426 GLN A CA 1
ATOM 3257 C C . GLN A 1 426 ? -8.362 -1.973 3.596 1.00 93.94 426 GLN A C 1
ATOM 3259 O O . GLN A 1 426 ? -9.054 -2.499 4.470 1.00 93.94 426 GLN A O 1
ATOM 3264 N N . PHE A 1 427 ? -8.308 -0.660 3.412 1.00 93.25 427 PHE A N 1
ATOM 3265 C CA . PHE A 1 427 ? -9.141 0.307 4.119 1.00 93.25 427 PHE A CA 1
ATOM 3266 C C . PHE A 1 427 ? -9.258 1.594 3.299 1.00 93.25 427 PHE A C 1
ATOM 3268 O O . PHE A 1 427 ? -8.463 1.842 2.397 1.00 93.25 427 PHE A O 1
ATOM 3275 N N . VAL A 1 428 ? -10.254 2.417 3.611 1.00 89.75 428 VAL A N 1
ATOM 3276 C CA . VAL A 1 428 ? -10.582 3.630 2.855 1.00 89.75 428 VAL A CA 1
ATOM 3277 C C . VAL A 1 428 ? -10.786 4.799 3.813 1.00 89.75 428 VAL A C 1
ATOM 3279 O O . VAL A 1 428 ? -11.267 4.614 4.934 1.00 89.75 428 VAL A O 1
ATOM 3282 N N . THR A 1 429 ? -10.402 6.003 3.402 1.00 85.94 429 THR A N 1
ATOM 3283 C CA . THR A 1 429 ? -10.783 7.236 4.098 1.00 85.94 429 THR A CA 1
ATOM 3284 C C . THR A 1 429 ? -12.207 7.637 3.723 1.00 85.94 429 THR A C 1
ATOM 3286 O O . THR A 1 429 ? -12.693 7.343 2.636 1.00 85.94 429 THR A O 1
ATOM 3289 N N . GLY A 1 430 ? -12.901 8.368 4.596 1.00 81.19 430 GLY A N 1
ATOM 3290 C CA . GLY A 1 430 ? -14.130 9.043 4.172 1.00 81.19 430 GLY A CA 1
ATOM 3291 C C . GLY A 1 430 ? -13.830 10.078 3.079 1.00 81.19 430 GLY A C 1
ATOM 3292 O O . GLY A 1 430 ? -12.799 10.751 3.147 1.00 81.19 430 GLY A O 1
ATOM 3293 N N . ALA A 1 431 ? -14.731 10.248 2.105 1.00 81.94 431 ALA A N 1
ATOM 3294 C CA . ALA A 1 431 ? -14.580 11.244 1.035 1.00 81.94 431 ALA A CA 1
ATOM 3295 C C . ALA A 1 431 ? -14.321 12.659 1.591 1.00 81.94 431 ALA A C 1
ATOM 3297 O O . ALA A 1 431 ? -13.402 13.339 1.151 1.00 81.94 431 ALA A O 1
ATOM 3298 N N . SER A 1 432 ? -15.021 13.044 2.665 1.00 84.06 432 SER A N 1
ATOM 3299 C CA . SER A 1 432 ? -14.822 14.336 3.338 1.00 84.06 432 SER A CA 1
ATOM 3300 C C . SER A 1 432 ? -13.426 14.512 3.947 1.00 84.06 432 SER A C 1
ATOM 3302 O O . SER A 1 432 ? -12.915 15.622 4.008 1.00 84.06 432 SER A O 1
ATOM 3304 N N . VAL A 1 433 ? -12.799 13.428 4.423 1.00 88.38 433 VAL A N 1
ATOM 3305 C CA . VAL A 1 433 ? -11.424 13.481 4.948 1.00 88.38 433 VAL A CA 1
ATOM 3306 C C . VAL A 1 433 ? -10.439 13.658 3.798 1.00 88.38 433 VAL A C 1
ATOM 3308 O O . VAL A 1 433 ? -9.466 14.387 3.936 1.00 88.38 433 VAL A O 1
ATOM 3311 N N . THR A 1 434 ? -10.692 13.012 2.660 1.00 88.06 434 THR A N 1
ATOM 3312 C CA . THR A 1 434 ? -9.860 13.149 1.457 1.00 88.06 434 THR A CA 1
ATOM 3313 C C . THR A 1 434 ? -9.902 14.570 0.907 1.00 88.06 434 THR A C 1
ATOM 3315 O O . THR A 1 434 ? -8.845 15.149 0.672 1.00 88.06 434 THR A O 1
ATOM 3318 N N . GLU A 1 435 ? -11.096 15.148 0.781 1.00 86.06 435 GLU A N 1
ATOM 3319 C CA . GLU A 1 435 ? -11.297 16.543 0.373 1.00 86.06 435 GLU A CA 1
ATOM 3320 C C . GLU A 1 435 ? -10.572 17.505 1.326 1.00 86.06 435 GLU A C 1
ATOM 3322 O O . GLU A 1 435 ? -9.742 18.304 0.899 1.00 86.06 435 GLU A O 1
ATOM 3327 N N . ALA A 1 436 ? -10.753 17.342 2.639 1.00 88.56 436 ALA A N 1
ATOM 3328 C CA . ALA A 1 436 ? -10.060 18.164 3.629 1.00 88.56 436 ALA A CA 1
ATOM 3329 C C . ALA A 1 436 ? -8.528 17.977 3.613 1.00 88.56 436 ALA A C 1
ATOM 3331 O O . ALA A 1 436 ? -7.781 18.930 3.830 1.00 88.56 436 ALA A O 1
ATOM 3332 N N . LEU A 1 437 ? -8.017 16.774 3.322 1.00 90.00 437 LEU A N 1
ATOM 3333 C CA . LEU A 1 437 ? -6.580 16.556 3.110 1.00 90.00 437 LEU A CA 1
ATOM 3334 C C . LEU A 1 437 ? -6.074 17.284 1.858 1.00 90.00 437 LEU A C 1
ATOM 3336 O O . LEU A 1 437 ? -4.952 17.790 1.873 1.00 90.00 437 LEU A O 1
ATOM 3340 N N . GLN A 1 438 ? -6.865 17.337 0.783 1.00 86.81 438 GLN A N 1
ATOM 3341 C CA . GLN A 1 438 ? -6.524 18.075 -0.435 1.00 86.81 438 GLN A CA 1
ATOM 3342 C C . GLN A 1 438 ? -6.481 19.585 -0.167 1.00 86.81 438 GLN A C 1
ATOM 3344 O O . GLN A 1 438 ? -5.484 20.228 -0.502 1.00 86.81 438 GLN A O 1
ATOM 3349 N N . GLU A 1 439 ? -7.499 20.129 0.505 1.00 87.81 439 GLU A N 1
ATOM 3350 C CA . GLU A 1 439 ? -7.537 21.529 0.944 1.00 87.81 439 GLU A CA 1
ATOM 3351 C C . GLU A 1 439 ? -6.336 21.855 1.836 1.00 87.81 439 GLU A C 1
ATOM 3353 O O . GLU A 1 439 ? -5.594 22.806 1.584 1.00 87.81 439 GLU A O 1
ATOM 3358 N N . ARG A 1 440 ? -6.067 21.008 2.835 1.00 87.44 440 ARG A N 1
ATOM 3359 C CA . ARG A 1 440 ? -4.956 21.211 3.763 1.00 87.44 440 ARG A CA 1
ATOM 3360 C C . ARG A 1 440 ? -3.592 21.129 3.085 1.00 87.44 440 ARG A C 1
ATOM 3362 O O . ARG A 1 440 ? -2.679 21.870 3.449 1.00 87.44 440 ARG A O 1
ATOM 3369 N N . ALA A 1 441 ? -3.430 20.238 2.111 1.00 85.62 441 ALA A N 1
ATOM 3370 C CA . ALA A 1 441 ? -2.210 20.159 1.316 1.00 85.62 441 ALA A CA 1
ATOM 3371 C C . ALA A 1 441 ? -1.991 21.462 0.525 1.00 85.62 441 ALA A C 1
ATOM 3373 O O . ALA A 1 441 ? -0.881 22.001 0.538 1.00 85.62 441 ALA A O 1
ATOM 3374 N N . ALA A 1 442 ? -3.056 22.010 -0.073 1.00 83.62 442 ALA A N 1
ATOM 3375 C CA . ALA A 1 442 ? -3.014 23.289 -0.778 1.00 83.62 442 ALA A CA 1
ATOM 3376 C C . ALA A 1 442 ? -2.665 24.463 0.157 1.00 83.62 442 ALA A C 1
ATOM 3378 O O . ALA A 1 442 ? -1.790 25.261 -0.178 1.00 83.62 442 ALA A O 1
ATOM 3379 N N . GLU A 1 443 ? -3.264 24.536 1.352 1.00 86.62 443 GLU A N 1
ATOM 3380 C CA . GLU A 1 443 ? -2.946 25.557 2.368 1.00 86.62 443 GLU A CA 1
ATOM 3381 C C . GLU A 1 443 ? -1.467 25.556 2.783 1.00 86.62 443 GLU A C 1
ATOM 3383 O O . GLU A 1 443 ? -0.898 26.605 3.090 1.00 86.62 443 GLU A O 1
ATOM 3388 N N . LEU A 1 444 ? -0.845 24.375 2.813 1.00 84.19 444 LEU A N 1
ATOM 3389 C CA . LEU A 1 444 ? 0.538 24.172 3.245 1.00 84.19 444 LEU A CA 1
ATOM 3390 C C . LEU A 1 444 ? 1.564 24.234 2.093 1.00 84.19 444 LEU A C 1
ATOM 3392 O O . LEU A 1 444 ? 2.752 24.023 2.338 1.00 84.19 444 LEU A O 1
ATOM 3396 N N . ASP A 1 445 ? 1.138 24.504 0.851 1.00 84.25 445 ASP A N 1
ATOM 3397 C CA . ASP A 1 445 ? 1.964 24.424 -0.372 1.00 84.25 445 ASP A CA 1
ATOM 3398 C C . ASP A 1 445 ? 2.740 23.092 -0.481 1.00 84.25 445 ASP A C 1
ATOM 3400 O O . ASP A 1 445 ? 3.942 23.028 -0.778 1.00 84.25 445 ASP A O 1
ATOM 3404 N N . VAL A 1 446 ? 2.046 21.985 -0.218 1.00 84.62 446 VAL A N 1
ATOM 3405 C CA . VAL A 1 446 ? 2.549 20.622 -0.433 1.00 84.62 446 VAL A CA 1
ATOM 3406 C C . VAL A 1 446 ? 1.540 19.814 -1.244 1.00 84.62 446 VAL A C 1
ATOM 3408 O O . VAL A 1 446 ? 0.371 20.164 -1.344 1.00 84.62 446 VAL A O 1
ATOM 3411 N N . SER A 1 447 ? 1.978 18.713 -1.855 1.00 84.06 447 SER A N 1
ATOM 3412 C CA . SER A 1 447 ? 1.030 17.810 -2.523 1.00 84.06 447 SER A CA 1
ATOM 3413 C C . SER A 1 447 ? 0.352 16.876 -1.519 1.00 84.06 447 SER A C 1
ATOM 3415 O O . SER A 1 447 ? 0.917 16.569 -0.465 1.00 84.06 447 SER A O 1
ATOM 3417 N N . LEU A 1 448 ? -0.822 16.351 -1.887 1.00 87.06 448 LEU A N 1
ATOM 3418 C CA . LEU A 1 448 ? -1.532 15.325 -1.115 1.00 87.06 448 LEU A CA 1
ATOM 3419 C C . LEU A 1 448 ? -0.628 14.126 -0.783 1.00 87.06 448 LEU A C 1
ATOM 3421 O O . LEU A 1 448 ? -0.630 13.641 0.343 1.00 87.06 448 LEU A O 1
ATOM 3425 N N . PHE A 1 449 ? 0.209 13.705 -1.736 1.00 89.62 449 PHE A N 1
ATOM 3426 C CA . PHE A 1 449 ? 1.227 12.670 -1.536 1.00 89.62 449 PHE A CA 1
ATOM 3427 C C . PHE A 1 449 ? 2.150 12.974 -0.348 1.00 89.62 449 PHE A C 1
ATOM 3429 O O . PHE A 1 449 ? 2.339 12.111 0.507 1.00 89.62 449 PHE A O 1
ATOM 3436 N N . HIS A 1 450 ? 2.693 14.195 -0.268 1.00 91.69 450 HIS A N 1
ATOM 3437 C CA . HIS A 1 450 ? 3.586 14.575 0.826 1.00 91.69 450 HIS A CA 1
ATOM 3438 C C . HIS A 1 450 ? 2.845 14.574 2.159 1.00 91.69 450 HIS A C 1
ATOM 3440 O O . HIS A 1 450 ? 3.372 14.060 3.137 1.00 91.69 450 HIS A O 1
ATOM 3446 N N . LEU A 1 451 ? 1.613 15.088 2.192 1.00 91.25 451 LEU A N 1
ATOM 3447 C CA . LEU A 1 451 ? 0.820 15.161 3.417 1.00 91.25 451 LEU A CA 1
ATOM 3448 C C . LEU A 1 451 ? 0.446 13.766 3.953 1.00 91.25 451 LEU A C 1
ATOM 3450 O O . LEU A 1 451 ? 0.603 13.489 5.143 1.00 91.25 451 LEU A O 1
ATOM 3454 N N . VAL A 1 452 ? 0.024 12.858 3.069 1.00 94.38 452 VAL A N 1
ATOM 3455 C CA . VAL A 1 452 ? -0.297 11.458 3.403 1.00 94.38 452 VAL A CA 1
ATOM 3456 C C . VAL A 1 452 ? 0.956 10.691 3.850 1.00 94.38 452 VAL A C 1
ATOM 3458 O O . VAL A 1 452 ? 0.905 9.934 4.827 1.00 94.38 452 VAL A O 1
ATOM 3461 N N . LEU A 1 453 ? 2.099 10.922 3.192 1.00 94.69 453 LEU A N 1
ATOM 3462 C CA . LEU A 1 453 ? 3.394 10.370 3.598 1.00 94.69 453 LEU A CA 1
ATOM 3463 C C . LEU A 1 453 ? 3.841 10.921 4.960 1.00 94.69 453 LEU A C 1
ATOM 3465 O O . LEU A 1 453 ? 4.347 10.163 5.785 1.00 94.69 453 LEU A O 1
ATOM 3469 N N . THR A 1 454 ? 3.614 12.206 5.246 1.00 94.31 454 THR A N 1
ATOM 3470 C CA . THR A 1 454 ? 3.896 12.807 6.557 1.00 94.31 454 THR A CA 1
ATOM 3471 C C . THR A 1 454 ? 3.106 12.129 7.670 1.00 94.31 454 THR A C 1
ATOM 3473 O O . THR A 1 454 ? 3.694 11.781 8.696 1.00 94.31 454 THR A O 1
ATOM 3476 N N . ALA A 1 455 ? 1.805 11.894 7.473 1.00 94.25 455 ALA A N 1
ATOM 3477 C CA . ALA A 1 455 ? 0.991 11.149 8.433 1.00 94.25 455 ALA A CA 1
ATOM 3478 C C . ALA A 1 455 ? 1.577 9.747 8.686 1.00 94.25 455 ALA A C 1
ATOM 3480 O O . ALA A 1 455 ? 1.675 9.301 9.831 1.00 94.25 455 ALA A O 1
ATOM 3481 N N . TYR A 1 456 ? 2.047 9.072 7.632 1.00 95.62 456 TYR A N 1
ATOM 3482 C CA . TYR A 1 456 ? 2.622 7.734 7.761 1.00 95.62 456 TYR A CA 1
ATOM 3483 C C . TYR A 1 456 ? 3.957 7.761 8.515 1.00 95.62 456 TYR A C 1
ATOM 3485 O O . TYR A 1 456 ? 4.148 6.995 9.456 1.00 95.62 456 TYR A O 1
ATOM 3493 N N . ILE A 1 457 ? 4.842 8.705 8.184 1.00 93.31 457 ILE A N 1
ATOM 3494 C CA . ILE A 1 457 ? 6.121 8.925 8.875 1.00 93.31 457 ILE A CA 1
ATOM 3495 C C . ILE A 1 457 ? 5.906 9.202 10.370 1.00 93.31 457 ILE A C 1
ATOM 3497 O O . ILE A 1 457 ? 6.617 8.635 11.198 1.00 93.31 457 ILE A O 1
ATOM 3501 N N . ARG A 1 458 ? 4.905 10.014 10.744 1.00 91.38 458 ARG A N 1
ATOM 3502 C CA . ARG A 1 458 ? 4.574 10.277 12.157 1.00 91.38 458 ARG A CA 1
ATOM 3503 C C . ARG A 1 458 ? 4.119 9.017 12.889 1.00 91.38 458 ARG A C 1
ATOM 3505 O O . ARG A 1 458 ? 4.530 8.796 14.026 1.00 91.38 458 ARG A O 1
ATOM 3512 N N . ARG A 1 459 ? 3.302 8.175 12.250 1.00 91.88 459 ARG A N 1
ATOM 3513 C CA . ARG A 1 459 ? 2.883 6.894 12.837 1.00 91.88 459 ARG A CA 1
ATOM 3514 C C . ARG A 1 459 ? 4.040 5.919 12.977 1.00 91.88 459 ARG A C 1
ATOM 3516 O O . ARG A 1 459 ? 4.207 5.360 14.054 1.00 91.88 459 ARG A O 1
ATOM 3523 N N . LEU A 1 460 ? 4.888 5.795 11.960 1.00 91.31 460 LEU A N 1
ATOM 3524 C CA . LEU A 1 460 ? 6.102 4.981 12.033 1.00 91.31 460 LEU A CA 1
ATOM 3525 C C . LEU A 1 460 ? 7.042 5.450 13.154 1.00 91.31 460 LEU A C 1
ATOM 3527 O O . LEU A 1 460 ? 7.583 4.609 13.868 1.00 91.31 460 LEU A O 1
ATOM 3531 N N . ALA A 1 461 ? 7.191 6.765 13.355 1.00 88.00 461 ALA A N 1
ATOM 3532 C CA . ALA A 1 461 ? 7.975 7.324 14.460 1.00 88.00 461 ALA A CA 1
ATOM 3533 C C . ALA A 1 461 ? 7.420 6.884 15.822 1.00 88.00 461 ALA A C 1
ATOM 3535 O O . ALA A 1 461 ? 8.167 6.429 16.688 1.00 88.00 461 ALA A O 1
ATOM 3536 N N . CYS A 1 462 ? 6.098 6.964 15.997 1.00 87.38 462 CYS A N 1
ATOM 3537 C CA . CYS A 1 462 ? 5.450 6.555 17.238 1.00 87.38 462 CYS A CA 1
ATOM 3538 C C . CYS A 1 462 ? 5.469 5.040 17.459 1.00 87.38 462 CYS A C 1
ATOM 3540 O O . CYS A 1 462 ? 5.742 4.611 18.575 1.00 87.38 462 CYS A O 1
ATOM 3542 N N . TRP A 1 463 ? 5.222 4.227 16.428 1.00 87.06 463 TRP A N 1
ATOM 3543 C CA . TRP A 1 463 ? 5.281 2.766 16.537 1.00 87.06 463 TRP A CA 1
ATOM 3544 C C . TRP A 1 463 ? 6.704 2.268 16.792 1.00 87.06 463 TRP A C 1
ATOM 3546 O O . TRP A 1 463 ? 6.901 1.376 17.604 1.00 87.06 463 TRP A O 1
ATOM 3556 N N . GLY A 1 464 ? 7.707 2.857 16.139 1.00 82.62 464 GLY A N 1
ATOM 3557 C CA . GLY A 1 464 ? 9.112 2.504 16.354 1.00 82.62 464 GLY A CA 1
ATOM 3558 C C . GLY A 1 464 ? 9.737 3.129 17.608 1.00 82.62 464 GLY A C 1
ATOM 3559 O O . GLY A 1 464 ? 10.860 2.779 17.968 1.00 82.62 464 GLY A O 1
ATOM 3560 N N . GLY A 1 465 ? 9.064 4.087 18.257 1.00 80.88 465 GLY A N 1
ATOM 3561 C CA . GLY A 1 465 ? 9.622 4.859 19.372 1.00 80.88 465 GLY A CA 1
ATOM 3562 C C . GLY A 1 465 ? 10.882 5.656 18.998 1.00 80.88 465 GLY A C 1
ATOM 3563 O O . GLY A 1 465 ? 11.734 5.895 19.852 1.00 80.88 465 GLY A O 1
ATOM 3564 N N . GLN A 1 466 ? 11.046 6.018 17.720 1.00 79.38 466 GLN A N 1
ATOM 3565 C CA . GLN A 1 466 ? 12.210 6.745 17.202 1.00 79.38 466 GLN A CA 1
ATOM 3566 C C . GLN A 1 466 ? 11.774 8.061 16.560 1.00 79.38 466 GLN A C 1
ATOM 3568 O O . GLN A 1 466 ? 10.779 8.113 15.846 1.00 79.38 466 GLN A O 1
ATOM 3573 N N . GLN A 1 467 ? 12.572 9.113 16.741 1.00 85.06 467 GLN A N 1
ATOM 3574 C CA . GLN A 1 467 ? 12.329 10.391 16.067 1.00 85.06 467 GLN A CA 1
ATOM 3575 C C . GLN A 1 467 ? 12.780 10.365 14.603 1.00 85.06 467 GLN A C 1
ATOM 3577 O O . GLN A 1 467 ? 12.104 10.920 13.749 1.00 85.06 467 GLN A O 1
ATOM 3582 N N . GLN A 1 468 ? 13.894 9.708 14.275 1.00 88.00 468 GLN A N 1
ATOM 3583 C CA . GLN A 1 468 ? 14.351 9.599 12.889 1.00 88.00 468 GLN A CA 1
ATOM 3584 C C . GLN A 1 468 ? 13.754 8.359 12.221 1.00 88.00 468 GLN A C 1
ATOM 3586 O O . GLN A 1 468 ? 14.002 7.235 12.654 1.00 88.00 468 GLN A O 1
ATOM 3591 N N . VAL A 1 469 ? 13.001 8.570 11.143 1.00 87.69 469 VAL A N 1
ATOM 3592 C CA . VAL A 1 469 ? 12.310 7.521 10.387 1.00 87.69 469 VAL A CA 1
ATOM 3593 C C . VAL A 1 469 ? 12.830 7.501 8.961 1.00 87.69 469 VAL A C 1
ATOM 3595 O O . VAL A 1 469 ? 13.043 8.552 8.359 1.00 87.69 469 VAL A O 1
ATOM 3598 N N . THR A 1 470 ? 13.017 6.299 8.415 1.00 89.44 470 THR A N 1
ATOM 3599 C CA . THR A 1 470 ? 13.329 6.092 6.997 1.00 89.44 470 THR A CA 1
ATOM 3600 C C . THR A 1 470 ? 12.261 5.226 6.352 1.00 89.44 470 THR A C 1
ATOM 3602 O O . THR A 1 470 ? 11.994 4.121 6.821 1.00 89.44 470 THR A O 1
ATOM 3605 N N . VAL A 1 471 ? 11.676 5.729 5.269 1.00 91.44 471 VAL A N 1
ATOM 3606 C CA . VAL A 1 471 ? 10.661 5.032 4.472 1.00 91.44 471 VAL A CA 1
ATOM 3607 C C . VAL A 1 471 ? 11.197 4.851 3.060 1.00 91.44 471 VAL A C 1
ATOM 3609 O O . VAL A 1 471 ? 11.689 5.808 2.466 1.00 91.44 471 VAL A O 1
ATOM 3612 N N . ASN A 1 472 ? 11.101 3.642 2.507 1.00 91.69 472 ASN A N 1
ATOM 3613 C CA . ASN A 1 472 ? 11.392 3.416 1.092 1.00 91.69 472 ASN A CA 1
ATOM 3614 C C . ASN A 1 472 ? 10.179 3.881 0.277 1.00 91.69 472 ASN A C 1
ATOM 3616 O O . ASN A 1 472 ? 9.108 3.279 0.352 1.00 91.69 472 ASN A O 1
ATOM 3620 N N . VAL A 1 473 ? 10.319 4.966 -0.473 1.00 91.50 473 VAL A N 1
ATOM 3621 C CA . VAL A 1 473 ? 9.210 5.575 -1.210 1.00 91.50 473 VAL A CA 1
ATOM 3622 C C . VAL A 1 473 ? 9.326 5.223 -2.687 1.00 91.50 473 VAL A C 1
ATOM 3624 O O . VAL A 1 473 ? 10.393 5.376 -3.281 1.00 91.50 473 VAL A O 1
ATOM 3627 N N . ALA A 1 474 ? 8.242 4.706 -3.265 1.00 88.56 474 ALA A N 1
ATOM 3628 C CA . ALA A 1 474 ? 8.201 4.291 -4.661 1.00 88.56 474 ALA A CA 1
ATOM 3629 C C . ALA A 1 474 ? 8.156 5.494 -5.616 1.00 88.56 474 ALA A C 1
ATOM 3631 O O . ALA A 1 474 ? 7.422 6.454 -5.382 1.00 88.56 474 ALA A O 1
ATOM 3632 N N . ARG A 1 475 ? 8.887 5.388 -6.727 1.00 84.25 475 ARG A N 1
ATOM 3633 C CA . ARG A 1 475 ? 8.880 6.327 -7.858 1.00 84.25 475 ARG A CA 1
ATOM 3634 C C . ARG A 1 475 ? 8.527 5.600 -9.151 1.00 84.25 475 ARG A C 1
ATOM 3636 O O . ARG A 1 475 ? 8.736 4.394 -9.250 1.00 84.25 475 ARG A O 1
ATOM 3643 N N . ALA A 1 476 ? 8.017 6.324 -10.146 1.00 77.06 476 ALA A N 1
ATOM 3644 C CA . ALA A 1 476 ? 7.605 5.731 -11.420 1.00 77.06 476 ALA A CA 1
ATOM 3645 C C . ALA A 1 476 ? 8.790 5.321 -12.312 1.00 77.06 476 ALA A C 1
ATOM 3647 O O . ALA A 1 476 ? 8.670 4.347 -13.049 1.00 77.06 476 ALA A O 1
ATOM 3648 N N . GLY A 1 477 ? 9.917 6.045 -12.258 1.00 76.69 477 GLY A N 1
ATOM 3649 C CA . GLY A 1 477 ? 11.139 5.703 -12.998 1.00 76.69 477 GLY A CA 1
ATOM 3650 C C . GLY A 1 477 ? 11.046 5.918 -14.514 1.00 76.69 477 GLY A C 1
ATOM 3651 O O . GLY A 1 477 ? 11.789 5.299 -15.280 1.00 76.69 477 GLY A O 1
ATOM 3652 N N . ARG A 1 478 ? 10.123 6.782 -14.962 1.00 80.56 478 ARG A N 1
ATOM 3653 C CA . ARG A 1 478 ? 9.828 7.052 -16.385 1.00 80.56 478 ARG A CA 1
ATOM 3654 C C . ARG A 1 478 ? 10.475 8.336 -16.903 1.00 80.56 478 ARG A C 1
ATOM 3656 O O . ARG A 1 478 ? 10.065 8.874 -17.923 1.00 80.56 478 ARG A O 1
ATOM 3663 N N . GLU A 1 479 ? 11.502 8.823 -16.217 1.00 74.81 479 GLU A N 1
ATOM 3664 C CA . GLU A 1 479 ? 12.199 10.072 -16.551 1.00 74.81 479 GLU A CA 1
ATOM 3665 C C . GLU A 1 479 ? 13.381 9.838 -17.511 1.00 74.81 479 GLU A C 1
ATOM 3667 O O . GLU A 1 479 ? 14.058 10.779 -17.935 1.00 74.81 479 GLU A O 1
ATOM 3672 N N . ALA A 1 480 ? 13.654 8.574 -17.860 1.00 76.00 480 ALA A N 1
ATOM 3673 C CA . ALA A 1 480 ? 14.670 8.228 -18.842 1.00 76.00 480 ALA A CA 1
ATOM 3674 C C . ALA A 1 480 ? 14.293 8.763 -20.231 1.00 76.00 480 ALA A C 1
ATOM 3676 O O . ALA A 1 480 ? 13.134 8.753 -20.640 1.00 76.00 480 ALA A O 1
ATOM 3677 N N . ARG A 1 481 ? 15.306 9.202 -20.986 1.00 79.12 481 ARG A N 1
ATOM 3678 C CA . ARG A 1 481 ? 15.143 9.747 -22.341 1.00 79.12 481 ARG A CA 1
ATOM 3679 C C . ARG A 1 481 ? 14.954 8.622 -23.360 1.00 79.12 481 ARG A C 1
ATOM 3681 O O . ARG A 1 481 ? 15.862 8.328 -24.133 1.00 79.12 481 ARG A O 1
ATOM 3688 N N . VAL A 1 482 ? 13.793 7.981 -23.314 1.00 81.44 482 VAL A N 1
ATOM 3689 C CA . VAL A 1 482 ? 13.348 6.952 -24.259 1.00 81.44 482 VAL A CA 1
ATOM 3690 C C . VAL A 1 482 ? 12.026 7.420 -24.855 1.00 81.44 482 VAL A C 1
ATOM 3692 O O . VAL A 1 482 ? 11.147 7.886 -24.127 1.00 81.44 482 VAL A O 1
ATOM 3695 N N . GLN A 1 483 ? 11.894 7.343 -26.178 1.00 82.19 483 GLN A N 1
ATOM 3696 C CA . GLN A 1 483 ? 10.657 7.723 -26.854 1.00 82.19 483 GLN A CA 1
ATOM 3697 C C . GLN A 1 483 ? 9.512 6.811 -26.385 1.00 82.19 483 GLN A C 1
ATOM 3699 O O . GLN A 1 483 ? 9.725 5.651 -26.044 1.00 82.19 483 GLN A O 1
ATOM 3704 N N . ASP A 1 484 ? 8.299 7.352 -26.287 1.00 85.56 484 ASP A N 1
ATOM 3705 C CA . ASP A 1 484 ? 7.098 6.629 -25.847 1.00 85.56 484 ASP A CA 1
ATOM 3706 C C . ASP A 1 484 ? 7.176 5.991 -24.448 1.00 85.56 484 ASP A C 1
ATOM 3708 O O . ASP A 1 484 ? 6.297 5.206 -24.092 1.00 85.56 484 ASP A O 1
ATOM 3712 N N . ILE A 1 485 ? 8.171 6.338 -23.612 1.00 84.06 485 ILE A N 1
ATOM 3713 C CA . ILE A 1 485 ? 8.390 5.696 -22.303 1.00 84.06 485 ILE A CA 1
ATOM 3714 C C . ILE A 1 485 ? 7.148 5.706 -21.410 1.00 84.06 485 ILE A C 1
ATOM 3716 O O . ILE A 1 485 ? 6.947 4.766 -20.652 1.00 84.06 485 ILE A O 1
ATOM 3720 N N . ALA A 1 486 ? 6.274 6.709 -21.524 1.00 82.50 486 ALA A N 1
ATOM 3721 C CA . ALA A 1 486 ? 5.011 6.781 -20.789 1.00 82.50 486 ALA A CA 1
ATOM 3722 C C . ALA A 1 486 ? 4.022 5.647 -21.140 1.00 82.50 486 ALA A C 1
ATOM 3724 O O . ALA A 1 486 ? 3.222 5.267 -20.292 1.00 82.50 486 ALA A O 1
ATOM 3725 N N . ARG A 1 487 ? 4.101 5.076 -22.351 1.00 88.00 487 ARG A N 1
ATOM 3726 C CA . ARG A 1 487 ? 3.232 3.992 -22.852 1.00 88.00 487 ARG A CA 1
ATOM 3727 C C . ARG A 1 487 ? 3.912 2.621 -22.903 1.00 88.00 487 ARG A C 1
ATOM 3729 O O . ARG A 1 487 ? 3.274 1.633 -23.255 1.00 88.00 487 ARG A O 1
ATOM 3736 N N . LEU A 1 488 ? 5.193 2.530 -22.550 1.00 91.31 488 LEU A N 1
ATOM 3737 C CA . LEU A 1 488 ? 5.883 1.242 -22.488 1.00 91.31 488 LEU A CA 1
ATOM 3738 C C . LEU A 1 488 ? 5.471 0.449 -21.242 1.00 91.31 488 LEU A C 1
ATOM 3740 O O . LEU A 1 488 ? 5.342 0.996 -20.144 1.00 91.31 488 LEU A O 1
ATOM 3744 N N . VAL A 1 489 ? 5.332 -0.865 -21.400 1.00 94.81 489 VAL A N 1
ATOM 3745 C CA . VAL A 1 489 ? 5.170 -1.813 -20.291 1.00 94.81 489 VAL A CA 1
ATOM 3746 C C . VAL A 1 489 ? 6.542 -2.349 -19.900 1.00 94.81 489 VAL A C 1
ATOM 3748 O O . VAL A 1 489 ? 7.287 -2.832 -20.754 1.00 94.81 489 VAL A O 1
ATOM 3751 N N . GLY A 1 490 ? 6.879 -2.247 -18.616 1.00 94.62 490 GLY A N 1
ATOM 3752 C CA . GLY A 1 490 ? 8.181 -2.635 -18.087 1.00 94.62 490 GLY A CA 1
ATOM 3753 C C . GLY A 1 490 ? 8.327 -2.326 -16.593 1.00 94.62 490 GLY A C 1
ATOM 3754 O O . GLY A 1 490 ? 7.528 -1.575 -16.037 1.00 94.62 490 GLY A O 1
ATOM 3755 N N . PRO A 1 491 ? 9.336 -2.894 -15.918 1.00 93.56 491 PRO A N 1
ATOM 3756 C CA . PRO A 1 491 ? 9.664 -2.578 -14.530 1.00 93.56 491 PRO A CA 1
ATOM 3757 C C . PRO A 1 491 ? 10.508 -1.297 -14.433 1.00 93.56 491 PRO A C 1
ATOM 3759 O O . PRO A 1 491 ? 11.729 -1.365 -14.267 1.00 93.56 491 PRO A O 1
ATOM 3762 N N . PHE A 1 492 ? 9.872 -0.137 -14.594 1.00 87.75 492 PHE A N 1
ATOM 3763 C CA . PHE A 1 492 ? 10.534 1.167 -14.484 1.00 87.75 492 PHE A CA 1
ATOM 3764 C C . PHE A 1 492 ? 10.589 1.647 -13.033 1.00 87.75 492 PHE A C 1
ATOM 3766 O O . PHE A 1 492 ? 11.568 2.275 -12.629 1.00 87.75 492 PHE A O 1
ATOM 3773 N N . ALA A 1 493 ? 9.558 1.322 -12.253 1.00 86.06 493 ALA A N 1
ATOM 3774 C CA . ALA A 1 493 ? 9.448 1.737 -10.868 1.00 86.06 493 ALA A CA 1
ATOM 3775 C C . ALA A 1 493 ? 10.558 1.157 -9.983 1.00 86.06 493 ALA A C 1
ATOM 3777 O O . ALA A 1 493 ? 10.957 -0.003 -10.103 1.00 86.06 493 ALA A O 1
ATOM 3778 N N . ASP A 1 494 ? 11.003 1.976 -9.036 1.00 86.62 494 ASP A N 1
ATOM 3779 C CA . ASP A 1 494 ? 11.970 1.607 -8.005 1.00 86.62 494 ASP A CA 1
ATOM 3780 C C . ASP A 1 494 ? 11.647 2.364 -6.706 1.00 86.62 494 ASP A C 1
ATOM 3782 O O . ASP A 1 494 ? 10.689 3.141 -6.656 1.00 86.62 494 ASP A O 1
ATOM 3786 N N . THR A 1 495 ? 12.418 2.147 -5.641 1.00 88.44 495 THR A N 1
ATOM 3787 C CA . THR A 1 495 ? 12.240 2.837 -4.358 1.00 88.44 495 THR A CA 1
ATOM 3788 C C . THR A 1 495 ? 13.482 3.610 -3.936 1.00 88.44 495 THR A C 1
ATOM 3790 O O . THR A 1 495 ? 14.607 3.139 -4.106 1.00 88.44 495 THR A O 1
ATOM 3793 N N . LEU A 1 496 ? 13.276 4.791 -3.348 1.00 89.50 496 LEU A N 1
ATOM 3794 C CA . LEU A 1 496 ? 14.333 5.608 -2.752 1.00 89.50 496 LEU A CA 1
ATOM 3795 C C . LEU A 1 496 ? 14.048 5.859 -1.265 1.00 89.50 496 LEU A C 1
ATOM 3797 O O . LEU A 1 496 ? 12.894 6.085 -0.890 1.00 89.50 496 LEU A O 1
ATOM 3801 N N . PRO A 1 497 ? 15.069 5.832 -0.394 1.00 91.81 497 PRO A N 1
ATOM 3802 C CA . PRO A 1 497 ? 14.878 6.055 1.028 1.00 91.81 497 PRO A CA 1
ATOM 3803 C C . PRO A 1 497 ? 14.702 7.540 1.338 1.00 91.81 497 PRO A C 1
ATOM 3805 O O . PRO A 1 497 ? 15.592 8.359 1.107 1.00 91.81 497 PRO A O 1
ATOM 3808 N N . VAL A 1 498 ? 13.568 7.865 1.947 1.00 92.00 498 VAL A N 1
ATOM 3809 C CA . VAL A 1 498 ? 13.262 9.185 2.493 1.00 92.00 498 VAL A CA 1
ATOM 3810 C C . VAL A 1 498 ? 13.449 9.134 4.002 1.00 92.00 498 VAL A C 1
ATOM 3812 O O . VAL A 1 498 ? 12.712 8.443 4.703 1.00 92.00 498 VAL A O 1
ATOM 3815 N N . THR A 1 499 ? 14.444 9.871 4.496 1.00 91.25 499 THR A N 1
ATOM 3816 C CA . THR A 1 499 ? 14.765 9.965 5.927 1.00 91.25 499 THR A CA 1
ATOM 3817 C C . THR A 1 499 ? 14.404 11.336 6.468 1.00 91.25 499 THR A C 1
ATOM 3819 O O . THR A 1 499 ? 14.913 12.344 5.971 1.00 91.25 499 THR A O 1
ATOM 3822 N N . VAL A 1 500 ? 13.562 11.360 7.502 1.00 90.81 500 VAL A N 1
ATOM 3823 C CA . VAL A 1 500 ? 13.054 12.576 8.150 1.00 90.81 500 VAL A CA 1
ATOM 3824 C C . VAL A 1 500 ? 13.096 12.402 9.667 1.00 90.81 500 VAL A C 1
ATOM 3826 O O . VAL A 1 500 ? 12.918 11.294 10.176 1.00 90.81 500 VAL A O 1
ATOM 3829 N N . THR A 1 501 ? 13.345 13.492 10.391 1.00 89.62 501 THR A N 1
ATOM 3830 C CA . THR A 1 501 ? 13.310 13.524 11.857 1.00 89.62 501 THR A CA 1
ATOM 3831 C C . THR A 1 501 ? 12.002 14.156 12.323 1.00 89.62 501 THR A C 1
ATOM 3833 O O . THR A 1 501 ? 11.698 15.290 11.982 1.00 89.62 501 THR A O 1
ATOM 3836 N N . VAL A 1 502 ? 11.229 13.422 13.114 1.00 87.50 502 VAL A N 1
ATOM 3837 C CA . VAL A 1 502 ? 9.961 13.845 13.706 1.00 87.50 502 VAL A CA 1
ATOM 3838 C C . VAL A 1 502 ? 10.221 14.414 15.100 1.00 87.50 502 VAL A C 1
ATOM 3840 O O . VAL A 1 502 ? 10.726 13.719 15.981 1.00 87.50 502 VAL A O 1
ATOM 3843 N N . HIS A 1 503 ? 9.851 15.674 15.316 1.00 80.19 503 HIS A N 1
ATOM 3844 C CA . HIS A 1 503 ? 9.995 16.359 16.602 1.00 80.19 503 HIS A CA 1
ATOM 3845 C C . HIS A 1 503 ? 8.653 16.414 17.354 1.00 80.19 503 HIS A C 1
ATOM 3847 O O . HIS A 1 503 ? 7.664 16.896 16.811 1.00 80.19 503 HIS A O 1
ATOM 3853 N N . GLU A 1 504 ? 8.615 15.966 18.617 1.00 61.59 504 GLU A N 1
ATOM 3854 C CA . GLU A 1 504 ? 7.381 15.890 19.434 1.00 61.59 504 GLU A CA 1
ATOM 3855 C C . GLU A 1 504 ? 6.758 17.258 19.776 1.00 61.59 504 GLU A C 1
ATOM 3857 O O . GLU A 1 504 ? 5.561 17.343 20.036 1.00 61.59 504 GLU A O 1
ATOM 3862 N N . THR A 1 505 ? 7.551 18.334 19.764 1.00 54.53 505 THR A N 1
ATOM 3863 C CA . THR A 1 505 ? 7.123 19.709 20.091 1.00 54.53 505 THR A CA 1
ATOM 3864 C C . THR A 1 505 ? 7.258 20.687 18.918 1.00 54.53 505 THR A C 1
ATOM 3866 O O . THR A 1 505 ? 7.186 21.901 19.115 1.00 54.53 505 THR A O 1
ATOM 3869 N N . GLY A 1 506 ? 7.490 20.174 17.705 1.00 53.41 506 GLY A N 1
ATOM 3870 C CA . GLY A 1 506 ? 7.677 20.990 16.506 1.00 53.41 506 GLY A CA 1
ATOM 3871 C C . GLY A 1 506 ? 6.382 21.623 15.993 1.00 53.41 506 GLY A C 1
ATOM 3872 O O . GLY A 1 506 ? 5.280 21.168 16.300 1.00 53.41 506 GLY A O 1
ATOM 3873 N N . ASP A 1 507 ? 6.524 22.664 15.171 1.00 59.75 507 ASP A N 1
ATOM 3874 C CA . ASP A 1 507 ? 5.412 23.200 14.388 1.00 59.75 507 ASP A CA 1
ATOM 3875 C C . ASP A 1 507 ? 4.883 22.103 13.453 1.00 59.75 507 ASP A C 1
ATOM 3877 O O . ASP A 1 507 ? 5.554 21.685 12.507 1.00 59.75 507 ASP A O 1
ATOM 3881 N N . THR A 1 508 ? 3.669 21.625 13.724 1.00 62.34 508 THR A N 1
ATOM 3882 C CA . THR A 1 508 ? 3.003 20.583 12.928 1.00 62.34 508 THR A CA 1
ATOM 3883 C C . THR A 1 508 ? 2.859 20.955 11.448 1.00 62.34 508 THR A C 1
ATOM 3885 O O . THR A 1 508 ? 2.726 20.059 10.616 1.00 62.34 508 THR A O 1
ATOM 3888 N N . ALA A 1 509 ? 2.923 22.248 11.101 1.00 69.44 509 ALA A N 1
ATOM 3889 C CA . ALA A 1 509 ? 2.876 22.722 9.720 1.00 69.44 509 ALA A CA 1
ATOM 3890 C C . ALA A 1 509 ? 4.225 22.614 8.980 1.00 69.44 509 ALA A C 1
ATOM 3892 O O . ALA A 1 509 ? 4.237 22.620 7.750 1.00 69.44 509 ALA A O 1
ATOM 3893 N N . ALA A 1 510 ? 5.355 22.485 9.686 1.00 82.31 510 ALA A N 1
ATOM 3894 C CA . ALA A 1 510 ? 6.682 22.434 9.065 1.00 82.31 510 ALA A CA 1
ATOM 3895 C C . ALA A 1 510 ? 7.024 21.048 8.490 1.00 82.31 510 ALA A C 1
ATOM 3897 O O . ALA A 1 510 ? 7.641 20.945 7.428 1.00 82.31 510 ALA A O 1
ATOM 3898 N N . LEU A 1 511 ? 6.582 19.972 9.150 1.00 88.88 511 LEU A N 1
ATOM 3899 C CA . LEU A 1 511 ? 6.956 18.602 8.787 1.00 88.88 511 LEU A CA 1
ATOM 3900 C C . LEU A 1 511 ? 6.545 18.193 7.354 1.00 88.88 511 LEU A C 1
ATOM 3902 O O . LEU A 1 511 ? 7.356 17.558 6.678 1.00 88.88 511 LEU A O 1
ATOM 3906 N N . PRO A 1 512 ? 5.356 18.552 6.823 1.00 91.06 512 PRO A N 1
ATOM 3907 C CA . PRO A 1 512 ? 5.030 18.290 5.418 1.00 91.06 512 PRO A CA 1
ATOM 3908 C C . PRO A 1 512 ? 6.018 18.920 4.430 1.00 91.06 512 PRO A C 1
ATOM 3910 O O . PRO A 1 512 ? 6.363 18.307 3.417 1.00 91.06 512 PRO A O 1
ATOM 3913 N N . HIS A 1 513 ? 6.528 20.114 4.740 1.00 89.50 513 HIS A N 1
ATOM 3914 C CA . HIS A 1 513 ? 7.549 20.764 3.925 1.00 89.50 513 HIS A CA 1
ATOM 3915 C C . HIS A 1 513 ? 8.898 20.038 4.021 1.00 89.50 513 HIS A C 1
ATOM 3917 O O . HIS A 1 513 ? 9.556 19.830 3.004 1.00 89.50 513 HIS A O 1
ATOM 3923 N N . GLU A 1 514 ? 9.292 19.590 5.213 1.00 92.50 514 GLU A N 1
ATOM 3924 C CA . GLU A 1 514 ? 10.512 18.793 5.408 1.00 92.50 514 GLU A CA 1
ATOM 3925 C C . GLU A 1 514 ? 10.455 17.461 4.649 1.00 92.50 514 GLU A C 1
ATOM 3927 O O . GLU A 1 514 ? 11.424 17.087 3.986 1.00 92.50 514 GLU A O 1
ATOM 3932 N N . VAL A 1 515 ? 9.303 16.781 4.668 1.00 93.06 515 VAL A N 1
ATOM 3933 C CA . VAL A 1 515 ? 9.062 15.563 3.878 1.00 93.06 515 VAL A CA 1
ATOM 3934 C C . VAL A 1 515 ? 9.176 15.855 2.381 1.00 93.06 515 VAL A C 1
ATOM 3936 O O . VAL A 1 515 ? 9.853 15.113 1.670 1.00 93.06 515 VAL A O 1
ATOM 3939 N N . ARG A 1 516 ? 8.587 16.959 1.896 1.00 91.12 516 ARG A N 1
ATOM 3940 C CA . ARG A 1 516 ? 8.730 17.413 0.501 1.00 91.12 516 ARG A CA 1
ATOM 3941 C C . ARG A 1 516 ? 10.188 17.659 0.123 1.00 91.12 516 ARG A C 1
ATOM 3943 O O . ARG A 1 516 ? 10.629 17.194 -0.925 1.00 91.12 516 ARG A O 1
ATOM 3950 N N . VAL A 1 517 ? 10.948 18.365 0.956 1.00 91.00 517 VAL A N 1
ATOM 3951 C CA . VAL A 1 517 ? 12.372 18.630 0.701 1.00 91.00 517 VAL A CA 1
ATOM 3952 C C . VAL A 1 517 ? 13.170 17.325 0.662 1.00 91.00 517 VAL A C 1
ATOM 3954 O O . VAL A 1 517 ? 13.916 17.109 -0.292 1.00 91.00 517 VAL A O 1
ATOM 3957 N N . ALA A 1 518 ? 12.964 16.428 1.631 1.00 91.44 518 ALA A N 1
ATOM 3958 C CA . ALA A 1 518 ? 13.660 15.144 1.703 1.00 91.44 518 ALA A CA 1
ATOM 3959 C C . ALA A 1 518 ? 13.342 14.223 0.510 1.00 91.44 518 ALA A C 1
ATOM 3961 O O . ALA A 1 518 ? 14.240 13.554 -0.011 1.00 91.44 518 ALA A O 1
ATOM 3962 N N . TRP A 1 519 ? 12.087 14.211 0.050 1.00 90.50 519 TRP A N 1
ATOM 3963 C CA . TRP A 1 519 ? 11.681 13.503 -1.164 1.00 90.50 519 TRP A CA 1
ATOM 3964 C C . TRP A 1 519 ? 12.377 14.067 -2.407 1.00 90.50 519 TRP A C 1
ATOM 3966 O O . TRP A 1 519 ? 13.031 13.324 -3.135 1.00 90.50 519 TRP A O 1
ATOM 3976 N N . LEU A 1 520 ? 12.319 15.387 -2.614 1.00 86.06 520 LEU A N 1
ATOM 3977 C CA . LEU A 1 520 ? 12.941 16.039 -3.772 1.00 86.06 520 LEU A CA 1
ATOM 3978 C C . LEU A 1 520 ? 14.468 15.887 -3.792 1.00 86.06 520 LEU A C 1
ATOM 3980 O O . LEU A 1 520 ? 15.059 15.774 -4.864 1.00 86.06 520 LEU A O 1
ATOM 3984 N N . ASP A 1 521 ? 15.121 15.893 -2.628 1.00 87.06 521 ASP A N 1
ATOM 3985 C CA . ASP A 1 521 ? 16.554 15.603 -2.519 1.00 87.06 521 ASP A CA 1
ATOM 3986 C C . ASP A 1 521 ? 16.883 14.166 -2.927 1.00 87.06 521 ASP A C 1
ATOM 3988 O O . ASP A 1 521 ? 17.876 13.945 -3.624 1.00 87.06 521 ASP A O 1
ATOM 3992 N N . SER A 1 522 ? 16.035 13.211 -2.538 1.00 88.38 522 SER A N 1
ATOM 3993 C CA . SER A 1 522 ? 16.188 11.802 -2.909 1.00 88.38 522 SER A CA 1
ATOM 3994 C C . SER A 1 522 ? 16.000 11.610 -4.417 1.00 88.38 522 SER A C 1
ATOM 3996 O O . SER A 1 522 ? 16.877 11.040 -5.063 1.00 88.38 522 SER A O 1
ATOM 3998 N N . GLU A 1 523 ? 14.937 12.172 -5.003 1.00 83.81 523 GLU A N 1
ATOM 3999 C CA . GLU A 1 523 ? 14.667 12.119 -6.451 1.00 83.81 523 GLU A CA 1
ATOM 4000 C C . GLU A 1 523 ? 15.791 12.754 -7.283 1.00 83.81 523 GLU A C 1
ATOM 4002 O O . GLU A 1 523 ? 16.225 12.186 -8.286 1.00 83.81 523 GLU A O 1
ATOM 4007 N N . ARG A 1 524 ? 16.354 13.891 -6.840 1.00 85.19 524 ARG A N 1
ATOM 4008 C CA . ARG A 1 524 ? 17.516 14.526 -7.497 1.00 85.19 524 ARG A CA 1
ATOM 4009 C C . ARG A 1 524 ? 18.751 13.623 -7.567 1.00 85.19 524 ARG A C 1
ATOM 4011 O O . ARG A 1 524 ? 19.643 13.891 -8.371 1.00 85.19 524 ARG A O 1
ATOM 4018 N N . ARG A 1 525 ? 18.819 12.602 -6.711 1.00 87.00 525 ARG A N 1
ATOM 4019 C CA . ARG A 1 525 ? 19.889 11.598 -6.617 1.00 87.00 525 ARG A CA 1
ATOM 4020 C C . ARG A 1 525 ? 19.388 10.202 -7.001 1.00 87.00 525 ARG A C 1
ATOM 4022 O O . ARG A 1 525 ? 19.975 9.198 -6.600 1.00 87.00 525 ARG A O 1
ATOM 4029 N N . GLY A 1 526 ? 18.298 10.134 -7.765 1.00 84.44 526 GLY A N 1
ATOM 4030 C CA . GLY A 1 526 ? 17.572 8.911 -8.099 1.00 84.44 526 GLY A CA 1
ATOM 4031 C C . GLY A 1 526 ? 18.144 8.091 -9.257 1.00 84.44 526 GLY A C 1
ATOM 4032 O O . GLY A 1 526 ? 17.429 7.251 -9.795 1.00 84.44 526 GLY A O 1
ATOM 4033 N N . SER A 1 527 ? 19.396 8.316 -9.682 1.00 86.75 527 SER A N 1
ATOM 4034 C CA . SER A 1 527 ? 20.026 7.464 -10.710 1.00 86.75 527 SER A CA 1
ATOM 4035 C C . SER A 1 527 ? 20.419 6.074 -10.187 1.00 86.75 527 SER A C 1
ATOM 4037 O O . SER A 1 527 ? 20.691 5.166 -10.977 1.00 86.75 527 SER A O 1
ATOM 4039 N N . VAL A 1 528 ? 20.451 5.903 -8.862 1.00 88.75 528 VAL A N 1
ATOM 4040 C CA . VAL A 1 528 ? 20.684 4.622 -8.186 1.00 88.75 528 VAL A CA 1
ATOM 4041 C C . VAL A 1 528 ? 19.403 3.807 -8.069 1.00 88.75 528 VAL A C 1
ATOM 4043 O O . VAL A 1 528 ? 18.309 4.358 -7.996 1.00 88.75 528 VAL A O 1
ATOM 4046 N N . THR A 1 529 ? 19.563 2.487 -7.997 1.00 87.62 529 THR A N 1
ATOM 4047 C CA . THR A 1 529 ? 18.452 1.551 -7.785 1.00 87.62 529 THR A CA 1
ATOM 4048 C C . THR A 1 529 ? 18.411 0.999 -6.365 1.00 87.62 529 THR A C 1
ATOM 4050 O O . THR A 1 529 ? 19.417 1.062 -5.648 1.00 87.62 529 THR A O 1
ATOM 4053 N N . THR A 1 530 ? 17.304 0.359 -5.968 1.00 84.38 530 THR A N 1
ATOM 4054 C CA . THR A 1 530 ? 17.230 -0.357 -4.676 1.00 84.38 530 THR A CA 1
ATOM 4055 C C . THR A 1 530 ? 18.368 -1.377 -4.537 1.00 84.38 530 THR A C 1
ATOM 4057 O O . THR A 1 530 ? 18.952 -1.517 -3.464 1.00 84.38 530 THR A O 1
ATOM 4060 N N . LEU A 1 531 ? 18.759 -2.047 -5.630 1.00 84.44 531 LEU A N 1
ATOM 4061 C CA . LEU A 1 531 ? 19.891 -2.980 -5.629 1.00 84.44 531 LEU A CA 1
ATOM 4062 C C . LEU A 1 531 ? 21.237 -2.284 -5.384 1.00 84.44 531 LEU A C 1
ATOM 4064 O O . LEU A 1 531 ? 22.117 -2.852 -4.738 1.00 84.44 531 LEU A O 1
ATOM 4068 N N . ASP A 1 532 ? 21.421 -1.073 -5.907 1.00 88.00 532 ASP A N 1
ATOM 4069 C CA . ASP A 1 532 ? 22.638 -0.295 -5.668 1.00 88.00 532 ASP A CA 1
ATOM 4070 C C . ASP A 1 532 ? 22.714 0.152 -4.210 1.00 88.00 532 ASP A C 1
ATOM 4072 O O . ASP A 1 532 ? 23.747 -0.035 -3.571 1.00 88.00 532 ASP A O 1
ATOM 4076 N N . LEU A 1 533 ? 21.606 0.655 -3.663 1.00 86.94 533 LEU A N 1
ATOM 4077 C CA . LEU A 1 533 ? 21.494 1.034 -2.255 1.00 86.94 533 LEU A CA 1
ATOM 4078 C C . LEU A 1 533 ? 21.753 -0.165 -1.331 1.00 86.94 533 LEU A C 1
ATOM 4080 O O . LEU A 1 533 ? 22.569 -0.071 -0.418 1.00 86.94 533 LEU A O 1
ATOM 4084 N N . ALA A 1 534 ? 21.161 -1.324 -1.627 1.00 81.56 534 ALA A N 1
ATOM 4085 C CA . ALA A 1 534 ? 21.387 -2.575 -0.903 1.00 81.56 534 ALA A CA 1
ATOM 4086 C C . ALA A 1 534 ? 22.870 -2.992 -0.859 1.00 81.56 534 ALA A C 1
ATOM 4088 O O . ALA A 1 534 ? 23.334 -3.554 0.133 1.00 81.56 534 ALA A O 1
ATOM 4089 N N . ARG A 1 535 ? 23.635 -2.712 -1.924 1.00 83.62 535 ARG A N 1
ATOM 4090 C CA . ARG A 1 535 ? 25.084 -2.982 -1.989 1.00 83.62 535 ARG A CA 1
ATOM 4091 C C . ARG A 1 535 ? 25.924 -1.986 -1.192 1.00 83.62 535 ARG A C 1
ATOM 4093 O O . ARG A 1 535 ? 27.062 -2.310 -0.863 1.00 83.62 535 ARG A O 1
ATOM 4100 N N . LEU A 1 536 ? 25.399 -0.791 -0.924 1.00 82.44 536 LEU A N 1
ATOM 4101 C CA . LEU A 1 536 ? 26.049 0.214 -0.079 1.00 82.44 536 LEU A CA 1
ATOM 4102 C C . LEU A 1 536 ? 25.821 -0.051 1.416 1.00 82.44 536 LEU A C 1
ATOM 4104 O O . LEU A 1 536 ? 26.609 0.415 2.234 1.00 82.44 536 LEU A O 1
ATOM 4108 N N . LEU A 1 537 ? 24.778 -0.807 1.767 1.00 78.12 537 LEU A N 1
ATOM 4109 C CA . LEU A 1 537 ? 24.487 -1.216 3.140 1.00 78.12 537 LEU A CA 1
ATOM 4110 C C . LEU A 1 537 ? 25.424 -2.348 3.612 1.00 78.12 537 LEU A C 1
ATOM 4112 O O . LEU A 1 537 ? 25.846 -3.188 2.803 1.00 78.12 537 LEU A O 1
ATOM 4116 N N . PRO A 1 538 ? 25.744 -2.409 4.920 1.00 69.31 538 PRO A N 1
ATOM 4117 C CA . PRO A 1 538 ? 26.584 -3.465 5.474 1.00 69.31 538 PRO A CA 1
ATOM 4118 C C . PRO A 1 538 ? 25.977 -4.856 5.252 1.00 69.31 538 PRO A C 1
ATOM 4120 O O . PRO A 1 538 ? 24.763 -5.038 5.161 1.00 69.31 538 PRO A O 1
ATOM 4123 N N . THR A 1 539 ? 26.844 -5.864 5.158 1.00 63.91 539 THR A N 1
ATOM 4124 C CA . THR A 1 539 ? 26.419 -7.261 5.037 1.00 63.91 539 THR A CA 1
ATOM 4125 C C . THR A 1 539 ? 25.905 -7.767 6.381 1.00 63.91 539 THR A C 1
ATOM 4127 O O . THR A 1 539 ? 26.674 -7.854 7.334 1.00 63.91 539 THR A O 1
ATOM 4130 N N . ILE A 1 540 ? 24.617 -8.106 6.431 1.00 59.78 540 ILE A N 1
ATOM 4131 C CA . ILE A 1 540 ? 23.965 -8.841 7.521 1.00 59.78 540 ILE A CA 1
ATOM 4132 C C . ILE A 1 540 ? 23.429 -10.136 6.896 1.00 59.78 540 ILE A C 1
ATOM 4134 O O . ILE A 1 540 ? 22.876 -10.089 5.796 1.00 59.78 540 ILE A O 1
ATOM 4138 N N . ASP A 1 541 ? 23.657 -11.280 7.540 1.00 50.31 541 ASP A N 1
ATOM 4139 C CA . ASP A 1 541 ? 23.569 -12.601 6.897 1.00 50.31 541 ASP A CA 1
ATOM 4140 C C . ASP A 1 541 ? 22.136 -13.117 6.628 1.00 50.31 541 ASP A C 1
ATOM 4142 O O . ASP A 1 541 ? 21.999 -14.083 5.883 1.00 50.31 541 ASP A O 1
ATOM 4146 N N . THR A 1 542 ? 21.071 -12.496 7.165 1.00 49.59 542 THR A N 1
ATOM 4147 C CA . THR A 1 542 ? 19.731 -13.134 7.227 1.00 49.59 542 THR A CA 1
ATOM 4148 C C . THR A 1 542 ? 18.532 -12.313 6.716 1.00 49.59 542 THR A C 1
ATOM 4150 O O . THR A 1 542 ? 17.424 -12.841 6.661 1.00 49.59 542 THR A O 1
ATOM 4153 N N . ALA A 1 543 ? 18.694 -11.051 6.291 1.00 56.09 543 ALA A N 1
ATOM 4154 C CA . ALA A 1 543 ? 17.569 -10.212 5.839 1.00 56.09 543 ALA A CA 1
ATOM 4155 C C . ALA A 1 543 ? 17.826 -9.506 4.489 1.00 56.09 543 ALA A C 1
ATOM 4157 O O . ALA A 1 543 ? 18.973 -9.152 4.187 1.00 56.09 543 ALA A O 1
ATOM 4158 N N . PRO A 1 544 ? 16.777 -9.235 3.678 1.00 61.09 544 PRO A N 1
ATOM 4159 C CA . PRO A 1 544 ? 16.881 -8.350 2.523 1.00 61.09 544 PRO A CA 1
ATOM 4160 C C . PRO A 1 544 ? 17.449 -7.000 2.957 1.00 61.09 544 PRO A C 1
ATOM 4162 O O . PRO A 1 544 ? 16.943 -6.366 3.882 1.00 61.09 544 PRO A O 1
ATOM 4165 N N . ARG A 1 545 ? 18.512 -6.554 2.288 1.00 73.38 545 ARG A N 1
ATOM 4166 C CA . ARG A 1 545 ? 19.177 -5.289 2.612 1.00 73.38 545 ARG A CA 1
ATOM 4167 C C . ARG A 1 545 ? 18.331 -4.127 2.108 1.00 73.38 545 ARG A C 1
ATOM 4169 O O . ARG A 1 545 ? 18.410 -3.769 0.935 1.00 73.38 545 ARG A O 1
ATOM 4176 N N . THR A 1 546 ? 17.528 -3.550 2.990 1.00 77.12 546 THR A N 1
ATOM 4177 C CA . THR A 1 546 ? 16.703 -2.373 2.704 1.00 77.12 546 THR A CA 1
ATOM 4178 C C . THR A 1 546 ? 17.118 -1.210 3.599 1.00 77.12 546 THR A C 1
ATOM 4180 O O . THR A 1 546 ? 17.554 -1.404 4.732 1.00 77.12 546 THR A O 1
ATOM 4183 N N . ALA A 1 547 ? 17.001 0.015 3.086 1.00 78.81 547 ALA A N 1
ATOM 4184 C CA . ALA A 1 547 ? 17.348 1.216 3.846 1.00 78.81 547 ALA A CA 1
ATOM 4185 C C . ALA A 1 547 ? 16.296 1.538 4.927 1.00 78.81 547 ALA A C 1
ATOM 4187 O O . ALA A 1 547 ? 16.640 1.944 6.035 1.00 78.81 547 ALA A O 1
ATOM 4188 N N . GLY A 1 548 ? 15.011 1.321 4.625 1.00 79.88 548 GLY A N 1
ATOM 4189 C CA . GLY A 1 548 ? 13.910 1.344 5.595 1.00 79.88 548 GLY A CA 1
ATOM 4190 C C . GLY A 1 548 ? 13.239 -0.022 5.784 1.00 79.88 548 GLY A C 1
ATOM 4191 O O . GLY A 1 548 ? 13.262 -0.860 4.879 1.00 79.88 548 GLY A O 1
ATOM 4192 N N . THR A 1 549 ? 12.603 -0.222 6.943 1.00 78.38 549 THR A N 1
ATOM 4193 C CA . THR A 1 549 ? 11.702 -1.360 7.236 1.00 78.38 549 THR A CA 1
ATOM 4194 C C . THR A 1 549 ? 10.281 -1.144 6.698 1.00 78.38 549 THR A C 1
ATOM 4196 O O . THR A 1 549 ? 9.523 -2.090 6.520 1.00 78.38 549 THR A O 1
ATOM 4199 N N . ALA A 1 550 ? 9.904 0.099 6.406 1.00 89.44 550 ALA A N 1
ATOM 4200 C CA . ALA A 1 550 ? 8.611 0.452 5.835 1.00 89.44 550 ALA A CA 1
ATOM 4201 C C . ALA A 1 550 ? 8.757 0.936 4.391 1.00 89.44 550 ALA A C 1
ATOM 4203 O O . ALA A 1 550 ? 9.758 1.570 4.036 1.00 89.44 550 ALA A O 1
ATOM 4204 N N . SER A 1 551 ? 7.738 0.690 3.569 1.00 92.31 551 SER A N 1
ATOM 4205 C CA . SER A 1 551 ? 7.651 1.247 2.219 1.00 92.31 551 SER A CA 1
ATOM 4206 C C . SER A 1 551 ? 6.327 1.953 1.973 1.00 92.31 551 SER A C 1
ATOM 4208 O O . SER A 1 551 ? 5.288 1.505 2.454 1.00 92.31 551 SER A O 1
ATOM 4210 N N . PHE A 1 552 ? 6.358 3.010 1.169 1.00 94.25 552 PHE A N 1
ATOM 4211 C CA . PHE A 1 552 ? 5.180 3.778 0.785 1.00 94.25 552 PHE A CA 1
ATOM 4212 C C . PHE A 1 552 ? 5.086 3.908 -0.735 1.00 94.25 552 PHE A C 1
ATOM 4214 O O . PHE A 1 552 ? 6.061 4.252 -1.402 1.00 94.25 552 PHE A O 1
ATOM 4221 N N . SER A 1 553 ? 3.902 3.652 -1.280 1.00 89.44 553 SER A N 1
ATOM 4222 C CA . SER A 1 553 ? 3.585 3.835 -2.694 1.00 89.44 553 SER A CA 1
ATOM 4223 C C . SER A 1 553 ? 2.302 4.640 -2.818 1.00 89.44 553 SER A C 1
ATOM 4225 O O . SER A 1 553 ? 1.318 4.348 -2.143 1.00 89.44 553 SER A O 1
ATOM 4227 N N . PHE A 1 554 ? 2.313 5.634 -3.699 1.00 85.81 554 PHE A N 1
ATOM 4228 C CA . PHE A 1 554 ? 1.122 6.382 -4.075 1.00 85.81 554 PHE A CA 1
ATOM 4229 C C . PHE A 1 554 ? 0.856 6.120 -5.554 1.00 85.81 554 PHE A C 1
ATOM 4231 O O . PHE A 1 554 ? 1.550 6.641 -6.427 1.00 85.81 554 PHE A O 1
ATOM 4238 N N . ALA A 1 555 ? -0.115 5.259 -5.824 1.00 78.62 555 ALA A N 1
ATOM 4239 C CA . ALA A 1 555 ? -0.502 4.843 -7.158 1.00 78.62 555 ALA A CA 1
ATOM 4240 C C . ALA A 1 555 ? -1.745 5.605 -7.629 1.00 78.62 555 ALA A C 1
ATOM 4242 O O . ALA A 1 555 ? -2.536 6.120 -6.840 1.00 78.62 555 ALA A O 1
ATOM 4243 N N . ARG A 1 556 ? -1.927 5.661 -8.946 1.00 71.69 556 ARG A N 1
ATOM 4244 C CA . ARG A 1 556 ? -3.149 6.149 -9.583 1.00 71.69 556 ARG A CA 1
ATOM 4245 C C . ARG A 1 556 ? -3.552 5.142 -10.648 1.00 71.69 556 ARG A C 1
ATOM 4247 O O . ARG A 1 556 ? -2.713 4.742 -11.452 1.00 71.69 556 ARG A O 1
ATOM 4254 N N . PHE A 1 557 ? -4.824 4.766 -10.646 1.00 73.38 557 PHE A N 1
ATOM 4255 C CA . PHE A 1 557 ? -5.419 3.871 -11.638 1.00 73.38 557 PHE A CA 1
ATOM 4256 C C . PHE A 1 557 ? -6.608 4.578 -12.301 1.00 73.38 557 PHE A C 1
ATOM 4258 O O . PHE A 1 557 ? -7.750 4.182 -12.066 1.00 73.38 557 PHE A O 1
ATOM 4265 N N . PRO A 1 558 ? -6.373 5.682 -13.040 1.00 66.81 558 PRO A N 1
ATOM 4266 C CA . PRO A 1 558 ? -7.439 6.397 -13.730 1.00 66.81 558 PRO A CA 1
ATOM 4267 C C . PRO A 1 558 ? -8.083 5.468 -14.762 1.00 66.81 558 PRO A C 1
ATOM 4269 O O . PRO A 1 558 ? -7.514 5.177 -15.808 1.00 66.81 558 PRO A O 1
ATOM 4272 N N . LEU A 1 559 ? -9.275 4.978 -14.443 1.00 70.62 559 LEU A N 1
ATOM 4273 C CA . LEU A 1 559 ? -10.122 4.241 -15.368 1.00 70.62 559 LEU A CA 1
ATOM 4274 C C . LEU A 1 559 ? -11.258 5.165 -15.770 1.00 70.62 559 LEU A C 1
ATOM 4276 O O . LEU A 1 559 ? -12.185 5.398 -14.998 1.00 70.62 559 LEU A O 1
ATOM 4280 N N . GLU A 1 560 ? -11.165 5.712 -16.975 1.00 67.12 560 GLU A N 1
ATOM 4281 C CA . GLU A 1 560 ? -12.262 6.456 -17.580 1.00 67.12 560 GLU A CA 1
ATOM 4282 C C . GLU A 1 560 ? -13.114 5.508 -18.421 1.00 67.12 560 GLU A C 1
ATOM 4284 O O . GLU A 1 560 ? -12.599 4.713 -19.216 1.00 67.12 560 GLU A O 1
ATOM 4289 N N . SER A 1 561 ? -14.434 5.599 -18.256 1.00 70.88 561 SER A N 1
ATOM 4290 C CA . SER A 1 561 ? -15.364 4.845 -19.091 1.00 70.88 561 SER A CA 1
ATOM 4291 C C . SER A 1 561 ? -15.216 5.287 -20.545 1.00 70.88 561 SER A C 1
ATOM 4293 O O . SER A 1 561 ? -15.482 6.440 -20.887 1.00 70.88 561 SER A O 1
ATOM 4295 N N . GLN A 1 562 ? -14.838 4.356 -21.417 1.00 80.62 562 GLN A N 1
ATOM 4296 C CA . GLN A 1 562 ? -14.731 4.630 -22.845 1.00 80.62 562 GLN A CA 1
ATOM 4297 C C . GLN A 1 562 ? -16.129 4.884 -23.438 1.00 80.62 562 GLN A C 1
ATOM 4299 O O . GLN A 1 562 ? -17.060 4.118 -23.160 1.00 80.62 562 GLN A O 1
ATOM 4304 N N . PRO A 1 563 ? -16.322 5.933 -24.260 1.00 84.00 563 PRO A N 1
ATOM 4305 C CA . PRO A 1 563 ? -17.604 6.187 -24.906 1.00 84.00 563 PRO A CA 1
ATOM 4306 C C . PRO A 1 563 ? -18.089 4.979 -25.720 1.00 84.00 563 PRO A C 1
ATOM 4308 O O . PRO A 1 563 ? -17.417 4.507 -26.639 1.00 84.00 563 PRO A O 1
ATOM 4311 N N . GLY A 1 564 ? -19.283 4.482 -25.389 1.00 88.44 564 GLY A N 1
ATOM 4312 C CA . GLY A 1 564 ? -19.872 3.309 -26.037 1.00 88.44 564 GLY A CA 1
ATOM 4313 C C . GLY A 1 564 ? -19.290 1.962 -25.590 1.00 88.44 564 GLY A C 1
ATOM 4314 O O . GLY A 1 564 ? -19.546 0.965 -26.263 1.00 88.44 564 GLY A O 1
ATOM 4315 N N . CYS A 1 565 ? -18.523 1.914 -24.496 1.00 91.56 565 CYS A N 1
ATOM 4316 C CA . CYS A 1 565 ? -18.189 0.661 -23.821 1.00 91.56 565 CYS A CA 1
ATOM 4317 C C . CYS A 1 565 ? -19.474 0.025 -23.255 1.00 91.56 565 CYS A C 1
ATOM 4319 O O . CYS A 1 565 ? -20.254 0.733 -22.614 1.00 91.56 565 CYS A O 1
ATOM 4321 N N . PRO A 1 566 ? -19.722 -1.283 -23.466 1.00 92.81 566 PRO A N 1
ATOM 4322 C CA . PRO A 1 566 ? -20.937 -1.942 -22.976 1.00 92.81 566 PRO A CA 1
ATOM 4323 C C . PRO A 1 566 ? -20.917 -2.205 -21.460 1.00 92.81 566 PRO A C 1
ATOM 4325 O O . PRO A 1 566 ? -21.924 -2.630 -20.897 1.00 92.81 566 PRO A O 1
ATOM 4328 N N . VAL A 1 567 ? -19.784 -1.955 -20.798 1.00 93.88 567 VAL A N 1
ATOM 4329 C CA . VAL A 1 567 ? -19.597 -2.154 -19.359 1.00 93.88 567 VAL A CA 1
ATOM 4330 C C . VAL A 1 567 ? -18.996 -0.913 -18.702 1.00 93.88 567 VAL A C 1
ATOM 4332 O O . VAL A 1 567 ? -18.209 -0.188 -19.311 1.00 93.88 567 VAL A O 1
ATOM 4335 N N . SER A 1 568 ? -19.347 -0.696 -17.439 1.00 91.88 568 SER A N 1
ATOM 4336 C CA . SER A 1 568 ? -18.703 0.261 -16.541 1.00 91.88 568 SER A CA 1
ATOM 4337 C C . SER A 1 568 ? -17.598 -0.440 -15.760 1.00 91.88 568 SER A C 1
ATOM 4339 O O . SER A 1 568 ? -17.802 -1.559 -15.289 1.00 91.88 568 SER A O 1
ATOM 4341 N N . ILE A 1 569 ? -16.449 0.216 -15.590 1.00 91.81 569 ILE A N 1
ATOM 4342 C CA . ILE A 1 569 ? -15.273 -0.365 -14.935 1.00 91.81 569 ILE A CA 1
ATOM 4343 C C . ILE A 1 569 ? -14.758 0.565 -13.844 1.00 91.81 569 ILE A C 1
ATOM 4345 O O . ILE A 1 569 ? -14.579 1.758 -14.076 1.00 91.81 569 ILE A O 1
ATOM 4349 N N . THR A 1 570 ? -14.465 0.008 -12.673 1.00 87.94 570 THR A N 1
ATOM 4350 C CA . THR A 1 570 ? -13.894 0.740 -11.540 1.00 87.94 570 THR A CA 1
ATOM 4351 C C . THR A 1 570 ? -12.737 -0.028 -10.907 1.00 87.94 570 THR A C 1
ATOM 4353 O O . THR A 1 570 ? -12.838 -1.228 -10.676 1.00 87.94 570 THR A O 1
ATOM 4356 N N . ALA A 1 571 ? -11.620 0.643 -10.606 1.00 88.44 571 ALA A N 1
ATOM 4357 C CA . ALA A 1 571 ? -10.515 0.046 -9.849 1.00 88.44 571 ALA A CA 1
ATOM 4358 C C . ALA A 1 571 ? -10.859 0.044 -8.355 1.00 88.44 571 ALA A C 1
ATOM 4360 O O . ALA A 1 571 ? -10.869 1.094 -7.719 1.00 88.44 571 ALA A O 1
ATOM 4361 N N . THR A 1 572 ? -11.119 -1.130 -7.787 1.00 88.94 572 THR A N 1
ATOM 4362 C CA . THR A 1 572 ? -11.654 -1.251 -6.420 1.00 88.94 572 THR A CA 1
ATOM 4363 C C . THR A 1 572 ? -10.642 -1.748 -5.397 1.00 88.94 572 THR A C 1
ATOM 4365 O O . THR A 1 572 ? -10.897 -1.653 -4.201 1.00 88.94 572 THR A O 1
ATOM 4368 N N . ALA A 1 573 ? -9.507 -2.296 -5.832 1.00 91.62 573 ALA A N 1
ATOM 4369 C CA . ALA A 1 573 ? -8.477 -2.803 -4.929 1.00 91.62 573 ALA A CA 1
ATOM 4370 C C . ALA A 1 573 ? -7.106 -2.854 -5.604 1.00 91.62 573 ALA A C 1
ATOM 4372 O O . ALA A 1 573 ? -7.002 -3.220 -6.773 1.00 91.62 573 ALA A O 1
ATOM 4373 N N . ALA A 1 574 ? -6.052 -2.540 -4.852 1.00 92.06 574 ALA A N 1
ATOM 4374 C CA . ALA A 1 574 ? -4.672 -2.656 -5.302 1.00 92.06 574 ALA A CA 1
ATOM 4375 C C . ALA A 1 574 ? -3.784 -3.245 -4.200 1.00 92.06 574 ALA A C 1
ATOM 4377 O O . ALA A 1 574 ? -3.963 -2.954 -3.016 1.00 92.06 574 ALA A O 1
ATOM 4378 N N . ARG A 1 575 ? -2.815 -4.078 -4.592 1.00 93.25 575 ARG A N 1
ATOM 4379 C CA . ARG A 1 575 ? -1.819 -4.685 -3.692 1.00 93.25 575 ARG A CA 1
ATOM 4380 C C . ARG A 1 575 ? -0.448 -4.666 -4.358 1.00 93.25 575 ARG A C 1
ATOM 4382 O O . ARG A 1 575 ? -0.329 -4.660 -5.584 1.00 93.25 575 ARG A O 1
ATOM 4389 N N . THR A 1 576 ? 0.598 -4.657 -3.544 1.00 91.38 576 THR A N 1
ATOM 4390 C CA . THR A 1 576 ? 1.974 -4.779 -4.028 1.00 91.38 576 THR A CA 1
ATOM 4391 C C . THR A 1 576 ? 2.818 -5.474 -2.982 1.00 91.38 576 THR A C 1
ATOM 4393 O O . THR A 1 576 ? 2.719 -5.154 -1.796 1.00 91.38 576 THR A O 1
ATOM 4396 N N . ALA A 1 577 ? 3.660 -6.411 -3.401 1.00 87.94 577 ALA A N 1
ATOM 4397 C CA . ALA A 1 577 ? 4.570 -7.061 -2.474 1.00 87.94 577 ALA A CA 1
ATOM 4398 C C . ALA A 1 577 ? 5.786 -7.680 -3.168 1.00 87.94 577 ALA A C 1
ATOM 4400 O O . ALA A 1 577 ? 5.791 -7.915 -4.375 1.00 87.94 577 ALA A O 1
ATOM 4401 N N . SER A 1 578 ? 6.821 -7.942 -2.375 1.00 86.50 578 SER A N 1
ATOM 4402 C CA . SER A 1 578 ? 7.990 -8.767 -2.693 1.00 86.50 578 SER A CA 1
ATOM 4403 C C . SER A 1 578 ? 8.567 -9.325 -1.388 1.00 86.50 578 SER A C 1
ATOM 4405 O O . SER A 1 578 ? 8.138 -8.921 -0.309 1.00 86.50 578 SER A O 1
ATOM 4407 N N . ALA A 1 579 ? 9.597 -10.173 -1.434 1.00 80.69 579 ALA A N 1
ATOM 4408 C CA . ALA A 1 579 ? 10.244 -10.617 -0.191 1.00 80.69 579 ALA A CA 1
ATOM 4409 C C . ALA A 1 579 ? 10.989 -9.493 0.561 1.00 80.69 579 ALA A C 1
ATOM 4411 O O . ALA A 1 579 ? 11.333 -9.665 1.725 1.00 80.69 579 ALA A O 1
ATOM 4412 N N . ALA A 1 580 ? 11.221 -8.336 -0.075 1.00 78.38 580 ALA A N 1
ATOM 4413 C CA . ALA A 1 580 ? 11.738 -7.145 0.602 1.00 78.38 580 ALA A CA 1
ATOM 4414 C C . ALA A 1 580 ? 10.644 -6.373 1.370 1.00 78.38 580 ALA A C 1
ATOM 4416 O O . ALA A 1 580 ? 10.954 -5.458 2.132 1.00 78.38 580 ALA A O 1
ATOM 4417 N N . THR A 1 581 ? 9.367 -6.716 1.174 1.00 78.94 581 THR A N 1
ATOM 4418 C CA . THR A 1 581 ? 8.243 -6.090 1.870 1.00 78.94 581 THR A CA 1
ATOM 4419 C C . THR A 1 581 ? 8.198 -6.575 3.315 1.00 78.94 581 THR A C 1
ATOM 4421 O O . THR A 1 581 ? 7.863 -7.725 3.580 1.00 78.94 581 THR A O 1
ATOM 4424 N N . GLN A 1 582 ? 8.502 -5.681 4.256 1.00 84.81 582 GLN A N 1
ATOM 4425 C CA . GLN A 1 582 ? 8.270 -5.920 5.682 1.00 84.81 582 GLN A CA 1
ATOM 4426 C C . GLN A 1 582 ? 6.940 -5.291 6.114 1.00 84.81 582 GLN A C 1
ATOM 4428 O O . GLN A 1 582 ? 6.035 -6.016 6.509 1.00 84.81 582 GLN A O 1
ATOM 4433 N N . LEU A 1 583 ? 6.776 -3.974 5.947 1.00 90.12 583 LEU A N 1
ATOM 4434 C CA . LEU A 1 583 ? 5.485 -3.285 6.060 1.00 90.12 583 LEU A CA 1
ATOM 4435 C C . LEU A 1 583 ? 5.311 -2.314 4.885 1.00 90.12 583 LEU A C 1
ATOM 4437 O O . LEU A 1 583 ? 5.925 -1.248 4.848 1.00 90.12 583 LEU A O 1
ATOM 4441 N N . GLY A 1 584 ? 4.491 -2.690 3.908 1.00 92.12 584 GLY A N 1
ATOM 4442 C CA . GLY A 1 584 ? 4.173 -1.858 2.752 1.00 92.12 584 GLY A CA 1
ATOM 4443 C C . GLY A 1 584 ? 2.815 -1.184 2.883 1.00 92.12 584 GLY A C 1
ATOM 4444 O O . GLY A 1 584 ? 1.822 -1.853 3.157 1.00 92.12 584 GLY A O 1
ATOM 4445 N N . LEU A 1 585 ? 2.764 0.122 2.633 1.00 96.00 585 LEU A N 1
ATOM 4446 C CA . LEU A 1 585 ? 1.526 0.878 2.495 1.00 96.00 585 LEU A CA 1
ATOM 4447 C C . LEU A 1 585 ? 1.384 1.368 1.053 1.00 96.00 585 LEU A C 1
ATOM 4449 O O . LEU A 1 585 ? 2.193 2.164 0.572 1.00 96.00 585 LEU A O 1
ATOM 4453 N N . VAL A 1 586 ? 0.348 0.891 0.370 1.00 93.56 586 VAL A N 1
ATOM 4454 C CA . VAL A 1 586 ? -0.074 1.423 -0.932 1.00 93.56 586 VAL A CA 1
ATOM 4455 C C . VAL A 1 586 ? -1.253 2.344 -0.703 1.00 93.56 586 VAL A C 1
ATOM 4457 O O . VAL A 1 586 ? -2.165 1.968 0.024 1.00 93.56 586 VAL A O 1
ATOM 4460 N N . CYS A 1 587 ? -1.233 3.512 -1.329 1.00 92.75 587 CYS A N 1
ATOM 4461 C CA . CYS A 1 587 ? -2.321 4.476 -1.385 1.00 92.75 587 CYS A CA 1
ATOM 4462 C C . CYS A 1 587 ? -2.735 4.671 -2.847 1.00 92.75 587 CYS A C 1
ATOM 4464 O O . CYS A 1 587 ? -1.866 4.766 -3.715 1.00 92.75 587 CYS A O 1
ATOM 4466 N N . TRP A 1 588 ? -4.032 4.744 -3.129 1.00 86.81 588 TRP A N 1
ATOM 4467 C CA . TRP A 1 588 ? -4.559 5.182 -4.420 1.00 86.81 588 TRP A CA 1
ATOM 4468 C C . TRP A 1 588 ? -5.855 5.963 -4.235 1.00 86.81 588 TRP A C 1
ATOM 4470 O O . TRP A 1 588 ? -6.536 5.834 -3.223 1.00 86.81 588 TRP A O 1
ATOM 4480 N N . GLU A 1 589 ? -6.199 6.790 -5.212 1.00 81.94 589 GLU A N 1
ATOM 4481 C CA . GLU A 1 589 ? -7.438 7.565 -5.197 1.00 81.94 589 GLU A CA 1
ATOM 4482 C C . GLU A 1 589 ? -8.517 6.861 -6.025 1.00 81.94 589 GLU A C 1
ATOM 4484 O O . GLU A 1 589 ? -8.240 6.376 -7.125 1.00 81.94 589 GLU A O 1
ATOM 4489 N N . PHE A 1 590 ? -9.735 6.795 -5.488 1.00 79.00 590 PHE A N 1
ATOM 4490 C CA . PHE A 1 590 ? -10.909 6.234 -6.153 1.00 79.00 590 PHE A CA 1
ATOM 4491 C C . PHE A 1 590 ? -12.189 6.901 -5.627 1.00 79.00 590 PHE A C 1
ATOM 4493 O O . PHE A 1 590 ? -12.349 7.040 -4.418 1.00 79.00 590 PHE A O 1
ATOM 4500 N N . GLU A 1 591 ? -13.084 7.325 -6.531 1.00 72.31 591 GLU A N 1
ATOM 4501 C CA . GLU A 1 591 ? -14.369 7.985 -6.209 1.00 72.31 591 GLU A CA 1
ATOM 4502 C C . GLU A 1 591 ? -14.255 9.135 -5.182 1.00 72.31 591 GLU A C 1
ATOM 4504 O O . GLU A 1 591 ? -15.094 9.300 -4.298 1.00 72.31 591 GLU A O 1
ATOM 4509 N N . GLY A 1 592 ? -13.191 9.941 -5.279 1.00 76.81 592 GLY A N 1
ATOM 4510 C CA . GLY A 1 592 ? -12.943 11.056 -4.355 1.00 76.81 592 GLY A CA 1
ATOM 4511 C C . GLY A 1 592 ? -12.505 10.628 -2.947 1.00 76.81 592 GLY A C 1
ATOM 4512 O O . GLY A 1 592 ? -12.481 11.448 -2.031 1.00 76.81 592 GLY A O 1
ATOM 4513 N N . ALA A 1 593 ? -12.149 9.356 -2.754 1.00 86.25 593 ALA A N 1
ATOM 4514 C CA . ALA A 1 593 ? -11.620 8.817 -1.509 1.00 86.25 593 ALA A CA 1
ATOM 4515 C C . ALA A 1 593 ? -10.222 8.207 -1.692 1.00 86.25 593 ALA A C 1
ATOM 4517 O O . ALA A 1 593 ? -9.907 7.593 -2.717 1.00 86.25 593 ALA A O 1
ATOM 4518 N N . LEU A 1 594 ? -9.377 8.330 -0.666 1.00 90.69 594 LEU A N 1
ATOM 4519 C CA . LEU A 1 594 ? -8.108 7.612 -0.610 1.00 90.69 594 LEU A CA 1
ATOM 4520 C C . LEU A 1 594 ? -8.339 6.198 -0.091 1.00 90.69 594 LEU A C 1
ATOM 4522 O O . LEU A 1 594 ? -8.868 5.973 0.997 1.00 90.69 594 LEU A O 1
ATOM 4526 N N . ASN A 1 595 ? -7.898 5.237 -0.879 1.00 92.56 595 ASN A N 1
ATOM 4527 C CA . ASN A 1 595 ? -7.921 3.828 -0.564 1.00 92.56 595 ASN A CA 1
ATOM 4528 C C . ASN A 1 595 ? -6.499 3.368 -0.271 1.00 92.56 595 ASN A C 1
ATOM 4530 O O . ASN A 1 595 ? -5.528 3.872 -0.839 1.00 92.56 595 ASN A O 1
ATOM 4534 N N . PHE A 1 596 ? -6.384 2.407 0.632 1.00 95.81 596 PHE A N 1
ATOM 4535 C CA . PHE A 1 596 ? -5.113 1.948 1.148 1.00 95.81 596 PHE A CA 1
ATOM 4536 C C . PHE A 1 596 ? -5.064 0.432 1.226 1.00 95.81 596 PHE A C 1
ATOM 4538 O O . PHE A 1 596 ? -6.080 -0.229 1.431 1.00 95.81 596 PHE A O 1
ATOM 4545 N N . SER A 1 597 ? -3.855 -0.115 1.130 1.00 96.12 597 SER A N 1
ATOM 4546 C CA . SER A 1 597 ? -3.576 -1.516 1.427 1.00 96.12 597 SER A CA 1
ATOM 4547 C C . SER A 1 597 ? -2.296 -1.629 2.239 1.00 96.12 597 SER A C 1
ATOM 4549 O O . SER A 1 597 ? -1.215 -1.278 1.755 1.00 96.12 597 SER A O 1
ATOM 4551 N N . TRP A 1 598 ? -2.407 -2.189 3.443 1.00 96.56 598 TRP A N 1
ATOM 4552 C CA . TRP A 1 598 ? -1.266 -2.795 4.122 1.00 96.56 598 TRP A CA 1
ATOM 4553 C C . TRP A 1 598 ? -0.866 -4.057 3.367 1.00 96.56 598 TRP A C 1
ATOM 4555 O O . TRP A 1 598 ? -1.740 -4.814 2.960 1.00 96.56 598 TRP A O 1
ATOM 4565 N N . ASN A 1 599 ? 0.430 -4.284 3.179 1.00 94.50 599 ASN A N 1
ATOM 4566 C CA . ASN A 1 599 ? 0.998 -5.488 2.575 1.00 94.50 599 ASN A CA 1
ATOM 4567 C C . ASN A 1 599 ? 2.180 -5.927 3.442 1.00 94.50 599 ASN A C 1
ATOM 4569 O O . ASN A 1 599 ? 3.096 -5.135 3.674 1.00 94.50 599 ASN A O 1
ATOM 4573 N N . TYR A 1 600 ? 2.144 -7.148 3.970 1.00 91.88 600 TYR A N 1
ATOM 4574 C CA . TYR A 1 600 ? 3.090 -7.589 4.996 1.00 91.88 600 TYR A CA 1
ATOM 4575 C C . TYR A 1 600 ? 3.203 -9.123 5.053 1.00 91.88 600 TYR A C 1
ATOM 4577 O O . TYR A 1 600 ? 2.272 -9.819 4.647 1.00 91.88 600 TYR A O 1
ATOM 4585 N N . PRO A 1 601 ? 4.310 -9.689 5.566 1.00 88.56 601 PRO A N 1
ATOM 4586 C CA . PRO A 1 601 ? 4.398 -11.119 5.863 1.00 88.56 601 PRO A CA 1
ATOM 4587 C C . PRO A 1 601 ? 3.446 -11.497 7.004 1.00 88.56 601 PRO A C 1
ATOM 4589 O O . PRO A 1 601 ? 3.521 -10.919 8.090 1.00 88.56 601 PRO A O 1
ATOM 4592 N N . GLY A 1 602 ? 2.561 -12.474 6.787 1.00 87.31 602 GLY A N 1
ATOM 4593 C CA . GLY A 1 602 ? 1.522 -12.844 7.758 1.00 87.31 602 GLY A CA 1
ATOM 4594 C C . GLY A 1 602 ? 2.061 -13.387 9.088 1.00 87.31 602 GLY A C 1
ATOM 4595 O O . GLY A 1 602 ? 1.371 -13.351 10.097 1.00 87.31 602 GLY A O 1
ATOM 4596 N N . ASN A 1 603 ? 3.311 -13.851 9.119 1.00 85.12 603 ASN A N 1
ATOM 4597 C CA . ASN A 1 603 ? 3.984 -14.291 10.342 1.00 85.12 603 ASN A CA 1
ATOM 4598 C C . ASN A 1 603 ? 4.616 -13.145 11.156 1.00 85.12 603 ASN A C 1
ATOM 4600 O O . ASN A 1 603 ? 5.075 -13.381 12.272 1.00 85.12 603 ASN A O 1
ATOM 4604 N N . ARG A 1 604 ? 4.686 -11.926 10.603 1.00 83.69 604 ARG A N 1
ATOM 4605 C CA . ARG A 1 604 ? 5.314 -10.764 11.254 1.00 83.69 604 ARG A CA 1
ATOM 4606 C C . ARG A 1 604 ? 4.324 -9.876 11.997 1.00 83.69 604 ARG A C 1
ATOM 4608 O O . ARG A 1 604 ? 4.705 -9.254 12.990 1.00 83.69 604 ARG A O 1
ATOM 4615 N N . PHE A 1 605 ? 3.080 -9.820 11.530 1.00 86.94 605 PHE A N 1
ATOM 4616 C CA . PHE A 1 605 ? 2.023 -9.035 12.156 1.00 86.94 605 PHE A CA 1
ATOM 4617 C C . PHE A 1 605 ? 0.737 -9.850 12.265 1.00 86.94 605 PHE A C 1
ATOM 4619 O O . PHE A 1 605 ? 0.257 -10.412 11.282 1.00 86.94 605 PHE A O 1
ATOM 4626 N N . SER A 1 606 ? 0.170 -9.862 13.463 1.00 88.19 606 SER A N 1
ATOM 4627 C CA . SER A 1 606 ? -1.169 -10.352 13.745 1.00 88.19 606 SER A CA 1
ATOM 4628 C C . SER A 1 606 ? -2.226 -9.452 13.086 1.00 88.19 606 SER A C 1
ATOM 4630 O O . SER A 1 606 ? -2.005 -8.241 12.918 1.00 88.19 606 SER A O 1
ATOM 4632 N N . PRO A 1 607 ? -3.400 -10.007 12.736 1.00 87.62 607 PRO A N 1
ATOM 4633 C CA . PRO A 1 607 ? -4.535 -9.217 12.268 1.00 87.62 607 PRO A CA 1
ATOM 4634 C C . PRO A 1 607 ? -4.896 -8.062 13.214 1.00 87.62 607 PRO A C 1
ATOM 4636 O O . PRO A 1 607 ? -5.232 -6.974 12.741 1.00 87.62 607 PRO A O 1
ATOM 4639 N N . GLU A 1 608 ? -4.774 -8.268 14.528 1.00 86.81 608 GLU A N 1
ATOM 4640 C CA . GLU A 1 608 ? -5.073 -7.284 15.570 1.00 86.81 608 GLU A CA 1
ATOM 4641 C C . GLU A 1 608 ? -4.099 -6.096 15.534 1.00 86.81 608 GLU A C 1
ATOM 4643 O O . GLU A 1 608 ? -4.514 -4.937 15.629 1.00 86.81 608 GLU A O 1
ATOM 4648 N N . THR A 1 609 ? -2.803 -6.349 15.332 1.00 88.56 609 THR A N 1
ATOM 4649 C CA . THR A 1 609 ? -1.800 -5.281 15.197 1.00 88.56 609 THR A CA 1
ATOM 4650 C C . THR A 1 609 ? -2.030 -4.450 13.940 1.00 88.56 609 THR A C 1
ATOM 4652 O O . THR A 1 609 ? -1.964 -3.219 13.995 1.00 88.56 609 THR A O 1
ATOM 4655 N N . ILE A 1 610 ? -2.362 -5.082 12.813 1.00 92.12 610 ILE A N 1
ATOM 4656 C CA . ILE A 1 610 ? -2.651 -4.363 11.565 1.00 92.12 610 ILE A CA 1
ATOM 4657 C C . ILE A 1 610 ? -3.969 -3.589 11.659 1.00 92.12 610 ILE A C 1
ATOM 4659 O O . ILE A 1 610 ? -4.075 -2.479 11.130 1.00 92.12 610 ILE A O 1
ATOM 4663 N N . GLU A 1 611 ? -4.966 -4.113 12.370 1.00 89.75 611 GLU A N 1
ATOM 4664 C CA . GLU A 1 611 ? -6.188 -3.374 12.695 1.00 89.75 611 GLU A CA 1
ATOM 4665 C C . GLU A 1 611 ? -5.892 -2.124 13.525 1.00 89.75 611 GLU A C 1
ATOM 4667 O O . GLU A 1 611 ? -6.358 -1.031 13.193 1.00 89.75 611 GLU A O 1
ATOM 4672 N N . ARG A 1 612 ? -5.054 -2.252 14.557 1.00 90.06 612 ARG A N 1
ATOM 4673 C CA . ARG A 1 612 ? -4.598 -1.114 15.355 1.00 90.06 612 ARG A CA 1
ATOM 4674 C C . ARG A 1 612 ? -3.860 -0.083 14.499 1.00 90.06 612 ARG A C 1
ATOM 4676 O O . ARG A 1 612 ? -4.204 1.095 14.559 1.00 90.06 612 ARG A O 1
ATOM 4683 N N . PHE A 1 613 ? -2.905 -0.504 13.667 1.00 93.50 613 PHE A N 1
ATOM 4684 C CA . PHE A 1 613 ? -2.195 0.393 12.745 1.00 93.50 613 PHE A CA 1
ATOM 4685 C C . PHE A 1 613 ? -3.146 1.117 11.796 1.00 93.50 613 PHE A C 1
ATOM 4687 O O . PHE A 1 613 ? -2.992 2.315 11.565 1.00 93.50 613 PHE A O 1
ATOM 4694 N N . THR A 1 614 ? -4.159 0.412 11.293 1.00 94.44 614 THR A N 1
ATOM 4695 C CA . THR A 1 614 ? -5.201 0.987 10.436 1.00 94.44 614 THR A CA 1
ATOM 4696 C C . THR A 1 614 ? -5.970 2.087 11.166 1.00 94.44 614 THR A C 1
ATOM 4698 O O . THR A 1 614 ? -6.062 3.205 10.664 1.00 94.44 614 THR A O 1
ATOM 4701 N N . ASN A 1 615 ? -6.469 1.802 12.371 1.00 90.19 615 ASN A N 1
ATOM 4702 C CA . ASN A 1 615 ? -7.250 2.757 13.158 1.00 90.19 615 ASN A CA 1
ATOM 4703 C C . ASN A 1 615 ? -6.424 3.987 13.560 1.00 90.19 615 ASN A C 1
ATOM 4705 O O . ASN A 1 615 ? -6.887 5.119 13.431 1.00 90.19 615 ASN A O 1
ATOM 4709 N N . GLU A 1 616 ? -5.183 3.780 14.003 1.00 91.88 616 GLU A N 1
ATOM 4710 C CA . GLU A 1 616 ? -4.281 4.872 14.368 1.00 91.88 616 GLU A CA 1
ATOM 4711 C C . GLU A 1 616 ? -3.885 5.726 13.157 1.00 91.88 616 GLU A C 1
ATOM 4713 O O . GLU A 1 616 ? -3.804 6.949 13.268 1.00 91.88 616 GLU A O 1
ATOM 4718 N N . TYR A 1 617 ? -3.660 5.114 11.992 1.00 95.06 617 TYR A N 1
ATOM 4719 C CA . TYR A 1 617 ? -3.326 5.852 10.776 1.00 95.06 617 TYR A CA 1
ATOM 4720 C C . TYR A 1 617 ? -4.521 6.633 10.220 1.00 95.06 617 TYR A C 1
ATOM 4722 O O . TYR A 1 617 ? -4.360 7.790 9.839 1.00 95.06 617 TYR A O 1
ATOM 4730 N N . LEU A 1 618 ? -5.733 6.068 10.249 1.00 92.12 618 LEU A N 1
ATOM 4731 C CA . LEU A 1 618 ? -6.959 6.796 9.902 1.00 92.12 618 LEU A CA 1
ATOM 4732 C C . LEU A 1 618 ? -7.200 7.990 10.836 1.00 92.12 618 LEU A C 1
ATOM 4734 O O . LEU A 1 618 ? -7.575 9.070 10.373 1.00 92.12 618 LEU A O 1
ATOM 4738 N N . ALA A 1 619 ? -6.948 7.825 12.138 1.00 86.69 619 ALA A N 1
ATOM 4739 C CA . ALA A 1 619 ? -7.021 8.922 13.098 1.00 86.69 619 ALA A CA 1
ATOM 4740 C C . ALA A 1 619 ? -5.976 10.012 12.800 1.00 86.69 619 ALA A C 1
ATOM 4742 O O . ALA A 1 619 ? -6.308 11.196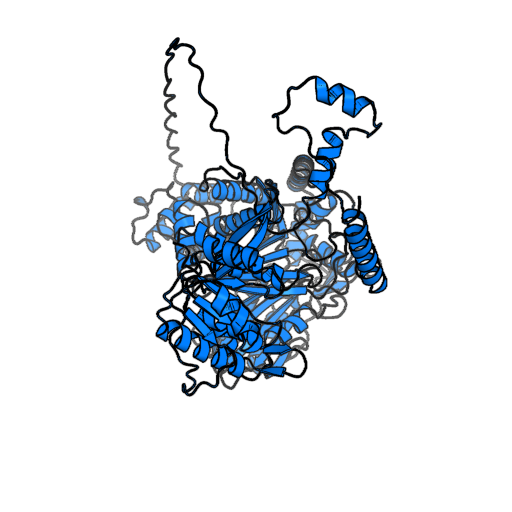 12.823 1.00 86.69 619 ALA A O 1
ATOM 4743 N N . GLU A 1 620 ? -4.740 9.630 12.459 1.00 91.50 620 GLU A N 1
ATOM 4744 C CA . GLU A 1 620 ? -3.683 10.567 12.058 1.00 91.50 620 GLU A CA 1
ATOM 4745 C C . GLU A 1 620 ? -4.038 11.320 10.768 1.00 91.50 620 GLU A C 1
ATOM 4747 O O . GLU A 1 620 ? -3.859 12.534 10.711 1.00 91.50 620 GLU A O 1
ATOM 4752 N N . LEU A 1 621 ? -4.579 10.640 9.751 1.00 92.56 621 LEU A N 1
ATOM 4753 C CA . LEU A 1 621 ? -5.047 11.274 8.513 1.00 92.56 621 LEU A CA 1
ATOM 4754 C C . LEU A 1 621 ? -6.184 12.263 8.790 1.00 92.56 621 LEU A C 1
ATOM 4756 O O . LEU A 1 621 ? -6.138 13.392 8.314 1.00 92.56 621 LEU A O 1
ATOM 4760 N N . THR A 1 622 ? -7.157 11.878 9.618 1.00 87.75 622 THR A N 1
ATOM 4761 C CA . THR A 1 622 ? -8.282 12.748 9.999 1.00 87.75 622 THR A CA 1
ATOM 4762 C C . THR A 1 622 ? -7.803 13.982 10.767 1.00 87.75 622 THR A C 1
ATOM 4764 O O . THR A 1 622 ? -8.235 15.096 10.479 1.00 87.75 622 THR A O 1
ATOM 4767 N N . ALA A 1 623 ? -6.868 13.804 11.705 1.00 85.75 623 ALA A N 1
ATOM 4768 C CA . ALA A 1 623 ? -6.260 14.909 12.441 1.00 85.75 623 ALA A CA 1
ATOM 4769 C C . ALA A 1 623 ? -5.422 15.816 11.525 1.00 85.75 623 ALA A C 1
ATOM 4771 O O . ALA A 1 623 ? -5.490 17.038 11.634 1.00 85.75 623 ALA A O 1
ATOM 4772 N N . THR A 1 624 ? -4.666 15.223 10.596 1.00 87.69 624 THR A N 1
ATOM 4773 C CA . THR A 1 624 ? -3.863 15.946 9.598 1.00 87.69 624 THR A CA 1
ATOM 4774 C C . THR A 1 624 ? -4.747 16.775 8.673 1.00 87.69 624 THR A C 1
ATOM 4776 O O . THR A 1 624 ? -4.374 17.894 8.341 1.00 87.69 624 THR A O 1
ATOM 4779 N N . ALA A 1 625 ? -5.934 16.275 8.325 1.00 85.50 625 ALA A N 1
ATOM 4780 C CA . ALA A 1 625 ? -6.930 16.986 7.530 1.00 85.50 625 ALA A CA 1
ATOM 4781 C C . ALA A 1 625 ? -7.539 18.204 8.250 1.00 85.50 625 ALA A C 1
ATOM 4783 O O . ALA A 1 625 ? -8.244 18.991 7.633 1.00 85.50 625 ALA A O 1
ATOM 4784 N N . GLY A 1 626 ? -7.333 18.354 9.565 1.00 75.25 626 GLY A N 1
ATOM 4785 C CA . GLY A 1 626 ? -8.006 19.386 10.358 1.00 75.25 626 GLY A CA 1
ATOM 4786 C C . GLY A 1 626 ? -9.507 19.136 10.543 1.00 75.25 626 GLY A C 1
ATOM 4787 O O . GLY A 1 626 ? -10.204 19.968 11.126 1.00 75.25 626 GLY A O 1
ATOM 4788 N N . CYS A 1 627 ? -10.017 17.982 10.102 1.00 63.03 627 CYS A N 1
ATOM 4789 C CA . CYS A 1 627 ? -11.361 17.551 10.438 1.00 63.03 627 CYS A CA 1
ATOM 4790 C C . CYS A 1 627 ? -11.424 17.334 11.952 1.00 63.03 627 CYS A C 1
ATOM 4792 O O . CYS A 1 627 ? -10.590 16.622 12.519 1.00 63.03 627 CYS A O 1
ATOM 4794 N N . ALA A 1 628 ? -12.435 17.902 12.619 1.00 47.94 628 ALA A N 1
ATOM 4795 C CA . ALA A 1 628 ? -12.798 17.417 13.943 1.00 47.94 628 ALA A CA 1
ATOM 4796 C C . ALA A 1 628 ? -12.992 15.911 13.790 1.00 47.94 628 ALA A C 1
ATOM 4798 O O . ALA A 1 628 ? -13.823 15.505 12.972 1.00 47.94 628 ALA A O 1
ATOM 4799 N N . ALA A 1 629 ? -12.176 15.112 14.492 1.00 42.88 629 ALA A N 1
ATOM 4800 C CA . ALA A 1 629 ? -12.310 13.666 14.478 1.00 42.88 629 ALA A CA 1
ATOM 4801 C C . ALA A 1 629 ? -13.798 13.385 14.616 1.00 42.88 629 ALA A C 1
ATOM 4803 O O . ALA A 1 629 ? -14.401 13.821 15.602 1.00 42.88 629 ALA A O 1
ATOM 4804 N N . THR A 1 630 ? -14.417 12.782 13.595 1.00 36.75 630 THR A N 1
ATOM 4805 C CA . THR A 1 630 ? -15.786 12.307 13.749 1.00 36.75 630 THR A CA 1
ATOM 4806 C C . THR A 1 630 ? -15.678 11.418 14.970 1.00 36.75 630 THR A C 1
ATOM 4808 O O . THR A 1 630 ? -14.872 10.487 14.908 1.00 36.75 630 THR A O 1
ATOM 4811 N N . PRO A 1 631 ? -16.312 11.746 16.112 1.00 36.91 631 PRO A N 1
ATOM 4812 C CA . PRO A 1 631 ? -16.162 10.905 17.278 1.00 36.91 631 PRO A CA 1
ATOM 4813 C C . PRO A 1 631 ? -16.656 9.551 16.803 1.00 36.91 631 PRO A C 1
ATOM 4815 O O . PRO A 1 631 ? -17.838 9.420 16.476 1.00 36.91 631 PRO A O 1
ATOM 4818 N N . ALA A 1 632 ? -15.730 8.599 16.628 1.00 42.44 632 ALA A N 1
ATOM 4819 C CA . ALA A 1 632 ? -16.062 7.213 16.367 1.00 42.44 632 ALA A CA 1
ATOM 4820 C C . ALA A 1 632 ? -17.051 6.920 17.467 1.00 42.44 632 ALA A C 1
ATOM 4822 O O . ALA A 1 632 ? -16.638 7.031 18.618 1.00 42.44 632 ALA A O 1
ATOM 4823 N N . THR A 1 633 ? -18.338 6.776 17.120 1.00 44.16 633 THR A N 1
ATOM 4824 C CA . THR A 1 633 ? -19.457 6.851 18.068 1.00 44.16 633 THR A CA 1
ATOM 4825 C C . THR A 1 633 ? -19.017 6.113 19.312 1.00 44.16 633 THR A C 1
ATOM 4827 O O . THR A 1 633 ? -18.829 4.899 19.234 1.00 44.16 633 THR A O 1
ATOM 4830 N N . GLU A 1 634 ? -18.655 6.860 20.367 1.00 53.44 634 GLU A N 1
ATOM 4831 C CA . GLU A 1 634 ? -17.816 6.318 21.435 1.00 53.44 634 GLU A CA 1
ATOM 4832 C C . GLU A 1 634 ? -18.700 5.341 22.200 1.00 53.44 634 GLU A C 1
ATOM 4834 O O . GLU A 1 634 ? -19.434 5.698 23.120 1.00 53.44 634 GLU A O 1
ATOM 4839 N N . SER A 1 635 ? -18.728 4.106 21.714 1.00 63.38 635 SER A N 1
ATOM 4840 C CA . SER A 1 635 ? -19.616 3.078 22.200 1.00 63.38 635 SER A CA 1
ATOM 4841 C C . SER A 1 635 ? -19.028 2.617 23.513 1.00 63.38 635 SER A C 1
ATOM 4843 O O . SER A 1 635 ? -17.919 2.086 23.569 1.00 63.38 635 SER A O 1
ATOM 4845 N N . SER A 1 636 ? -19.765 2.861 24.587 1.00 75.69 636 SER A N 1
ATOM 4846 C CA . SER A 1 636 ? -19.451 2.338 25.908 1.00 75.69 636 SER A CA 1
ATOM 4847 C C . SER A 1 636 ? -19.294 0.811 25.847 1.00 75.69 636 SER A C 1
ATOM 4849 O O . SER A 1 636 ? -19.903 0.147 25.002 1.00 75.69 636 SER A O 1
ATOM 4851 N N . VAL A 1 637 ? -18.530 0.214 26.773 1.00 76.75 637 VAL A N 1
ATOM 4852 C CA . VAL A 1 637 ? -18.388 -1.259 26.821 1.00 76.75 637 VAL A CA 1
ATOM 4853 C C . VAL A 1 637 ? -19.747 -1.980 26.864 1.00 76.75 637 VAL A C 1
ATOM 4855 O O . VAL A 1 637 ? -19.915 -3.023 26.239 1.00 76.75 637 VAL A O 1
ATOM 4858 N N . ALA A 1 638 ? -20.757 -1.376 27.499 1.00 77.25 638 ALA A N 1
ATOM 4859 C CA . ALA A 1 638 ? -22.120 -1.897 27.534 1.00 77.25 638 ALA A CA 1
ATOM 4860 C C . ALA A 1 638 ? -22.770 -1.924 26.138 1.00 77.25 638 ALA A C 1
ATOM 4862 O O . ALA A 1 638 ? -23.366 -2.925 25.752 1.00 77.25 638 ALA A O 1
ATOM 4863 N N . GLN A 1 639 ? -22.610 -0.857 25.349 1.00 77.00 639 GLN A N 1
ATOM 4864 C CA . GLN A 1 639 ? -23.114 -0.794 23.972 1.00 77.00 639 GLN A CA 1
ATOM 4865 C C . GLN A 1 639 ? -22.398 -1.788 23.048 1.00 77.00 639 GLN A C 1
ATOM 4867 O O . GLN A 1 639 ? -23.053 -2.411 22.216 1.00 77.00 639 GLN A O 1
ATOM 4872 N N . ARG A 1 640 ? -21.082 -1.991 23.210 1.00 79.31 640 ARG A N 1
ATOM 4873 C CA . ARG A 1 640 ? -20.323 -2.981 22.421 1.00 79.31 640 ARG A CA 1
ATOM 4874 C C . ARG A 1 640 ? -20.774 -4.412 22.702 1.00 79.31 640 ARG A C 1
ATOM 4876 O O . ARG A 1 640 ? -21.029 -5.167 21.767 1.00 79.31 640 ARG A O 1
ATOM 4883 N N . ILE A 1 641 ? -20.930 -4.768 23.979 1.00 77.81 641 ILE A N 1
ATOM 4884 C CA . ILE A 1 641 ? -21.439 -6.088 24.376 1.00 77.81 641 ILE A CA 1
ATOM 4885 C C . ILE A 1 641 ? -22.852 -6.288 23.829 1.00 77.81 641 ILE A C 1
ATOM 4887 O O . ILE A 1 641 ? -23.157 -7.335 23.270 1.00 77.81 641 ILE A O 1
ATOM 4891 N N . ARG A 1 642 ? -23.700 -5.260 23.890 1.00 78.75 642 ARG A N 1
ATOM 4892 C CA . ARG A 1 642 ? -25.054 -5.337 23.346 1.00 78.75 642 ARG A CA 1
ATOM 4893 C C . ARG A 1 642 ? -25.090 -5.498 21.824 1.00 78.75 642 ARG A C 1
ATOM 4895 O O . ARG A 1 642 ? -25.887 -6.280 21.307 1.00 78.75 642 ARG A O 1
ATOM 4902 N N . ALA A 1 643 ? -24.216 -4.798 21.103 1.00 76.81 643 ALA A N 1
ATOM 4903 C CA . ALA A 1 643 ? -24.053 -4.985 19.664 1.00 76.81 643 ALA A CA 1
ATOM 4904 C C . ALA A 1 643 ? -23.639 -6.429 19.339 1.00 76.81 643 ALA A C 1
ATOM 4906 O O . ALA A 1 643 ? -24.189 -7.031 18.417 1.00 76.81 643 ALA A O 1
ATOM 4907 N N . GLN A 1 644 ? -22.752 -7.020 20.147 1.00 81.06 644 GLN A N 1
ATOM 4908 C CA . GLN A 1 644 ? -22.391 -8.431 20.030 1.00 81.06 644 GLN A CA 1
ATOM 4909 C C . GLN A 1 644 ? -23.585 -9.359 20.279 1.00 81.06 644 GLN A C 1
ATOM 4911 O O . GLN A 1 644 ? -23.810 -10.277 19.489 1.00 81.06 644 GLN A O 1
ATOM 4916 N N . CYS A 1 645 ? -24.379 -9.095 21.324 1.00 79.19 645 CYS A N 1
ATOM 4917 C CA . CYS A 1 645 ? -25.558 -9.900 21.635 1.00 79.19 645 CYS A CA 1
ATOM 4918 C C . CYS A 1 645 ? -26.550 -9.951 20.465 1.00 79.19 645 CYS A C 1
ATOM 4920 O O . CYS A 1 645 ? -27.103 -11.007 20.167 1.00 79.19 645 CYS A O 1
ATOM 4922 N N . ARG A 1 646 ? -26.735 -8.820 19.771 1.00 81.19 646 ARG A N 1
ATOM 4923 C CA . ARG A 1 646 ? -27.588 -8.717 18.576 1.00 81.19 646 ARG A CA 1
ATOM 4924 C C . ARG A 1 646 ? -26.990 -9.403 17.350 1.00 81.19 646 ARG A C 1
ATOM 4926 O O . ARG A 1 646 ? -27.732 -9.926 16.527 1.00 81.19 646 ARG A O 1
ATOM 4933 N N . ARG A 1 647 ? -25.662 -9.389 17.217 1.00 76.19 647 ARG A N 1
ATOM 4934 C CA . ARG A 1 647 ? -24.948 -9.944 16.060 1.00 76.19 647 ARG A CA 1
ATOM 4935 C C . ARG A 1 647 ? -24.960 -11.471 16.037 1.00 76.19 647 ARG A C 1
ATOM 4937 O O . ARG A 1 647 ? -25.073 -12.053 14.964 1.00 76.19 647 ARG A O 1
ATOM 4944 N N . THR A 1 648 ? -24.823 -12.120 17.195 1.00 79.75 648 THR A N 1
ATOM 4945 C CA . THR A 1 648 ? -24.734 -13.590 17.297 1.00 79.75 648 THR A CA 1
ATOM 4946 C C . THR A 1 648 ? -25.574 -14.139 18.461 1.00 79.75 648 THR A C 1
ATOM 4948 O O . THR A 1 648 ? -25.009 -14.686 19.410 1.00 79.75 648 THR A O 1
ATOM 4951 N N . PRO A 1 649 ? -26.913 -14.008 18.424 1.00 84.00 649 PRO A N 1
ATOM 4952 C CA . PRO A 1 649 ? -27.784 -14.301 19.569 1.00 84.00 649 PRO A CA 1
ATOM 4953 C C . PRO A 1 649 ? -27.727 -15.758 20.054 1.00 84.00 649 PRO A C 1
ATOM 4955 O O . PRO A 1 649 ? -27.807 -16.005 21.258 1.00 84.00 649 PRO A O 1
ATOM 4958 N N . GLU A 1 650 ? -27.545 -16.712 19.138 1.00 87.50 650 GLU A N 1
ATOM 4959 C CA . GLU A 1 650 ? -27.554 -18.154 19.434 1.00 87.50 650 GLU A CA 1
ATOM 4960 C C . GLU A 1 650 ? -26.198 -18.705 19.908 1.00 87.50 650 GLU A C 1
ATOM 4962 O O . GLU A 1 650 ? -26.120 -19.837 20.380 1.00 87.50 650 GLU A O 1
ATOM 4967 N N . ALA A 1 651 ? -25.114 -17.930 19.792 1.00 75.88 651 ALA A N 1
ATOM 4968 C CA . ALA A 1 651 ? -23.795 -18.380 20.228 1.00 75.88 651 ALA A CA 1
ATOM 4969 C C . ALA A 1 651 ? -23.701 -18.410 21.762 1.00 75.88 651 ALA A C 1
ATOM 4971 O O . ALA A 1 651 ? -24.274 -17.560 22.449 1.00 75.88 651 ALA A O 1
ATOM 4972 N N . VAL A 1 652 ? -22.954 -19.379 22.297 1.00 84.44 652 VAL A N 1
ATOM 4973 C CA . VAL A 1 652 ? -22.663 -19.476 23.734 1.00 84.44 652 VAL A CA 1
ATOM 4974 C C . VAL A 1 652 ? -21.840 -18.260 24.169 1.00 84.44 652 VAL A C 1
ATOM 4976 O O . VAL A 1 652 ? -20.793 -17.981 23.592 1.00 84.44 652 VAL A O 1
ATOM 4979 N N . ALA A 1 653 ? -22.324 -17.542 25.182 1.00 71.56 653 ALA A N 1
ATOM 4980 C CA . ALA A 1 653 ? -21.682 -16.356 25.748 1.00 71.56 653 ALA A CA 1
ATOM 4981 C C . ALA A 1 653 ? -21.014 -16.633 27.101 1.00 71.56 653 ALA A C 1
ATOM 4983 O O . ALA A 1 653 ? -19.980 -16.044 27.407 1.00 71.56 653 ALA A O 1
ATOM 4984 N N . VAL A 1 654 ? -21.608 -17.502 27.928 1.00 78.62 654 VAL A N 1
ATOM 4985 C CA . VAL A 1 654 ? -21.088 -17.847 29.260 1.00 78.62 654 VAL A CA 1
ATOM 4986 C C . VAL A 1 654 ? -21.221 -19.345 29.497 1.00 78.62 654 VAL A C 1
ATOM 4988 O O . VAL A 1 654 ? -22.296 -19.905 29.295 1.00 78.62 654 VAL A O 1
ATOM 4991 N N . GLU A 1 655 ? -20.154 -19.966 29.989 1.00 79.25 655 GLU A N 1
ATOM 4992 C CA . GLU A 1 655 ? -20.131 -21.349 30.467 1.00 79.25 655 GLU A CA 1
ATOM 4993 C C . GLU A 1 655 ? -19.539 -21.363 31.883 1.00 79.25 655 GLU A C 1
ATOM 4995 O O . GLU A 1 655 ? -18.417 -20.907 32.105 1.00 79.25 655 GLU A O 1
ATOM 5000 N N . ALA A 1 656 ? -20.322 -21.809 32.866 1.00 75.75 656 ALA A N 1
ATOM 5001 C CA . ALA A 1 656 ? -19.928 -21.827 34.271 1.00 75.75 656 ALA A CA 1
ATOM 5002 C C . ALA A 1 656 ? -20.499 -23.069 34.971 1.00 75.75 656 ALA A C 1
ATOM 5004 O O . ALA A 1 656 ? -21.655 -23.083 35.400 1.00 75.75 656 ALA A O 1
ATOM 5005 N N . GLY A 1 657 ? -19.673 -24.110 35.106 1.00 77.81 657 GLY A N 1
ATOM 5006 C CA . GLY A 1 657 ? -20.117 -25.409 35.615 1.00 77.81 657 GLY A CA 1
ATOM 5007 C C . GLY A 1 657 ? -21.154 -26.030 34.678 1.00 77.81 657 GLY A C 1
ATOM 5008 O O . GLY A 1 657 ? -20.928 -26.091 33.477 1.00 77.81 657 GLY A O 1
ATOM 5009 N N . ASP A 1 658 ? -22.304 -26.431 35.223 1.00 78.38 658 ASP A N 1
ATOM 5010 C CA . ASP A 1 658 ? -23.408 -27.023 34.451 1.00 78.38 658 ASP A CA 1
ATOM 5011 C C . ASP A 1 658 ? -24.324 -25.974 33.782 1.00 78.38 658 ASP A C 1
ATOM 5013 O O . ASP A 1 658 ? -25.336 -26.325 33.173 1.00 78.38 658 ASP A O 1
ATOM 5017 N N . VAL A 1 659 ? -24.019 -24.676 33.924 1.00 79.12 659 VAL A N 1
ATOM 5018 C CA . VAL A 1 659 ? -24.831 -23.583 33.373 1.00 79.12 659 VAL A CA 1
ATOM 5019 C C . VAL A 1 659 ? -24.164 -23.002 32.132 1.00 79.12 659 VAL A C 1
ATOM 5021 O O . VAL A 1 659 ? -23.045 -22.488 32.192 1.00 79.12 659 VAL A O 1
ATOM 5024 N N . THR A 1 660 ? -24.903 -23.001 31.025 1.00 78.00 660 THR A N 1
ATOM 5025 C CA . THR A 1 660 ? -24.509 -22.369 29.763 1.00 78.00 660 THR A CA 1
ATOM 5026 C C . THR A 1 660 ? -25.558 -21.337 29.362 1.00 78.00 660 THR A C 1
ATOM 5028 O O . THR A 1 660 ? -26.751 -21.643 29.357 1.00 78.00 660 THR A O 1
ATOM 5031 N N . LEU A 1 661 ? -25.127 -20.121 29.020 1.00 76.06 661 LEU A N 1
ATOM 5032 C CA . LEU A 1 661 ? -25.992 -19.053 28.516 1.00 76.06 661 LEU A CA 1
ATOM 5033 C C . LEU A 1 661 ? -25.562 -18.646 27.110 1.00 76.06 661 LEU A C 1
ATOM 5035 O O . LEU A 1 661 ? -24.382 -18.375 26.878 1.00 76.06 661 LEU A O 1
ATOM 5039 N N . THR A 1 662 ? -26.517 -18.533 26.188 1.00 86.00 662 THR A N 1
ATOM 5040 C CA . THR A 1 662 ? -26.290 -17.862 24.901 1.00 86.00 662 THR A CA 1
ATOM 5041 C C . THR A 1 662 ? -26.260 -16.344 25.063 1.00 86.00 662 THR A C 1
ATOM 5043 O O . THR A 1 662 ? -26.711 -15.800 26.076 1.00 86.00 662 THR A O 1
ATOM 5046 N N . TYR A 1 663 ? -25.765 -15.631 24.052 1.00 84.94 663 TYR A N 1
ATOM 5047 C CA . TYR A 1 663 ? -25.788 -14.167 24.025 1.00 84.94 663 TYR A CA 1
ATOM 5048 C C . TYR A 1 663 ? -27.203 -13.594 24.196 1.00 84.94 663 TYR A C 1
ATOM 5050 O O . TYR A 1 663 ? -27.385 -12.638 24.951 1.00 84.94 663 TYR A O 1
ATOM 5058 N N . ALA A 1 664 ? -28.214 -14.201 23.567 1.00 85.38 664 ALA A N 1
ATOM 5059 C CA . ALA A 1 664 ? -29.608 -13.791 23.733 1.00 85.38 664 ALA A CA 1
ATOM 5060 C C . ALA A 1 664 ? -30.101 -13.980 25.178 1.00 85.38 664 ALA A C 1
ATOM 5062 O O . ALA A 1 664 ? -30.728 -13.086 25.749 1.00 85.38 664 ALA A O 1
ATOM 5063 N N . GLN A 1 665 ? -29.792 -15.124 25.799 1.00 87.50 665 GLN A N 1
ATOM 5064 C CA . GLN A 1 665 ? -30.197 -15.431 27.177 1.00 87.50 665 GLN A CA 1
ATOM 5065 C C . GLN A 1 665 ? -29.495 -14.531 28.203 1.00 87.50 665 GLN A C 1
ATOM 5067 O O . GLN A 1 665 ? -30.114 -14.093 29.183 1.00 87.50 665 GLN A O 1
ATOM 5072 N N . LEU A 1 666 ? -28.215 -14.231 27.969 1.00 85.56 666 LEU A N 1
ATOM 5073 C CA . LEU A 1 666 ? -27.427 -13.313 28.782 1.00 85.56 666 LEU A CA 1
ATOM 5074 C C . LEU A 1 666 ? -28.004 -11.894 28.719 1.00 85.56 666 LEU A C 1
ATOM 5076 O O . LEU A 1 666 ? -28.288 -11.303 29.763 1.00 85.56 666 LEU A O 1
ATOM 5080 N N . ASP A 1 667 ? -28.241 -11.375 27.510 1.00 86.69 667 ASP A N 1
ATOM 5081 C CA . ASP A 1 667 ? -28.772 -10.024 27.304 1.00 86.69 667 ASP A CA 1
ATOM 5082 C C . ASP A 1 667 ? -30.164 -9.859 27.924 1.00 86.69 667 ASP A C 1
ATOM 5084 O O . ASP A 1 667 ? -30.440 -8.888 28.634 1.00 86.69 667 ASP A O 1
ATOM 5088 N N . GLN A 1 668 ? -31.027 -10.861 27.743 1.00 87.94 668 GLN A N 1
ATOM 5089 C CA . GLN A 1 668 ? -32.367 -10.901 28.317 1.00 87.94 668 GLN A CA 1
ATOM 5090 C C . GLN A 1 668 ? -32.350 -10.874 29.855 1.00 87.94 668 GLN A C 1
ATOM 5092 O O . GLN A 1 668 ? -33.163 -10.200 30.496 1.00 87.94 668 GLN A O 1
ATOM 5097 N N . SER A 1 669 ? -31.427 -11.612 30.469 1.00 86.88 669 SER A N 1
ATOM 5098 C CA . SER A 1 669 ? -31.290 -11.677 31.927 1.00 86.88 669 SER A CA 1
ATOM 5099 C C . SER A 1 669 ? -30.706 -10.382 32.497 1.00 86.88 669 SER A C 1
ATOM 5101 O O . SER A 1 669 ? -31.219 -9.862 33.492 1.00 86.88 669 SER A O 1
ATOM 5103 N N . ALA A 1 670 ? -29.719 -9.796 31.815 1.00 88.69 670 ALA A N 1
ATOM 5104 C CA . ALA A 1 670 ? -29.155 -8.496 32.165 1.00 88.69 670 ALA A CA 1
ATOM 5105 C C . ALA A 1 670 ? -30.203 -7.371 32.072 1.00 88.69 670 ALA A C 1
ATOM 5107 O O . ALA A 1 670 ? -30.291 -6.534 32.971 1.00 88.69 670 ALA A O 1
ATOM 5108 N N . HIS A 1 671 ? -31.057 -7.367 31.040 1.00 87.38 671 HIS A N 1
ATOM 5109 C CA . HIS A 1 671 ? -32.139 -6.384 30.896 1.00 87.38 671 HIS A CA 1
ATOM 5110 C C . HIS A 1 671 ? -33.178 -6.465 32.019 1.00 87.38 671 HIS A C 1
ATOM 5112 O O . HIS A 1 671 ? -33.579 -5.427 32.552 1.00 87.38 671 HIS A O 1
ATOM 5118 N N . ARG A 1 672 ? -33.575 -7.679 32.429 1.00 87.44 672 ARG A N 1
ATOM 5119 C CA . ARG A 1 672 ? -34.467 -7.876 33.587 1.00 87.44 672 ARG A CA 1
ATOM 5120 C C . ARG A 1 672 ? -33.847 -7.320 34.867 1.00 87.44 672 ARG A C 1
ATOM 5122 O O . ARG A 1 672 ? -34.516 -6.667 35.662 1.00 87.44 672 ARG A O 1
ATOM 5129 N N . LEU A 1 673 ? -32.548 -7.525 35.086 1.00 89.38 673 LEU A N 1
ATOM 5130 C CA . LEU A 1 673 ? -31.878 -6.909 36.232 1.00 89.38 673 LEU A CA 1
ATOM 5131 C C . LEU A 1 673 ? -31.836 -5.377 36.122 1.00 89.38 673 LEU A C 1
ATOM 5133 O O . LEU A 1 673 ? -32.162 -4.692 37.089 1.00 89.38 673 LEU A O 1
ATOM 5137 N N . ALA A 1 674 ? -31.499 -4.833 34.953 1.00 89.56 674 ALA A N 1
ATOM 5138 C CA . ALA A 1 674 ? -31.443 -3.390 34.733 1.00 89.56 674 ALA A CA 1
ATOM 5139 C C . ALA A 1 674 ? -32.796 -2.703 34.987 1.00 89.56 674 ALA A C 1
ATOM 5141 O O . ALA A 1 674 ? -32.853 -1.638 35.604 1.00 89.56 674 ALA A O 1
ATOM 5142 N N . ALA A 1 675 ? -33.900 -3.319 34.554 1.00 87.25 675 ALA A N 1
ATOM 5143 C CA . ALA A 1 675 ? -35.251 -2.831 34.815 1.00 87.25 675 ALA A CA 1
ATOM 5144 C C . ALA A 1 675 ? -35.578 -2.819 36.318 1.00 87.25 675 ALA A C 1
ATOM 5146 O O . ALA A 1 675 ? -36.047 -1.798 36.835 1.00 87.25 675 ALA A O 1
ATOM 5147 N N . ARG A 1 676 ? -35.248 -3.900 37.039 1.00 89.19 676 ARG A N 1
ATOM 5148 C CA . ARG A 1 676 ? -35.387 -3.971 38.504 1.00 89.19 676 ARG A CA 1
ATOM 5149 C C . ARG A 1 676 ? -34.576 -2.890 39.215 1.00 89.19 676 ARG A C 1
ATOM 5151 O O . ARG A 1 676 ? -35.113 -2.235 40.109 1.00 89.19 676 ARG A O 1
ATOM 5158 N N . LEU A 1 677 ? -33.329 -2.657 38.799 1.00 91.00 677 LEU A N 1
ATOM 5159 C CA . LEU A 1 677 ? -32.470 -1.605 39.355 1.00 91.00 677 LEU A CA 1
ATOM 5160 C C . LEU A 1 677 ? -33.089 -0.215 39.164 1.00 91.00 677 LEU A C 1
ATOM 5162 O O . LEU A 1 677 ? -33.215 0.542 40.125 1.00 91.00 677 LEU A O 1
ATOM 5166 N N . ARG A 1 678 ? -33.571 0.105 37.958 1.00 89.00 678 ARG A N 1
ATOM 5167 C CA . ARG A 1 678 ? -34.226 1.397 37.683 1.00 89.00 678 ARG A CA 1
ATOM 5168 C C . ARG A 1 678 ? -35.507 1.592 38.503 1.00 89.00 678 ARG A C 1
ATOM 5170 O O . ARG A 1 678 ? -35.746 2.691 38.996 1.00 89.00 678 ARG A O 1
ATOM 5177 N N . ARG A 1 679 ? -36.313 0.539 38.708 1.00 87.69 679 ARG A N 1
ATOM 5178 C CA . ARG A 1 679 ? -37.509 0.585 39.583 1.00 87.69 679 ARG A CA 1
ATOM 5179 C C . ARG A 1 679 ? -37.160 0.848 41.047 1.00 87.69 679 ARG A C 1
ATOM 5181 O O . ARG A 1 679 ? -37.919 1.526 41.730 1.00 87.69 679 ARG A O 1
ATOM 5188 N N . HIS A 1 680 ? -36.003 0.370 41.500 1.00 89.25 680 HIS A N 1
ATOM 5189 C CA . HIS A 1 680 ? -35.457 0.671 42.827 1.00 89.25 680 HIS A CA 1
ATOM 5190 C C . HIS A 1 680 ? -34.793 2.056 42.908 1.00 89.25 680 HIS A C 1
ATOM 5192 O O . HIS A 1 680 ? -34.178 2.390 43.917 1.00 89.25 680 HIS A O 1
ATOM 5198 N N . GLY A 1 681 ? -34.939 2.888 41.872 1.00 89.56 681 GLY A N 1
ATOM 5199 C CA . GLY A 1 681 ? -34.491 4.277 41.871 1.00 89.56 681 GLY A CA 1
ATOM 5200 C C . GLY A 1 681 ? -33.028 4.478 41.483 1.00 89.56 681 GLY A C 1
ATOM 5201 O O . GLY A 1 681 ? -32.541 5.598 41.628 1.00 89.56 681 GLY A O 1
ATOM 5202 N N . ILE A 1 682 ? -32.345 3.442 40.979 1.00 92.62 682 ILE A N 1
ATOM 5203 C CA . ILE A 1 682 ? -30.963 3.549 40.495 1.00 92.62 682 ILE A CA 1
ATOM 5204 C C . ILE A 1 682 ? -30.918 4.407 39.235 1.00 92.62 682 ILE A C 1
ATOM 5206 O O . ILE A 1 682 ? -31.666 4.183 38.278 1.00 92.62 682 ILE A O 1
ATOM 5210 N N . LYS A 1 683 ? -30.032 5.401 39.253 1.00 88.38 683 LYS A N 1
ATOM 5211 C CA . LYS A 1 683 ? -29.808 6.359 38.170 1.00 88.38 683 LYS A CA 1
ATOM 5212 C C . LYS A 1 683 ? -28.473 6.084 37.482 1.00 88.38 683 LYS A C 1
ATOM 5214 O O . LYS A 1 683 ? -27.620 5.365 37.997 1.00 88.38 683 LYS A O 1
ATOM 5219 N N . ALA A 1 684 ? -28.280 6.694 36.315 1.00 86.38 684 ALA A N 1
ATOM 5220 C CA . ALA A 1 684 ? -26.983 6.670 35.649 1.00 86.38 684 ALA A CA 1
ATOM 5221 C C . ALA A 1 684 ? -25.883 7.231 36.575 1.00 86.38 684 ALA A C 1
ATOM 5223 O O . ALA A 1 684 ? -26.136 8.185 37.315 1.00 86.38 684 ALA A O 1
ATOM 5224 N N . ASN A 1 685 ? -24.682 6.647 36.527 1.00 86.31 685 ASN A N 1
ATOM 5225 C CA . ASN A 1 685 ? -23.531 6.936 37.398 1.00 86.31 685 ASN A CA 1
ATOM 5226 C C . ASN A 1 685 ? -23.688 6.573 38.891 1.00 86.31 685 ASN A C 1
ATOM 5228 O O . ASN A 1 685 ? -22.801 6.861 39.710 1.00 86.31 685 ASN A O 1
ATOM 5232 N N . ASP A 1 686 ? -24.770 5.896 39.277 1.00 93.50 686 ASP A N 1
ATOM 5233 C CA . ASP A 1 686 ? -24.834 5.273 40.598 1.00 93.50 686 ASP A CA 1
ATOM 5234 C C . ASP A 1 686 ? -23.822 4.129 40.737 1.00 93.50 686 ASP A C 1
ATOM 5236 O O . ASP A 1 686 ? -23.341 3.587 39.747 1.00 93.50 686 ASP A O 1
ATOM 5240 N N . ARG A 1 687 ? -23.453 3.780 41.976 1.00 95.62 687 ARG A N 1
ATOM 5241 C CA . ARG A 1 687 ? -22.549 2.655 42.260 1.00 95.62 687 ARG A CA 1
ATOM 5242 C C . ARG A 1 687 ? -23.355 1.535 42.887 1.00 95.62 687 ARG A C 1
ATOM 5244 O O . ARG A 1 687 ? -23.885 1.704 43.984 1.00 95.62 687 ARG A O 1
ATOM 5251 N N . VAL A 1 688 ? -23.411 0.394 42.218 1.00 96.00 688 VAL A N 1
ATOM 5252 C CA . VAL A 1 688 ? -24.130 -0.787 42.693 1.00 96.00 688 VAL A CA 1
ATOM 5253 C C . VAL A 1 688 ? -23.114 -1.845 43.093 1.00 96.00 688 VAL A C 1
ATOM 5255 O O . VAL A 1 688 ? -22.281 -2.261 42.290 1.00 96.00 688 VAL A O 1
ATOM 5258 N N . ALA A 1 689 ? -23.154 -2.275 44.350 1.00 94.88 689 ALA A N 1
ATOM 5259 C CA . ALA A 1 689 ? -22.308 -3.366 44.801 1.00 94.88 689 ALA A CA 1
ATOM 5260 C C . ALA A 1 689 ? -22.817 -4.697 44.254 1.00 94.88 689 ALA A C 1
ATOM 5262 O O . ALA A 1 689 ? -24.013 -4.966 44.300 1.00 94.88 689 ALA A O 1
ATOM 5263 N N . LEU A 1 690 ? -21.900 -5.536 43.785 1.00 92.12 690 LEU A N 1
ATOM 5264 C CA . LEU A 1 690 ? -22.180 -6.899 43.366 1.00 92.12 690 LEU A CA 1
ATOM 5265 C C . LEU A 1 690 ? -21.631 -7.852 44.430 1.00 92.12 690 LEU A C 1
ATOM 5267 O O . LEU A 1 690 ? -20.416 -7.982 44.578 1.00 92.12 690 LEU A O 1
ATOM 5271 N N . LEU A 1 691 ? -22.523 -8.476 45.194 1.00 90.00 691 LEU A N 1
ATOM 5272 C CA . LEU A 1 691 ? -22.202 -9.436 46.247 1.00 90.00 691 LEU A CA 1
ATOM 5273 C C . LEU A 1 691 ? -22.712 -10.817 45.821 1.00 90.00 691 LEU A C 1
ATOM 5275 O O . LEU A 1 691 ? -23.736 -11.293 46.299 1.00 90.00 691 LEU A O 1
ATOM 5279 N N . THR A 1 692 ? -22.024 -11.430 44.864 1.00 80.50 692 THR A N 1
ATOM 5280 C CA . THR A 1 692 ? -22.405 -12.715 44.259 1.00 80.50 692 THR A CA 1
ATOM 5281 C C . THR A 1 692 ? -21.303 -13.747 44.458 1.00 80.50 692 THR A C 1
ATOM 5283 O O . THR A 1 692 ? -20.130 -13.407 44.598 1.00 80.50 692 THR A O 1
ATOM 5286 N N . SER A 1 693 ? -21.664 -15.028 44.422 1.00 74.56 693 SER A N 1
ATOM 5287 C CA . SER A 1 693 ? -20.686 -16.109 44.250 1.00 74.56 693 SER A CA 1
ATOM 5288 C C . SER A 1 693 ? -20.291 -16.230 42.769 1.00 74.56 693 SER A C 1
ATOM 5290 O O . SER A 1 693 ? -21.168 -16.022 41.926 1.00 74.56 693 SER A O 1
ATOM 5292 N N . PRO A 1 694 ? -19.028 -16.572 42.433 1.00 74.69 694 PRO A N 1
ATOM 5293 C CA . PRO A 1 694 ? -18.589 -16.719 41.045 1.00 74.69 694 PRO A CA 1
ATOM 5294 C C . PRO A 1 694 ? -19.464 -17.703 40.260 1.00 74.69 694 PRO A C 1
ATOM 5296 O O . PRO A 1 694 ? -19.673 -18.833 40.698 1.00 74.69 694 PRO A O 1
ATOM 5299 N N . GLY A 1 695 ? -19.963 -17.278 39.101 1.00 74.62 695 GLY A N 1
ATOM 5300 C CA . GLY A 1 695 ? -20.803 -18.096 38.225 1.00 74.62 695 GLY A CA 1
ATOM 5301 C C . GLY A 1 695 ? -21.450 -17.275 37.111 1.00 74.62 695 GLY A C 1
ATOM 5302 O O . GLY A 1 695 ? -21.191 -16.075 36.991 1.00 74.62 695 GLY A O 1
ATOM 5303 N N . ALA A 1 696 ? -22.320 -17.907 36.317 1.00 76.38 696 ALA A N 1
ATOM 5304 C CA . ALA A 1 696 ? -23.016 -17.247 35.206 1.00 76.38 696 ALA A CA 1
ATOM 5305 C C . ALA A 1 696 ? -23.812 -16.009 35.662 1.00 76.38 696 ALA A C 1
ATOM 5307 O O . ALA A 1 696 ? -23.781 -14.964 35.009 1.00 76.38 696 ALA A O 1
ATOM 5308 N N . ASP A 1 697 ? -24.425 -16.086 36.843 1.00 80.81 697 ASP A N 1
ATOM 5309 C CA . ASP A 1 697 ? -25.170 -14.981 37.441 1.00 80.81 697 ASP A CA 1
ATOM 5310 C C . ASP A 1 697 ? -24.281 -13.768 37.751 1.00 80.81 697 ASP A C 1
ATOM 5312 O O . ASP A 1 697 ? -24.725 -12.636 37.602 1.00 80.81 697 ASP A O 1
ATOM 5316 N N . THR A 1 698 ? -22.994 -13.948 38.075 1.00 81.31 698 THR A N 1
ATOM 5317 C CA . THR A 1 698 ? -22.073 -12.807 38.260 1.00 81.31 698 THR A CA 1
ATOM 5318 C C . THR A 1 698 ? -21.971 -11.964 36.985 1.00 81.31 698 THR A C 1
ATOM 5320 O O . THR A 1 698 ? -21.965 -10.733 37.054 1.00 81.31 698 THR A O 1
ATOM 5323 N N . VAL A 1 699 ? -21.947 -12.613 35.815 1.00 83.94 699 VAL A N 1
ATOM 5324 C CA . VAL A 1 699 ? -21.889 -11.938 34.509 1.00 83.94 699 VAL A CA 1
ATOM 5325 C C . VAL A 1 699 ? -23.212 -11.226 34.213 1.00 83.94 699 VAL A C 1
ATOM 5327 O O . VAL A 1 699 ? -23.207 -10.070 33.792 1.00 83.94 699 VAL A O 1
ATOM 5330 N N . VAL A 1 700 ? -24.349 -11.868 34.513 1.00 86.06 700 VAL A N 1
ATOM 5331 C CA . VAL A 1 700 ? -25.688 -11.249 34.428 1.00 86.06 700 VAL A CA 1
ATOM 5332 C C . VAL A 1 700 ? -25.781 -10.016 35.331 1.00 86.06 700 VAL A C 1
ATOM 5334 O O . VAL A 1 700 ? -26.285 -8.971 34.917 1.00 86.06 700 VAL A O 1
ATOM 5337 N N . GLY A 1 701 ? -25.271 -10.133 36.555 1.00 84.56 701 GLY A N 1
ATOM 5338 C CA . GLY A 1 701 ? -25.195 -9.084 37.561 1.00 84.56 701 GLY A CA 1
ATOM 5339 C C . GLY A 1 701 ? -24.427 -7.862 37.071 1.00 84.56 701 GLY A C 1
ATOM 5340 O O . GLY A 1 701 ? -24.946 -6.746 37.079 1.00 84.56 701 GLY A O 1
ATOM 5341 N N . LEU A 1 702 ? -23.207 -8.094 36.586 1.00 90.38 702 LEU A N 1
ATOM 5342 C CA . LEU A 1 702 ? -22.341 -7.072 36.008 1.00 90.38 702 LEU A CA 1
ATOM 5343 C C . LEU A 1 702 ? -23.030 -6.354 34.844 1.00 90.38 702 LEU A C 1
ATOM 5345 O O . LEU A 1 702 ? -23.150 -5.127 34.858 1.00 90.38 702 LEU A O 1
ATOM 5349 N N . LEU A 1 703 ? -23.522 -7.105 33.854 1.00 88.69 703 LEU A N 1
ATOM 5350 C CA . LEU A 1 703 ? -24.143 -6.516 32.667 1.00 88.69 703 LEU A CA 1
ATOM 5351 C C . LEU A 1 703 ? -25.440 -5.787 32.994 1.00 88.69 703 LEU A C 1
ATOM 5353 O O . LEU A 1 703 ? -25.687 -4.722 32.441 1.00 88.69 703 LEU A O 1
ATOM 5357 N N . GLY A 1 704 ? -26.254 -6.300 33.916 1.00 89.12 704 GLY A N 1
ATOM 5358 C CA . GLY A 1 704 ? -27.483 -5.622 34.315 1.00 89.12 704 GLY A CA 1
ATOM 5359 C C . GLY A 1 704 ? -27.228 -4.294 35.030 1.00 89.12 704 GLY A C 1
ATOM 5360 O O . GLY A 1 704 ? -27.970 -3.337 34.807 1.00 89.12 704 GLY A O 1
ATOM 5361 N N . VAL A 1 705 ? -26.152 -4.189 35.820 1.00 91.88 705 VAL A N 1
ATOM 5362 C CA . VAL A 1 705 ? -25.715 -2.913 36.415 1.00 91.88 705 VAL A CA 1
ATOM 5363 C C . VAL A 1 705 ? -25.260 -1.930 35.332 1.00 91.88 705 VAL A C 1
ATOM 5365 O O . VAL A 1 705 ? -25.731 -0.791 35.308 1.00 91.88 705 VAL A O 1
ATOM 5368 N N . LEU A 1 706 ? -24.436 -2.383 34.382 1.00 90.06 706 LEU A N 1
ATOM 5369 C CA . LEU A 1 706 ? -23.993 -1.549 33.260 1.00 90.06 706 LEU A CA 1
ATOM 5370 C C . LEU A 1 706 ? -25.164 -1.113 32.364 1.00 90.06 706 LEU A C 1
ATOM 5372 O O . LEU A 1 706 ? -25.239 0.043 31.956 1.00 90.06 706 LEU A O 1
ATOM 5376 N N . HIS A 1 707 ? -26.126 -2.001 32.100 1.00 87.50 707 HIS A N 1
ATOM 5377 C CA . HIS A 1 707 ? -27.337 -1.682 31.345 1.00 87.50 707 HIS A CA 1
ATOM 5378 C C . HIS A 1 707 ? -28.227 -0.675 32.078 1.00 87.50 707 HIS A C 1
ATOM 5380 O O . HIS A 1 707 ? -28.863 0.163 31.436 1.00 87.50 707 HIS A O 1
ATOM 5386 N N . ALA A 1 708 ? -28.258 -0.690 33.414 1.00 89.19 708 ALA A N 1
ATOM 5387 C CA . ALA A 1 708 ? -28.921 0.352 34.199 1.00 89.19 708 ALA A CA 1
ATOM 5388 C C . ALA A 1 708 ? -28.215 1.722 34.100 1.00 89.19 708 ALA A C 1
ATOM 5390 O O . ALA A 1 708 ? -28.811 2.732 34.470 1.00 89.19 708 ALA A O 1
ATOM 5391 N N . GLY A 1 709 ? -26.995 1.756 33.557 1.00 88.88 709 GLY A N 1
ATOM 5392 C CA . GLY A 1 709 ? -26.137 2.931 33.439 1.00 88.88 709 GLY A CA 1
ATOM 5393 C C . GLY A 1 709 ? -25.321 3.227 34.695 1.00 88.88 709 GLY A C 1
ATOM 5394 O O . GLY A 1 709 ? -24.844 4.346 34.867 1.00 88.88 709 GLY A O 1
ATOM 5395 N N . ALA A 1 710 ? -25.203 2.249 35.592 1.00 92.12 710 ALA A N 1
ATOM 5396 C CA . ALA A 1 710 ? -24.498 2.361 36.859 1.00 92.12 710 ALA A CA 1
ATOM 5397 C C . ALA A 1 710 ? -23.134 1.650 36.805 1.00 92.12 710 ALA A C 1
ATOM 5399 O O . ALA A 1 710 ? -22.906 0.762 35.986 1.00 92.12 710 ALA A O 1
ATOM 5400 N N . ALA A 1 711 ? -22.245 2.023 37.724 1.00 93.00 711 ALA A N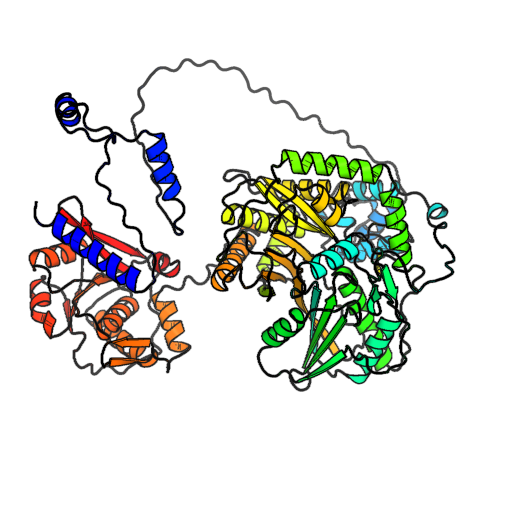 1
ATOM 5401 C CA . ALA A 1 711 ? -20.954 1.386 37.931 1.00 93.00 711 ALA A CA 1
ATOM 5402 C C . ALA A 1 711 ? -21.090 0.198 38.888 1.00 93.00 711 ALA A C 1
ATOM 5404 O O . ALA A 1 711 ? -21.677 0.341 39.966 1.00 93.00 711 ALA A O 1
ATOM 5405 N N . TRP A 1 712 ? -20.499 -0.951 38.564 1.00 92.50 712 TRP A N 1
ATOM 5406 C CA . TRP A 1 712 ? -20.506 -2.096 39.480 1.00 92.50 712 TRP A CA 1
ATOM 5407 C C . TRP A 1 712 ? -19.297 -2.088 40.429 1.00 92.50 712 TRP A C 1
ATOM 5409 O O . TRP A 1 712 ? -18.195 -1.656 40.085 1.00 92.50 712 TRP A O 1
ATOM 5419 N N . VAL A 1 713 ? -19.502 -2.553 41.662 1.00 93.19 713 VAL A N 1
ATOM 5420 C CA . VAL A 1 713 ? -18.471 -2.622 42.709 1.00 93.19 713 VAL A CA 1
ATOM 5421 C C . VAL A 1 713 ? -18.435 -4.046 43.270 1.00 93.19 713 VAL A C 1
ATOM 5423 O O . VAL A 1 713 ? -19.324 -4.398 44.044 1.00 93.19 713 VAL A O 1
ATOM 5426 N N . PRO A 1 714 ? -17.453 -4.894 42.914 1.00 90.81 714 PRO A N 1
ATOM 5427 C CA . PRO A 1 714 ? -17.406 -6.255 43.429 1.00 90.81 714 PRO A CA 1
ATOM 5428 C C . PRO A 1 714 ? -17.113 -6.268 44.924 1.00 90.81 714 PRO A C 1
ATOM 5430 O O . PRO A 1 714 ? -16.167 -5.631 45.402 1.00 90.81 714 PRO A O 1
ATOM 5433 N N . LEU A 1 715 ? -17.901 -7.053 45.647 1.00 87.81 715 LEU A N 1
ATOM 5434 C CA . LEU A 1 715 ? -17.706 -7.368 47.050 1.00 87.81 715 LEU A CA 1
ATOM 5435 C C . LEU A 1 715 ? -17.598 -8.884 47.214 1.00 87.81 715 LEU A C 1
ATOM 5437 O O . LEU A 1 715 ? -18.341 -9.642 46.602 1.00 87.81 715 LEU A O 1
ATOM 5441 N N . ASP A 1 716 ? -16.686 -9.316 48.078 1.00 86.62 716 ASP A N 1
ATOM 5442 C CA . ASP A 1 716 ? -16.519 -10.726 48.424 1.00 86.62 716 ASP A CA 1
ATOM 5443 C C . ASP A 1 716 ? -17.196 -10.999 49.769 1.00 86.62 716 ASP A C 1
ATOM 5445 O O . ASP A 1 716 ? -16.782 -10.462 50.799 1.00 86.62 716 ASP A O 1
ATOM 5449 N N . SER A 1 717 ? -18.228 -11.843 49.769 1.00 83.31 717 SER A N 1
ATOM 5450 C CA . SER A 1 717 ? -18.974 -12.214 50.975 1.00 83.31 717 SER A CA 1
ATOM 5451 C C . SER A 1 717 ? -18.121 -12.903 52.046 1.00 83.31 717 SER A C 1
ATOM 5453 O O . SER A 1 717 ? -18.528 -12.928 53.205 1.00 83.31 717 SER A O 1
ATOM 5455 N N . ALA A 1 718 ? -16.946 -13.439 51.698 1.00 83.00 718 ALA A N 1
ATOM 5456 C CA . ALA A 1 718 ? -16.006 -14.014 52.658 1.00 83.00 718 ALA A CA 1
ATOM 5457 C C . ALA A 1 718 ? -15.246 -12.948 53.472 1.00 83.00 718 ALA A C 1
ATOM 5459 O O . ALA A 1 718 ? -14.654 -13.258 54.511 1.00 83.00 718 ALA A O 1
ATOM 5460 N N . HIS A 1 719 ? -15.244 -11.684 53.037 1.00 86.56 719 HIS A N 1
ATOM 5461 C CA . HIS A 1 719 ? -14.606 -10.610 53.789 1.00 86.56 719 HIS A CA 1
ATOM 5462 C C . HIS A 1 719 ? -15.384 -10.251 55.069 1.00 86.56 719 HIS A C 1
ATOM 5464 O O . HIS A 1 719 ? -16.615 -10.246 55.076 1.00 86.56 719 HIS A O 1
ATOM 5470 N N . PRO A 1 720 ? -14.690 -9.844 56.154 1.00 89.00 720 PRO A N 1
ATOM 5471 C CA . PRO A 1 720 ? -15.355 -9.383 57.369 1.00 89.00 720 PRO A CA 1
ATOM 5472 C C . PRO A 1 720 ? -16.311 -8.218 57.089 1.00 89.00 720 PRO A C 1
ATOM 5474 O O . PRO A 1 720 ? -15.948 -7.279 56.378 1.00 89.00 720 PRO A O 1
ATOM 5477 N N . LEU A 1 721 ? -17.488 -8.215 57.722 1.00 89.25 721 LEU A N 1
ATOM 5478 C CA . LEU A 1 721 ? -18.533 -7.204 57.496 1.00 89.25 721 LEU A CA 1
ATOM 5479 C C . LEU A 1 721 ? -18.015 -5.759 57.615 1.00 89.25 721 LEU A C 1
ATOM 5481 O O . LEU A 1 721 ? -18.365 -4.902 56.812 1.00 89.25 721 LEU A O 1
ATOM 5485 N N . GLN A 1 722 ? -17.124 -5.491 58.575 1.00 86.19 722 GLN A N 1
ATOM 5486 C CA . GLN A 1 722 ? -16.523 -4.167 58.759 1.00 86.19 722 GLN A CA 1
ATOM 5487 C C . GLN A 1 722 ? -15.725 -3.701 57.527 1.00 86.19 722 GLN A C 1
ATOM 5489 O O . GLN A 1 722 ? -15.715 -2.513 57.204 1.00 86.19 722 GLN A O 1
ATOM 5494 N N . ARG A 1 723 ? -15.061 -4.629 56.826 1.00 88.06 723 ARG A N 1
ATOM 5495 C CA . ARG A 1 723 ? -14.331 -4.344 55.585 1.00 88.06 723 ARG A CA 1
ATOM 5496 C C . ARG A 1 723 ? -15.304 -4.017 54.459 1.00 88.06 723 ARG A C 1
ATOM 5498 O O . ARG A 1 723 ? -15.114 -3.001 53.795 1.00 88.06 723 ARG A O 1
ATOM 5505 N N . LEU A 1 724 ? -16.343 -4.832 54.296 1.00 90.00 724 LEU A N 1
ATOM 5506 C CA . LEU A 1 724 ? -17.369 -4.637 53.274 1.00 90.00 724 LEU A CA 1
ATOM 5507 C C . LEU A 1 724 ? -18.107 -3.305 53.458 1.00 90.00 724 LEU A C 1
ATOM 5509 O O . LEU A 1 724 ? -18.179 -2.517 52.519 1.00 90.00 724 LEU A O 1
ATOM 5513 N N . ALA A 1 725 ? -18.540 -2.989 54.681 1.00 90.31 725 ALA A N 1
ATOM 5514 C CA . ALA A 1 725 ? -19.165 -1.707 55.010 1.00 90.31 725 ALA A CA 1
ATOM 5515 C C . ALA A 1 725 ? -18.231 -0.517 54.711 1.00 90.31 725 ALA A C 1
ATOM 5517 O O . ALA A 1 725 ? -18.662 0.515 54.199 1.00 90.31 725 ALA A O 1
ATOM 5518 N N . GLY A 1 726 ? -16.924 -0.670 54.961 1.00 88.44 726 GLY A N 1
ATOM 5519 C CA . GLY A 1 726 ? -15.922 0.335 54.605 1.00 88.44 726 GLY A CA 1
ATOM 5520 C C . GLY A 1 726 ? -15.766 0.544 53.093 1.00 88.44 726 GLY A C 1
ATOM 5521 O O . GLY A 1 726 ? -15.583 1.679 52.654 1.00 88.44 726 GLY A O 1
ATOM 5522 N N . GLN A 1 727 ? -15.847 -0.523 52.293 1.00 89.88 727 GLN A N 1
ATOM 5523 C CA . GLN A 1 727 ? -15.807 -0.447 50.827 1.00 89.88 727 GLN A CA 1
ATOM 5524 C C . GLN A 1 727 ? -17.074 0.212 50.275 1.00 89.88 727 GLN A C 1
ATOM 5526 O O . GLN A 1 727 ? -16.980 1.158 49.496 1.00 89.88 727 GLN A O 1
ATOM 5531 N N . VAL A 1 728 ? -18.239 -0.223 50.757 1.00 91.81 728 VAL A N 1
ATOM 5532 C CA . VAL A 1 728 ? -19.559 0.341 50.446 1.00 91.81 728 VAL A CA 1
ATOM 5533 C C . VAL A 1 728 ? -19.588 1.848 50.694 1.00 91.81 728 VAL A C 1
ATOM 5535 O O . VAL A 1 728 ? -19.865 2.620 49.776 1.00 91.81 728 VAL A O 1
ATOM 5538 N N . ALA A 1 729 ? -19.211 2.283 51.900 1.00 90.25 729 ALA A N 1
ATOM 5539 C CA . ALA A 1 729 ? -19.205 3.697 52.257 1.00 90.25 729 ALA A CA 1
ATOM 5540 C C . ALA A 1 729 ? -18.229 4.510 51.391 1.00 90.25 729 ALA A C 1
ATOM 5542 O O . ALA A 1 729 ? -18.526 5.635 50.999 1.00 90.25 729 ALA A O 1
ATOM 5543 N N . ARG A 1 730 ? -17.059 3.945 51.062 1.00 89.69 730 ARG A N 1
ATOM 5544 C CA . ARG A 1 730 ? -16.007 4.656 50.322 1.00 89.69 730 ARG A CA 1
ATOM 5545 C C . ARG A 1 730 ? -16.279 4.768 48.824 1.00 89.69 730 ARG A C 1
ATOM 5547 O O . ARG A 1 730 ? -15.913 5.778 48.234 1.00 89.69 730 ARG A O 1
ATOM 5554 N N . ALA A 1 731 ? -16.893 3.756 48.218 1.00 88.81 731 ALA A N 1
ATOM 5555 C CA . ALA A 1 731 ? -17.365 3.820 46.833 1.00 88.81 731 ALA A CA 1
ATOM 5556 C C . ALA A 1 731 ? -18.692 4.594 46.707 1.00 88.81 731 ALA A C 1
ATOM 5558 O O . ALA A 1 731 ? -19.153 4.871 45.599 1.00 88.81 731 ALA A O 1
ATOM 5559 N N . GLY A 1 732 ? -19.311 4.953 47.838 1.00 92.25 732 GLY A N 1
ATOM 5560 C CA . GLY A 1 732 ? -20.626 5.577 47.873 1.00 92.25 732 GLY A CA 1
ATOM 5561 C C . GLY A 1 732 ? -21.684 4.668 47.257 1.00 92.25 732 GLY A C 1
ATOM 5562 O O . GLY A 1 732 ? -22.489 5.140 46.470 1.00 92.25 732 GLY A O 1
ATOM 5563 N N . VAL A 1 733 ? -21.645 3.367 47.524 1.00 94.44 733 VAL A N 1
ATOM 5564 C CA . VAL A 1 733 ? -22.616 2.421 46.961 1.00 94.44 733 VAL A CA 1
ATOM 5565 C C . VAL A 1 733 ? -24.042 2.834 47.349 1.00 94.44 733 VAL A C 1
ATOM 5567 O O . VAL A 1 733 ? -24.286 3.173 48.504 1.00 94.44 733 VAL A O 1
ATOM 5570 N N . THR A 1 734 ? -24.968 2.819 46.388 1.00 93.75 734 THR A N 1
ATOM 5571 C CA . THR A 1 734 ? -26.380 3.200 46.580 1.00 93.75 734 THR A CA 1
ATOM 5572 C C . THR A 1 734 ? -27.312 1.993 46.686 1.00 93.75 734 THR A C 1
ATOM 5574 O O . THR A 1 734 ? -28.370 2.086 47.305 1.00 93.75 734 THR A O 1
ATOM 5577 N N . ALA A 1 735 ? -26.908 0.847 46.134 1.00 95.88 735 ALA A N 1
ATOM 5578 C CA . ALA A 1 735 ? -27.622 -0.419 46.252 1.00 95.88 735 ALA A CA 1
ATOM 5579 C C . ALA A 1 735 ? -26.681 -1.621 46.169 1.00 95.88 735 ALA A C 1
ATOM 5581 O O . ALA A 1 735 ? -25.564 -1.520 45.663 1.00 95.88 735 ALA A O 1
ATOM 5582 N N . VAL A 1 736 ? -27.155 -2.769 46.641 1.00 95.81 736 VAL A N 1
ATOM 5583 C CA . VAL A 1 736 ? -26.454 -4.052 46.582 1.00 95.81 736 VAL A CA 1
ATOM 5584 C C . VAL A 1 736 ? -27.287 -5.027 45.759 1.00 95.81 736 VAL A C 1
ATOM 5586 O O . VAL A 1 736 ? -28.468 -5.216 46.029 1.00 95.81 736 VAL A O 1
ATOM 5589 N N . VAL A 1 737 ? -26.670 -5.657 44.767 1.00 94.31 737 VAL A N 1
ATOM 5590 C CA . VAL A 1 737 ? -27.199 -6.834 44.076 1.00 94.31 737 VAL A CA 1
ATOM 5591 C C . VAL A 1 737 ? -26.536 -8.060 44.687 1.00 94.31 737 VAL A C 1
ATOM 5593 O O . VAL A 1 737 ? -25.306 -8.126 44.743 1.00 94.31 737 VAL A O 1
ATOM 5596 N N . CYS A 1 738 ? -27.325 -9.023 45.151 1.00 92.31 738 CYS A N 1
ATOM 5597 C CA . CYS A 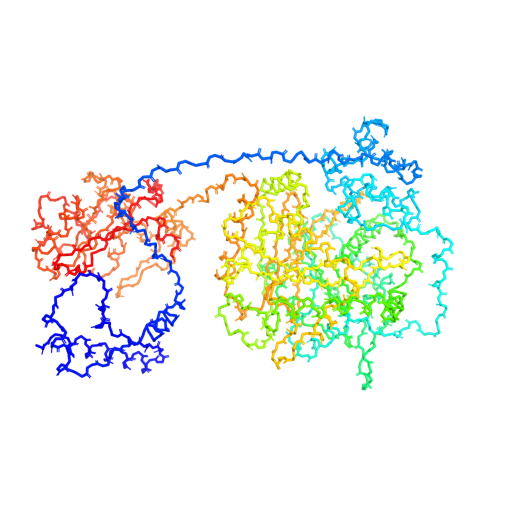1 738 ? -26.812 -10.224 45.806 1.00 92.31 738 CYS A CA 1
ATOM 5598 C C . CYS A 1 738 ? -27.607 -11.477 45.428 1.00 92.31 738 CYS A C 1
ATOM 5600 O O . CYS A 1 738 ? -28.731 -11.378 44.948 1.00 92.31 738 CYS A O 1
ATOM 5602 N N . HIS A 1 739 ? -27.039 -12.661 45.661 1.00 87.62 739 HIS A N 1
ATOM 5603 C CA . HIS A 1 739 ? -27.816 -13.907 45.678 1.00 87.62 739 HIS A CA 1
ATOM 5604 C C . HIS A 1 739 ? -28.597 -14.030 46.990 1.00 87.62 739 HIS A C 1
ATOM 5606 O O . HIS A 1 739 ? -28.155 -13.500 48.019 1.00 87.62 739 HIS A O 1
ATOM 5612 N N . GLY A 1 740 ? -29.664 -14.835 47.001 1.00 84.94 740 GLY A N 1
ATOM 5613 C CA . GLY A 1 740 ? -30.365 -15.212 48.230 1.00 84.94 740 GLY A CA 1
ATOM 5614 C C . GLY A 1 740 ? -29.429 -15.804 49.294 1.00 84.94 740 GLY A C 1
ATOM 5615 O O . GLY A 1 740 ? -29.564 -15.508 50.480 1.00 84.94 740 GLY A O 1
ATOM 5616 N N . SER A 1 741 ? -28.396 -16.550 48.883 1.00 85.44 741 SER A N 1
ATOM 5617 C CA . SER A 1 741 ? -27.369 -17.107 49.784 1.00 85.44 741 SER A CA 1
ATOM 5618 C C . SER A 1 741 ? -26.483 -16.052 50.462 1.00 85.44 741 SER A C 1
ATOM 5620 O O . SER A 1 741 ? -25.930 -16.297 51.531 1.00 85.44 741 SER A O 1
ATOM 5622 N N . THR A 1 742 ? -26.357 -14.869 49.864 1.00 88.75 742 THR A N 1
ATOM 5623 C CA . THR A 1 742 ? -25.555 -13.737 50.363 1.00 88.75 742 THR A CA 1
ATOM 5624 C C . THR A 1 742 ? -26.408 -12.614 50.959 1.00 88.75 742 THR A C 1
ATOM 5626 O O . THR A 1 742 ? -25.871 -11.595 51.401 1.00 88.75 742 THR A O 1
ATOM 5629 N N . ARG A 1 743 ? -27.732 -12.805 51.010 1.00 89.75 743 ARG A N 1
ATOM 5630 C CA . ARG A 1 743 ? -28.709 -11.801 51.442 1.00 89.75 743 ARG A CA 1
ATOM 5631 C C . ARG A 1 743 ? -28.451 -11.286 52.853 1.00 89.75 743 ARG A C 1
ATOM 5633 O O . ARG A 1 743 ? -28.418 -10.080 53.072 1.00 89.75 743 ARG A O 1
ATOM 5640 N N . GLU A 1 744 ? -28.189 -12.195 53.790 1.00 90.00 744 GLU A N 1
ATOM 5641 C CA . GLU A 1 744 ? -27.936 -11.838 55.190 1.00 90.00 744 GLU A CA 1
ATOM 5642 C C . GLU A 1 744 ? -26.717 -10.914 55.336 1.00 90.00 744 GLU A C 1
ATOM 5644 O O . GLU A 1 744 ? -26.703 -10.007 56.168 1.00 90.00 744 GLU A O 1
ATOM 5649 N N . VAL A 1 745 ? -25.685 -11.111 54.508 1.00 90.38 745 VAL A N 1
ATOM 5650 C CA . VAL A 1 745 ? -24.513 -10.231 54.498 1.00 90.38 745 VAL A CA 1
ATOM 5651 C C . VAL A 1 745 ? -24.892 -8.867 53.929 1.00 90.38 745 VAL A C 1
ATOM 5653 O O . VAL A 1 745 ? -24.536 -7.862 54.539 1.00 90.38 745 VAL A O 1
ATOM 5656 N N . ALA A 1 746 ? -25.639 -8.823 52.820 1.00 90.31 746 ALA A N 1
ATOM 5657 C CA . ALA A 1 746 ? -26.074 -7.583 52.177 1.00 90.31 746 ALA A CA 1
ATOM 5658 C C . ALA A 1 746 ? -26.944 -6.706 53.095 1.00 90.31 746 ALA A C 1
ATOM 5660 O O . ALA A 1 746 ? -26.657 -5.517 53.240 1.00 90.31 746 ALA A O 1
ATOM 5661 N N . ASP A 1 747 ? -27.926 -7.295 53.787 1.00 91.06 747 ASP A N 1
ATOM 5662 C CA . ASP A 1 747 ? -28.817 -6.582 54.720 1.00 91.06 747 ASP A CA 1
ATOM 5663 C C . ASP A 1 747 ? -28.048 -5.959 55.906 1.00 91.06 747 ASP A C 1
ATOM 5665 O O . ASP A 1 747 ? -28.499 -5.003 56.536 1.00 91.06 747 ASP A O 1
ATOM 5669 N N . ARG A 1 748 ? -26.848 -6.469 56.210 1.00 91.25 748 ARG A N 1
ATOM 5670 C CA . ARG A 1 748 ? -25.982 -5.968 57.287 1.00 91.25 748 ARG A CA 1
ATOM 5671 C C . ARG A 1 748 ? -24.996 -4.880 56.838 1.00 91.25 748 ARG A C 1
ATOM 5673 O O . ARG A 1 748 ? -24.249 -4.378 57.681 1.00 91.25 748 ARG A O 1
ATOM 5680 N N . LEU A 1 749 ? -24.960 -4.511 55.551 1.00 87.06 749 LEU A N 1
ATOM 5681 C CA . LEU A 1 749 ? -24.040 -3.493 55.009 1.00 87.06 749 LEU A CA 1
ATOM 5682 C C . LEU A 1 749 ? -24.531 -2.046 55.175 1.00 87.06 749 LEU A C 1
ATOM 5684 O O . LEU A 1 749 ? -23.755 -1.122 54.926 1.00 87.06 749 LEU A O 1
ATOM 5688 N N . GLY A 1 750 ? -25.771 -1.843 55.632 1.00 79.12 750 GLY A N 1
ATOM 5689 C CA . GLY A 1 750 ? -26.361 -0.533 55.920 1.00 79.12 750 GLY A CA 1
ATOM 5690 C C . GLY A 1 750 ? -27.786 -0.397 55.377 1.00 79.12 750 GLY A C 1
ATOM 5691 O O . GLY A 1 750 ? -28.365 -1.360 54.886 1.00 79.12 750 GLY A O 1
ATOM 5692 N N . GLU A 1 751 ? -28.343 0.814 55.438 1.00 83.62 751 GLU A N 1
ATOM 5693 C CA . GLU A 1 751 ? -29.654 1.150 54.858 1.00 83.62 751 GLU A CA 1
ATOM 5694 C C . GLU A 1 751 ? -29.546 1.353 53.334 1.00 83.62 751 GLU A C 1
ATOM 5696 O O . GLU A 1 751 ? -29.688 2.461 52.819 1.00 83.62 751 GLU A O 1
ATOM 5701 N N . LEU A 1 752 ? -29.225 0.283 52.605 1.00 89.25 752 LEU A N 1
ATOM 5702 C CA . LEU A 1 752 ? -29.127 0.274 51.143 1.00 89.25 752 LEU A CA 1
ATOM 5703 C C . LEU A 1 752 ? -30.294 -0.495 50.530 1.00 89.25 752 LEU A C 1
ATOM 5705 O O . LEU A 1 752 ? -30.819 -1.430 51.131 1.00 89.25 752 LEU A O 1
ATOM 5709 N N . GLY A 1 753 ? -30.672 -0.146 49.298 1.00 90.12 753 GLY A N 1
ATOM 5710 C CA . GLY A 1 753 ? -31.564 -1.000 48.518 1.00 90.12 753 GLY A CA 1
ATOM 5711 C C . GLY A 1 753 ? -30.866 -2.324 48.204 1.00 90.12 753 GLY A C 1
ATOM 5712 O O . GLY A 1 753 ? -29.788 -2.309 47.612 1.00 90.12 753 GLY A O 1
ATOM 5713 N N . VAL A 1 754 ? -31.454 -3.457 48.592 1.00 93.00 754 VAL A N 1
ATOM 5714 C CA . VAL A 1 754 ? -30.898 -4.792 48.319 1.00 93.00 754 VAL A CA 1
ATOM 5715 C C . VAL A 1 754 ? -31.789 -5.522 47.315 1.00 93.00 754 VAL A C 1
ATOM 5717 O O . VAL A 1 754 ? -32.964 -5.775 47.593 1.00 93.00 754 VAL A O 1
ATOM 5720 N N . ILE A 1 755 ? -31.223 -5.850 46.155 1.00 92.88 755 ILE A N 1
ATOM 5721 C CA . ILE A 1 755 ? -31.894 -6.505 45.032 1.00 92.88 755 ILE A CA 1
ATOM 5722 C C . ILE A 1 755 ? -31.381 -7.940 44.904 1.00 92.88 755 ILE A C 1
ATOM 5724 O O . ILE A 1 755 ? -30.187 -8.166 44.706 1.00 92.88 755 ILE A O 1
ATOM 5728 N N . ASP A 1 756 ? -32.301 -8.899 44.942 1.00 88.81 756 ASP A N 1
ATOM 5729 C CA . ASP A 1 756 ? -31.976 -10.313 44.770 1.00 88.81 756 ASP A CA 1
ATOM 5730 C C . ASP A 1 756 ? -31.839 -10.650 43.283 1.00 88.81 756 ASP A C 1
ATOM 5732 O O . ASP A 1 756 ? -32.772 -10.491 42.485 1.00 88.81 756 ASP A O 1
ATOM 5736 N N . LEU A 1 757 ? -30.654 -11.103 42.894 1.00 86.69 757 LEU A N 1
ATOM 5737 C CA . LEU A 1 757 ? -30.312 -11.411 41.512 1.00 86.69 757 LEU A CA 1
ATOM 5738 C C . LEU A 1 757 ? -31.106 -12.615 40.988 1.00 86.69 757 LEU A C 1
ATOM 5740 O O . LEU A 1 757 ? -31.651 -12.543 39.885 1.00 86.69 757 LEU A O 1
ATOM 5744 N N . ASP A 1 758 ? -31.225 -13.639 41.832 1.00 84.00 758 ASP A N 1
ATOM 5745 C CA . ASP A 1 758 ? -31.851 -14.951 41.634 1.00 84.00 758 ASP A CA 1
ATOM 5746 C C . ASP A 1 758 ? -33.356 -14.984 41.962 1.00 84.00 758 ASP A C 1
ATOM 5748 O O . ASP A 1 758 ? -34.007 -16.020 41.815 1.00 84.00 758 ASP A O 1
ATOM 5752 N N . ALA A 1 759 ? -33.949 -13.855 42.366 1.00 81.00 759 ALA A N 1
ATOM 5753 C CA . ALA A 1 759 ? -35.390 -13.788 42.589 1.00 81.00 759 ALA A CA 1
ATOM 5754 C C . ALA A 1 759 ? -36.177 -14.021 41.281 1.00 81.00 759 ALA A C 1
ATOM 5756 O O . ALA A 1 759 ? -35.853 -13.419 40.248 1.00 81.00 759 ALA A O 1
ATOM 5757 N N . PRO A 1 760 ? -37.252 -14.837 41.310 1.00 71.12 760 PRO A N 1
ATOM 5758 C CA . PRO A 1 760 ? -38.084 -15.077 40.138 1.00 71.12 760 PRO A CA 1
ATOM 5759 C C . PRO A 1 760 ? -38.700 -13.761 39.652 1.00 71.12 760 PRO A C 1
ATOM 5761 O O . PRO A 1 760 ? -39.399 -13.070 40.393 1.00 71.12 760 PRO A O 1
ATOM 5764 N N . SER A 1 761 ? -38.423 -13.404 38.397 1.00 67.94 761 SER A N 1
ATOM 5765 C CA . SER A 1 761 ? -38.941 -12.183 37.778 1.00 67.94 761 SER A CA 1
ATOM 5766 C C . SER A 1 761 ? -40.197 -12.478 36.964 1.00 67.94 761 SER A C 1
ATOM 5768 O O . SER A 1 761 ? -40.208 -13.396 36.147 1.00 67.94 761 SER A O 1
ATOM 5770 N N . THR A 1 762 ? -41.236 -11.665 37.159 1.00 64.19 762 THR A N 1
ATOM 5771 C CA . THR A 1 762 ? -42.452 -11.644 36.328 1.00 64.19 762 THR A CA 1
ATOM 5772 C C . THR A 1 762 ? -42.368 -10.614 35.197 1.00 64.19 762 THR A C 1
ATOM 5774 O O . THR A 1 762 ? -43.370 -10.344 34.542 1.00 64.19 762 THR A O 1
ATOM 5777 N N . GLU A 1 763 ? -41.216 -9.962 35.012 1.00 64.19 763 GLU A N 1
ATOM 5778 C CA . GLU A 1 763 ? -41.020 -8.971 33.953 1.00 64.19 763 GLU A CA 1
ATOM 5779 C C . GLU A 1 763 ? -40.857 -9.660 32.597 1.00 64.19 763 GLU A C 1
ATOM 5781 O O . GLU A 1 763 ? -39.994 -10.529 32.435 1.00 64.19 763 GLU A O 1
ATOM 5786 N N . GLU A 1 764 ? -41.666 -9.242 31.620 1.00 58.50 764 GLU A N 1
ATOM 5787 C CA . GLU A 1 764 ? -41.513 -9.708 30.249 1.00 58.50 764 GLU A CA 1
ATOM 5788 C C . GLU A 1 764 ? -40.162 -9.251 29.682 1.00 58.50 764 GLU A C 1
ATOM 5790 O O . GLU A 1 764 ? -39.769 -8.088 29.835 1.00 58.50 764 GLU A O 1
ATOM 5795 N N . PRO A 1 765 ? -39.423 -10.159 29.036 1.00 57.38 765 PRO A N 1
ATOM 5796 C CA . PRO A 1 765 ? -38.144 -9.827 28.447 1.00 57.38 765 PRO A CA 1
ATOM 5797 C C . PRO A 1 765 ? -38.295 -8.858 27.272 1.00 57.38 765 PRO A C 1
ATOM 5799 O O . PRO A 1 765 ? -39.075 -9.102 26.359 1.00 57.38 765 PRO A O 1
ATOM 5802 N N . CYS A 1 766 ? -37.486 -7.799 27.252 1.00 59.88 766 CYS A N 1
ATOM 5803 C CA . CYS A 1 766 ? -37.389 -6.886 26.115 1.00 59.88 766 CYS A CA 1
ATOM 5804 C C . CYS A 1 766 ? -35.924 -6.761 25.680 1.00 59.88 766 CYS A C 1
ATOM 5806 O O . CYS A 1 766 ? -35.154 -6.014 26.286 1.00 59.88 766 CYS A O 1
ATOM 5808 N N . ALA A 1 767 ? -35.542 -7.512 24.643 1.00 56.56 767 ALA A N 1
ATOM 5809 C CA . ALA A 1 767 ? -34.226 -7.403 24.001 1.00 56.56 767 ALA A CA 1
ATOM 5810 C C . ALA A 1 767 ? -34.073 -6.077 23.219 1.00 56.56 767 ALA A C 1
ATOM 5812 O O . ALA A 1 767 ? -32.965 -5.560 23.052 1.00 56.56 767 ALA A O 1
ATOM 5813 N N . ASP A 1 768 ? -35.198 -5.460 22.838 1.00 60.81 768 ASP A N 1
ATOM 5814 C CA . ASP A 1 768 ? -35.276 -4.218 22.055 1.00 60.81 768 ASP A CA 1
ATOM 5815 C C . ASP A 1 768 ? -35.365 -2.942 22.911 1.00 60.81 768 ASP A C 1
ATOM 5817 O O . ASP A 1 768 ? -35.786 -1.886 22.441 1.00 60.81 768 ASP A O 1
ATOM 5821 N N . GLY A 1 769 ? -34.948 -2.998 24.181 1.00 62.69 769 GLY A N 1
ATOM 5822 C CA . GLY A 1 769 ? -34.895 -1.810 25.038 1.00 62.69 769 GLY A CA 1
ATOM 5823 C C . GLY A 1 769 ? -34.002 -0.687 24.467 1.00 62.69 769 GLY A C 1
ATOM 5824 O O . GLY A 1 769 ? -33.140 -0.937 23.622 1.00 62.69 769 GLY A O 1
ATOM 5825 N N . PRO A 1 770 ? -34.138 0.568 24.921 1.00 63.00 770 PRO A N 1
ATOM 5826 C CA . PRO A 1 770 ? -33.197 1.624 24.547 1.00 63.00 770 PRO A CA 1
ATOM 5827 C C . PRO A 1 770 ? -31.781 1.291 25.037 1.00 63.00 770 PRO A C 1
ATOM 5829 O O . PRO A 1 770 ? -31.620 0.617 26.058 1.00 63.00 770 PRO A O 1
ATOM 5832 N N . ASP A 1 771 ? -30.760 1.740 24.301 1.00 67.38 771 ASP A N 1
ATOM 5833 C CA . ASP A 1 771 ? -29.367 1.563 24.721 1.00 67.38 771 ASP A CA 1
ATOM 5834 C C . ASP A 1 771 ? -29.112 2.196 26.096 1.00 67.38 771 ASP A C 1
ATOM 5836 O O . ASP A 1 771 ? -29.770 3.179 26.461 1.00 67.38 771 ASP A O 1
ATOM 5840 N N . PRO A 1 772 ? -28.169 1.643 26.881 1.00 68.06 772 PRO A N 1
ATOM 5841 C CA . PRO A 1 772 ? -27.784 2.229 28.155 1.00 68.06 772 PRO A CA 1
ATOM 5842 C C . PRO A 1 772 ? -27.370 3.689 27.940 1.00 68.06 772 PRO A C 1
ATOM 5844 O O . PRO A 1 772 ? -26.513 3.976 27.106 1.00 68.06 772 PRO A O 1
ATOM 5847 N N . ALA A 1 773 ? -27.977 4.616 28.685 1.00 72.06 773 ALA A N 1
ATOM 5848 C CA . ALA A 1 773 ? -27.681 6.046 28.600 1.00 72.06 773 ALA A CA 1
ATOM 5849 C C . ALA A 1 773 ? -26.363 6.374 29.326 1.00 72.06 773 ALA A C 1
ATOM 5851 O O . ALA A 1 773 ? -26.364 7.051 30.353 1.00 72.06 773 ALA A O 1
ATOM 5852 N N . VAL A 1 774 ? -25.256 5.840 28.808 1.00 78.06 774 VAL A N 1
ATOM 5853 C CA . VAL A 1 774 ? -23.924 5.887 29.417 1.00 78.06 774 VAL A CA 1
ATOM 5854 C C . VAL A 1 774 ? -22.968 6.652 28.519 1.00 78.06 774 VAL A C 1
ATOM 5856 O O . VAL A 1 774 ? -22.949 6.452 27.304 1.00 78.06 774 VAL A O 1
ATOM 5859 N N . ARG A 1 775 ? -22.169 7.530 29.119 1.00 80.00 775 ARG A N 1
ATOM 5860 C CA . ARG A 1 775 ? -21.120 8.285 28.439 1.00 80.00 775 ARG A CA 1
ATOM 5861 C C . ARG A 1 775 ? -19.769 7.573 28.577 1.00 80.00 775 ARG A C 1
ATOM 5863 O O . ARG A 1 775 ? -19.519 6.907 29.575 1.00 80.00 775 ARG A O 1
ATOM 5870 N N . PRO A 1 776 ? -18.840 7.758 27.636 1.00 76.25 776 PRO A N 1
ATOM 5871 C CA . PRO A 1 776 ? -17.514 7.129 27.675 1.00 76.25 776 PRO A CA 1
ATOM 5872 C C . PRO A 1 776 ? -16.714 7.435 28.949 1.00 76.25 776 PRO A C 1
ATOM 5874 O O . PRO A 1 776 ? -16.025 6.567 29.477 1.00 76.25 776 PRO A O 1
ATOM 5877 N N . HIS A 1 777 ? -16.847 8.641 29.498 1.00 81.69 777 HIS A N 1
ATOM 5878 C CA . HIS A 1 777 ? -16.167 9.040 30.735 1.00 81.69 777 HIS A CA 1
ATOM 5879 C C . HIS A 1 777 ? -16.908 8.652 32.024 1.00 81.69 777 HIS A C 1
ATOM 5881 O O . HIS A 1 777 ? -16.393 8.907 33.113 1.00 81.69 777 HIS A O 1
ATOM 5887 N N . ASP A 1 778 ? -18.088 8.035 31.924 1.00 86.75 778 ASP A N 1
ATOM 5888 C CA . ASP A 1 778 ? -18.792 7.492 33.084 1.00 86.75 778 ASP A CA 1
ATOM 5889 C C . ASP A 1 778 ? -18.017 6.291 33.652 1.00 86.75 778 ASP A C 1
ATOM 5891 O O . ASP A 1 778 ? -17.314 5.577 32.928 1.00 86.75 778 ASP A O 1
ATOM 5895 N N . VAL A 1 779 ? -18.120 6.066 34.963 1.00 89.75 779 VAL A N 1
ATOM 5896 C CA . VAL A 1 779 ? -17.439 4.950 35.639 1.00 89.75 779 VAL A CA 1
ATOM 5897 C C . VAL A 1 779 ? -18.165 3.646 35.304 1.00 89.75 779 VAL A C 1
ATOM 5899 O O . VAL A 1 779 ? -19.355 3.523 35.564 1.00 89.75 779 VAL A O 1
ATOM 5902 N N . ALA A 1 780 ? -17.444 2.660 34.773 1.00 85.88 780 ALA A N 1
ATOM 5903 C CA . ALA A 1 780 ? -17.956 1.317 34.520 1.00 85.88 780 ALA A CA 1
ATOM 5904 C C . ALA A 1 780 ? -17.861 0.432 35.771 1.00 85.88 780 ALA A C 1
ATOM 5906 O O . ALA A 1 780 ? -18.795 -0.302 36.093 1.00 85.88 780 ALA A O 1
ATOM 5907 N N . TYR A 1 781 ? -16.744 0.508 36.506 1.00 90.19 781 TYR A N 1
ATOM 5908 C CA . TYR A 1 781 ? -16.571 -0.250 37.746 1.00 90.19 781 TYR A CA 1
ATOM 5909 C C . TYR A 1 781 ? -15.607 0.385 38.739 1.00 90.19 781 TYR A C 1
ATOM 5911 O O . TYR A 1 781 ? -14.804 1.250 38.392 1.00 90.19 781 TYR A O 1
ATOM 5919 N N . ILE A 1 782 ? -15.662 -0.083 39.989 1.00 88.12 782 ILE A N 1
ATOM 5920 C CA . ILE A 1 782 ? -14.705 0.285 41.039 1.00 88.12 782 ILE A CA 1
ATOM 5921 C C . ILE A 1 782 ? -14.174 -0.972 41.724 1.00 88.12 782 ILE A C 1
ATOM 5923 O O . ILE A 1 782 ? -14.897 -1.609 42.484 1.00 88.12 782 ILE A O 1
ATOM 5927 N N . ILE A 1 783 ? -12.893 -1.295 41.533 1.00 86.38 783 ILE A N 1
ATOM 5928 C CA . ILE A 1 783 ? -12.237 -2.414 42.232 1.00 86.38 783 ILE A CA 1
ATOM 5929 C C . ILE A 1 783 ? -11.395 -1.885 43.393 1.00 86.38 783 ILE A C 1
ATOM 5931 O O . ILE A 1 783 ? -10.694 -0.881 43.276 1.00 86.38 783 ILE A O 1
ATOM 5935 N N . PHE A 1 784 ? -11.458 -2.565 44.540 1.00 79.75 784 PHE A N 1
ATOM 5936 C CA . PHE A 1 784 ? -10.689 -2.196 45.725 1.00 79.75 784 PHE A CA 1
ATOM 5937 C C . PHE A 1 784 ? -9.358 -2.937 45.813 1.00 79.75 784 PHE A C 1
ATOM 5939 O O . PHE A 1 784 ? -9.318 -4.163 45.790 1.00 79.75 784 PHE A O 1
ATOM 5946 N N . THR A 1 785 ? -8.279 -2.194 46.046 1.00 76.12 785 THR A N 1
ATOM 5947 C CA . THR A 1 785 ? -6.938 -2.738 46.296 1.00 76.12 785 THR A CA 1
ATOM 5948 C C . THR A 1 785 ? -6.557 -2.613 47.773 1.00 76.12 785 THR A C 1
ATOM 5950 O O . THR A 1 785 ? -7.055 -1.741 48.500 1.00 76.12 785 THR A O 1
ATOM 5953 N N . SER A 1 786 ? -5.677 -3.494 48.264 1.00 66.38 786 SER A N 1
ATOM 5954 C CA . SER A 1 786 ? -5.110 -3.392 49.613 1.00 66.38 786 SER A CA 1
ATOM 5955 C C . SER A 1 786 ? -4.158 -2.195 49.680 1.00 66.38 786 SER A C 1
ATOM 5957 O O . SER A 1 786 ? -2.990 -2.289 49.315 1.00 66.38 786 SER A O 1
ATOM 5959 N N . GLY A 1 787 ? -4.661 -1.039 50.113 1.00 52.16 787 GLY A N 1
ATOM 5960 C CA . GLY A 1 787 ? -3.842 0.160 50.264 1.00 52.16 787 GLY A CA 1
ATOM 5961 C C . GLY A 1 787 ? -2.722 -0.040 51.290 1.00 52.16 787 GLY A C 1
ATOM 5962 O O . GLY A 1 787 ? -2.945 -0.596 52.364 1.00 52.16 787 GLY A O 1
ATOM 5963 N N . THR A 1 788 ? -1.534 0.493 50.996 1.00 45.31 788 THR A N 1
ATOM 5964 C CA . THR A 1 788 ? -0.338 0.476 51.868 1.00 45.31 788 THR A CA 1
ATOM 5965 C C . THR A 1 788 ? -0.552 1.115 53.248 1.00 45.31 788 THR A C 1
ATOM 5967 O O . THR A 1 788 ? 0.230 0.895 54.165 1.00 45.31 788 THR A O 1
ATOM 5970 N N . THR A 1 789 ? -1.640 1.867 53.428 1.00 55.41 789 THR A N 1
ATOM 5971 C CA . THR A 1 789 ? -2.061 2.495 54.690 1.00 55.41 789 THR A CA 1
ATOM 5972 C C . THR A 1 789 ? -2.973 1.606 55.550 1.00 55.41 789 THR A C 1
ATOM 5974 O O . THR A 1 789 ? -3.534 2.080 56.537 1.00 55.41 789 THR A O 1
ATOM 5977 N N . GLY A 1 790 ? -3.187 0.339 55.168 1.00 59.72 790 GLY A N 1
ATOM 5978 C CA . GLY A 1 790 ? -4.085 -0.600 55.857 1.00 59.72 790 GLY A CA 1
ATOM 5979 C C . GLY A 1 790 ? -5.578 -0.371 55.583 1.00 59.72 790 GLY A C 1
ATOM 5980 O O . GLY A 1 790 ? -6.418 -1.129 56.065 1.00 59.72 790 GLY A O 1
ATOM 5981 N N . ARG A 1 791 ? -5.930 0.649 54.787 1.00 62.91 791 ARG A N 1
ATOM 5982 C CA . ARG A 1 791 ? -7.305 0.937 54.350 1.00 62.91 791 ARG A CA 1
ATOM 5983 C C . ARG A 1 791 ? -7.456 0.651 52.849 1.00 62.91 791 ARG A C 1
ATOM 5985 O O . ARG A 1 791 ? -6.663 1.186 52.071 1.00 62.91 791 ARG A O 1
ATOM 5992 N N . PRO A 1 792 ? -8.452 -0.150 52.422 1.00 70.69 792 PRO A N 1
ATOM 5993 C CA . PRO A 1 792 ? -8.697 -0.425 51.007 1.00 70.69 792 PRO A CA 1
ATOM 5994 C C . PRO A 1 792 ? -8.950 0.853 50.197 1.00 70.69 792 PRO A C 1
ATOM 5996 O O . PRO A 1 792 ? -9.655 1.754 50.663 1.00 70.69 792 PRO A O 1
ATOM 5999 N N . LYS A 1 793 ? -8.398 0.933 48.983 1.00 79.75 793 LYS A N 1
ATOM 6000 C CA . LYS A 1 793 ? -8.608 2.052 48.049 1.00 79.75 793 LYS A CA 1
ATOM 6001 C C . LYS A 1 793 ? -9.422 1.561 46.855 1.00 79.75 793 LYS A C 1
ATOM 6003 O O . LYS A 1 793 ? -9.020 0.586 46.236 1.00 79.75 793 LYS A O 1
ATOM 6008 N N . GLY A 1 794 ? -10.547 2.212 46.561 1.00 80.19 794 GLY A N 1
ATOM 6009 C CA . GLY A 1 794 ? -11.337 1.936 45.359 1.00 80.19 794 GLY A CA 1
ATOM 6010 C C . GLY A 1 794 ? -10.729 2.653 44.159 1.00 80.19 794 GLY A C 1
ATOM 6011 O O . GLY A 1 794 ? -10.435 3.844 44.257 1.00 80.19 794 GLY A O 1
ATOM 6012 N N . VAL A 1 795 ? -10.520 1.928 43.066 1.00 85.50 795 VAL A N 1
ATOM 6013 C CA . VAL A 1 795 ? -9.995 2.444 41.800 1.00 85.50 795 VAL A CA 1
ATOM 6014 C C . VAL A 1 795 ? -11.151 2.477 40.798 1.00 85.50 795 VAL A C 1
ATOM 6016 O O . VAL A 1 795 ? -11.590 1.404 40.380 1.00 85.50 795 VAL A O 1
ATOM 6019 N N . PRO A 1 796 ? -11.697 3.661 40.468 1.00 86.19 796 PRO A N 1
ATOM 6020 C CA . PRO A 1 796 ? -12.742 3.785 39.461 1.00 86.19 796 PRO A CA 1
ATOM 6021 C C . PRO A 1 796 ? -12.147 3.663 38.056 1.00 86.19 796 PRO A C 1
ATOM 6023 O O . PRO A 1 796 ? -11.140 4.300 37.756 1.00 86.19 796 PRO A O 1
ATOM 6026 N N . ILE A 1 797 ? -12.789 2.874 37.200 1.00 83.62 797 ILE A N 1
ATOM 6027 C CA . ILE A 1 797 ? -12.418 2.676 35.797 1.00 83.62 797 ILE A CA 1
ATOM 6028 C C . ILE A 1 797 ? -13.593 3.101 34.922 1.00 83.62 797 ILE A C 1
ATOM 6030 O O . ILE A 1 797 ? -14.729 2.713 35.193 1.00 83.62 797 ILE A O 1
ATOM 6034 N N . THR A 1 798 ? -13.335 3.921 33.901 1.00 85.31 798 THR A N 1
ATOM 6035 C CA . THR A 1 798 ? -14.371 4.448 33.000 1.00 85.31 798 THR A CA 1
ATOM 6036 C C . THR A 1 798 ? -14.718 3.479 31.875 1.00 85.31 798 THR A C 1
ATOM 6038 O O . THR A 1 798 ? -13.944 2.578 31.548 1.00 85.31 798 THR A O 1
ATOM 6041 N N . HIS A 1 799 ? -15.870 3.691 31.238 1.00 78.44 799 HIS A N 1
ATOM 6042 C CA . HIS A 1 799 ? -16.258 2.948 30.039 1.00 78.44 799 HIS A CA 1
ATOM 6043 C C . HIS A 1 799 ? -15.228 3.091 28.909 1.00 78.44 799 HIS A C 1
ATOM 6045 O O . HIS A 1 799 ? -14.910 2.094 28.272 1.00 78.44 799 HIS A O 1
ATOM 6051 N N . SER A 1 800 ? -14.667 4.286 28.700 1.00 74.19 800 SER A N 1
ATOM 6052 C CA . SER A 1 800 ? -13.634 4.555 27.691 1.00 74.19 800 SER A CA 1
ATOM 6053 C C . SER A 1 800 ? -12.314 3.844 27.993 1.00 74.19 800 SER A C 1
ATOM 6055 O O . SER A 1 800 ? -11.654 3.341 27.087 1.00 74.19 800 SER A O 1
ATOM 6057 N N . ALA A 1 801 ? -11.928 3.768 29.271 1.00 68.62 801 ALA A N 1
ATOM 6058 C CA . ALA A 1 801 ? -10.733 3.043 29.688 1.00 68.62 801 ALA A CA 1
ATOM 6059 C C . ALA A 1 801 ? -10.882 1.539 29.421 1.00 68.62 801 ALA A C 1
ATOM 6061 O O . ALA A 1 801 ? -9.937 0.902 28.973 1.00 68.62 801 ALA A O 1
ATOM 6062 N N . MET A 1 802 ? -12.082 0.989 29.633 1.00 65.69 802 MET A N 1
ATOM 6063 C CA . MET A 1 802 ? -12.382 -0.410 29.323 1.00 65.69 802 MET A CA 1
ATOM 6064 C C . MET A 1 802 ? -12.435 -0.721 27.828 1.00 65.69 802 MET A C 1
ATOM 6066 O O . MET A 1 802 ? -12.122 -1.836 27.453 1.00 65.69 802 MET A O 1
ATOM 6070 N N . THR A 1 803 ? -12.879 0.208 26.979 1.00 60.25 803 THR A N 1
ATOM 6071 C CA . THR A 1 803 ? -13.024 -0.040 25.532 1.00 60.25 803 THR A CA 1
ATOM 6072 C C . THR A 1 803 ? -11.732 0.138 24.739 1.00 60.25 803 THR A C 1
ATOM 6074 O O . THR A 1 803 ? -11.710 -0.180 23.547 1.00 60.25 803 THR A O 1
ATOM 6077 N N . THR A 1 804 ? -10.705 0.695 25.384 1.00 53.28 804 THR A N 1
ATOM 6078 C CA . THR A 1 804 ? -9.345 0.870 24.849 1.00 53.28 804 THR A CA 1
ATOM 6079 C C . THR A 1 804 ? -8.430 -0.307 25.220 1.00 53.28 804 THR A C 1
ATOM 6081 O O . THR A 1 804 ? -7.373 -0.467 24.615 1.00 53.28 804 THR A O 1
ATOM 6084 N N . TYR A 1 805 ? -8.831 -1.100 26.218 1.00 42.06 805 TYR A N 1
ATOM 6085 C CA . TYR A 1 805 ? -8.213 -2.368 26.609 1.00 42.06 805 TYR A CA 1
ATOM 6086 C C . TYR A 1 805 ? -8.814 -3.504 25.782 1.00 42.06 805 TYR A C 1
ATOM 6088 O O . TYR A 1 805 ? -8.067 -4.459 25.486 1.00 42.06 805 TYR A O 1
#